Protein 2YS2 (pdb70)

Solvent-accessible surface area: 4961 Å² total; per-residue (Å²): 137,111,127,60,127,108,71,96,144,106,155,163,98,90,147,51,80,25,156,91,91,132,46,104,20,91,44,36,115,66,100,88,120,101,20,106,33,41,46,112,222,147,84,219,82,54,137,114,117,131

Sequence (50 aa):
GSSGSSGNPHLLVKYHSGFFVDGKFLCCQQSCKAAPGCTLWEAYSGPSSGGSSGSSGNPHLLVKYHSGFFVDGKFLCCQQSCKAAPGCTLWEAYSGPSSGGSSGSSGNPHLLVKYHSGFFVDGKFLCCQQSCKAAPGCTLWEAYSGPSSGGSSGSSGNPHLLVKYHSGFFVDGKFLCCQQSCKAAPGCTLWEAYSGPSSGGSSGSSGNPHLLVKYHSGFFVDGKFLCCQQSCKAAPGCTLWEAYSGPSSGGSSGSSGNPHLLVKYHSGFFVDGKFLCCQQSCKAAPGCTLWEAYSGPSSGGSSGSSGNPHLLVKYHSGFFVDGKFLCCQQSCKAAPGCTLWEAYSGPSSGGSSGSSGNPHLLVKYHSGFFVDGKFLCCQQSCKAAPGCTLWEAYSGPSSGGSSGSSGNPHLLVKYHSGFFVDGKFLCCQQSCKAAPGCTLWEAYSGPSSGGSSGSSGNPHLLVKYHSGFFVDGKFLCCQQSCKAAPGCTLWEAYSGPSSGGSSGSSGNPHLLVKYHSGFFVDGKFLCCQQSCKAAPGCTLWEAYSGPSSGGSSGSSGNPHLLVKYHSGFFVDGKFLCCQQSCKAAPGCTLWEAYSGPSSGGSSGSSGNPHLLVKYHSGFFVDGKFLCCQQSCKAAPGCTLWEAYSGPSSGGSSGSSGNPHLLVKYHSGFFVDGKFLCCQQSCKAAPGCTLWEAYSGPSSGGSSGSSGNPHLLVKYHSGFFVDGKFLCCQQSCKAAPGCTLWEAYSGPSSGGSSGSSGNPHLLVKYHSGFFVDGKFLCCQQSCKAAPGCTLWEAYSGPSSGGSSGSSGNPHLLVKYHSGFFVDGKFLCCQQSCKAAPGCTLWEAYSGPSSGGSSGSSGNPHLLVKYHSGFFVDGKFLCCQQSCKAAPGCTLWEAYSGPSSGGSSGSSGNPHLLVKYHSGFFVDGKFLCCQQSCKAAPGCTLWEAYSGPSSGGSSGSSGNPHLLVKYHSGFFVDGKFLCCQQSCKAAPGCTLWEAYSGPSSG

GO terms:
  GO:0004715 non-membrane spanning protein tyrosine kinase activity (F, IDA)
  GO:0032587 ruffle membrane (C, IDA)
  GO:0007165 signal transduction (P, IDA)
  GO:0005515 protein binding (F, IPI)
  GO:0004713 protein tyrosine kinase activity (F, TAS)
  GO:0006468 protein phosphorylation (P, TAS)
  GO:0007498 mesoderm development (P, TAS)
  GO:0004715 non-membrane spanning protein tyrosine kinase activity (F, TAS)
  GO:0005829 cytosol (C, TAS)
  GO:0006661 phosphatidylinositol biosynthetic process (P, TAS)
  GO:0005886 plasma membrane (C, IDA)

Foldseek 3Di:
DPDDDPDDDDDQAQAAPFAQPPCATPRPRHNHRPDGRPPHPPPDDDPPPD

InterPro domains:
  IPR000719 Protein kinase domain [PS50011] (417-675)
  IPR000980 SH2 domain [PF00017] (296-377)
  IPR000980 SH2 domain [PS50001] (296-392)
  IPR000980 SH2 domain [SM00252] (294-383)
  IPR001245 Serine-threonine/tyrosine-protein kinase, catalytic domain [PF07714] (417-665)
  IPR001245 Serine-threonine/tyrosine-protein kinase, catalytic domain [PR00109] (489-502)
  IPR001245 Serine-threonine/tyrosine-protein kinase, catalytic domain [PR00109] (526-544)
  IPR001245 Serine-threonine/tyrosine-protein kinase, catalytic domain [PR00109] (574-584)
  IPR001245 Serine-threonine/tyrosine-protein kinase, catalytic domain [PR00109] (593-615)
  IPR001245 Serine-threonine/tyrosine-protein kinase, catalytic domain [PR00109] (637-659)
  IPR001562 Zinc finger, Btk motif [PF00779] (119-147)
  IPR001562 Zinc finger, Btk motif [PR00402] (102-121)
  IPR001562 Zinc finger, Btk motif [PR00402] (133-146)
  IPR001562 Zinc finger, Btk motif [PS51113] (113-149)
  IPR001562 Zinc finger, Btk motif [SM00107] (113-149)
  IPR001849 Pleckstrin homology domain [PF00169] (7-111)
  IPR001849 Pleckstrin homology domain [PS50003] (4-111)
  IPR001849 Pleckstrin homology domain [SM00233] (5-113)
  IPR008266 Tyrosine-protein kinase, active site [PS00109] (532-544)
  IPR011009 Protein kinase-like domain superfamily [SSF56112] (396-664)

Structure (mmCIF, N/CA/C/O backbone):
data_2YS2
#
_entry.id   2YS2
#
loop_
_entity.id
_entity.type
_entity.pdbx_description
1 polymer 'Cytoplasmic tyrosine-protein kinase BMX'
2 non-polymer 'ZINC ION'
#
loop_
_atom_site.group_PDB
_atom_site.id
_atom_site.type_symbol
_atom_site.label_atom_id
_atom_site.label_alt_id
_atom_site.label_comp_id
_atom_site.label_asym_id
_atom_site.label_entity_id
_atom_site.label_seq_id
_atom_site.pdbx_PDB_ins_code
_atom_site.Cartn_x
_atom_site.Cartn_y
_atom_site.Cartn_z
_atom_site.occupancy
_atom_site.B_iso_or_equiv
_atom_site.auth_seq_id
_atom_site.auth_comp_id
_atom_site.auth_asym_id
_atom_site.auth_atom_id
_atom_site.pdbx_PDB_model_num
ATOM 1 N N . GLY A 1 1 ? -1.379 -9.365 31.532 1.00 0.00 1 GLY A N 1
ATOM 2 C CA . GLY A 1 1 ? -1.303 -8.544 30.337 1.00 0.00 1 GLY A CA 1
ATOM 3 C C . GLY A 1 1 ? -0.906 -9.342 29.110 1.00 0.00 1 GLY A C 1
ATOM 4 O O . GLY A 1 1 ? -0.313 -10.415 29.224 1.00 0.00 1 GLY A O 1
ATOM 8 N N . SER A 1 2 ? -1.237 -8.818 27.934 1.00 0.00 2 SER A N 1
ATOM 9 C CA . SER A 1 2 ? -0.916 -9.492 26.681 1.00 0.00 2 SER A CA 1
ATOM 10 C C . SER A 1 2 ? -0.143 -8.564 25.749 1.00 0.00 2 SER A C 1
ATOM 11 O O . SER A 1 2 ? -0.732 -7.846 24.942 1.00 0.00 2 SER A O 1
ATOM 19 N N . SER A 1 3 ? 1.181 -8.588 25.866 1.00 0.00 3 SER A N 1
ATOM 20 C CA . SER A 1 3 ? 2.037 -7.748 25.038 1.00 0.00 3 SER A CA 1
ATOM 21 C C . SER A 1 3 ? 1.744 -7.967 23.556 1.00 0.00 3 SER A C 1
ATOM 22 O O . SER A 1 3 ? 1.611 -7.014 22.790 1.00 0.00 3 SER A O 1
ATOM 30 N N . GLY A 1 4 ? 1.645 -9.233 23.161 1.00 0.00 4 GLY A N 1
ATOM 31 C CA . GLY A 1 4 ? 1.369 -9.557 21.774 1.00 0.00 4 GLY A CA 1
ATOM 32 C C . GLY A 1 4 ? 2.630 -9.653 20.938 1.00 0.00 4 GLY A C 1
ATOM 33 O O . GLY A 1 4 ? 3.566 -8.876 21.124 1.00 0.00 4 GLY A O 1
ATOM 37 N N . SER A 1 5 ? 2.657 -10.610 20.015 1.00 0.00 5 SER A N 1
ATOM 38 C CA . SER A 1 5 ? 3.815 -10.808 19.153 1.00 0.00 5 SER A CA 1
ATOM 39 C C . SER A 1 5 ? 3.534 -10.301 17.741 1.00 0.00 5 SER A C 1
ATOM 40 O O . SER A 1 5 ? 3.893 -10.944 16.756 1.00 0.00 5 SER A O 1
ATOM 48 N N . SER A 1 6 ? 2.890 -9.142 17.653 1.00 0.00 6 SER A N 1
ATOM 49 C CA . SER A 1 6 ? 2.556 -8.548 16.364 1.00 0.00 6 SER A CA 1
ATOM 50 C C . SER A 1 6 ? 3.648 -7.585 15.910 1.00 0.00 6 SER A C 1
ATOM 51 O O . SER A 1 6 ? 4.538 -7.229 16.682 1.00 0.00 6 SER A O 1
ATOM 59 N N . GLY A 1 7 ? 3.572 -7.163 14.651 1.00 0.00 7 GLY A N 1
ATOM 60 C CA . GLY A 1 7 ? 4.559 -6.244 14.116 1.00 0.00 7 GLY A CA 1
ATOM 61 C C . GLY A 1 7 ? 4.042 -4.822 14.034 1.00 0.00 7 GLY A C 1
ATOM 62 O O . GLY A 1 7 ? 4.695 -3.888 14.499 1.00 0.00 7 GLY A O 1
ATOM 66 N N . ASN A 1 8 ? 2.866 -4.655 13.438 1.00 0.00 8 ASN A N 1
ATOM 67 C CA . ASN A 1 8 ? 2.262 -3.335 13.294 1.00 0.00 8 ASN A CA 1
ATOM 68 C C . ASN A 1 8 ? 0.741 -3.433 13.258 1.00 0.00 8 ASN A C 1
ATOM 69 O O . ASN A 1 8 ? 0.168 -4.427 12.810 1.00 0.00 8 ASN A O 1
ATOM 80 N N . PRO A 1 9 ? 0.067 -2.378 13.740 1.00 0.00 9 PRO A N 1
ATOM 81 C CA . PRO A 1 9 ? -1.397 -2.321 13.773 1.00 0.00 9 PRO A CA 1
ATOM 82 C C . PRO A 1 9 ? -2.004 -2.196 12.380 1.00 0.00 9 PRO A C 1
ATOM 83 O O . PRO A 1 9 ? -3.204 -2.400 12.194 1.00 0.00 9 PRO A O 1
ATOM 94 N N . HIS A 1 10 ? -1.168 -1.859 11.403 1.00 0.00 10 HIS A N 1
ATOM 95 C CA . HIS A 1 10 ? -1.622 -1.708 10.025 1.00 0.00 10 HIS A CA 1
ATOM 96 C C . HIS A 1 10 ? -1.208 -2.910 9.181 1.00 0.00 10 HIS A C 1
ATOM 97 O O . HIS A 1 10 ? -0.020 -3.152 8.968 1.00 0.00 10 HIS A O 1
ATOM 111 N N . LEU A 1 11 ? -2.196 -3.660 8.704 1.00 0.00 11 LEU A N 1
ATOM 112 C CA . LEU A 1 11 ? -1.935 -4.838 7.885 1.00 0.00 11 LEU A CA 1
ATOM 113 C C . LEU A 1 11 ? -2.495 -4.656 6.478 1.00 0.00 11 LEU A C 1
ATOM 114 O O . LEU A 1 11 ? -1.959 -5.198 5.510 1.00 0.00 11 LEU A O 1
ATOM 130 N N . LEU A 1 12 ? -3.575 -3.890 6.371 1.00 0.00 12 LEU A N 1
ATOM 131 C CA . LEU A 1 12 ? -4.207 -3.635 5.081 1.00 0.00 12 LEU A CA 1
ATOM 132 C C . LEU A 1 12 ? -3.929 -2.210 4.611 1.00 0.00 12 LEU A C 1
ATOM 133 O O . LEU A 1 12 ? -4.767 -1.321 4.763 1.00 0.00 12 LEU A O 1
ATOM 149 N N . VAL A 1 13 ? -2.749 -2.001 4.037 1.00 0.00 13 VAL A N 1
ATOM 150 C CA . VAL A 1 13 ? -2.362 -0.686 3.541 1.00 0.00 13 VAL A CA 1
ATOM 151 C C . VAL A 1 13 ? -2.121 -0.716 2.036 1.00 0.00 13 VAL A C 1
ATOM 152 O O . VAL A 1 13 ? -1.623 -1.703 1.494 1.00 0.00 13 VAL A O 1
ATOM 165 N N . LYS A 1 14 ? -2.476 0.374 1.364 1.00 0.00 14 LYS A N 1
ATOM 166 C CA . LYS A 1 14 ? -2.298 0.476 -0.080 1.00 0.00 14 LYS A CA 1
ATOM 167 C C . LYS A 1 14 ? -1.370 1.635 -0.432 1.00 0.00 14 LYS A C 1
ATOM 168 O O . LYS A 1 14 ? -0.984 2.420 0.434 1.00 0.00 14 LYS A O 1
ATOM 187 N N . TYR A 1 15 ? -1.017 1.736 -1.709 1.00 0.00 15 TYR A N 1
ATOM 188 C CA . TYR A 1 15 ? -0.135 2.798 -2.176 1.00 0.00 15 TYR A CA 1
ATOM 189 C C . TYR A 1 15 ? -0.586 3.324 -3.534 1.00 0.00 15 TYR A C 1
ATOM 190 O O . TYR A 1 15 ? -1.539 2.815 -4.125 1.00 0.00 15 TYR A O 1
ATOM 208 N N . HIS A 1 16 ? 0.105 4.349 -4.025 1.00 0.00 16 HIS A N 1
ATOM 209 C CA . HIS A 1 16 ? -0.223 4.944 -5.316 1.00 0.00 16 HIS A CA 1
ATOM 210 C C . HIS A 1 16 ? 0.886 4.687 -6.331 1.00 0.00 16 HIS A C 1
ATOM 211 O O . HIS A 1 16 ? 1.981 5.239 -6.223 1.00 0.00 16 HIS A O 1
ATOM 225 N N . SER A 1 17 ? 0.595 3.844 -7.316 1.00 0.00 17 SER A N 1
ATOM 226 C CA . SER A 1 17 ? 1.569 3.510 -8.349 1.00 0.00 17 SER A CA 1
ATOM 227 C C . SER A 1 17 ? 1.646 4.612 -9.401 1.00 0.00 17 SER A C 1
ATOM 228 O O . SER A 1 17 ? 1.670 4.341 -10.601 1.00 0.00 17 SER A O 1
ATOM 236 N N . GLY A 1 18 ? 1.685 5.859 -8.940 1.00 0.00 18 GLY A N 1
ATOM 237 C CA . GLY A 1 18 ? 1.760 6.985 -9.852 1.00 0.00 18 GLY A CA 1
ATOM 238 C C . GLY A 1 18 ? 2.533 8.152 -9.272 1.00 0.00 18 GLY A C 1
ATOM 239 O O . GLY A 1 18 ? 3.451 7.962 -8.475 1.00 0.00 18 GLY A O 1
ATOM 243 N N . PHE A 1 19 ? 2.163 9.363 -9.673 1.00 0.00 19 PHE A N 1
ATOM 244 C CA . PHE A 1 19 ? 2.830 10.566 -9.190 1.00 0.00 19 PHE A CA 1
ATOM 245 C C . PHE A 1 19 ? 1.814 11.649 -8.838 1.00 0.00 19 PHE A C 1
ATOM 246 O O . PHE A 1 19 ? 0.617 11.494 -9.082 1.00 0.00 19 PHE A O 1
ATOM 263 N N . PHE A 1 20 ? 2.299 12.743 -8.262 1.00 0.00 20 PHE A N 1
ATOM 264 C CA . PHE A 1 20 ? 1.434 13.851 -7.875 1.00 0.00 20 PHE A CA 1
ATOM 265 C C . PHE A 1 20 ? 1.809 15.124 -8.629 1.00 0.00 20 PHE A C 1
ATOM 266 O O . PHE A 1 20 ? 2.710 15.858 -8.221 1.00 0.00 20 PHE A O 1
ATOM 283 N N . VAL A 1 21 ? 1.112 15.379 -9.732 1.00 0.00 21 VAL A N 1
ATOM 284 C CA . VAL A 1 21 ? 1.371 16.562 -10.543 1.00 0.00 21 VAL A CA 1
ATOM 285 C C . VAL A 1 21 ? 0.110 17.404 -10.703 1.00 0.00 21 VAL A C 1
ATOM 286 O O . VAL A 1 21 ? -0.992 16.872 -10.836 1.00 0.00 21 VAL A O 1
ATOM 299 N N . ASP A 1 22 ? 0.280 18.722 -10.690 1.00 0.00 22 ASP A N 1
ATOM 300 C CA . ASP A 1 22 ? -0.845 19.639 -10.836 1.00 0.00 22 ASP A CA 1
ATOM 301 C C . ASP A 1 22 ? -1.900 19.379 -9.765 1.00 0.00 22 ASP A C 1
ATOM 302 O O . ASP A 1 22 ? -3.096 19.513 -10.015 1.00 0.00 22 ASP A O 1
ATOM 311 N N . GLY A 1 23 ? -1.447 19.005 -8.573 1.00 0.00 23 GLY A N 1
ATOM 312 C CA . GLY A 1 23 ? -2.366 18.730 -7.483 1.00 0.00 23 GLY A CA 1
ATOM 313 C C . GLY A 1 23 ? -3.274 17.552 -7.773 1.00 0.00 23 GLY A C 1
ATOM 314 O O . GLY A 1 23 ? -4.276 17.347 -7.088 1.00 0.00 23 GLY A O 1
ATOM 318 N N . LYS A 1 24 ? -2.925 16.776 -8.794 1.00 0.00 24 LYS A N 1
ATOM 319 C CA . LYS A 1 24 ? -3.716 15.611 -9.175 1.00 0.00 24 LYS A CA 1
ATOM 320 C C . LYS A 1 24 ? -2.819 14.405 -9.431 1.00 0.00 24 LYS A C 1
ATOM 321 O O . LYS A 1 24 ? -1.706 14.543 -9.942 1.00 0.00 24 LYS A O 1
ATOM 340 N N . PHE A 1 25 ? -3.309 13.222 -9.075 1.00 0.00 25 PHE A N 1
ATOM 341 C CA . PHE A 1 25 ? -2.551 11.991 -9.268 1.00 0.00 25 PHE A CA 1
ATOM 342 C C . PHE A 1 25 ? -2.553 11.575 -10.737 1.00 0.00 25 PHE A C 1
ATOM 343 O O . PHE A 1 25 ? -3.421 11.986 -11.508 1.00 0.00 25 PHE A O 1
ATOM 360 N N . LEU A 1 26 ? -1.577 10.758 -11.115 1.00 0.00 26 LEU A N 1
ATOM 361 C CA . LEU A 1 26 ? -1.464 10.286 -12.491 1.00 0.00 26 LEU A CA 1
ATOM 362 C C . LEU A 1 26 ? -1.897 8.828 -12.602 1.00 0.00 26 LEU A C 1
ATOM 363 O O . LEU A 1 26 ? -2.256 8.357 -13.682 1.00 0.00 26 LEU A O 1
ATOM 379 N N . CYS A 1 27 ? -1.861 8.117 -11.480 1.00 0.00 27 CYS A N 1
ATOM 380 C CA . CYS A 1 27 ? -2.252 6.713 -11.451 1.00 0.00 27 CYS A CA 1
ATOM 381 C C . CYS A 1 27 ? -3.770 6.571 -11.400 1.00 0.00 27 CYS A C 1
ATOM 382 O O . CYS A 1 27 ? -4.359 5.799 -12.159 1.00 0.00 27 CYS A O 1
ATOM 389 N N . CYS A 1 28 ? -4.400 7.323 -10.504 1.00 0.00 28 CYS A N 1
ATOM 390 C CA . CYS A 1 28 ? -5.849 7.282 -10.354 1.00 0.00 28 CYS A CA 1
ATOM 391 C C . CYS A 1 28 ? -6.470 8.633 -10.700 1.00 0.00 28 CYS A C 1
ATOM 392 O O . CYS A 1 28 ? -7.619 8.704 -11.136 1.00 0.00 28 CYS A O 1
ATOM 399 N N . GLN A 1 29 ? -5.701 9.699 -10.504 1.00 0.00 29 GLN A N 1
ATOM 400 C CA . GLN A 1 29 ? -6.177 11.046 -10.796 1.00 0.00 29 GLN A CA 1
ATOM 401 C C . GLN A 1 29 ? -7.417 11.377 -9.972 1.00 0.00 29 GLN A C 1
ATOM 402 O O . GLN A 1 29 ? -8.382 11.940 -10.487 1.00 0.00 29 GLN A O 1
ATOM 416 N N . GLN A 1 30 ? -7.382 11.023 -8.691 1.00 0.00 30 GLN A N 1
ATOM 417 C CA . GLN A 1 30 ? -8.504 11.282 -7.797 1.00 0.00 30 GLN A CA 1
ATOM 418 C C . GLN A 1 30 ? -8.765 12.779 -7.670 1.00 0.00 30 GLN A C 1
ATOM 419 O O . GLN A 1 30 ? -8.064 13.594 -8.270 1.00 0.00 30 GLN A O 1
ATOM 433 N N . SER A 1 31 ? -9.778 13.134 -6.887 1.00 0.00 31 SER A N 1
ATOM 434 C CA . SER A 1 31 ? -10.135 14.534 -6.684 1.00 0.00 31 SER A CA 1
ATOM 435 C C . SER A 1 31 ? -9.298 15.152 -5.569 1.00 0.00 31 SER A C 1
ATOM 436 O O . SER A 1 31 ? -8.733 16.235 -5.728 1.00 0.00 31 SER A O 1
ATOM 444 N N . CYS A 1 32 ? -9.223 14.456 -4.439 1.00 0.00 32 CYS A N 1
ATOM 445 C CA . CYS A 1 32 ? -8.456 14.935 -3.295 1.00 0.00 32 CYS A CA 1
ATOM 446 C C . CYS A 1 32 ? -7.043 14.359 -3.309 1.00 0.00 32 CYS A C 1
ATOM 447 O O . CYS A 1 32 ? -6.753 13.412 -4.040 1.00 0.00 32 CYS A O 1
ATOM 454 N N . LYS A 1 33 ? -6.166 14.939 -2.496 1.00 0.00 33 LYS A N 1
ATOM 455 C CA . LYS A 1 33 ? -4.783 14.485 -2.412 1.00 0.00 33 LYS A CA 1
ATOM 456 C C . LYS A 1 33 ? -4.659 13.290 -1.473 1.00 0.00 33 LYS A C 1
ATOM 457 O O . LYS A 1 33 ? -3.997 12.303 -1.792 1.00 0.00 33 LYS A O 1
ATOM 476 N N . ALA A 1 34 ? -5.302 13.384 -0.313 1.00 0.00 34 ALA A N 1
ATOM 477 C CA . ALA A 1 34 ? -5.266 12.310 0.671 1.00 0.00 34 ALA A CA 1
ATOM 478 C C . ALA A 1 34 ? -6.339 11.264 0.381 1.00 0.00 34 ALA A C 1
ATOM 479 O O . ALA A 1 34 ? -7.009 10.781 1.292 1.00 0.00 34 ALA A O 1
ATOM 486 N N . ALA A 1 35 ? -6.494 10.921 -0.893 1.00 0.00 35 ALA A N 1
ATOM 487 C CA . ALA A 1 35 ? -7.484 9.933 -1.303 1.00 0.00 35 ALA A CA 1
ATOM 488 C C . ALA A 1 35 ? -7.041 8.524 -0.924 1.00 0.00 35 ALA A C 1
ATOM 489 O O . ALA A 1 35 ? -5.861 8.258 -0.695 1.00 0.00 35 ALA A O 1
ATOM 496 N N . PRO A 1 36 ? -8.008 7.597 -0.854 1.00 0.00 36 PRO A N 1
ATOM 497 C CA . PRO A 1 36 ? -7.742 6.199 -0.503 1.00 0.00 36 PRO A CA 1
ATOM 498 C C . PRO A 1 36 ? -6.978 5.461 -1.597 1.00 0.00 36 PRO A C 1
ATOM 499 O O . PRO A 1 36 ? -7.263 5.622 -2.783 1.00 0.00 36 PRO A O 1
ATOM 510 N N . GLY A 1 37 ? -6.006 4.650 -1.191 1.00 0.00 37 GLY A N 1
ATOM 511 C CA . GLY A 1 37 ? -5.217 3.900 -2.151 1.00 0.00 37 GLY A CA 1
ATOM 512 C C . GLY A 1 37 ? -6.028 3.466 -3.356 1.00 0.00 37 GLY A C 1
ATOM 513 O O . GLY A 1 37 ? -7.174 3.037 -3.221 1.00 0.00 37 GLY A O 1
ATOM 517 N N . CYS A 1 38 ? -5.433 3.580 -4.539 1.00 0.00 38 CYS A N 1
ATOM 518 C CA . CYS A 1 38 ? -6.108 3.200 -5.774 1.00 0.00 38 CYS A CA 1
ATOM 519 C C . CYS A 1 38 ? -5.702 1.793 -6.204 1.00 0.00 38 CYS A C 1
ATOM 520 O O . CYS A 1 38 ? -6.531 1.009 -6.668 1.00 0.00 38 CYS A O 1
ATOM 527 N N . THR A 1 39 ? -4.419 1.479 -6.046 1.00 0.00 39 THR A N 1
ATOM 528 C CA . THR A 1 39 ? -3.903 0.168 -6.419 1.00 0.00 39 THR A CA 1
ATOM 529 C C . THR A 1 39 ? -4.430 -0.916 -5.485 1.00 0.00 39 THR A C 1
ATOM 530 O O . THR A 1 39 ? -3.810 -1.231 -4.469 1.00 0.00 39 THR A O 1
ATOM 541 N N . LEU A 1 40 ? -5.578 -1.485 -5.837 1.00 0.00 40 LEU A N 1
ATOM 542 C CA . LEU A 1 40 ? -6.190 -2.536 -5.030 1.00 0.00 40 LEU A CA 1
ATOM 543 C C . LEU A 1 40 ? -5.899 -3.913 -5.619 1.00 0.00 40 LEU A C 1
ATOM 544 O O . LEU A 1 40 ? -5.666 -4.048 -6.820 1.00 0.00 40 LEU A O 1
ATOM 560 N N . TRP A 1 41 ? -5.916 -4.931 -4.766 1.00 0.00 41 TRP A N 1
ATOM 561 C CA . TRP A 1 41 ? -5.655 -6.298 -5.203 1.00 0.00 41 TRP A CA 1
ATOM 562 C C . TRP A 1 41 ? -6.789 -6.813 -6.084 1.00 0.00 41 TRP A C 1
ATOM 563 O O . TRP A 1 41 ? -7.697 -7.492 -5.607 1.00 0.00 41 TRP A O 1
ATOM 584 N N . GLU A 1 42 ? -6.728 -6.484 -7.371 1.00 0.00 42 GLU A N 1
ATOM 585 C CA . GLU A 1 42 ? -7.751 -6.915 -8.317 1.00 0.00 42 GLU A CA 1
ATOM 586 C C . GLU A 1 42 ? -7.156 -7.116 -9.707 1.00 0.00 42 GLU A C 1
ATOM 587 O O . GLU A 1 42 ? -6.059 -6.639 -9.999 1.00 0.00 42 GLU A O 1
ATOM 599 N N . ALA A 1 43 ? -7.887 -7.826 -10.560 1.00 0.00 43 ALA A N 1
ATOM 600 C CA . ALA A 1 43 ? -7.432 -8.091 -11.920 1.00 0.00 43 ALA A CA 1
ATOM 601 C C . ALA A 1 43 ? -8.594 -8.508 -12.815 1.00 0.00 43 ALA A C 1
ATOM 602 O O . ALA A 1 43 ? -9.530 -9.169 -12.365 1.00 0.00 43 ALA A O 1
ATOM 609 N N . TYR A 1 44 ? -8.527 -8.119 -14.082 1.00 0.00 44 TYR A N 1
ATOM 610 C CA . TYR A 1 44 ? -9.576 -8.450 -15.041 1.00 0.00 44 TYR A CA 1
ATOM 611 C C . TYR A 1 44 ? -9.559 -9.938 -15.373 1.00 0.00 44 TYR A C 1
ATOM 612 O O . TYR A 1 44 ? -10.591 -10.607 -15.328 1.00 0.00 44 TYR A O 1
ATOM 630 N N . SER A 1 45 ? -8.378 -10.451 -15.705 1.00 0.00 45 SER A N 1
ATOM 631 C CA . SER A 1 45 ? -8.226 -11.860 -16.048 1.00 0.00 45 SER A CA 1
ATOM 632 C C . SER A 1 45 ? -7.958 -12.697 -14.801 1.00 0.00 45 SER A C 1
ATOM 633 O O . SER A 1 45 ? -7.193 -12.297 -13.925 1.00 0.00 45 SER A O 1
ATOM 641 N N . GLY A 1 46 ? -8.594 -13.862 -14.730 1.00 0.00 46 GLY A N 1
ATOM 642 C CA . GLY A 1 46 ? -8.413 -14.738 -13.587 1.00 0.00 46 GLY A CA 1
ATOM 643 C C . GLY A 1 46 ? -9.404 -15.884 -13.571 1.00 0.00 46 GLY A C 1
ATOM 644 O O . GLY A 1 46 ? -10.443 -15.844 -14.230 1.00 0.00 46 GLY A O 1
ATOM 648 N N . PRO A 1 47 ? -9.084 -16.938 -12.805 1.00 0.00 47 PRO A N 1
ATOM 649 C CA . PRO A 1 47 ? -9.942 -18.121 -12.689 1.00 0.00 47 PRO A CA 1
ATOM 650 C C . PRO A 1 47 ? -11.229 -17.831 -11.925 1.00 0.00 47 PRO A C 1
ATOM 651 O O . PRO A 1 47 ? -11.290 -18.001 -10.706 1.00 0.00 47 PRO A O 1
ATOM 662 N N . SER A 1 48 ? -12.255 -17.394 -12.647 1.00 0.00 48 SER A N 1
ATOM 663 C CA . SER A 1 48 ? -13.540 -17.078 -12.036 1.00 0.00 48 SER A CA 1
ATOM 664 C C . SER A 1 48 ? -13.887 -18.089 -10.946 1.00 0.00 48 SER A C 1
ATOM 665 O O . SER A 1 48 ? -13.523 -19.261 -11.033 1.00 0.00 48 SER A O 1
ATOM 673 N N . SER A 1 49 ? -14.594 -17.625 -9.920 1.00 0.00 49 SER A N 1
ATOM 674 C CA . SER A 1 49 ? -14.988 -18.486 -8.812 1.00 0.00 49 SER A CA 1
ATOM 675 C C . SER A 1 49 ? -16.396 -19.035 -9.024 1.00 0.00 49 SER A C 1
ATOM 676 O O . SER A 1 49 ? -17.326 -18.290 -9.329 1.00 0.00 49 SER A O 1
ATOM 684 N N . GLY A 1 50 ? -16.544 -20.346 -8.859 1.00 0.00 50 GLY A N 1
ATOM 685 C CA . GLY A 1 50 ? -17.840 -20.974 -9.036 1.00 0.00 50 GLY A CA 1
ATOM 686 C C . GLY A 1 50 ? -18.457 -21.412 -7.722 1.00 0.00 50 GLY A C 1
ATOM 687 O O . GLY A 1 50 ? -19.680 -21.507 -7.637 1.00 0.00 50 GLY A O 1
ATOM 692 N N . GLY A 1 1 ? 22.808 -16.296 13.003 1.00 0.00 1 GLY A N 2
ATOM 693 C CA . GLY A 1 1 ? 21.960 -15.732 14.036 1.00 0.00 1 GLY A CA 2
ATOM 694 C C . GLY A 1 1 ? 21.081 -14.610 13.517 1.00 0.00 1 GLY A C 2
ATOM 695 O O . GLY A 1 1 ? 21.258 -14.146 12.391 1.00 0.00 1 GLY A O 2
ATOM 699 N N . SER A 1 2 ? 20.130 -14.176 14.338 1.00 0.00 2 SER A N 2
ATOM 700 C CA . SER A 1 2 ? 19.218 -13.106 13.953 1.00 0.00 2 SER A CA 2
ATOM 701 C C . SER A 1 2 ? 19.921 -11.752 13.991 1.00 0.00 2 SER A C 2
ATOM 702 O O . SER A 1 2 ? 20.483 -11.362 15.014 1.00 0.00 2 SER A O 2
ATOM 710 N N . SER A 1 3 ? 19.885 -11.042 12.868 1.00 0.00 3 SER A N 2
ATOM 711 C CA . SER A 1 3 ? 20.521 -9.734 12.771 1.00 0.00 3 SER A CA 2
ATOM 712 C C . SER A 1 3 ? 19.499 -8.658 12.415 1.00 0.00 3 SER A C 2
ATOM 713 O O . SER A 1 3 ? 18.492 -8.932 11.763 1.00 0.00 3 SER A O 2
ATOM 721 N N . GLY A 1 4 ? 19.766 -7.430 12.851 1.00 0.00 4 GLY A N 2
ATOM 722 C CA . GLY A 1 4 ? 18.861 -6.330 12.570 1.00 0.00 4 GLY A CA 2
ATOM 723 C C . GLY A 1 4 ? 18.437 -6.286 11.117 1.00 0.00 4 GLY A C 2
ATOM 724 O O . GLY A 1 4 ? 19.192 -5.838 10.256 1.00 0.00 4 GLY A O 2
ATOM 728 N N . SER A 1 5 ? 17.222 -6.754 10.842 1.00 0.00 5 SER A N 2
ATOM 729 C CA . SER A 1 5 ? 16.700 -6.770 9.480 1.00 0.00 5 SER A CA 2
ATOM 730 C C . SER A 1 5 ? 15.401 -5.977 9.388 1.00 0.00 5 SER A C 2
ATOM 731 O O . SER A 1 5 ? 14.697 -5.797 10.382 1.00 0.00 5 SER A O 2
ATOM 739 N N . SER A 1 6 ? 15.089 -5.503 8.186 1.00 0.00 6 SER A N 2
ATOM 740 C CA . SER A 1 6 ? 13.876 -4.724 7.963 1.00 0.00 6 SER A CA 2
ATOM 741 C C . SER A 1 6 ? 12.673 -5.391 8.621 1.00 0.00 6 SER A C 2
ATOM 742 O O . SER A 1 6 ? 12.595 -6.616 8.702 1.00 0.00 6 SER A O 2
ATOM 750 N N . GLY A 1 7 ? 11.735 -4.575 9.091 1.00 0.00 7 GLY A N 2
ATOM 751 C CA . GLY A 1 7 ? 10.548 -5.103 9.737 1.00 0.00 7 GLY A CA 2
ATOM 752 C C . GLY A 1 7 ? 9.637 -5.833 8.770 1.00 0.00 7 GLY A C 2
ATOM 753 O O . GLY A 1 7 ? 10.098 -6.398 7.779 1.00 0.00 7 GLY A O 2
ATOM 757 N N . ASN A 1 8 ? 8.340 -5.824 9.059 1.00 0.00 8 ASN A N 2
ATOM 758 C CA . ASN A 1 8 ? 7.362 -6.492 8.207 1.00 0.00 8 ASN A CA 2
ATOM 759 C C . ASN A 1 8 ? 7.265 -5.806 6.849 1.00 0.00 8 ASN A C 2
ATOM 760 O O . ASN A 1 8 ? 7.490 -4.602 6.716 1.00 0.00 8 ASN A O 2
ATOM 771 N N . PRO A 1 9 ? 6.921 -6.587 5.813 1.00 0.00 9 PRO A N 2
ATOM 772 C CA . PRO A 1 9 ? 6.784 -6.076 4.446 1.00 0.00 9 PRO A CA 2
ATOM 773 C C . PRO A 1 9 ? 5.573 -5.164 4.287 1.00 0.00 9 PRO A C 2
ATOM 774 O O . PRO A 1 9 ? 4.481 -5.477 4.762 1.00 0.00 9 PRO A O 2
ATOM 785 N N . HIS A 1 10 ? 5.773 -4.035 3.615 1.00 0.00 10 HIS A N 2
ATOM 786 C CA . HIS A 1 10 ? 4.695 -3.076 3.393 1.00 0.00 10 HIS A CA 2
ATOM 787 C C . HIS A 1 10 ? 3.863 -3.469 2.176 1.00 0.00 10 HIS A C 2
ATOM 788 O O . HIS A 1 10 ? 3.435 -2.613 1.401 1.00 0.00 10 HIS A O 2
ATOM 802 N N . LEU A 1 11 ? 3.638 -4.768 2.014 1.00 0.00 11 LEU A N 2
ATOM 803 C CA . LEU A 1 11 ? 2.856 -5.274 0.891 1.00 0.00 11 LEU A CA 2
ATOM 804 C C . LEU A 1 11 ? 1.367 -5.027 1.107 1.00 0.00 11 LEU A C 2
ATOM 805 O O . LEU A 1 11 ? 0.670 -4.549 0.212 1.00 0.00 11 LEU A O 2
ATOM 821 N N . LEU A 1 12 ? 0.887 -5.354 2.301 1.00 0.00 12 LEU A N 2
ATOM 822 C CA . LEU A 1 12 ? -0.521 -5.165 2.637 1.00 0.00 12 LEU A CA 2
ATOM 823 C C . LEU A 1 12 ? -0.938 -3.712 2.438 1.00 0.00 12 LEU A C 2
ATOM 824 O O . LEU A 1 12 ? -1.773 -3.405 1.587 1.00 0.00 12 LEU A O 2
ATOM 840 N N . VAL A 1 13 ? -0.350 -2.819 3.229 1.00 0.00 13 VAL A N 2
ATOM 841 C CA . VAL A 1 13 ? -0.658 -1.396 3.137 1.00 0.00 13 VAL A CA 2
ATOM 842 C C . VAL A 1 13 ? -0.820 -0.962 1.685 1.00 0.00 13 VAL A C 2
ATOM 843 O O . VAL A 1 13 ? 0.053 -1.201 0.852 1.00 0.00 13 VAL A O 2
ATOM 856 N N . LYS A 1 14 ? -1.946 -0.321 1.388 1.00 0.00 14 LYS A N 2
ATOM 857 C CA . LYS A 1 14 ? -2.224 0.150 0.037 1.00 0.00 14 LYS A CA 2
ATOM 858 C C . LYS A 1 14 ? -1.231 1.232 -0.379 1.00 0.00 14 LYS A C 2
ATOM 859 O O . LYS A 1 14 ? -0.370 1.631 0.406 1.00 0.00 14 LYS A O 2
ATOM 878 N N . TYR A 1 15 ? -1.360 1.703 -1.614 1.00 0.00 15 TYR A N 2
ATOM 879 C CA . TYR A 1 15 ? -0.473 2.737 -2.133 1.00 0.00 15 TYR A CA 2
ATOM 880 C C . TYR A 1 15 ? -0.938 3.215 -3.504 1.00 0.00 15 TYR A C 2
ATOM 881 O O . TYR A 1 15 ? -1.791 2.592 -4.136 1.00 0.00 15 TYR A O 2
ATOM 899 N N . HIS A 1 16 ? -0.369 4.328 -3.961 1.00 0.00 16 HIS A N 2
ATOM 900 C CA . HIS A 1 16 ? -0.722 4.890 -5.259 1.00 0.00 16 HIS A CA 2
ATOM 901 C C . HIS A 1 16 ? 0.391 4.655 -6.275 1.00 0.00 16 HIS A C 2
ATOM 902 O O . HIS A 1 16 ? 1.549 4.988 -6.029 1.00 0.00 16 HIS A O 2
ATOM 916 N N . SER A 1 17 ? 0.030 4.076 -7.417 1.00 0.00 17 SER A N 2
ATOM 917 C CA . SER A 1 17 ? 1.000 3.791 -8.468 1.00 0.00 17 SER A CA 2
ATOM 918 C C . SER A 1 17 ? 1.256 5.031 -9.321 1.00 0.00 17 SER A C 2
ATOM 919 O O . SER A 1 17 ? 1.377 4.943 -10.542 1.00 0.00 17 SER A O 2
ATOM 927 N N . GLY A 1 18 ? 1.338 6.185 -8.667 1.00 0.00 18 GLY A N 2
ATOM 928 C CA . GLY A 1 18 ? 1.578 7.426 -9.379 1.00 0.00 18 GLY A CA 2
ATOM 929 C C . GLY A 1 18 ? 1.904 8.576 -8.447 1.00 0.00 18 GLY A C 2
ATOM 930 O O . GLY A 1 18 ? 1.830 8.435 -7.226 1.00 0.00 18 GLY A O 2
ATOM 934 N N . PHE A 1 19 ? 2.269 9.717 -9.023 1.00 0.00 19 PHE A N 2
ATOM 935 C CA . PHE A 1 19 ? 2.611 10.895 -8.235 1.00 0.00 19 PHE A CA 2
ATOM 936 C C . PHE A 1 19 ? 1.534 11.969 -8.368 1.00 0.00 19 PHE A C 2
ATOM 937 O O . PHE A 1 19 ? 0.678 11.900 -9.250 1.00 0.00 19 PHE A O 2
ATOM 954 N N . PHE A 1 20 ? 1.585 12.961 -7.485 1.00 0.00 20 PHE A N 2
ATOM 955 C CA . PHE A 1 20 ? 0.613 14.048 -7.501 1.00 0.00 20 PHE A CA 2
ATOM 956 C C . PHE A 1 20 ? 1.154 15.248 -8.273 1.00 0.00 20 PHE A C 2
ATOM 957 O O . PHE A 1 20 ? 1.953 16.028 -7.754 1.00 0.00 20 PHE A O 2
ATOM 974 N N . VAL A 1 21 ? 0.712 15.389 -9.520 1.00 0.00 21 VAL A N 2
ATOM 975 C CA . VAL A 1 21 ? 1.150 16.494 -10.365 1.00 0.00 21 VAL A CA 2
ATOM 976 C C . VAL A 1 21 ? -0.039 17.297 -10.880 1.00 0.00 21 VAL A C 2
ATOM 977 O O . VAL A 1 21 ? -1.076 16.735 -11.232 1.00 0.00 21 VAL A O 2
ATOM 990 N N . ASP A 1 22 ? 0.120 18.615 -10.922 1.00 0.00 22 ASP A N 2
ATOM 991 C CA . ASP A 1 22 ? -0.942 19.497 -11.395 1.00 0.00 22 ASP A CA 2
ATOM 992 C C . ASP A 1 22 ? -2.172 19.397 -10.499 1.00 0.0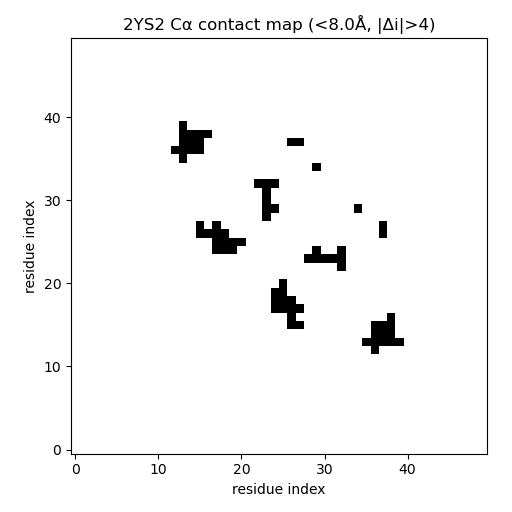0 22 ASP A C 2
ATOM 993 O O . ASP A 1 22 ? -3.300 19.324 -10.984 1.00 0.00 22 ASP A O 2
ATOM 1002 N N . GLY A 1 23 ? -1.946 19.394 -9.189 1.00 0.00 23 GLY A N 2
ATOM 1003 C CA . GLY A 1 23 ? -3.044 19.302 -8.246 1.00 0.00 23 GLY A CA 2
ATOM 1004 C C . GLY A 1 23 ? -3.896 18.068 -8.468 1.00 0.00 23 GLY A C 2
ATOM 1005 O O . GLY A 1 23 ? -5.078 18.048 -8.120 1.00 0.00 23 GLY A O 2
ATOM 1009 N N . LYS A 1 24 ? -3.298 17.034 -9.051 1.00 0.00 24 LYS A N 2
ATOM 1010 C CA . LYS A 1 24 ? -4.008 15.790 -9.320 1.00 0.00 24 LYS A CA 2
ATOM 1011 C C . LYS A 1 24 ? -3.033 14.626 -9.459 1.00 0.00 24 LYS A C 2
ATOM 1012 O O . LYS A 1 24 ? -1.865 14.818 -9.798 1.00 0.00 24 LYS A O 2
ATOM 1031 N N . PHE A 1 25 ? -3.519 13.418 -9.193 1.00 0.00 25 PHE A N 2
ATOM 1032 C CA . PHE A 1 25 ? -2.690 12.222 -9.288 1.00 0.00 25 PHE A CA 2
ATOM 1033 C C . PHE A 1 25 ? -2.513 11.798 -10.744 1.00 0.00 25 PHE A C 2
ATOM 1034 O O . PHE A 1 25 ? -3.110 12.381 -11.650 1.00 0.00 25 PHE A O 2
ATOM 1051 N N . LEU A 1 26 ? -1.690 10.777 -10.960 1.00 0.00 26 LEU A N 2
ATOM 1052 C CA . LEU A 1 26 ? -1.433 10.274 -12.305 1.00 0.00 26 LEU A CA 2
ATOM 1053 C C . LEU A 1 26 ? -1.782 8.792 -12.406 1.00 0.00 26 LEU A C 2
ATOM 1054 O O . LEU A 1 26 ? -1.834 8.229 -13.500 1.00 0.00 26 LEU A O 2
ATOM 1070 N N . CYS A 1 27 ? -2.026 8.166 -11.260 1.00 0.00 27 CYS A N 2
ATOM 1071 C CA . CYS A 1 27 ? -2.373 6.751 -11.219 1.00 0.00 27 CYS A CA 2
ATOM 1072 C C . CYS A 1 27 ? -3.885 6.560 -11.302 1.00 0.00 27 CYS A C 2
ATOM 1073 O O . CYS A 1 27 ? -4.379 5.780 -12.117 1.00 0.00 27 CYS A O 2
ATOM 1080 N N . CYS A 1 28 ? -4.614 7.276 -10.453 1.00 0.00 28 CYS A N 2
ATOM 1081 C CA . CYS A 1 28 ? -6.069 7.186 -10.428 1.00 0.00 28 CYS A CA 2
ATOM 1082 C C . CYS A 1 28 ? -6.703 8.540 -10.730 1.00 0.00 28 CYS A C 2
ATOM 1083 O O . CYS A 1 28 ? -7.885 8.755 -10.464 1.00 0.00 28 CYS A O 2
ATOM 1090 N N . GLN A 1 29 ? -5.908 9.449 -11.286 1.00 0.00 29 GLN A N 2
ATOM 1091 C CA . GLN A 1 29 ? -6.391 10.782 -11.624 1.00 0.00 29 GLN A CA 2
ATOM 1092 C C . GLN A 1 29 ? -7.251 11.351 -10.499 1.00 0.00 29 GLN A C 2
ATOM 1093 O O . GLN A 1 29 ? -8.117 12.192 -10.733 1.00 0.00 29 GLN A O 2
ATOM 1107 N N . GLN A 1 30 ? -7.003 10.885 -9.279 1.00 0.00 30 GLN A N 2
ATOM 1108 C CA . GLN A 1 30 ? -7.755 11.347 -8.119 1.00 0.00 30 GLN A CA 2
ATOM 1109 C C . GLN A 1 30 ? -7.285 12.729 -7.679 1.00 0.00 30 GLN A C 2
ATOM 1110 O O . GLN A 1 30 ? -6.083 12.993 -7.609 1.00 0.00 30 GLN A O 2
ATOM 1124 N N . SER A 1 31 ? -8.237 13.608 -7.385 1.00 0.00 31 SER A N 2
ATOM 1125 C CA . SER A 1 31 ? -7.919 14.966 -6.957 1.00 0.00 31 SER A CA 2
ATOM 1126 C C . SER A 1 31 ? -7.560 14.997 -5.474 1.00 0.00 31 SER A C 2
ATOM 1127 O O . SER A 1 31 ? -6.735 15.802 -5.040 1.00 0.00 31 SER A O 2
ATOM 1135 N N . CYS A 1 32 ? -8.185 14.115 -4.702 1.00 0.00 32 CYS A N 2
ATOM 1136 C CA . CYS A 1 32 ? -7.935 14.040 -3.268 1.00 0.00 32 CYS A CA 2
ATOM 1137 C C . CYS A 1 32 ? -6.533 13.503 -2.988 1.00 0.00 32 CYS A C 2
ATOM 1138 O O . CYS A 1 32 ? -6.269 12.311 -3.147 1.00 0.00 32 CYS A O 2
ATOM 1145 N N . LYS A 1 33 ? -5.638 14.391 -2.570 1.00 0.00 33 LYS A N 2
ATOM 1146 C CA . LYS A 1 33 ? -4.264 14.009 -2.267 1.00 0.00 33 LYS A CA 2
ATOM 1147 C C . LYS A 1 33 ? -4.224 12.949 -1.170 1.00 0.00 33 LYS A C 2
ATOM 1148 O O . LYS A 1 33 ? -3.370 12.063 -1.182 1.00 0.00 33 LYS A O 2
ATOM 1167 N N . ALA A 1 34 ? -5.154 13.046 -0.226 1.00 0.00 34 ALA A N 2
ATOM 1168 C CA . ALA A 1 34 ? -5.227 12.094 0.875 1.00 0.00 34 ALA A CA 2
ATOM 1169 C C . ALA A 1 34 ? -6.191 10.956 0.554 1.00 0.00 34 ALA A C 2
ATOM 1170 O O . ALA A 1 34 ? -6.916 10.480 1.426 1.00 0.00 34 ALA A O 2
ATOM 1177 N N . ALA A 1 35 ? -6.192 10.526 -0.703 1.00 0.00 35 ALA A N 2
ATOM 1178 C CA . ALA A 1 35 ? -7.065 9.443 -1.138 1.00 0.00 35 ALA A CA 2
ATOM 1179 C C . ALA A 1 35 ? -6.414 8.084 -0.907 1.00 0.00 35 ALA A C 2
ATOM 1180 O O . ALA A 1 35 ? -5.191 7.944 -0.927 1.00 0.00 35 ALA A O 2
ATOM 1187 N N . PRO A 1 36 ? -7.247 7.058 -0.681 1.00 0.00 36 PRO A N 2
ATOM 1188 C CA . PRO A 1 36 ? -6.772 5.691 -0.441 1.00 0.00 36 PRO A CA 2
ATOM 1189 C C . PRO A 1 36 ? -6.174 5.057 -1.693 1.00 0.00 36 PRO A C 2
ATOM 1190 O O . PRO A 1 36 ? -6.761 5.118 -2.772 1.00 0.00 36 PRO A O 2
ATOM 1201 N N . GLY A 1 37 ? -5.001 4.449 -1.539 1.00 0.00 37 GLY A N 2
ATOM 1202 C CA . GLY A 1 37 ? -4.344 3.812 -2.665 1.00 0.00 37 GLY A CA 2
ATOM 1203 C C . GLY A 1 37 ? -5.324 3.132 -3.601 1.00 0.00 37 GLY A C 2
ATOM 1204 O O . GLY A 1 37 ? -5.909 2.104 -3.258 1.00 0.00 37 GLY A O 2
ATOM 1208 N N . CYS A 1 38 ? -5.504 3.707 -4.785 1.00 0.00 38 CYS A N 2
ATOM 1209 C CA . CYS A 1 38 ? -6.422 3.152 -5.773 1.00 0.00 38 CYS A CA 2
ATOM 1210 C C . CYS A 1 38 ? -6.192 1.653 -5.948 1.00 0.00 38 CYS A C 2
ATOM 1211 O O . CYS A 1 38 ? -7.131 0.891 -6.179 1.00 0.00 38 CYS A O 2
ATOM 1218 N N . THR A 1 39 ? -4.935 1.236 -5.835 1.00 0.00 39 THR A N 2
ATOM 1219 C CA . THR A 1 39 ? -4.579 -0.170 -5.981 1.00 0.00 39 THR A CA 2
ATOM 1220 C C . THR A 1 39 ? -5.049 -0.983 -4.781 1.00 0.00 39 THR A C 2
ATOM 1221 O O . THR A 1 39 ? -4.555 -0.806 -3.666 1.00 0.00 39 THR A O 2
ATOM 1232 N N . LEU A 1 40 ? -6.005 -1.875 -5.015 1.00 0.00 40 LEU A N 2
ATOM 1233 C CA . LEU A 1 40 ? -6.542 -2.718 -3.952 1.00 0.00 40 LEU A CA 2
ATOM 1234 C C . LEU A 1 40 ? -6.544 -4.185 -4.368 1.00 0.00 40 LEU A C 2
ATOM 1235 O O . LEU A 1 40 ? -7.100 -4.546 -5.405 1.00 0.00 40 LEU A O 2
ATOM 1251 N N . TRP A 1 41 ? -5.918 -5.027 -3.553 1.00 0.00 41 TRP A N 2
ATOM 1252 C CA . TRP A 1 41 ? -5.850 -6.456 -3.836 1.00 0.00 41 TRP A CA 2
ATOM 1253 C C . TRP A 1 41 ? -7.246 -7.057 -3.946 1.00 0.00 41 TRP A C 2
ATOM 1254 O O . TRP A 1 41 ? -8.066 -6.912 -3.041 1.00 0.00 41 TRP A O 2
ATOM 1275 N N . GLU A 1 42 ? -7.510 -7.731 -5.061 1.00 0.00 42 GLU A N 2
ATOM 1276 C CA . GLU A 1 42 ? -8.809 -8.354 -5.288 1.00 0.00 42 GLU A CA 2
ATOM 1277 C C . GLU A 1 42 ? -8.647 -9.766 -5.841 1.00 0.00 42 GLU A C 2
ATOM 1278 O O . GLU A 1 42 ? -7.896 -9.990 -6.790 1.00 0.00 42 GLU A O 2
ATOM 1290 N N . ALA A 1 43 ? -9.354 -10.716 -5.238 1.00 0.00 43 ALA A N 2
ATOM 1291 C CA . ALA A 1 43 ? -9.291 -12.107 -5.669 1.00 0.00 43 ALA A CA 2
ATOM 1292 C C . ALA A 1 43 ? -10.557 -12.508 -6.416 1.00 0.00 43 ALA A C 2
ATOM 1293 O O . ALA A 1 43 ? -10.493 -13.080 -7.505 1.00 0.00 43 ALA A O 2
ATOM 1300 N N . TYR A 1 44 ? -11.708 -12.206 -5.827 1.00 0.00 44 TYR A N 2
ATOM 1301 C CA . TYR A 1 44 ? -12.990 -12.539 -6.436 1.00 0.00 44 TYR A CA 2
ATOM 1302 C C . TYR A 1 44 ? -13.066 -14.025 -6.768 1.00 0.00 44 TYR A C 2
ATOM 1303 O O . TYR A 1 44 ? -13.549 -14.412 -7.832 1.00 0.00 44 TYR A O 2
ATOM 1321 N N . SER A 1 45 ? -12.586 -14.856 -5.847 1.00 0.00 45 SER A N 2
ATOM 1322 C CA . SER A 1 45 ? -12.596 -16.301 -6.043 1.00 0.00 45 SER A CA 2
ATOM 1323 C C . SER A 1 45 ? -13.884 -16.913 -5.502 1.00 0.00 45 SER A C 2
ATOM 1324 O O . SER A 1 45 ? -14.497 -17.765 -6.144 1.00 0.00 45 SER A O 2
ATOM 1332 N N . GLY A 1 46 ? -14.289 -16.472 -4.316 1.00 0.00 46 GLY A N 2
ATOM 1333 C CA . GLY A 1 46 ? -15.502 -16.987 -3.707 1.00 0.00 46 GLY A CA 2
ATOM 1334 C C . GLY A 1 46 ? -16.331 -15.898 -3.055 1.00 0.00 46 GLY A C 2
ATOM 1335 O O . GLY A 1 46 ? -15.937 -14.733 -3.007 1.00 0.00 46 GLY A O 2
ATOM 1339 N N . PRO A 1 47 ? -17.510 -16.275 -2.539 1.00 0.00 47 PRO A N 2
ATOM 1340 C CA . PRO A 1 47 ? -18.422 -15.337 -1.878 1.00 0.00 47 PRO A CA 2
ATOM 1341 C C . PRO A 1 47 ? -17.881 -14.849 -0.539 1.00 0.00 47 PRO A C 2
ATOM 1342 O O . PRO A 1 47 ? -17.252 -15.606 0.201 1.00 0.00 47 PRO A O 2
ATOM 1353 N N . SER A 1 48 ? -18.129 -13.579 -0.233 1.00 0.00 48 SER A N 2
ATOM 1354 C CA . SER A 1 48 ? -17.664 -12.989 1.017 1.00 0.00 48 SER A CA 2
ATOM 1355 C C . SER A 1 48 ? -18.829 -12.404 1.809 1.00 0.00 48 SER A C 2
ATOM 1356 O O . SER A 1 48 ? -19.024 -12.731 2.980 1.00 0.00 48 SER A O 2
ATOM 1364 N N . SER A 1 49 ? -19.601 -11.538 1.161 1.00 0.00 49 SER A N 2
ATOM 1365 C CA . SER A 1 49 ? -20.746 -10.904 1.804 1.00 0.00 49 SER A CA 2
ATOM 1366 C C . SER A 1 49 ? -20.349 -10.303 3.149 1.00 0.00 49 SER A C 2
ATOM 1367 O O . SER A 1 49 ? -21.078 -10.419 4.133 1.00 0.00 49 SER A O 2
ATOM 1375 N N . GLY A 1 50 ? -19.185 -9.660 3.183 1.00 0.00 50 GLY A N 2
ATOM 1376 C CA . GLY A 1 50 ? -18.710 -9.051 4.411 1.00 0.00 50 GLY A CA 2
ATOM 1377 C C . GLY A 1 50 ? -18.688 -7.536 4.336 1.00 0.00 50 GLY A C 2
ATOM 1378 O O . GLY A 1 50 ? -19.522 -6.893 4.974 1.00 0.00 50 GLY A O 2
ATOM 1383 N N . GLY A 1 1 ? 6.513 14.330 20.578 1.00 0.00 1 GLY A N 3
ATOM 1384 C CA . GLY A 1 1 ? 6.956 12.953 20.464 1.00 0.00 1 GLY A CA 3
ATOM 1385 C C . GLY A 1 1 ? 8.447 12.843 20.206 1.00 0.00 1 GLY A C 3
ATOM 1386 O O . GLY A 1 1 ? 8.951 13.360 19.210 1.00 0.00 1 GLY A O 3
ATOM 1390 N N . SER A 1 2 ? 9.153 12.168 21.108 1.00 0.00 2 SER A N 3
ATOM 1391 C CA . SER A 1 2 ? 10.594 11.996 20.977 1.00 0.00 2 SER A CA 3
ATOM 1392 C C . SER A 1 2 ? 10.985 10.531 21.145 1.00 0.00 2 SER A C 3
ATOM 1393 O O . SER A 1 2 ? 10.168 9.702 21.547 1.00 0.00 2 SER A O 3
ATOM 1401 N N . SER A 1 3 ? 12.239 10.219 20.832 1.00 0.00 3 SER A N 3
ATOM 1402 C CA . SER A 1 3 ? 12.738 8.854 20.943 1.00 0.00 3 SER A CA 3
ATOM 1403 C C . SER A 1 3 ? 11.808 7.876 20.230 1.00 0.00 3 SER A C 3
ATOM 1404 O O . SER A 1 3 ? 11.523 6.792 20.736 1.00 0.00 3 SER A O 3
ATOM 1412 N N . GLY A 1 4 ? 11.338 8.269 19.050 1.00 0.00 4 GLY A N 3
ATOM 1413 C CA . GLY A 1 4 ? 10.446 7.417 18.286 1.00 0.00 4 GLY A CA 3
ATOM 1414 C C . GLY A 1 4 ? 11.133 6.166 17.776 1.00 0.00 4 GLY A C 3
ATOM 1415 O O . GLY A 1 4 ? 12.017 5.622 18.438 1.00 0.00 4 GLY A O 3
ATOM 1419 N N . SER A 1 5 ? 10.727 5.708 16.597 1.00 0.00 5 SER A N 3
ATOM 1420 C CA . SER A 1 5 ? 11.306 4.509 16.002 1.00 0.00 5 SER A CA 3
ATOM 1421 C C . SER A 1 5 ? 10.987 4.435 14.512 1.00 0.00 5 SER A C 3
ATOM 1422 O O . SER A 1 5 ? 9.826 4.507 14.109 1.00 0.00 5 SER A O 3
ATOM 1430 N N . SER A 1 6 ? 12.028 4.287 13.697 1.00 0.00 6 SER A N 3
ATOM 1431 C CA . SER A 1 6 ? 11.861 4.206 12.251 1.00 0.00 6 SER A CA 3
ATOM 1432 C C . SER A 1 6 ? 11.209 2.886 11.852 1.00 0.00 6 SER A C 3
ATOM 1433 O O . SER A 1 6 ? 11.727 1.810 12.150 1.00 0.00 6 SER A O 3
ATOM 1441 N N . GLY A 1 7 ? 10.068 2.977 11.176 1.00 0.00 7 GLY A N 3
ATOM 1442 C CA . GLY A 1 7 ? 9.362 1.783 10.747 1.00 0.00 7 GLY A CA 3
ATOM 1443 C C . GLY A 1 7 ? 9.736 1.364 9.339 1.00 0.00 7 GLY A C 3
ATOM 1444 O O . GLY A 1 7 ? 10.914 1.314 8.991 1.00 0.00 7 GLY A O 3
ATOM 1448 N N . ASN A 1 8 ? 8.728 1.059 8.527 1.00 0.00 8 ASN A N 3
ATOM 1449 C CA . ASN A 1 8 ? 8.955 0.639 7.150 1.00 0.00 8 ASN A CA 3
ATOM 1450 C C . ASN A 1 8 ? 7.634 0.471 6.406 1.00 0.00 8 ASN A C 3
ATOM 1451 O O . ASN A 1 8 ? 6.629 0.036 6.968 1.00 0.00 8 ASN A O 3
ATOM 1462 N N . PRO A 1 9 ? 7.634 0.824 5.112 1.00 0.00 9 PRO A N 3
ATOM 1463 C CA . PRO A 1 9 ? 6.444 0.720 4.263 1.00 0.00 9 PRO A CA 3
ATOM 1464 C C . PRO A 1 9 ? 6.066 -0.728 3.970 1.00 0.00 9 PRO A C 3
ATOM 1465 O O . PRO A 1 9 ? 6.800 -1.447 3.291 1.00 0.00 9 PRO A O 3
ATOM 1476 N N . HIS A 1 10 ? 4.916 -1.151 4.486 1.00 0.00 10 HIS A N 3
ATOM 1477 C CA . HIS A 1 10 ? 4.440 -2.514 4.278 1.00 0.00 10 HIS A CA 3
ATOM 1478 C C . HIS A 1 10 ? 4.442 -2.870 2.794 1.00 0.00 10 HIS A C 3
ATOM 1479 O O . HIS A 1 10 ? 4.400 -1.990 1.934 1.00 0.00 10 HIS A O 3
ATOM 1493 N N . LEU A 1 11 ? 4.494 -4.165 2.502 1.00 0.00 11 LEU A N 3
ATOM 1494 C CA . LEU A 1 11 ? 4.503 -4.637 1.122 1.00 0.00 11 LEU A CA 3
ATOM 1495 C C . LEU A 1 11 ? 3.104 -5.054 0.680 1.00 0.00 11 LEU A C 3
ATOM 1496 O O . LEU A 1 11 ? 2.760 -4.963 -0.500 1.00 0.00 11 LEU A O 3
ATOM 1512 N N . LEU A 1 12 ? 2.298 -5.510 1.633 1.00 0.00 12 LEU A N 3
ATOM 1513 C CA . LEU A 1 12 ? 0.934 -5.939 1.343 1.00 0.00 12 LEU A CA 3
ATOM 1514 C C . LEU A 1 12 ? -0.069 -4.852 1.719 1.00 0.00 12 LEU A C 3
ATOM 1515 O O . LEU A 1 12 ? -1.153 -5.143 2.224 1.00 0.00 12 LEU A O 3
ATOM 1531 N N . VAL A 1 13 ? 0.300 -3.601 1.466 1.00 0.00 13 VAL A N 3
ATOM 1532 C CA . VAL A 1 13 ? -0.569 -2.471 1.775 1.00 0.00 13 VAL A CA 3
ATOM 1533 C C . VAL A 1 13 ? -0.808 -1.608 0.541 1.00 0.00 13 VAL A C 3
ATOM 1534 O O . VAL A 1 13 ? 0.135 -1.194 -0.133 1.00 0.00 13 VAL A O 3
ATOM 1547 N N . LYS A 1 14 ? -2.077 -1.342 0.249 1.00 0.00 14 LYS A N 3
ATOM 1548 C CA . LYS A 1 14 ? -2.442 -0.526 -0.903 1.00 0.00 14 LYS A CA 3
ATOM 1549 C C . LYS A 1 14 ? -1.548 0.706 -1.003 1.00 0.00 14 LYS A C 3
ATOM 1550 O O . LYS A 1 14 ? -1.178 1.300 0.009 1.00 0.00 14 LYS A O 3
ATOM 1569 N N . TYR A 1 15 ? -1.207 1.085 -2.230 1.00 0.00 15 TYR A N 3
ATOM 1570 C CA . TYR A 1 15 ? -0.356 2.246 -2.462 1.00 0.00 15 TYR A CA 3
ATOM 1571 C C . TYR A 1 15 ? -0.711 2.927 -3.780 1.00 0.00 15 TYR A C 3
ATOM 1572 O O . TYR A 1 15 ? -1.497 2.405 -4.570 1.00 0.00 15 TYR A O 3
ATOM 1590 N N . HIS A 1 16 ? -0.126 4.098 -4.010 1.00 0.00 16 HIS A N 3
ATOM 1591 C CA . HIS A 1 16 ? -0.378 4.853 -5.233 1.00 0.00 16 HIS A CA 3
ATOM 1592 C C . HIS A 1 16 ? 0.695 4.566 -6.279 1.00 0.00 16 HIS A C 3
ATOM 1593 O O . HIS A 1 16 ? 1.861 4.918 -6.099 1.00 0.00 16 HIS A O 3
ATOM 1607 N N . SER A 1 17 ? 0.294 3.926 -7.372 1.00 0.00 17 SER A N 3
ATOM 1608 C CA . SER A 1 17 ? 1.221 3.588 -8.445 1.00 0.00 17 SE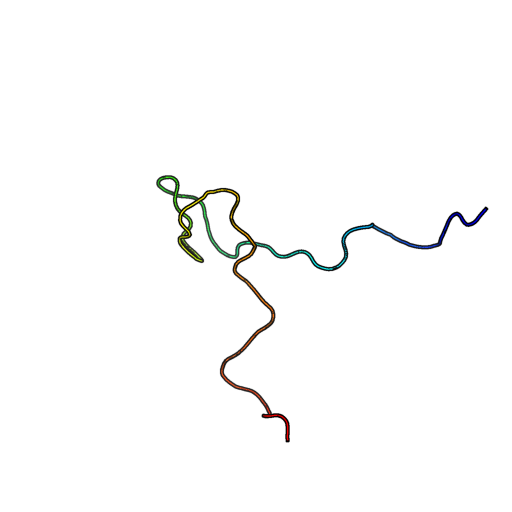R A CA 3
ATOM 1609 C C . SER A 1 17 ? 1.444 4.783 -9.366 1.00 0.00 17 SER A C 3
ATOM 1610 O O . SER A 1 17 ? 1.497 4.639 -10.588 1.00 0.00 17 SER A O 3
ATOM 1618 N N . GLY A 1 18 ? 1.574 5.966 -8.772 1.00 0.00 18 GLY A N 3
ATOM 1619 C CA . GLY A 1 18 ? 1.789 7.169 -9.553 1.00 0.00 18 GLY A CA 3
ATOM 1620 C C . GLY A 1 18 ? 2.293 8.324 -8.712 1.00 0.00 18 GLY A C 3
ATOM 1621 O O . GLY A 1 18 ? 2.560 8.164 -7.521 1.00 0.00 18 GLY A O 3
ATOM 1625 N N . PHE A 1 19 ? 2.426 9.493 -9.331 1.00 0.00 19 PHE A N 3
ATOM 1626 C CA . PHE A 1 19 ? 2.904 10.680 -8.632 1.00 0.00 19 PHE A CA 3
ATOM 1627 C C . PHE A 1 19 ? 1.855 11.788 -8.661 1.00 0.00 19 PHE A C 3
ATOM 1628 O O . PHE A 1 19 ? 0.965 11.792 -9.511 1.00 0.00 19 PHE A O 3
ATOM 1645 N N . PHE A 1 20 ? 1.969 12.726 -7.727 1.00 0.00 20 PHE A N 3
ATOM 1646 C CA . PHE A 1 20 ? 1.030 13.839 -7.644 1.00 0.00 20 PHE A CA 3
ATOM 1647 C C . PHE A 1 20 ? 1.564 15.057 -8.392 1.00 0.00 20 PHE A C 3
ATOM 1648 O O . PHE A 1 20 ? 2.437 15.771 -7.898 1.00 0.00 20 PHE A O 3
ATOM 1665 N N . VAL A 1 21 ? 1.032 15.289 -9.589 1.00 0.00 21 VAL A N 3
ATOM 1666 C CA . VAL A 1 21 ? 1.454 16.420 -10.406 1.00 0.00 21 VAL A CA 3
ATOM 1667 C C . VAL A 1 21 ? 0.251 17.184 -10.949 1.00 0.00 21 VAL A C 3
ATOM 1668 O O . VAL A 1 21 ? -0.730 16.584 -11.391 1.00 0.00 21 VAL A O 3
ATOM 1681 N N . ASP A 1 22 ? 0.334 18.509 -10.915 1.00 0.00 22 ASP A N 3
ATOM 1682 C CA . ASP A 1 22 ? -0.747 19.356 -11.405 1.00 0.00 22 ASP A CA 3
ATOM 1683 C C . ASP A 1 22 ? -1.923 19.353 -10.435 1.00 0.00 22 ASP A C 3
ATOM 1684 O O . ASP A 1 22 ? -3.082 19.334 -10.846 1.00 0.00 22 ASP A O 3
ATOM 1693 N N . GLY A 1 23 ? -1.616 19.370 -9.140 1.00 0.00 23 GLY A N 3
ATOM 1694 C CA . GLY A 1 23 ? -2.659 19.368 -8.131 1.00 0.00 23 GLY A CA 3
ATOM 1695 C C . GLY A 1 23 ? -3.552 18.147 -8.223 1.00 0.00 23 GLY A C 3
ATOM 1696 O O . GLY A 1 23 ? -4.745 18.218 -7.931 1.00 0.00 23 GLY A O 3
ATOM 1700 N N . LYS A 1 24 ? -2.974 17.022 -8.629 1.00 0.00 24 LYS A N 3
ATOM 1701 C CA . LYS A 1 24 ? -3.724 15.779 -8.760 1.00 0.00 24 LYS A CA 3
ATOM 1702 C C . LYS A 1 24 ? -2.789 14.603 -9.020 1.00 0.00 24 LYS A C 3
ATOM 1703 O O . LYS A 1 24 ? -1.595 14.788 -9.258 1.00 0.00 24 LYS A O 3
ATOM 1722 N N . PHE A 1 25 ? -3.337 13.394 -8.973 1.00 0.00 25 PHE A N 3
ATOM 1723 C CA . PHE A 1 25 ? -2.551 12.187 -9.205 1.00 0.00 25 PHE A CA 3
ATOM 1724 C C . PHE A 1 25 ? -2.549 11.815 -10.684 1.00 0.00 25 PHE A C 3
ATOM 1725 O O . PHE A 1 25 ? -3.250 12.427 -11.491 1.00 0.00 25 PHE A O 3
ATOM 1742 N N . LEU A 1 26 ? -1.756 10.808 -11.034 1.00 0.00 26 LEU A N 3
ATOM 1743 C CA . LEU A 1 26 ? -1.660 10.353 -12.416 1.00 0.00 26 LEU A CA 3
ATOM 1744 C C . LEU A 1 26 ? -2.019 8.875 -12.529 1.00 0.00 26 LEU A C 3
ATOM 1745 O O . LEU A 1 26 ? -2.454 8.408 -13.583 1.00 0.00 26 LEU A O 3
ATOM 1761 N N . CYS A 1 27 ? -1.836 8.141 -11.436 1.00 0.00 27 CYS A N 3
ATOM 1762 C CA . CYS A 1 27 ? -2.141 6.716 -11.410 1.00 0.00 27 CYS A CA 3
ATOM 1763 C C . CYS A 1 27 ? -3.646 6.485 -11.320 1.00 0.00 27 CYS A C 3
ATOM 1764 O O . CYS A 1 27 ? -4.194 5.617 -12.001 1.00 0.00 27 CYS A O 3
ATOM 1771 N N . CYS A 1 28 ? -4.310 7.265 -10.473 1.00 0.00 28 CYS A N 3
ATOM 1772 C CA . CYS A 1 28 ? -5.751 7.146 -10.292 1.00 0.00 28 CYS A CA 3
ATOM 1773 C C . CYS A 1 28 ? -6.466 8.406 -10.773 1.00 0.00 28 CYS A C 3
ATOM 1774 O O . CYS A 1 28 ? -7.656 8.374 -11.086 1.00 0.00 28 CYS A O 3
ATOM 1781 N N . GLN A 1 29 ? -5.730 9.511 -10.830 1.00 0.00 29 GLN A N 3
ATOM 1782 C CA . GLN A 1 29 ? -6.294 10.782 -11.273 1.00 0.00 29 GLN A CA 3
ATOM 1783 C C . GLN A 1 29 ? -7.495 11.172 -10.416 1.00 0.00 29 GLN A C 3
ATOM 1784 O O . GLN A 1 29 ? -8.527 11.596 -10.936 1.00 0.00 29 GLN A O 3
ATOM 1798 N N . GLN A 1 30 ? -7.353 11.025 -9.103 1.00 0.00 30 GLN A N 3
ATOM 1799 C CA . GLN A 1 30 ? -8.427 11.361 -8.176 1.00 0.00 30 GLN A CA 3
ATOM 1800 C C . GLN A 1 30 ? -8.433 12.855 -7.871 1.00 0.00 30 GLN A C 3
ATOM 1801 O O . GLN A 1 30 ? -7.589 13.603 -8.362 1.00 0.00 30 GLN A O 3
ATOM 1815 N N . SER A 1 31 ? -9.393 13.283 -7.056 1.00 0.00 31 SER A N 3
ATOM 1816 C CA . SER A 1 31 ? -9.513 14.689 -6.688 1.00 0.00 31 SER A CA 3
ATOM 1817 C C . SER A 1 31 ? -8.880 14.949 -5.325 1.00 0.00 31 SER A C 3
ATOM 1818 O O . SER A 1 31 ? -8.034 15.832 -5.179 1.00 0.00 31 SER A O 3
ATOM 1826 N N . CYS A 1 32 ? -9.296 14.174 -4.328 1.00 0.00 32 CYS A N 3
ATOM 1827 C CA . CYS A 1 32 ? -8.772 14.320 -2.976 1.00 0.00 32 CYS A CA 3
ATOM 1828 C C . CYS A 1 32 ? -7.259 14.124 -2.955 1.00 0.00 32 CYS A C 3
ATOM 1829 O O . CYS A 1 32 ? -6.731 13.210 -3.589 1.00 0.00 32 CYS A O 3
ATOM 1836 N N . LYS A 1 33 ? -6.566 14.989 -2.222 1.00 0.00 33 LYS A N 3
ATOM 1837 C CA . LYS A 1 33 ? -5.114 14.912 -2.115 1.00 0.00 33 LYS A CA 3
ATOM 1838 C C . LYS A 1 33 ? -4.693 13.701 -1.290 1.00 0.00 33 LYS A C 3
ATOM 1839 O O . LYS A 1 33 ? -3.831 12.926 -1.704 1.00 0.00 33 LYS A O 3
ATOM 1858 N N . ALA A 1 34 ? -5.306 13.545 -0.122 1.00 0.00 34 ALA A N 3
ATOM 1859 C CA . ALA A 1 34 ? -4.997 12.426 0.760 1.00 0.00 34 ALA A CA 3
ATOM 1860 C C . ALA A 1 34 ? -5.803 11.188 0.381 1.00 0.00 34 ALA A C 3
ATOM 1861 O O . ALA A 1 34 ? -6.280 10.457 1.248 1.00 0.00 34 ALA A O 3
ATOM 1868 N N . ALA A 1 35 ? -5.951 10.960 -0.920 1.00 0.00 35 ALA A N 3
ATOM 1869 C CA . ALA A 1 35 ? -6.698 9.810 -1.414 1.00 0.00 35 ALA A CA 3
ATOM 1870 C C . ALA A 1 35 ? -5.995 8.504 -1.057 1.00 0.00 35 ALA A C 3
ATOM 1871 O O . ALA A 1 35 ? -4.769 8.435 -0.966 1.00 0.00 35 ALA A O 3
ATOM 1878 N N . PRO A 1 36 ? -6.787 7.443 -0.847 1.00 0.00 36 PRO A N 3
ATOM 1879 C CA . PRO A 1 36 ? -6.263 6.119 -0.496 1.00 0.00 36 PRO A CA 3
ATOM 1880 C C . PRO A 1 36 ? -5.525 5.463 -1.658 1.00 0.00 36 PRO A C 3
ATOM 1881 O O . PRO A 1 36 ? -5.727 5.821 -2.817 1.00 0.00 36 PRO A O 3
ATOM 1892 N N . GLY A 1 37 ? -4.668 4.498 -1.337 1.00 0.00 37 GLY A N 3
ATOM 1893 C CA . GLY A 1 37 ? -3.913 3.806 -2.365 1.00 0.00 37 GLY A CA 3
ATOM 1894 C C . GLY A 1 37 ? -4.806 3.143 -3.395 1.00 0.00 37 GLY A C 3
ATOM 1895 O O . GLY A 1 37 ? -5.238 2.005 -3.212 1.00 0.00 37 GLY A O 3
ATOM 1899 N N . CYS A 1 38 ? -5.087 3.857 -4.480 1.00 0.00 38 CYS A N 3
ATOM 1900 C CA . CYS A 1 38 ? -5.937 3.333 -5.542 1.00 0.00 38 CYS A CA 3
ATOM 1901 C C . CYS A 1 38 ? -5.638 1.859 -5.802 1.00 0.00 38 CYS A C 3
ATOM 1902 O O . CYS A 1 38 ? -6.549 1.039 -5.909 1.00 0.00 38 CYS A O 3
ATOM 1909 N N . THR A 1 39 ? -4.354 1.531 -5.900 1.00 0.00 39 THR A N 3
ATOM 1910 C CA . THR A 1 39 ? -3.933 0.157 -6.147 1.00 0.00 39 THR A CA 3
ATOM 1911 C C . THR A 1 39 ? -4.134 -0.710 -4.911 1.00 0.00 39 THR A C 3
ATOM 1912 O O . THR A 1 39 ? -3.195 -0.956 -4.153 1.00 0.00 39 THR A O 3
ATOM 1923 N N . LEU A 1 40 ? -5.363 -1.173 -4.712 1.00 0.00 40 LEU A N 3
ATOM 1924 C CA . LEU A 1 40 ? -5.688 -2.015 -3.566 1.00 0.00 40 LEU A CA 3
ATOM 1925 C C . LEU A 1 40 ? -4.753 -3.219 -3.491 1.00 0.00 40 LEU A C 3
ATOM 1926 O O . LEU A 1 40 ? -3.869 -3.382 -4.334 1.00 0.00 40 LEU A O 3
ATOM 1942 N N . TRP A 1 41 ? -4.955 -4.056 -2.482 1.00 0.00 41 TRP A N 3
ATOM 1943 C CA . TRP A 1 41 ? -4.131 -5.246 -2.300 1.00 0.00 41 TRP A CA 3
ATOM 1944 C C . TRP A 1 41 ? -4.817 -6.478 -2.877 1.00 0.00 41 TRP A C 3
ATOM 1945 O O . TRP A 1 41 ? -4.669 -7.583 -2.358 1.00 0.00 41 TRP A O 3
ATOM 1966 N N . GLU A 1 42 ? -5.569 -6.280 -3.955 1.00 0.00 42 GLU A N 3
ATOM 1967 C CA . GLU A 1 42 ? -6.280 -7.377 -4.603 1.00 0.00 42 GLU A CA 3
ATOM 1968 C C . GLU A 1 42 ? -5.335 -8.196 -5.477 1.00 0.00 42 GLU A C 3
ATOM 1969 O O . GLU A 1 42 ? -4.223 -7.765 -5.781 1.00 0.00 42 GLU A O 3
ATOM 1981 N N . ALA A 1 43 ? -5.786 -9.380 -5.878 1.00 0.00 43 ALA A N 3
ATOM 1982 C CA . ALA A 1 43 ? -4.982 -10.259 -6.717 1.00 0.00 43 ALA A CA 3
ATOM 1983 C C . ALA A 1 43 ? -5.848 -10.975 -7.749 1.00 0.00 43 ALA A C 3
ATOM 1984 O O . ALA A 1 43 ? -7.041 -11.188 -7.532 1.00 0.00 43 ALA A O 3
ATOM 1991 N N . TYR A 1 44 ? -5.240 -11.344 -8.871 1.00 0.00 44 TYR A N 3
ATOM 1992 C CA . TYR A 1 44 ? -5.957 -12.033 -9.937 1.00 0.00 44 TYR A CA 3
ATOM 1993 C C . TYR A 1 44 ? -6.336 -13.449 -9.512 1.00 0.00 44 TYR A C 3
ATOM 1994 O O . TYR A 1 44 ? -5.513 -14.363 -9.552 1.00 0.00 44 TYR A O 3
ATOM 2012 N N . SER A 1 45 ? -7.590 -13.621 -9.106 1.00 0.00 45 SER A N 3
ATOM 2013 C CA . SER A 1 45 ? -8.080 -14.924 -8.670 1.00 0.00 45 SER A CA 3
ATOM 2014 C C . SER A 1 45 ? -9.216 -15.405 -9.568 1.00 0.00 45 SER A C 3
ATOM 2015 O O . SER A 1 45 ? -9.195 -16.529 -10.066 1.00 0.00 45 SER A O 3
ATOM 2023 N N . GLY A 1 46 ? -10.208 -14.543 -9.768 1.00 0.00 46 GLY A N 3
ATOM 2024 C CA . GLY A 1 46 ? -11.341 -14.897 -10.606 1.00 0.00 46 GLY A CA 3
ATOM 2025 C C . GLY A 1 46 ? -10.933 -15.209 -12.032 1.00 0.00 46 GLY A C 3
ATOM 2026 O O . GLY A 1 46 ? -9.824 -14.895 -12.465 1.00 0.00 46 GLY A O 3
ATOM 2030 N N . PRO A 1 47 ? -11.841 -15.844 -12.786 1.00 0.00 47 PRO A N 3
ATOM 2031 C CA . PRO A 1 47 ? -11.591 -16.214 -14.183 1.00 0.00 47 PRO A CA 3
ATOM 2032 C C . PRO A 1 47 ? -11.533 -14.999 -15.103 1.00 0.00 47 PRO A C 3
ATOM 2033 O O . PRO A 1 47 ? -10.589 -14.840 -15.877 1.00 0.00 47 PRO A O 3
ATOM 2044 N N . SER A 1 48 ? -12.546 -14.144 -15.012 1.00 0.00 48 SER A N 3
ATOM 2045 C CA . SER A 1 48 ? -12.610 -12.945 -15.838 1.00 0.00 48 SER A CA 3
ATOM 2046 C C . SER A 1 48 ? -12.999 -11.728 -15.003 1.00 0.00 48 SER A C 3
ATOM 2047 O O . SER A 1 48 ? -13.988 -11.054 -15.290 1.00 0.00 48 SER A O 3
ATOM 2055 N N . SER A 1 49 ? -12.214 -11.455 -13.966 1.00 0.00 49 SER A N 3
ATOM 2056 C CA . SER A 1 49 ? -12.476 -10.324 -13.085 1.00 0.00 49 SER A CA 3
ATOM 2057 C C . SER A 1 49 ? -11.516 -9.175 -13.377 1.00 0.00 49 SER A C 3
ATOM 2058 O O . SER A 1 49 ? -11.936 -8.033 -13.566 1.00 0.00 49 SER A O 3
ATOM 2066 N N . GLY A 1 50 ? -10.223 -9.484 -13.412 1.00 0.00 50 GLY A N 3
ATOM 2067 C CA . GLY A 1 50 ? -9.224 -8.468 -13.681 1.00 0.00 50 GLY A CA 3
ATOM 2068 C C . GLY A 1 50 ? -8.544 -7.975 -12.419 1.00 0.00 50 GLY A C 3
ATOM 2069 O O . GLY A 1 50 ? -9.190 -7.915 -11.375 1.00 0.00 50 GLY A O 3
ATOM 2074 N N . GLY A 1 1 ? 21.315 2.357 11.973 1.00 0.00 1 GLY A N 4
ATOM 2075 C CA . GLY A 1 1 ? 20.361 3.447 12.050 1.00 0.00 1 GLY A CA 4
ATOM 2076 C C . GLY A 1 1 ? 19.108 3.068 12.814 1.00 0.00 1 GLY A C 4
ATOM 2077 O O . GLY A 1 1 ? 19.185 2.511 13.909 1.00 0.00 1 GLY A O 4
ATOM 2081 N N . SER A 1 2 ? 17.950 3.370 12.235 1.00 0.00 2 SER A N 4
ATOM 2082 C CA . SER A 1 2 ? 16.674 3.060 12.870 1.00 0.00 2 SER A CA 4
ATOM 2083 C C . SER A 1 2 ? 15.543 3.058 11.846 1.00 0.00 2 SER A C 4
ATOM 2084 O O . SER A 1 2 ? 15.741 3.421 10.686 1.00 0.00 2 SER A O 4
ATOM 2092 N N . SER A 1 3 ? 14.358 2.642 12.282 1.00 0.00 3 SER A N 4
ATOM 2093 C CA . SER A 1 3 ? 13.197 2.587 11.403 1.00 0.00 3 SER A CA 4
ATOM 2094 C C . SER A 1 3 ? 12.511 3.948 11.322 1.00 0.00 3 SER A C 4
ATOM 2095 O O . SER A 1 3 ? 12.079 4.500 12.333 1.00 0.00 3 SER A O 4
ATOM 2103 N N . GLY A 1 4 ? 12.417 4.485 10.109 1.00 0.00 4 GLY A N 4
ATOM 2104 C CA . GLY A 1 4 ? 11.784 5.777 9.917 1.00 0.00 4 GLY A CA 4
ATOM 2105 C C . GLY A 1 4 ? 10.362 5.655 9.403 1.00 0.00 4 GLY A C 4
ATOM 2106 O O . GLY A 1 4 ? 9.950 6.400 8.514 1.00 0.00 4 GLY A O 4
ATOM 2110 N N . SER A 1 5 ? 9.611 4.712 9.964 1.00 0.00 5 SER A N 4
ATOM 2111 C CA . SER A 1 5 ? 8.229 4.492 9.554 1.00 0.00 5 SER A CA 4
ATOM 2112 C C . SER A 1 5 ? 7.473 3.685 10.605 1.00 0.00 5 SER A C 4
ATOM 2113 O O . SER A 1 5 ? 7.893 2.592 10.985 1.00 0.00 5 SER A O 4
ATOM 2121 N N . SER A 1 6 ? 6.356 4.233 11.071 1.00 0.00 6 SER A N 4
ATOM 2122 C CA . SER A 1 6 ? 5.541 3.567 12.082 1.00 0.00 6 SER A CA 4
ATOM 2123 C C . SER A 1 6 ? 4.329 2.894 11.445 1.00 0.00 6 SER A C 4
ATOM 2124 O O . SER A 1 6 ? 3.695 3.450 10.549 1.00 0.00 6 SER A O 4
ATOM 2132 N N . GLY A 1 7 ? 4.013 1.692 11.916 1.00 0.00 7 GLY A N 4
ATOM 2133 C CA . GLY A 1 7 ? 2.879 0.961 11.382 1.00 0.00 7 GLY A CA 4
ATOM 2134 C C . GLY A 1 7 ? 1.568 1.693 11.588 1.00 0.00 7 GLY A C 4
ATOM 2135 O O . GLY A 1 7 ? 1.031 1.720 12.694 1.00 0.00 7 GLY A O 4
ATOM 2139 N N . ASN A 1 8 ? 1.052 2.292 10.519 1.00 0.00 8 ASN A N 4
ATOM 2140 C CA . ASN A 1 8 ? -0.203 3.031 10.588 1.00 0.00 8 ASN A CA 4
ATOM 2141 C C . ASN A 1 8 ? -1.300 2.182 11.223 1.00 0.00 8 ASN A C 4
ATOM 2142 O O . ASN A 1 8 ? -1.222 0.954 11.267 1.00 0.00 8 ASN A O 4
ATOM 2153 N N . PRO A 1 9 ? -2.348 2.851 11.728 1.00 0.00 9 PRO A N 4
ATOM 2154 C CA . PRO A 1 9 ? -3.481 2.177 12.370 1.00 0.00 9 PRO A CA 4
ATOM 2155 C C . PRO A 1 9 ? -4.333 1.400 11.372 1.00 0.00 9 PRO A C 4
ATOM 2156 O O . PRO A 1 9 ? -5.154 0.567 11.759 1.00 0.00 9 PRO A O 4
ATOM 2167 N N . HIS A 1 10 ? -4.132 1.675 10.087 1.00 0.00 10 HIS A N 4
ATOM 2168 C CA . HIS A 1 10 ? -4.882 1.000 9.034 1.00 0.00 10 HIS A CA 4
ATOM 2169 C C . HIS A 1 10 ? -4.469 -0.465 8.928 1.00 0.00 10 HIS A C 4
ATOM 2170 O O . HIS A 1 10 ? -3.284 -0.794 9.005 1.00 0.00 10 HIS A O 4
ATOM 2184 N N . LEU A 1 11 ? -5.452 -1.341 8.751 1.00 0.00 11 LEU A N 4
ATOM 2185 C CA . LEU A 1 11 ? -5.191 -2.772 8.634 1.00 0.00 11 LEU A CA 4
ATOM 2186 C C . LEU A 1 11 ? -4.949 -3.164 7.180 1.00 0.00 11 LEU A C 4
ATOM 2187 O O . LEU A 1 11 ? -4.088 -3.994 6.885 1.00 0.00 11 LEU A O 4
ATOM 2203 N N . LEU A 1 12 ? -5.712 -2.560 6.275 1.00 0.00 12 LEU A N 4
ATOM 2204 C CA . LEU A 1 12 ? -5.578 -2.844 4.850 1.00 0.00 12 LEU A CA 4
ATOM 2205 C C . LEU A 1 12 ? -5.006 -1.643 4.106 1.00 0.00 12 LEU A C 4
ATOM 2206 O O . LEU A 1 12 ? -5.474 -1.289 3.024 1.00 0.00 12 LEU A O 4
ATOM 2222 N N . VAL A 1 13 ? -3.990 -1.019 4.693 1.00 0.00 13 VAL A N 4
ATOM 2223 C CA . VAL A 1 13 ? -3.350 0.141 4.084 1.00 0.00 13 VAL A CA 4
ATOM 2224 C C . VAL A 1 13 ? -3.022 -0.118 2.618 1.00 0.00 13 VAL A C 4
ATOM 2225 O O . VAL A 1 13 ? -2.520 -1.184 2.262 1.00 0.00 13 VAL A O 4
ATOM 2238 N N . LYS A 1 14 ? -3.309 0.864 1.771 1.00 0.00 14 LYS A N 4
ATOM 2239 C CA . LYS A 1 14 ? -3.042 0.745 0.342 1.00 0.00 14 LYS A CA 4
ATOM 2240 C C . LYS A 1 14 ? -1.965 1.732 -0.095 1.00 0.00 14 LYS A C 4
ATOM 2241 O O . LYS A 1 14 ? -1.484 2.535 0.705 1.00 0.00 14 LYS A O 4
ATOM 2260 N N . TYR A 1 15 ? -1.590 1.666 -1.368 1.00 0.00 15 TYR A N 4
ATOM 2261 C CA . TYR A 1 15 ? -0.568 2.552 -1.911 1.00 0.00 15 TYR A CA 4
ATOM 2262 C C . TYR A 1 15 ? -0.970 3.068 -3.290 1.00 0.00 15 TYR A C 4
ATOM 2263 O O . TYR A 1 15 ? -1.854 2.510 -3.941 1.00 0.00 15 TYR A O 4
ATOM 2281 N N . HIS A 1 16 ? -0.313 4.136 -3.730 1.00 0.00 16 HIS A N 4
ATOM 2282 C CA . HIS A 1 16 ? -0.600 4.728 -5.032 1.00 0.00 16 HIS A CA 4
ATOM 2283 C C . HIS A 1 16 ? 0.523 4.432 -6.021 1.00 0.00 16 HIS A C 4
ATOM 2284 O O . HIS A 1 16 ? 1.701 4.607 -5.710 1.00 0.00 16 HIS A O 4
ATOM 2298 N N . SER A 1 17 ? 0.150 3.983 -7.215 1.00 0.00 17 SER A N 4
ATOM 2299 C CA . SER A 1 17 ? 1.125 3.659 -8.250 1.00 0.00 17 SER A CA 4
ATOM 2300 C C . SER A 1 17 ? 1.381 4.863 -9.152 1.00 0.00 17 SER A C 4
ATOM 2301 O O . SER A 1 17 ? 1.568 4.718 -10.360 1.00 0.00 17 SER A O 4
ATOM 2309 N N . GLY A 1 18 ? 1.386 6.051 -8.556 1.00 0.00 18 GLY A N 4
ATOM 2310 C CA . GLY A 1 18 ? 1.617 7.263 -9.321 1.00 0.00 18 GLY A CA 4
ATOM 2311 C C . GLY A 1 18 ? 1.979 8.443 -8.440 1.00 0.00 18 GLY A C 4
ATOM 2312 O O . GLY A 1 18 ? 1.984 8.333 -7.214 1.00 0.00 18 GLY A O 4
ATOM 2316 N N . PHE A 1 19 ? 2.284 9.574 -9.066 1.00 0.00 19 PHE A N 4
ATOM 2317 C CA . PHE A 1 19 ? 2.652 10.779 -8.331 1.00 0.00 19 PHE A CA 4
ATOM 2318 C C . PHE A 1 19 ? 1.491 11.770 -8.296 1.00 0.00 19 PHE A C 4
ATOM 2319 O O . PHE A 1 19 ? 0.401 11.484 -8.791 1.00 0.00 19 PHE A O 4
ATOM 2336 N N . PHE A 1 20 ? 1.735 12.936 -7.708 1.00 0.00 20 PHE A N 4
ATOM 2337 C CA . PHE A 1 20 ? 0.711 13.969 -7.606 1.00 0.00 20 PHE A CA 4
ATOM 2338 C C . PHE A 1 20 ? 1.140 15.234 -8.343 1.00 0.00 20 PHE A C 4
ATOM 2339 O O . PHE A 1 20 ? 2.071 15.924 -7.925 1.00 0.00 20 PHE A O 4
ATOM 2356 N N . VAL A 1 21 ? 0.455 15.534 -9.441 1.00 0.00 21 VAL A N 4
ATOM 2357 C CA . VAL A 1 21 ? 0.764 16.717 -10.237 1.00 0.00 21 VAL A CA 4
ATOM 2358 C C . VAL A 1 21 ? -0.504 17.481 -10.601 1.00 0.00 21 VAL A C 4
ATOM 2359 O O . VAL A 1 21 ? -1.577 16.893 -10.740 1.00 0.00 21 VAL A O 4
ATOM 2372 N N . ASP A 1 22 ? -0.373 18.794 -10.753 1.00 0.00 22 ASP A N 4
ATOM 2373 C CA . ASP A 1 22 ? -1.509 19.640 -11.102 1.00 0.00 22 ASP A CA 4
ATOM 2374 C C . ASP A 1 22 ? -2.688 19.380 -10.169 1.00 0.00 22 ASP A C 4
ATOM 2375 O O . ASP A 1 22 ? -3.823 19.227 -10.615 1.00 0.00 22 ASP A O 4
ATOM 2384 N N . GLY A 1 23 ? -2.408 19.332 -8.870 1.00 0.00 23 GLY A N 4
ATOM 2385 C CA . GLY A 1 23 ? -3.455 19.089 -7.895 1.00 0.00 23 GLY A CA 4
ATOM 2386 C C . GLY A 1 23 ? -4.256 17.840 -8.204 1.00 0.00 23 GLY A C 4
ATOM 2387 O O . GLY A 1 23 ? -5.467 17.799 -7.979 1.00 0.00 23 GLY A O 4
ATOM 2391 N N . LYS A 1 24 ? -3.583 16.819 -8.721 1.00 0.00 24 LYS A N 4
ATOM 2392 C CA . LYS A 1 24 ? -4.238 15.562 -9.062 1.00 0.00 24 LYS A CA 4
ATOM 2393 C C . LYS A 1 24 ? -3.212 14.464 -9.320 1.00 0.00 24 LYS A C 4
ATOM 2394 O O . LYS A 1 24 ? -2.100 14.735 -9.778 1.00 0.00 24 LYS A O 4
ATOM 2413 N N . PHE A 1 25 ? -3.590 13.225 -9.026 1.00 0.00 25 PHE A N 4
ATOM 2414 C CA . PHE A 1 25 ? -2.701 12.086 -9.227 1.00 0.00 25 PHE A CA 4
ATOM 2415 C C . PHE A 1 25 ? -2.632 11.704 -10.703 1.00 0.00 25 PHE A C 4
ATOM 2416 O O . PHE A 1 25 ? -3.361 12.251 -11.532 1.00 0.00 25 PHE A O 4
ATOM 2433 N N . LEU A 1 26 ? -1.750 10.764 -11.024 1.00 0.00 26 LEU A N 4
ATOM 2434 C CA . LEU A 1 26 ? -1.583 10.308 -12.399 1.00 0.00 26 LEU A CA 4
ATOM 2435 C C . LEU A 1 26 ? -2.003 8.849 -12.543 1.00 0.00 26 LEU A C 4
ATOM 2436 O O . LEU A 1 26 ? -2.335 8.393 -13.638 1.00 0.00 26 LEU A O 4
ATOM 2452 N N . CYS A 1 27 ? -1.988 8.122 -11.432 1.00 0.00 27 CYS A N 4
ATOM 2453 C CA . CYS A 1 27 ? -2.368 6.715 -11.434 1.00 0.00 27 CYS A CA 4
ATOM 2454 C C . CYS A 1 27 ? -3.882 6.560 -11.556 1.00 0.00 27 CYS A C 4
ATOM 2455 O O . CYS A 1 27 ? -4.376 5.871 -12.449 1.00 0.00 27 CYS A O 4
ATOM 2462 N N . CYS A 1 28 ? -4.611 7.206 -10.652 1.00 0.00 28 CYS A N 4
ATOM 2463 C CA . CYS A 1 28 ? -6.067 7.142 -10.658 1.00 0.00 28 CYS A CA 4
ATOM 2464 C C . CYS A 1 28 ? -6.673 8.525 -10.876 1.00 0.00 28 CYS A C 4
ATOM 2465 O O . CYS A 1 28 ? -7.810 8.784 -10.482 1.00 0.00 28 CYS A O 4
ATOM 2472 N N . GLN A 1 29 ? -5.904 9.409 -11.505 1.00 0.00 29 GLN A N 4
ATOM 2473 C CA . GLN A 1 29 ? -6.364 10.765 -11.774 1.00 0.00 29 GLN A CA 4
ATOM 2474 C C . GLN A 1 29 ? -7.248 11.276 -10.640 1.00 0.00 29 GLN A C 4
ATOM 2475 O O . GLN A 1 29 ? -8.269 11.918 -10.880 1.00 0.00 29 GLN A O 4
ATOM 2489 N N . GLN A 1 30 ? -6.847 10.985 -9.408 1.00 0.00 30 GLN A N 4
ATOM 2490 C CA . GLN A 1 30 ? -7.602 11.415 -8.237 1.00 0.00 30 GLN A CA 4
ATOM 2491 C C . GLN A 1 30 ? -7.122 12.777 -7.747 1.00 0.00 30 GLN A C 4
ATOM 2492 O O . GLN A 1 30 ? -5.927 12.984 -7.535 1.00 0.00 30 GLN A O 4
ATOM 2506 N N . SER A 1 31 ? -8.060 13.701 -7.570 1.00 0.00 31 SER A N 4
ATOM 2507 C CA . SER A 1 31 ? -7.731 15.045 -7.109 1.00 0.00 31 SER A CA 4
ATOM 2508 C C . SER A 1 31 ? -7.865 15.147 -5.592 1.00 0.00 31 SER A C 4
ATOM 2509 O O . SER A 1 31 ? -8.577 16.010 -5.077 1.00 0.00 31 SER A O 4
ATOM 2517 N N . CYS A 1 32 ? -7.176 14.261 -4.883 1.00 0.00 32 CYS A N 4
ATOM 2518 C CA . CYS A 1 32 ? -7.217 14.248 -3.426 1.00 0.00 32 CYS A CA 4
ATOM 2519 C C . CYS A 1 32 ? -5.858 13.865 -2.846 1.00 0.00 32 CYS A C 4
ATOM 2520 O O . CYS A 1 32 ? -5.454 12.703 -2.897 1.00 0.00 32 CYS A O 4
ATOM 2527 N N . LYS A 1 33 ? -5.158 14.850 -2.294 1.00 0.00 33 LYS A N 4
ATOM 2528 C CA . LYS A 1 33 ? -3.846 14.617 -1.703 1.00 0.00 33 LYS A CA 4
ATOM 2529 C C . LYS A 1 33 ? -3.838 13.331 -0.883 1.00 0.00 33 LYS A C 4
ATOM 2530 O O . LYS A 1 33 ? -2.837 12.616 -0.841 1.00 0.00 33 LYS A O 4
ATOM 2549 N N . ALA A 1 34 ? -4.961 13.042 -0.234 1.00 0.00 34 ALA A N 4
ATOM 2550 C CA . ALA A 1 34 ? -5.085 11.841 0.583 1.00 0.00 34 ALA A CA 4
ATOM 2551 C C . ALA A 1 34 ? -6.112 10.880 -0.007 1.00 0.00 34 ALA A C 4
ATOM 2552 O O . ALA A 1 34 ? -6.910 10.288 0.719 1.00 0.00 34 ALA A O 4
ATOM 2559 N N . ALA A 1 35 ? -6.087 10.732 -1.328 1.00 0.00 35 ALA A N 4
ATOM 2560 C CA . ALA A 1 35 ? -7.016 9.842 -2.013 1.00 0.00 35 ALA A CA 4
ATOM 2561 C C . ALA A 1 35 ? -6.805 8.393 -1.586 1.00 0.00 35 ALA A C 4
ATOM 2562 O O . ALA A 1 35 ? -5.706 7.984 -1.213 1.00 0.00 35 ALA A O 4
ATOM 2569 N N . PRO A 1 36 ? -7.883 7.597 -1.640 1.00 0.00 36 PRO A N 4
ATOM 2570 C CA . PRO A 1 36 ? -7.842 6.182 -1.263 1.00 0.00 36 PRO A CA 4
ATOM 2571 C C . PRO A 1 36 ? -7.048 5.339 -2.256 1.00 0.00 36 PRO A C 4
ATOM 2572 O O . PRO A 1 36 ? -7.346 5.325 -3.449 1.00 0.00 36 PRO A O 4
ATOM 2583 N N . GLY A 1 37 ? -6.036 4.637 -1.754 1.00 0.00 37 GLY A N 4
ATOM 2584 C CA . GLY A 1 37 ? -5.216 3.802 -2.612 1.00 0.00 37 GLY A CA 4
ATOM 2585 C C . GLY A 1 37 ? -6.015 3.154 -3.726 1.00 0.00 37 GLY A C 4
ATOM 2586 O O . GLY A 1 37 ? -6.827 2.262 -3.480 1.00 0.00 37 GLY A O 4
ATOM 2590 N N . CYS A 1 38 ? -5.784 3.604 -4.955 1.00 0.00 38 CYS A N 4
ATOM 2591 C CA . CYS A 1 38 ? -6.490 3.064 -6.112 1.00 0.00 38 CYS A CA 4
ATOM 2592 C C . CYS A 1 38 ? -6.213 1.572 -6.270 1.00 0.00 38 CYS A C 4
ATOM 2593 O O . CYS A 1 38 ? -7.077 0.811 -6.709 1.00 0.00 38 CYS A O 4
ATOM 2600 N N . THR A 1 39 ? -5.003 1.158 -5.909 1.00 0.00 39 THR A N 4
ATOM 2601 C CA . THR A 1 39 ? -4.611 -0.242 -6.010 1.00 0.00 39 THR A CA 4
ATOM 2602 C C . THR A 1 39 ? -5.650 -1.152 -5.366 1.00 0.00 39 THR A C 4
ATOM 2603 O O . THR A 1 39 ? -5.857 -2.284 -5.806 1.00 0.00 39 THR A O 4
ATOM 2614 N N . LEU A 1 40 ? -6.302 -0.651 -4.323 1.00 0.00 40 LEU A N 4
ATOM 2615 C CA . LEU A 1 40 ? -7.322 -1.420 -3.618 1.00 0.00 40 LEU A CA 4
ATOM 2616 C C . LEU A 1 40 ? -8.125 -2.278 -4.589 1.00 0.00 40 LEU A C 4
ATOM 2617 O O . LEU A 1 40 ? -8.318 -1.908 -5.747 1.00 0.00 40 LEU A O 4
ATOM 2633 N N . TRP A 1 41 ? -8.594 -3.425 -4.109 1.00 0.00 41 TRP A N 4
ATOM 2634 C CA . TRP A 1 41 ? -9.379 -4.335 -4.935 1.00 0.00 41 TRP A CA 4
ATOM 2635 C C . TRP A 1 41 ? -10.872 -4.121 -4.712 1.00 0.00 41 TRP A C 4
ATOM 2636 O O . TRP A 1 41 ? -11.276 -3.456 -3.759 1.00 0.00 41 TRP A O 4
ATOM 2657 N N . GLU A 1 42 ? -11.686 -4.688 -5.597 1.00 0.00 42 GLU A N 4
ATOM 2658 C CA . GLU A 1 42 ? -13.135 -4.558 -5.496 1.00 0.00 42 GLU A CA 4
ATOM 2659 C C . GLU A 1 42 ? -13.828 -5.849 -5.921 1.00 0.00 42 GLU A C 4
ATOM 2660 O O . GLU A 1 42 ? -13.543 -6.397 -6.985 1.00 0.00 42 GLU A O 4
ATOM 2672 N N . ALA A 1 43 ? -14.739 -6.327 -5.080 1.00 0.00 43 ALA A N 4
ATOM 2673 C CA . ALA A 1 43 ? -15.476 -7.552 -5.368 1.00 0.00 43 ALA A CA 4
ATOM 2674 C C . ALA A 1 43 ? -16.817 -7.246 -6.026 1.00 0.00 43 ALA A C 4
ATOM 2675 O O . ALA A 1 43 ? -17.484 -6.272 -5.674 1.00 0.00 43 ALA A O 4
ATOM 2682 N N . TYR A 1 44 ? -17.206 -8.081 -6.983 1.00 0.00 44 TYR A N 4
ATOM 2683 C CA . TYR A 1 44 ? -18.466 -7.897 -7.692 1.00 0.00 44 TYR A CA 4
ATOM 2684 C C . TYR A 1 44 ? -19.584 -8.702 -7.035 1.00 0.00 44 TYR A C 4
ATOM 2685 O O . TYR A 1 44 ? -19.352 -9.789 -6.505 1.00 0.00 44 TYR A O 4
ATOM 2703 N N . SER A 1 45 ? -20.797 -8.159 -7.073 1.00 0.00 45 SER A N 4
ATOM 2704 C CA . SER A 1 45 ? -21.950 -8.824 -6.480 1.00 0.00 45 SER A CA 4
ATOM 2705 C C . SER A 1 45 ? -22.937 -9.265 -7.556 1.00 0.00 45 SER A C 4
ATOM 2706 O O . SER A 1 45 ? -23.659 -8.448 -8.126 1.00 0.00 45 SER A O 4
ATOM 2714 N N . GLY A 1 46 ? -22.961 -10.567 -7.830 1.00 0.00 46 GLY A N 4
ATOM 2715 C CA . GLY A 1 46 ? -23.861 -11.096 -8.837 1.00 0.00 46 GLY A CA 4
ATOM 2716 C C . GLY A 1 46 ? -23.214 -12.174 -9.685 1.00 0.00 46 GLY A C 4
ATOM 2717 O O . GLY A 1 46 ? -21.993 -12.229 -9.830 1.00 0.00 46 GLY A O 4
ATOM 2721 N N . PRO A 1 47 ? -24.043 -13.057 -10.259 1.00 0.00 47 PRO A N 4
ATOM 2722 C CA . PRO A 1 47 ? -23.566 -14.156 -11.106 1.00 0.00 47 PRO A CA 4
ATOM 2723 C C . PRO A 1 47 ? -23.009 -13.663 -12.437 1.00 0.00 47 PRO A C 4
ATOM 2724 O O . PRO A 1 47 ? -23.523 -12.708 -13.019 1.00 0.00 47 PRO A O 4
ATOM 2735 N N . SER A 1 48 ? -21.958 -14.322 -12.914 1.00 0.00 48 SER A N 4
ATOM 2736 C CA . SER A 1 48 ? -21.330 -13.949 -14.176 1.00 0.00 48 SER A CA 4
ATOM 2737 C C . SER A 1 48 ? -21.802 -14.857 -15.307 1.00 0.00 48 SER A C 4
ATOM 2738 O O . SER A 1 48 ? -21.009 -15.286 -16.145 1.00 0.00 48 SER A O 4
ATOM 2746 N N . SER A 1 49 ? -23.099 -15.145 -15.324 1.00 0.00 49 SER A N 4
ATOM 2747 C CA . SER A 1 49 ? -23.677 -16.007 -16.349 1.00 0.00 49 SER A CA 4
ATOM 2748 C C . SER A 1 49 ? -23.494 -15.397 -17.736 1.00 0.00 49 SER A C 4
ATOM 2749 O O . SER A 1 49 ? -23.017 -16.056 -18.658 1.00 0.00 49 SER A O 4
ATOM 2757 N N . GLY A 1 50 ? -23.880 -14.132 -17.875 1.00 0.00 50 GLY A N 4
ATOM 2758 C CA . GLY A 1 50 ? -23.752 -13.453 -19.152 1.00 0.00 50 GLY A CA 4
ATOM 2759 C C . GLY A 1 50 ? -25.056 -12.830 -19.610 1.00 0.00 50 GLY A C 4
ATOM 2760 O O . GLY A 1 50 ? -25.192 -12.532 -20.797 1.00 0.00 50 GLY A O 4
ATOM 2765 N N . GLY A 1 1 ? 1.924 21.451 17.355 1.00 0.00 1 GLY A N 5
ATOM 2766 C CA . GLY A 1 1 ? 1.594 20.078 17.687 1.00 0.00 1 GLY A CA 5
ATOM 2767 C C . GLY A 1 1 ? 2.320 19.590 18.925 1.00 0.00 1 GLY A C 5
ATOM 2768 O O . GLY A 1 1 ? 3.261 20.231 19.394 1.00 0.00 1 GLY A O 5
ATOM 2772 N N . SER A 1 2 ? 1.882 18.454 19.457 1.00 0.00 2 SER A N 5
ATOM 2773 C CA . SER A 1 2 ? 2.493 17.884 20.652 1.00 0.00 2 SER A CA 5
ATOM 2774 C C . SER A 1 2 ? 3.003 16.472 20.380 1.00 0.00 2 SER A C 5
ATOM 2775 O O . SER A 1 2 ? 2.766 15.909 19.311 1.00 0.00 2 SER A O 5
ATOM 2783 N N . SER A 1 3 ? 3.704 15.904 21.357 1.00 0.00 3 SER A N 5
ATOM 2784 C CA . SER A 1 3 ? 4.252 14.560 21.223 1.00 0.00 3 SER A CA 5
ATOM 2785 C C . SER A 1 3 ? 3.229 13.617 20.594 1.00 0.00 3 SER A C 5
ATOM 2786 O O . SER A 1 3 ? 2.157 13.387 21.150 1.00 0.00 3 SER A O 5
ATOM 2794 N N . GLY A 1 4 ? 3.572 13.076 19.429 1.00 0.00 4 GLY A N 5
ATOM 2795 C CA . GLY A 1 4 ? 2.675 12.164 18.742 1.00 0.00 4 GLY A CA 5
ATOM 2796 C C . GLY A 1 4 ? 3.103 10.717 18.878 1.00 0.00 4 GLY A C 5
ATOM 2797 O O . GLY A 1 4 ? 4.269 10.384 18.663 1.00 0.00 4 GLY A O 5
ATOM 2801 N N . SER A 1 5 ? 2.159 9.852 19.237 1.00 0.00 5 SER A N 5
ATOM 2802 C CA . SER A 1 5 ? 2.446 8.433 19.406 1.00 0.00 5 SER A CA 5
ATOM 2803 C C . SER A 1 5 ? 1.696 7.600 18.372 1.00 0.00 5 SER A C 5
ATOM 2804 O O . SER A 1 5 ? 0.501 7.340 18.515 1.00 0.00 5 SER A O 5
ATOM 2812 N N . SER A 1 6 ? 2.405 7.184 17.327 1.00 0.00 6 SER A N 5
ATOM 2813 C CA . SER A 1 6 ? 1.808 6.384 16.265 1.00 0.00 6 SER A CA 5
ATOM 2814 C C . SER A 1 6 ? 1.519 4.967 16.751 1.00 0.00 6 SER A C 5
ATOM 2815 O O . SER A 1 6 ? 0.392 4.483 16.655 1.00 0.00 6 SER A O 5
ATOM 2823 N N . GLY A 1 7 ? 2.548 4.305 17.272 1.00 0.00 7 GLY A N 5
ATOM 2824 C CA . GLY A 1 7 ? 2.386 2.950 17.765 1.00 0.00 7 GLY A CA 5
ATOM 2825 C C . GLY A 1 7 ? 2.968 1.916 16.821 1.00 0.00 7 GLY A C 5
ATOM 2826 O O . GLY A 1 7 ? 4.171 1.909 16.565 1.00 0.00 7 GLY A O 5
ATOM 2830 N N . ASN A 1 8 ? 2.112 1.040 16.305 1.00 0.00 8 ASN A N 5
ATOM 2831 C CA . ASN A 1 8 ? 2.549 -0.004 15.385 1.00 0.00 8 ASN A CA 5
ATOM 2832 C C . ASN A 1 8 ? 2.882 0.581 14.016 1.00 0.00 8 ASN A C 5
ATOM 2833 O O . ASN A 1 8 ? 2.239 1.517 13.540 1.00 0.00 8 ASN A O 5
ATOM 2844 N N . PRO A 1 9 ? 3.911 0.018 13.366 1.00 0.00 9 PRO A N 5
ATOM 2845 C CA . PRO A 1 9 ? 4.353 0.465 12.043 1.00 0.00 9 PRO A CA 5
ATOM 2846 C C . PRO A 1 9 ? 3.348 0.122 10.948 1.00 0.00 9 PRO A C 5
ATOM 2847 O O . PRO A 1 9 ? 2.794 -0.977 10.924 1.00 0.00 9 PRO A O 5
ATOM 2858 N N . HIS A 1 10 ? 3.116 1.069 10.045 1.00 0.00 10 HIS A N 5
ATOM 2859 C CA . HIS A 1 10 ? 2.176 0.866 8.948 1.00 0.00 10 HIS A CA 5
ATOM 2860 C C . HIS A 1 10 ? 2.770 -0.061 7.890 1.00 0.00 10 HIS A C 5
ATOM 2861 O O . HIS A 1 10 ? 3.777 0.264 7.260 1.00 0.00 10 HIS A O 5
ATOM 2875 N N . LEU A 1 11 ? 2.140 -1.214 7.702 1.00 0.00 11 LEU A N 5
ATOM 2876 C CA . LEU A 1 11 ? 2.605 -2.189 6.720 1.00 0.00 11 LEU A CA 5
ATOM 2877 C C . LEU A 1 11 ? 1.532 -2.460 5.670 1.00 0.00 11 LEU A C 5
ATOM 2878 O O . LEU A 1 11 ? 1.817 -2.498 4.472 1.00 0.00 11 LEU A O 5
ATOM 2894 N N . LEU A 1 12 ? 0.298 -2.645 6.127 1.00 0.00 12 LEU A N 5
ATOM 2895 C CA . LEU A 1 12 ? -0.818 -2.910 5.226 1.00 0.00 12 LEU A CA 5
ATOM 2896 C C . LEU A 1 12 ? -1.590 -1.629 4.924 1.00 0.00 12 LEU A C 5
ATOM 2897 O O . LEU A 1 12 ? -2.467 -1.225 5.688 1.00 0.00 12 LEU A O 5
ATOM 2913 N N . VAL A 1 13 ? -1.258 -0.994 3.803 1.00 0.00 13 VAL A N 5
ATOM 2914 C CA . VAL A 1 13 ? -1.921 0.239 3.398 1.00 0.00 13 VAL A CA 5
ATOM 2915 C C . VAL A 1 13 ? -1.830 0.441 1.890 1.00 0.00 13 VAL A C 5
ATOM 2916 O O . VAL A 1 13 ? -0.744 0.406 1.312 1.00 0.00 13 VAL A O 5
ATOM 2929 N N . LYS A 1 14 ? -2.978 0.656 1.257 1.00 0.00 14 LYS A N 5
ATOM 2930 C CA . LYS A 1 14 ? -3.030 0.866 -0.185 1.00 0.00 14 LYS A CA 5
ATOM 2931 C C . LYS A 1 14 ? -1.935 1.828 -0.634 1.00 0.00 14 LYS A C 5
ATOM 2932 O O . LYS A 1 14 ? -1.591 2.770 0.081 1.00 0.00 14 LYS A O 5
ATOM 2951 N N . TYR A 1 15 ? -1.392 1.586 -1.822 1.00 0.00 15 TYR A N 5
ATOM 2952 C CA . TYR A 1 15 ? -0.334 2.430 -2.365 1.00 0.00 15 TYR A CA 5
ATOM 2953 C C . TYR A 1 15 ? -0.776 3.084 -3.670 1.00 0.00 15 TYR A C 5
ATOM 2954 O O . TYR A 1 15 ? -1.849 2.785 -4.196 1.00 0.00 15 TYR A O 5
ATOM 2972 N N . HIS A 1 16 ? 0.059 3.979 -4.188 1.00 0.00 16 HIS A N 5
ATOM 2973 C CA . HIS A 1 16 ? -0.244 4.677 -5.433 1.00 0.00 16 HIS A CA 5
ATOM 2974 C C . HIS A 1 16 ? 0.808 4.373 -6.496 1.00 0.00 16 HIS A C 5
ATOM 2975 O O . HIS A 1 16 ? 1.994 4.640 -6.301 1.00 0.00 16 HIS A O 5
ATOM 2989 N N . SER A 1 17 ? 0.367 3.815 -7.617 1.00 0.00 17 SER A N 5
ATOM 2990 C CA . SER A 1 17 ? 1.271 3.472 -8.709 1.00 0.00 17 SER A CA 5
ATOM 2991 C C . SER A 1 17 ? 1.548 4.688 -9.587 1.00 0.00 17 SER A C 5
ATOM 2992 O O . SER A 1 17 ? 1.547 4.595 -10.814 1.00 0.00 17 SER A O 5
ATOM 3000 N N . GLY A 1 18 ? 1.786 5.830 -8.949 1.00 0.00 18 GLY A N 5
ATOM 3001 C CA . GLY A 1 18 ? 2.061 7.049 -9.688 1.00 0.00 18 GLY A CA 5
ATOM 3002 C C . GLY A 1 18 ? 2.502 8.185 -8.786 1.00 0.00 18 GLY A C 5
ATOM 3003 O O . GLY A 1 18 ? 2.942 7.959 -7.660 1.00 0.00 18 GLY A O 5
ATOM 3007 N N . PHE A 1 19 ? 2.383 9.412 -9.284 1.00 0.00 19 PHE A N 5
ATOM 3008 C CA . PHE A 1 19 ? 2.775 10.589 -8.516 1.00 0.00 19 PHE A CA 5
ATOM 3009 C C . PHE A 1 19 ? 1.687 11.657 -8.565 1.00 0.00 19 PHE A C 5
ATOM 3010 O O . PHE A 1 19 ? 0.739 11.559 -9.346 1.00 0.00 19 PHE A O 5
ATOM 3027 N N . PHE A 1 20 ? 1.829 12.677 -7.726 1.00 0.00 20 PHE A N 5
ATOM 3028 C CA . PHE A 1 20 ? 0.858 13.764 -7.671 1.00 0.00 20 PHE A CA 5
ATOM 3029 C C . PHE A 1 20 ? 1.390 15.005 -8.381 1.00 0.00 20 PHE A C 5
ATOM 3030 O O . PHE A 1 20 ? 2.230 15.729 -7.845 1.00 0.00 20 PHE A O 5
ATOM 3047 N N . VAL A 1 21 ? 0.896 15.244 -9.592 1.00 0.00 21 VAL A N 5
ATOM 3048 C CA . VAL A 1 21 ? 1.320 16.397 -10.376 1.00 0.00 21 VAL A CA 5
ATOM 3049 C C . VAL A 1 21 ? 0.122 17.218 -10.840 1.00 0.00 21 VAL A C 5
ATOM 3050 O O . VAL A 1 21 ? -0.940 16.670 -11.140 1.00 0.00 21 VAL A O 5
ATOM 3063 N N . ASP A 1 22 ? 0.298 18.533 -10.896 1.00 0.00 22 ASP A N 5
ATOM 3064 C CA . ASP A 1 22 ? -0.768 19.431 -11.325 1.00 0.00 22 ASP A CA 5
ATOM 3065 C C . ASP A 1 22 ? -1.960 19.351 -10.376 1.00 0.00 22 ASP A C 5
ATOM 3066 O O . ASP A 1 22 ? -3.108 19.286 -10.811 1.00 0.00 22 ASP A O 5
ATOM 3075 N N . GLY A 1 23 ? -1.676 19.355 -9.077 1.00 0.00 23 GLY A N 5
ATOM 3076 C CA . GLY A 1 23 ? -2.735 19.283 -8.087 1.00 0.00 23 GLY A CA 5
ATOM 3077 C C . GLY A 1 23 ? -3.646 18.090 -8.299 1.00 0.00 23 GLY A C 5
ATOM 3078 O O . GLY A 1 23 ? -4.863 18.193 -8.142 1.00 0.00 23 GLY A O 5
ATOM 3082 N N . LYS A 1 24 ? -3.058 16.954 -8.660 1.00 0.00 24 LYS A N 5
ATOM 3083 C CA . LYS A 1 24 ? -3.824 15.737 -8.896 1.00 0.00 24 LYS A CA 5
ATOM 3084 C C . LYS A 1 24 ? -2.898 14.551 -9.146 1.00 0.00 24 LYS A C 5
ATOM 3085 O O . LYS A 1 24 ? -1.723 14.726 -9.469 1.00 0.00 24 LYS A O 5
ATOM 3104 N N . PHE A 1 25 ? -3.435 13.344 -8.998 1.00 0.00 25 PHE A N 5
ATOM 3105 C CA . PHE A 1 25 ? -2.657 12.130 -9.208 1.00 0.00 25 PHE A CA 5
ATOM 3106 C C . PHE A 1 25 ? -2.539 11.810 -10.695 1.00 0.00 25 PHE A C 5
ATOM 3107 O O . PHE A 1 25 ? -3.171 12.456 -11.532 1.00 0.00 25 PHE A O 5
ATOM 3124 N N . LEU A 1 26 ? -1.726 10.810 -11.017 1.00 0.00 26 LEU A N 5
ATOM 3125 C CA . LEU A 1 26 ? -1.524 10.403 -12.403 1.00 0.00 26 LEU A CA 5
ATOM 3126 C C . LEU A 1 26 ? -1.850 8.925 -12.589 1.00 0.00 26 LEU A C 5
ATOM 3127 O O . LEU A 1 26 ? -2.125 8.475 -13.703 1.00 0.00 26 LEU A O 5
ATOM 3143 N N . CYS A 1 27 ? -1.818 8.175 -11.494 1.00 0.00 27 CYS A N 5
ATOM 3144 C CA . CYS A 1 27 ? -2.112 6.747 -11.535 1.00 0.00 27 CYS A CA 5
ATOM 3145 C C . CYS A 1 27 ? -3.615 6.498 -11.457 1.00 0.00 27 CYS A C 5
ATOM 3146 O O . CYS A 1 27 ? -4.137 5.574 -12.081 1.00 0.00 27 CYS A O 5
ATOM 3153 N N . CYS A 1 28 ? -4.308 7.331 -10.686 1.00 0.00 28 CYS A N 5
ATOM 3154 C CA . CYS A 1 28 ? -5.751 7.202 -10.525 1.00 0.00 28 CYS A CA 5
ATOM 3155 C C . CYS A 1 28 ? -6.457 8.503 -10.897 1.00 0.00 28 CYS A C 5
ATOM 3156 O O . CYS A 1 28 ? -7.646 8.506 -11.217 1.00 0.00 28 CYS A O 5
ATOM 3163 N N . GLN A 1 29 ? -5.718 9.607 -10.851 1.00 0.00 29 GLN A N 5
ATOM 3164 C CA . GLN A 1 29 ? -6.273 10.913 -11.181 1.00 0.00 29 GLN A CA 5
ATOM 3165 C C . GLN A 1 29 ? -7.382 11.296 -10.207 1.00 0.00 29 GLN A C 5
ATOM 3166 O O . GLN A 1 29 ? -8.405 11.851 -10.605 1.00 0.00 29 GLN A O 5
ATOM 3180 N N . GLN A 1 30 ? -7.171 10.994 -8.929 1.00 0.00 30 GLN A N 5
ATOM 3181 C CA . GLN A 1 30 ? -8.154 11.307 -7.899 1.00 0.00 30 GLN A CA 5
ATOM 3182 C C . GLN A 1 30 ? -8.132 12.793 -7.557 1.00 0.00 30 GLN A C 5
ATOM 3183 O O . GLN A 1 30 ? -7.073 13.420 -7.540 1.00 0.00 30 GLN A O 5
ATOM 3197 N N . SER A 1 31 ? -9.307 13.351 -7.288 1.00 0.00 31 SER A N 5
ATOM 3198 C CA . SER A 1 31 ? -9.423 14.765 -6.950 1.00 0.00 31 SER A CA 5
ATOM 3199 C C . SER A 1 31 ? -8.801 15.052 -5.588 1.00 0.00 31 SER A C 5
ATOM 3200 O O . SER A 1 31 ? -7.953 15.934 -5.452 1.00 0.00 31 SER A O 5
ATOM 3208 N N . CYS A 1 32 ? -9.228 14.299 -4.579 1.00 0.00 32 CYS A N 5
ATOM 3209 C CA . CYS A 1 32 ? -8.715 14.471 -3.226 1.00 0.00 32 CYS A CA 5
ATOM 3210 C C . CYS A 1 32 ? -7.206 14.253 -3.184 1.00 0.00 32 CYS A C 5
ATOM 3211 O O . CYS A 1 32 ? -6.647 13.534 -4.014 1.00 0.00 32 CYS A O 5
ATOM 3218 N N . LYS A 1 33 ? -6.550 14.880 -2.214 1.00 0.00 33 LYS A N 5
ATOM 3219 C CA . LYS A 1 33 ? -5.104 14.756 -2.062 1.00 0.00 33 LYS A CA 5
ATOM 3220 C C . LYS A 1 33 ? -4.751 13.566 -1.174 1.00 0.00 33 LYS A C 5
ATOM 3221 O O . LYS A 1 33 ? -4.035 12.659 -1.594 1.00 0.00 33 LYS A O 5
ATOM 3240 N N . ALA A 1 34 ? -5.259 13.579 0.054 1.00 0.00 34 ALA A N 5
ATOM 3241 C CA . ALA A 1 34 ? -5.000 12.500 0.999 1.00 0.00 34 ALA A CA 5
ATOM 3242 C C . ALA A 1 34 ? -5.927 11.316 0.747 1.00 0.00 34 ALA A C 5
ATOM 3243 O O . ALA A 1 34 ? -6.453 10.718 1.685 1.00 0.00 34 ALA A O 5
ATOM 3250 N N . ALA A 1 35 ? -6.122 10.983 -0.525 1.00 0.00 35 ALA A N 5
ATOM 3251 C CA . ALA A 1 35 ? -6.984 9.869 -0.899 1.00 0.00 35 ALA A CA 5
ATOM 3252 C C . ALA A 1 35 ? -6.275 8.533 -0.698 1.00 0.00 35 ALA A C 5
ATOM 3253 O O . ALA A 1 35 ? -5.049 8.438 -0.770 1.00 0.00 35 ALA A O 5
ATOM 3260 N N . PRO A 1 36 ? -7.061 7.478 -0.441 1.00 0.00 36 PRO A N 5
ATOM 3261 C CA . PRO A 1 36 ? -6.529 6.129 -0.225 1.00 0.00 36 PRO A CA 5
ATOM 3262 C C . PRO A 1 36 ? -5.961 5.519 -1.501 1.00 0.00 36 PRO A C 5
ATOM 3263 O O . PRO A 1 36 ? -6.620 5.501 -2.540 1.00 0.00 36 PRO A O 5
ATOM 3274 N N . GLY A 1 37 ? -4.732 5.017 -1.416 1.00 0.00 37 GLY A N 5
ATOM 3275 C CA . GLY A 1 37 ? -4.097 4.412 -2.572 1.00 0.00 37 GLY A CA 5
ATOM 3276 C C . GLY A 1 37 ? -5.080 3.664 -3.449 1.00 0.00 37 GLY A C 5
ATOM 3277 O O . GLY A 1 37 ? -5.831 2.813 -2.968 1.00 0.00 37 GLY A O 5
ATOM 3281 N N . CYS A 1 38 ? -5.080 3.980 -4.740 1.00 0.00 38 CYS A N 5
ATOM 3282 C CA . CYS A 1 38 ? -5.980 3.333 -5.686 1.00 0.00 38 CYS A CA 5
ATOM 3283 C C . CYS A 1 38 ? -5.696 1.837 -5.772 1.00 0.00 38 CYS A C 5
ATOM 3284 O O . CYS A 1 38 ? -6.614 1.016 -5.746 1.00 0.00 38 CYS A O 5
ATOM 3291 N N . THR A 1 39 ? -4.417 1.487 -5.874 1.00 0.00 39 THR A N 5
ATOM 3292 C CA . THR A 1 39 ? -4.011 0.090 -5.964 1.00 0.00 39 THR A CA 5
ATOM 3293 C C . THR A 1 39 ? -4.197 -0.624 -4.630 1.00 0.00 39 THR A C 5
ATOM 3294 O O . THR A 1 39 ? -3.622 -0.227 -3.615 1.00 0.00 39 THR A O 5
ATOM 3305 N N . LEU A 1 40 ? -5.005 -1.679 -4.636 1.00 0.00 40 LEU A N 5
ATOM 3306 C CA . LEU A 1 40 ? -5.267 -2.449 -3.425 1.00 0.00 40 LEU A CA 5
ATOM 3307 C C . LEU A 1 40 ? -4.642 -3.837 -3.518 1.00 0.00 40 LEU A C 5
ATOM 3308 O O . LEU A 1 40 ? -4.467 -4.379 -4.609 1.00 0.00 40 LEU A O 5
ATOM 3324 N N . TRP A 1 41 ? -4.309 -4.408 -2.366 1.00 0.00 41 TRP A N 5
ATOM 3325 C CA . TRP A 1 41 ? -3.705 -5.734 -2.316 1.00 0.00 41 TRP A CA 5
ATOM 3326 C C . TRP A 1 41 ? -4.294 -6.641 -3.392 1.00 0.00 41 TRP A C 5
ATOM 3327 O O . TRP A 1 41 ? -3.621 -6.984 -4.363 1.00 0.00 41 TRP A O 5
ATOM 3348 N N . GLU A 1 42 ? -5.554 -7.025 -3.212 1.00 0.00 42 GLU A N 5
ATOM 3349 C CA . GLU A 1 42 ? -6.232 -7.893 -4.167 1.00 0.00 42 GLU A CA 5
ATOM 3350 C C . GLU A 1 42 ? -5.787 -7.582 -5.594 1.00 0.00 42 GLU A C 5
ATOM 3351 O O . GLU A 1 42 ? -5.773 -6.425 -6.013 1.00 0.00 42 GLU A O 5
ATOM 3363 N N . ALA A 1 43 ? -5.425 -8.624 -6.335 1.00 0.00 43 ALA A N 5
ATOM 3364 C CA . ALA A 1 43 ? -4.982 -8.463 -7.714 1.00 0.00 43 ALA A CA 5
ATOM 3365 C C . ALA A 1 43 ? -6.169 -8.296 -8.657 1.00 0.00 43 ALA A C 5
ATOM 3366 O O . ALA A 1 43 ? -7.321 -8.275 -8.222 1.00 0.00 43 ALA A O 5
ATOM 3373 N N . TYR A 1 44 ? -5.882 -8.178 -9.948 1.00 0.00 44 TYR A N 5
ATOM 3374 C CA . TYR A 1 44 ? -6.926 -8.010 -10.951 1.00 0.00 44 TYR A CA 5
ATOM 3375 C C . TYR A 1 44 ? -6.493 -8.593 -12.292 1.00 0.00 44 TYR A C 5
ATOM 3376 O O . TYR A 1 44 ? -5.321 -8.911 -12.493 1.00 0.00 44 TYR A O 5
ATOM 3394 N N . SER A 1 45 ? -7.447 -8.731 -13.207 1.00 0.00 45 SER A N 5
ATOM 3395 C CA . SER A 1 45 ? -7.166 -9.278 -14.529 1.00 0.00 45 SER A CA 5
ATOM 3396 C C . SER A 1 45 ? -6.123 -8.435 -15.256 1.00 0.00 45 SER A C 5
ATOM 3397 O O . SER A 1 45 ? -5.094 -8.945 -15.697 1.00 0.00 45 SER A O 5
ATOM 3405 N N . GLY A 1 46 ? -6.399 -7.140 -15.377 1.00 0.00 46 GLY A N 5
ATOM 3406 C CA . GLY A 1 46 ? -5.476 -6.245 -16.052 1.00 0.00 46 GLY A CA 5
ATOM 3407 C C . GLY A 1 46 ? -6.113 -4.917 -16.410 1.00 0.00 46 GLY A C 5
ATOM 3408 O O . GLY A 1 46 ? -6.579 -4.708 -17.530 1.00 0.00 46 GLY A O 5
ATOM 3412 N N . PRO A 1 47 ? -6.141 -3.990 -15.441 1.00 0.00 47 PRO A N 5
ATOM 3413 C CA . PRO A 1 47 ? -6.724 -2.659 -15.634 1.00 0.00 47 PRO A CA 5
ATOM 3414 C C . PRO A 1 47 ? -5.893 -1.793 -16.575 1.00 0.00 47 PRO A C 5
ATOM 3415 O O . PRO A 1 47 ? -4.707 -1.565 -16.337 1.00 0.00 47 PRO A O 5
ATOM 3426 N N . SER A 1 48 ? -6.523 -1.313 -17.642 1.00 0.00 48 SER A N 5
ATOM 3427 C CA . SER A 1 48 ? -5.839 -0.474 -18.620 1.00 0.00 48 SER A CA 5
ATOM 3428 C C . SER A 1 48 ? -4.901 0.512 -17.928 1.00 0.00 48 SER A C 5
ATOM 3429 O O . SER A 1 48 ? -5.284 1.181 -16.969 1.00 0.00 48 SER A O 5
ATOM 3437 N N . SER A 1 49 ? -3.671 0.594 -18.424 1.00 0.00 49 SER A N 5
ATOM 3438 C CA . SER A 1 49 ? -2.676 1.494 -17.853 1.00 0.00 49 SER A CA 5
ATOM 3439 C C . SER A 1 49 ? -2.382 2.652 -18.802 1.00 0.00 49 SER A C 5
ATOM 3440 O O . SER A 1 49 ? -2.612 2.555 -20.007 1.00 0.00 49 SER A O 5
ATOM 3448 N N . GLY A 1 50 ? -1.873 3.748 -18.249 1.00 0.00 50 GLY A N 5
ATOM 3449 C CA . GLY A 1 50 ? -1.556 4.910 -19.060 1.00 0.00 50 GLY A CA 5
ATOM 3450 C C . GLY A 1 50 ? -0.341 5.659 -18.549 1.00 0.00 50 GLY A C 5
ATOM 3451 O O . GLY A 1 50 ? -0.044 5.577 -17.358 1.00 0.00 50 GLY A O 5
ATOM 3456 N N . GLY A 1 1 ? -2.929 4.698 23.861 1.00 0.00 1 GLY A N 6
ATOM 3457 C CA . GLY A 1 1 ? -2.978 3.250 23.954 1.00 0.00 1 GLY A CA 6
ATOM 3458 C C . GLY A 1 1 ? -1.600 2.621 23.919 1.00 0.00 1 GLY A C 6
ATOM 3459 O O . GLY A 1 1 ? -0.678 3.163 23.308 1.00 0.00 1 GLY A O 6
ATOM 3463 N N . SER A 1 2 ? -1.457 1.475 24.576 1.00 0.00 2 SER A N 6
ATOM 3464 C CA . SER A 1 2 ? -0.179 0.773 24.622 1.00 0.00 2 SER A CA 6
ATOM 3465 C C . SER A 1 2 ? -0.093 -0.271 23.514 1.00 0.00 2 SER A C 6
ATOM 3466 O O . SER A 1 2 ? -0.777 -1.293 23.553 1.00 0.00 2 SER A O 6
ATOM 3474 N N . SER A 1 3 ? 0.754 -0.007 22.524 1.00 0.00 3 SER A N 6
ATOM 3475 C CA . SER A 1 3 ? 0.929 -0.921 21.402 1.00 0.00 3 SER A CA 6
ATOM 3476 C C . SER A 1 3 ? 2.403 -1.056 21.036 1.00 0.00 3 SER A C 6
ATOM 3477 O O . SER A 1 3 ? 3.172 -0.102 21.147 1.00 0.00 3 SER A O 6
ATOM 3485 N N . GLY A 1 4 ? 2.791 -2.250 20.597 1.00 0.00 4 GLY A N 6
ATOM 3486 C CA . GLY A 1 4 ? 4.172 -2.489 20.221 1.00 0.00 4 GLY A CA 6
ATOM 3487 C C . GLY A 1 4 ? 4.305 -3.001 18.800 1.00 0.00 4 GLY A C 6
ATOM 3488 O O . GLY A 1 4 ? 4.459 -4.202 18.577 1.00 0.00 4 GLY A O 6
ATOM 3492 N N . SER A 1 5 ? 4.246 -2.088 17.837 1.00 0.00 5 SER A N 6
ATOM 3493 C CA . SER A 1 5 ? 4.356 -2.452 16.430 1.00 0.00 5 SER A CA 6
ATOM 3494 C C . SER A 1 5 ? 5.419 -1.611 15.731 1.00 0.00 5 SER A C 6
ATOM 3495 O O . SER A 1 5 ? 5.643 -0.453 16.086 1.00 0.00 5 SER A O 6
ATOM 3503 N N . SER A 1 6 ? 6.073 -2.201 14.735 1.00 0.00 6 SER A N 6
ATOM 3504 C CA . SER A 1 6 ? 7.116 -1.508 13.988 1.00 0.00 6 SER A CA 6
ATOM 3505 C C . SER A 1 6 ? 7.299 -2.129 12.606 1.00 0.00 6 SER A C 6
ATOM 3506 O O . SER A 1 6 ? 7.176 -3.342 12.438 1.00 0.00 6 SER A O 6
ATOM 3514 N N . GLY A 1 7 ? 7.592 -1.287 11.621 1.00 0.00 7 GLY A N 6
ATOM 3515 C CA . GLY A 1 7 ? 7.787 -1.769 10.266 1.00 0.00 7 GLY A CA 6
ATOM 3516 C C . GLY A 1 7 ? 6.480 -1.933 9.515 1.00 0.00 7 GLY A C 6
ATOM 3517 O O . GLY A 1 7 ? 5.852 -2.990 9.571 1.00 0.00 7 GLY A O 6
ATOM 3521 N N . ASN A 1 8 ? 6.068 -0.883 8.811 1.00 0.00 8 ASN A N 6
ATOM 3522 C CA . ASN A 1 8 ? 4.826 -0.914 8.048 1.00 0.00 8 ASN A CA 6
ATOM 3523 C C . ASN A 1 8 ? 5.109 -0.928 6.549 1.00 0.00 8 ASN A C 6
ATOM 3524 O O . ASN A 1 8 ? 5.035 0.096 5.869 1.00 0.00 8 ASN A O 6
ATOM 3535 N N . PRO A 1 9 ? 5.441 -2.114 6.020 1.00 0.00 9 PRO A N 6
ATOM 3536 C CA . PRO A 1 9 ? 5.740 -2.291 4.596 1.00 0.00 9 PRO A CA 6
ATOM 3537 C C . PRO A 1 9 ? 4.502 -2.136 3.719 1.00 0.00 9 PRO A C 6
ATOM 3538 O O . PRO A 1 9 ? 4.573 -2.276 2.498 1.00 0.00 9 PRO A O 6
ATOM 3549 N N . HIS A 1 10 ? 3.369 -1.846 4.350 1.00 0.00 10 HIS A N 6
ATOM 3550 C CA . HIS A 1 10 ? 2.114 -1.670 3.627 1.00 0.00 10 HIS A CA 6
ATOM 3551 C C . HIS A 1 10 ? 1.927 -2.773 2.588 1.00 0.00 10 HIS A C 6
ATOM 3552 O O . HIS A 1 10 ? 1.496 -2.514 1.464 1.00 0.00 10 HIS A O 6
ATOM 3566 N N . LEU A 1 11 ? 2.255 -4.002 2.972 1.00 0.00 11 LEU A N 6
ATOM 3567 C CA . LEU A 1 11 ? 2.125 -5.143 2.074 1.00 0.00 11 LEU A CA 6
ATOM 3568 C C . LEU A 1 11 ? 0.685 -5.297 1.595 1.00 0.00 11 LEU A C 6
ATOM 3569 O O . LEU A 1 11 ? 0.433 -5.811 0.504 1.00 0.00 11 LEU A O 6
ATOM 3585 N N . LEU A 1 12 ? -0.257 -4.848 2.416 1.00 0.00 12 LEU A N 6
ATOM 3586 C CA . LEU A 1 12 ? -1.674 -4.933 2.076 1.00 0.00 12 LEU A CA 6
ATOM 3587 C C . LEU A 1 12 ? -2.233 -3.559 1.726 1.00 0.00 12 LEU A C 6
ATOM 3588 O O . LEU A 1 12 ? -2.757 -3.350 0.632 1.00 0.00 12 LEU A O 6
ATOM 3604 N N . VAL A 1 13 ? -2.118 -2.623 2.662 1.00 0.00 13 VAL A N 6
ATOM 3605 C CA . VAL A 1 13 ? -2.609 -1.266 2.452 1.00 0.00 13 VAL A CA 6
ATOM 3606 C C . VAL A 1 13 ? -2.450 -0.843 0.995 1.00 0.00 13 VAL A C 6
ATOM 3607 O O . VAL A 1 13 ? -1.364 -0.943 0.424 1.00 0.00 13 VAL A O 6
ATOM 3620 N N . LYS A 1 14 ? -3.540 -0.372 0.400 1.00 0.00 14 LYS A N 6
ATOM 3621 C CA . LYS A 1 14 ? -3.524 0.069 -0.990 1.00 0.00 14 LYS A CA 6
ATOM 3622 C C . LYS A 1 14 ? -2.590 1.262 -1.172 1.00 0.00 14 LYS A C 6
ATOM 3623 O O . LYS A 1 14 ? -2.710 2.268 -0.474 1.00 0.00 14 LYS A O 6
ATOM 3642 N N . TYR A 1 15 ? -1.662 1.142 -2.114 1.00 0.00 15 TYR A N 6
ATOM 3643 C CA . TYR A 1 15 ? -0.707 2.210 -2.387 1.00 0.00 15 TYR A CA 6
ATOM 3644 C C . TYR A 1 15 ? -0.987 2.857 -3.739 1.00 0.00 15 TYR A C 6
ATOM 3645 O O . TYR A 1 15 ? -1.774 2.345 -4.535 1.00 0.00 15 TYR A O 6
ATOM 3663 N N . HIS A 1 16 ? -0.334 3.987 -3.993 1.00 0.00 16 HIS A N 6
ATOM 3664 C CA . HIS A 1 16 ? -0.510 4.705 -5.251 1.00 0.00 16 HIS A CA 6
ATOM 3665 C C . HIS A 1 16 ? 0.672 4.462 -6.186 1.00 0.00 16 HIS A C 6
ATOM 3666 O O . HIS A 1 16 ? 1.808 4.814 -5.871 1.00 0.00 16 HIS A O 6
ATOM 3680 N N . SER A 1 17 ? 0.394 3.857 -7.336 1.00 0.00 17 SER A N 6
ATOM 3681 C CA . SER A 1 17 ? 1.435 3.563 -8.314 1.00 0.00 17 SER A CA 6
ATOM 3682 C C . SER A 1 17 ? 1.624 4.733 -9.276 1.00 0.00 17 SER A C 6
ATOM 3683 O O . SER A 1 17 ? 1.771 4.542 -10.482 1.00 0.00 17 SER A O 6
ATOM 3691 N N . GLY A 1 18 ? 1.620 5.945 -8.730 1.00 0.00 18 GLY A N 6
ATOM 3692 C CA . GLY A 1 18 ? 1.791 7.129 -9.551 1.00 0.00 18 GLY A CA 6
ATOM 3693 C C . GLY A 1 18 ? 2.283 8.321 -8.754 1.00 0.00 18 GLY A C 6
ATOM 3694 O O . GLY A 1 18 ? 2.620 8.194 -7.578 1.00 0.00 18 GLY A O 6
ATOM 3698 N N . PHE A 1 19 ? 2.324 9.483 -9.397 1.00 0.00 19 PHE A N 6
ATOM 3699 C CA . PHE A 1 19 ? 2.780 10.704 -8.742 1.00 0.00 19 PHE A CA 6
ATOM 3700 C C . PHE A 1 19 ? 1.657 11.733 -8.666 1.00 0.00 19 PHE A C 6
ATOM 3701 O O . PHE A 1 19 ? 0.571 11.524 -9.206 1.00 0.00 19 PHE A O 6
ATOM 3718 N N . PHE A 1 20 ? 1.927 12.846 -7.992 1.00 0.00 20 PHE A N 6
ATOM 3719 C CA . PHE A 1 20 ? 0.939 13.909 -7.844 1.00 0.00 20 PHE A CA 6
ATOM 3720 C C . PHE A 1 20 ? 1.382 15.169 -8.582 1.00 0.00 20 PHE A C 6
ATOM 3721 O O . PHE A 1 20 ? 2.287 15.876 -8.139 1.00 0.00 20 PHE A O 6
ATOM 3738 N N . VAL A 1 21 ? 0.736 15.444 -9.712 1.00 0.00 21 VAL A N 6
ATOM 3739 C CA . VAL A 1 21 ? 1.061 16.618 -10.512 1.00 0.00 21 VAL A CA 6
ATOM 3740 C C . VAL A 1 21 ? -0.201 17.363 -10.932 1.00 0.00 21 VAL A C 6
ATOM 3741 O O . VAL A 1 21 ? -1.224 16.750 -11.237 1.00 0.00 21 VAL A O 6
ATOM 3754 N N . ASP A 1 22 ? -0.120 18.689 -10.949 1.00 0.00 22 ASP A N 6
ATOM 3755 C CA . ASP A 1 22 ? -1.256 19.518 -11.335 1.00 0.00 22 ASP A CA 6
ATOM 3756 C C . ASP A 1 22 ? -2.427 19.317 -10.377 1.00 0.00 22 ASP A C 6
ATOM 3757 O O . ASP A 1 22 ? -3.567 19.139 -10.803 1.00 0.00 22 ASP A O 6
ATOM 3766 N N . GLY A 1 23 ? -2.137 19.344 -9.080 1.00 0.00 23 GLY A N 6
ATOM 3767 C CA . GLY A 1 23 ? -3.175 19.161 -8.083 1.00 0.00 23 GLY A CA 6
ATOM 3768 C C . GLY A 1 23 ? -3.957 17.880 -8.290 1.00 0.00 23 GLY A C 6
ATOM 3769 O O . GLY A 1 23 ? -5.166 17.838 -8.058 1.00 0.00 23 GLY A O 6
ATOM 3773 N N . LYS A 1 24 ? -3.270 16.832 -8.728 1.00 0.00 24 LYS A N 6
ATOM 3774 C CA . LYS A 1 24 ? -3.907 15.543 -8.967 1.00 0.00 24 LYS A CA 6
ATOM 3775 C C . LYS A 1 24 ? -2.863 14.441 -9.125 1.00 0.00 24 LYS A C 6
ATOM 3776 O O . LYS A 1 24 ? -1.672 14.716 -9.262 1.00 0.00 24 LYS A O 6
ATOM 3795 N N . PHE A 1 25 ? -3.320 13.194 -9.107 1.00 0.00 25 PHE A N 6
ATOM 3796 C CA . PHE A 1 25 ? -2.426 12.050 -9.249 1.00 0.00 25 PHE A CA 6
ATOM 3797 C C . PHE A 1 25 ? -2.247 11.679 -10.718 1.00 0.00 25 PHE A C 6
ATOM 3798 O O . PHE A 1 25 ? -2.832 12.304 -11.603 1.00 0.00 25 PHE A O 6
ATOM 3815 N N . LEU A 1 26 ? -1.433 10.660 -10.970 1.00 0.00 26 LEU A N 6
ATOM 3816 C CA . LEU A 1 26 ? -1.174 10.205 -12.331 1.00 0.00 26 LEU A CA 6
ATOM 3817 C C . LEU A 1 26 ? -1.619 8.757 -12.515 1.00 0.00 26 LEU A C 6
ATOM 3818 O O . LEU A 1 26 ? -1.927 8.327 -13.627 1.00 0.00 26 LEU A O 6
ATOM 3834 N N . CYS A 1 27 ? -1.651 8.009 -11.417 1.00 0.00 27 CYS A N 6
ATOM 3835 C CA . CYS A 1 27 ? -2.058 6.611 -11.455 1.00 0.00 27 CYS A CA 6
ATOM 3836 C C . CYS A 1 27 ? -3.579 6.486 -11.432 1.00 0.00 27 CYS A C 6
ATOM 3837 O O . CYS A 1 27 ? -4.158 5.679 -12.158 1.00 0.00 27 CYS A O 6
ATOM 3844 N N . CYS A 1 28 ? -4.220 7.292 -10.592 1.00 0.00 28 CYS A N 6
ATOM 3845 C CA . CYS A 1 28 ? -5.673 7.274 -10.472 1.00 0.00 28 CYS A CA 6
ATOM 3846 C C . CYS A 1 28 ? -6.271 8.609 -10.907 1.00 0.00 28 CYS A C 6
ATOM 3847 O O . CYS A 1 28 ? -7.407 8.665 -11.379 1.00 0.00 28 CYS A O 6
ATOM 3854 N N . GLN A 1 29 ? -5.499 9.678 -10.745 1.00 0.00 29 GLN A N 6
ATOM 3855 C CA . GLN A 1 29 ? -5.954 11.011 -11.120 1.00 0.00 29 GLN A CA 6
ATOM 3856 C C . GLN A 1 29 ? -7.159 11.432 -10.285 1.00 0.00 29 GLN A C 6
ATOM 3857 O O . GLN A 1 29 ? -8.145 11.942 -10.815 1.00 0.00 29 GLN A O 6
ATOM 3871 N N . GLN A 1 30 ? -7.072 11.212 -8.977 1.00 0.00 30 GLN A N 6
ATOM 3872 C CA . GLN A 1 30 ? -8.155 11.568 -8.069 1.00 0.00 30 GLN A CA 6
ATOM 3873 C C . GLN A 1 30 ? -8.208 13.076 -7.846 1.00 0.00 30 GLN A C 6
ATOM 3874 O O . GLN A 1 30 ? -7.380 13.819 -8.373 1.00 0.00 30 GLN A O 6
ATOM 3888 N N . SER A 1 31 ? -9.185 13.519 -7.064 1.00 0.00 31 SER A N 6
ATOM 3889 C CA . SER A 1 31 ? -9.347 14.940 -6.775 1.00 0.00 31 SER A CA 6
ATOM 3890 C C . SER A 1 31 ? -8.585 15.328 -5.513 1.00 0.00 31 SER A C 6
ATOM 3891 O O . SER A 1 31 ? -7.762 16.245 -5.528 1.00 0.00 31 SER A O 6
ATOM 3899 N N . CYS A 1 32 ? -8.861 14.624 -4.421 1.00 0.00 32 CYS A N 6
ATOM 3900 C CA . CYS A 1 32 ? -8.204 14.893 -3.149 1.00 0.00 32 CYS A CA 6
ATOM 3901 C C . CYS A 1 32 ? -6.769 14.373 -3.158 1.00 0.00 32 CYS A C 6
ATOM 3902 O O . CYS A 1 32 ? -6.390 13.576 -4.016 1.00 0.00 32 CYS A O 6
ATOM 3909 N N . LYS A 1 33 ? -5.973 14.829 -2.196 1.00 0.00 33 LYS A N 6
ATOM 3910 C CA . LYS A 1 33 ? -4.581 14.410 -2.090 1.00 0.00 33 LYS A CA 6
ATOM 3911 C C . LYS A 1 33 ? -4.444 13.204 -1.167 1.00 0.00 33 LYS A C 6
ATOM 3912 O O . LYS A 1 33 ? -3.773 12.229 -1.500 1.00 0.00 33 LYS A O 6
ATOM 3931 N N . ALA A 1 34 ? -5.086 13.278 -0.006 1.00 0.00 34 ALA A N 6
ATOM 3932 C CA . ALA A 1 34 ? -5.039 12.191 0.964 1.00 0.00 34 ALA A CA 6
ATOM 3933 C C . ALA A 1 34 ? -6.055 11.106 0.623 1.00 0.00 34 ALA A C 6
ATOM 3934 O O . ALA A 1 34 ? -6.707 10.553 1.508 1.00 0.00 34 ALA A O 6
ATOM 3941 N N . ALA A 1 35 ? -6.185 10.808 -0.666 1.00 0.00 35 ALA A N 6
ATOM 3942 C CA . ALA A 1 35 ? -7.121 9.789 -1.123 1.00 0.00 35 ALA A CA 6
ATOM 3943 C C . ALA A 1 35 ? -6.580 8.388 -0.856 1.00 0.00 35 ALA A C 6
ATOM 3944 O O . ALA A 1 35 ? -5.373 8.173 -0.749 1.00 0.00 35 ALA A O 6
ATOM 3951 N N . PRO A 1 36 ? -7.494 7.412 -0.746 1.00 0.00 36 PRO A N 6
ATOM 3952 C CA . PRO A 1 36 ? -7.132 6.014 -0.490 1.00 0.00 36 PRO A CA 6
ATOM 3953 C C . PRO A 1 36 ? -6.440 5.367 -1.685 1.00 0.00 36 PRO A C 6
ATOM 3954 O O . PRO A 1 36 ? -6.906 5.476 -2.818 1.00 0.00 36 PRO A O 6
ATOM 3965 N N . GLY A 1 37 ? -5.325 4.691 -1.423 1.00 0.00 37 GLY A N 6
ATOM 3966 C CA . GLY A 1 37 ? -4.588 4.035 -2.487 1.00 0.00 37 GLY A CA 6
ATOM 3967 C C . GLY A 1 37 ? -5.498 3.482 -3.567 1.00 0.00 37 GLY A C 6
ATOM 3968 O O . GLY A 1 37 ? -6.494 2.821 -3.271 1.00 0.00 37 GLY A O 6
ATOM 3972 N N . CYS A 1 38 ? -5.156 3.753 -4.822 1.00 0.00 38 CYS A N 6
ATOM 3973 C CA . CYS A 1 38 ? -5.949 3.280 -5.951 1.00 0.00 38 CYS A CA 6
ATOM 3974 C C . CYS A 1 38 ? -5.585 1.840 -6.306 1.00 0.00 38 CYS A C 6
ATOM 3975 O O . CYS A 1 38 ? -6.440 1.054 -6.715 1.00 0.00 38 CYS A O 6
ATOM 3982 N N . THR A 1 39 ? -4.309 1.502 -6.147 1.00 0.00 39 THR A N 6
ATOM 3983 C CA . THR A 1 39 ? -3.831 0.159 -6.451 1.00 0.00 39 THR A CA 6
ATOM 3984 C C . THR A 1 39 ? -4.370 -0.856 -5.451 1.00 0.00 39 THR A C 6
ATOM 3985 O O . THR A 1 39 ? -4.102 -0.764 -4.252 1.00 0.00 39 THR A O 6
ATOM 3996 N N . LEU A 1 40 ? -5.130 -1.825 -5.949 1.00 0.00 40 LEU A N 6
ATOM 3997 C CA . LEU A 1 40 ? -5.706 -2.860 -5.097 1.00 0.00 40 LEU A CA 6
ATOM 3998 C C . LEU A 1 40 ? -5.432 -4.248 -5.666 1.00 0.00 40 LEU A C 6
ATOM 3999 O O . LEU A 1 40 ? -5.773 -5.260 -5.052 1.00 0.00 40 LEU A O 6
ATOM 4015 N N . TRP A 1 41 ? -4.814 -4.288 -6.841 1.00 0.00 41 TRP A N 6
ATOM 4016 C CA . TRP A 1 41 ? -4.493 -5.554 -7.492 1.00 0.00 41 TRP A CA 6
ATOM 4017 C C . TRP A 1 41 ? -3.199 -6.138 -6.935 1.00 0.00 41 TRP A C 6
ATOM 4018 O O . TRP A 1 41 ? -2.386 -6.689 -7.678 1.00 0.00 41 TRP A O 6
ATOM 4039 N N . GLU A 1 42 ? -3.014 -6.016 -5.625 1.00 0.00 42 GLU A N 6
ATOM 4040 C CA . GLU A 1 42 ? -1.818 -6.532 -4.971 1.00 0.00 42 GLU A CA 6
ATOM 4041 C C . GLU A 1 42 ? -1.930 -8.036 -4.740 1.00 0.00 42 GLU A C 6
ATOM 4042 O O . GLU A 1 42 ? -3.029 -8.571 -4.587 1.00 0.00 42 GLU A O 6
ATOM 4054 N N . ALA A 1 43 ? -0.787 -8.713 -4.715 1.00 0.00 43 ALA A N 6
ATOM 4055 C CA . ALA A 1 43 ? -0.756 -10.154 -4.502 1.00 0.00 43 ALA A CA 6
ATOM 4056 C C . ALA A 1 43 ? 0.574 -10.591 -3.898 1.00 0.00 43 ALA A C 6
ATOM 4057 O O . ALA A 1 43 ? 1.633 -10.385 -4.491 1.00 0.00 43 ALA A O 6
ATOM 4064 N N . TYR A 1 44 ? 0.513 -11.195 -2.717 1.00 0.00 44 TYR A N 6
ATOM 4065 C CA . TYR A 1 44 ? 1.713 -11.659 -2.032 1.00 0.00 44 TYR A CA 6
ATOM 4066 C C . TYR A 1 44 ? 1.798 -13.183 -2.051 1.00 0.00 44 TYR A C 6
ATOM 4067 O O . TYR A 1 44 ? 2.203 -13.806 -1.071 1.00 0.00 44 TYR A O 6
ATOM 4085 N N . SER A 1 45 ? 1.413 -13.775 -3.177 1.00 0.00 45 SER A N 6
ATOM 4086 C CA . SER A 1 45 ? 1.442 -15.226 -3.326 1.00 0.00 45 SER A CA 6
ATOM 4087 C C . SER A 1 45 ? 2.689 -15.670 -4.084 1.00 0.00 45 SER A C 6
ATOM 4088 O O . SER A 1 45 ? 3.475 -16.477 -3.590 1.00 0.00 45 SER A O 6
ATOM 4096 N N . GLY A 1 46 ? 2.862 -15.135 -5.290 1.00 0.00 46 GLY A N 6
ATOM 4097 C CA . GLY A 1 46 ? 4.016 -15.487 -6.097 1.00 0.00 46 GLY A CA 6
ATOM 4098 C C . GLY A 1 46 ? 4.406 -14.385 -7.062 1.00 0.00 46 GLY A C 6
ATOM 4099 O O . GLY A 1 46 ? 3.560 -13.652 -7.577 1.00 0.00 46 GLY A O 6
ATOM 4103 N N . PRO A 1 47 ? 5.716 -14.254 -7.318 1.00 0.00 47 PRO A N 6
ATOM 4104 C CA . PRO A 1 47 ? 6.247 -13.234 -8.228 1.00 0.00 47 PRO A CA 6
ATOM 4105 C C . PRO A 1 47 ? 5.889 -13.514 -9.684 1.00 0.00 47 PRO A C 6
ATOM 4106 O O . PRO A 1 47 ? 6.234 -12.740 -10.578 1.00 0.00 47 PRO A O 6
ATOM 4117 N N . SER A 1 48 ? 5.195 -14.624 -9.916 1.00 0.00 48 SER A N 6
ATOM 4118 C CA . SER A 1 48 ? 4.794 -15.006 -11.264 1.00 0.00 48 SER A CA 6
ATOM 4119 C C . SER A 1 48 ? 3.513 -14.288 -11.675 1.00 0.00 48 SER A C 6
ATOM 4120 O O . SER A 1 48 ? 2.416 -14.669 -11.266 1.00 0.00 48 SER A O 6
ATOM 4128 N N . SER A 1 49 ? 3.660 -13.244 -12.485 1.00 0.00 49 SER A N 6
ATOM 4129 C CA . SER A 1 49 ? 2.516 -12.468 -12.948 1.00 0.00 49 SER A CA 6
ATOM 4130 C C . SER A 1 49 ? 2.458 -12.443 -14.472 1.00 0.00 49 SER A C 6
ATOM 4131 O O . SER A 1 49 ? 3.348 -12.958 -15.147 1.00 0.00 49 SER A O 6
ATOM 4139 N N . GLY A 1 50 ? 1.400 -11.841 -15.008 1.00 0.00 50 GLY A N 6
ATOM 4140 C CA . GLY A 1 50 ? 1.243 -11.760 -16.449 1.00 0.00 50 GLY A CA 6
ATOM 4141 C C . GLY A 1 50 ? 2.462 -11.172 -17.132 1.00 0.00 50 GLY A C 6
ATOM 4142 O O . GLY A 1 50 ? 3.353 -10.676 -16.445 1.00 0.00 50 GLY A O 6
ATOM 4147 N N . GLY A 1 1 ? 22.084 2.128 17.929 1.00 0.00 1 GLY A N 7
ATOM 4148 C CA . GLY A 1 1 ? 20.940 2.769 18.547 1.00 0.00 1 GLY A CA 7
ATOM 4149 C C . GLY A 1 1 ? 20.100 1.801 19.356 1.00 0.00 1 GLY A C 7
ATOM 4150 O O . GLY A 1 1 ? 20.628 0.873 19.969 1.00 0.00 1 GLY A O 7
ATOM 4154 N N . SER A 1 2 ? 18.789 2.018 19.362 1.00 0.00 2 SER A N 7
ATOM 4155 C CA . SER A 1 2 ? 17.875 1.160 20.107 1.00 0.00 2 SER A CA 7
ATOM 4156 C C . SER A 1 2 ? 16.965 0.383 19.161 1.00 0.00 2 SER A C 7
ATOM 4157 O O . SER A 1 2 ? 15.938 0.891 18.713 1.00 0.00 2 SER A O 7
ATOM 4165 N N . SER A 1 3 ? 17.353 -0.853 18.860 1.00 0.00 3 SER A N 7
ATOM 4166 C CA . SER A 1 3 ? 16.576 -1.701 17.964 1.00 0.00 3 SER A CA 7
ATOM 4167 C C . SER A 1 3 ? 15.393 -2.326 18.697 1.00 0.00 3 SER A C 7
ATOM 4168 O O . SER A 1 3 ? 15.544 -3.316 19.413 1.00 0.00 3 SER A O 7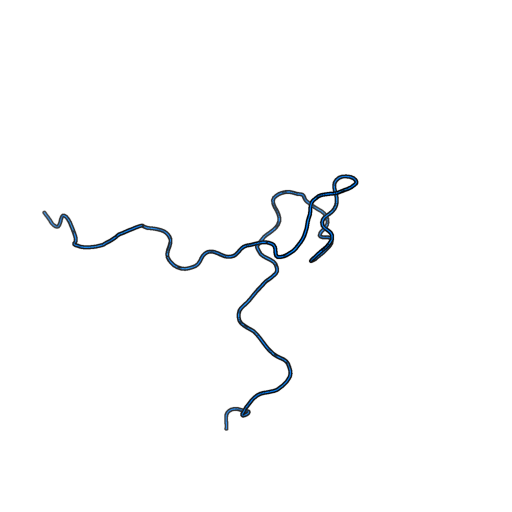
ATOM 4176 N N . GLY A 1 4 ? 14.213 -1.740 18.514 1.00 0.00 4 GLY A N 7
ATOM 4177 C CA . GLY A 1 4 ? 13.022 -2.252 19.164 1.00 0.00 4 GLY A CA 7
ATOM 4178 C C . GLY A 1 4 ? 12.145 -3.053 18.221 1.00 0.00 4 GLY A C 7
ATOM 4179 O O . GLY A 1 4 ? 12.645 -3.830 17.407 1.00 0.00 4 GLY A O 7
ATOM 4183 N N . SER A 1 5 ? 10.835 -2.864 18.331 1.00 0.00 5 SER A N 7
ATOM 4184 C CA . SER A 1 5 ? 9.886 -3.579 17.484 1.00 0.00 5 SER A CA 7
ATOM 4185 C C . SER A 1 5 ? 9.867 -2.994 16.076 1.00 0.00 5 SER A C 7
ATOM 4186 O O . SER A 1 5 ? 10.335 -1.879 15.849 1.00 0.00 5 SER A O 7
ATOM 4194 N N . SER A 1 6 ? 9.320 -3.755 15.133 1.00 0.00 6 SER A N 7
ATOM 4195 C CA . SER A 1 6 ? 9.243 -3.315 13.745 1.00 0.00 6 SER A CA 7
ATOM 4196 C C . SER A 1 6 ? 7.791 -3.218 13.286 1.00 0.00 6 SER A C 7
ATOM 4197 O O . SER A 1 6 ? 7.450 -3.624 12.176 1.00 0.00 6 SER A O 7
ATOM 4205 N N . GLY A 1 7 ? 6.938 -2.677 14.152 1.00 0.00 7 GLY A N 7
ATOM 4206 C CA . GLY A 1 7 ? 5.533 -2.535 13.817 1.00 0.00 7 GLY A CA 7
ATOM 4207 C C . GLY A 1 7 ? 4.940 -3.810 13.252 1.00 0.00 7 GLY A C 7
ATOM 4208 O O . GLY A 1 7 ? 5.481 -4.897 13.455 1.00 0.00 7 GLY A O 7
ATOM 4212 N N . ASN A 1 8 ? 3.825 -3.679 12.543 1.00 0.00 8 ASN A N 7
ATOM 4213 C CA . ASN A 1 8 ? 3.157 -4.831 11.949 1.00 0.00 8 ASN A CA 7
ATOM 4214 C C . ASN A 1 8 ? 3.643 -5.066 10.522 1.00 0.00 8 ASN A C 7
ATOM 4215 O O . ASN A 1 8 ? 3.922 -4.130 9.773 1.00 0.00 8 ASN A O 7
ATOM 4226 N N . PRO A 1 9 ? 3.747 -6.346 10.136 1.00 0.00 9 PRO A N 7
ATOM 4227 C CA . PRO A 1 9 ? 4.199 -6.735 8.796 1.00 0.00 9 PRO A CA 7
ATOM 4228 C C . PRO A 1 9 ? 3.178 -6.390 7.717 1.00 0.00 9 PRO A C 7
ATOM 4229 O O . PRO A 1 9 ? 2.344 -7.218 7.350 1.00 0.00 9 PRO A O 7
ATOM 4240 N N . HIS A 1 10 ? 3.250 -5.163 7.212 1.00 0.00 10 HIS A N 7
ATOM 4241 C CA . HIS A 1 10 ? 2.331 -4.708 6.173 1.00 0.00 10 HIS A CA 7
ATOM 4242 C C . HIS A 1 10 ? 2.928 -4.929 4.786 1.00 0.00 10 HIS A C 7
ATOM 4243 O O . HIS A 1 10 ? 3.664 -4.085 4.274 1.00 0.00 10 HIS A O 7
ATOM 4257 N N . LEU A 1 11 ? 2.606 -6.068 4.185 1.00 0.00 11 LEU A N 7
ATOM 4258 C CA . LEU A 1 11 ? 3.110 -6.402 2.857 1.00 0.00 11 LEU A CA 7
ATOM 4259 C C . LEU A 1 11 ? 2.160 -5.903 1.773 1.00 0.00 11 LEU A C 7
ATOM 4260 O O . LEU A 1 11 ? 2.595 -5.411 0.731 1.00 0.00 11 LEU A O 7
ATOM 4276 N N . LEU A 1 12 ? 0.862 -6.033 2.026 1.00 0.00 12 LEU A N 7
ATOM 4277 C CA . LEU A 1 12 ? -0.150 -5.593 1.072 1.00 0.00 12 LEU A CA 7
ATOM 4278 C C . LEU A 1 12 ? -0.835 -4.319 1.555 1.00 0.00 12 LEU A C 7
ATOM 4279 O O . LEU A 1 12 ? -1.789 -4.371 2.332 1.00 0.00 12 LEU A O 7
ATOM 4295 N N . VAL A 1 13 ? -0.345 -3.176 1.087 1.00 0.00 13 VAL A N 7
ATOM 4296 C CA . VAL A 1 13 ? -0.912 -1.887 1.467 1.00 0.00 13 VAL A CA 7
ATOM 4297 C C . VAL A 1 13 ? -1.496 -1.166 0.259 1.00 0.00 13 VAL A C 7
ATOM 4298 O O . VAL A 1 13 ? -1.002 -1.305 -0.860 1.00 0.00 13 VAL A O 7
ATOM 4311 N N . LYS A 1 14 ? -2.551 -0.392 0.491 1.00 0.00 14 LYS A N 7
ATOM 4312 C CA . LYS A 1 14 ? -3.203 0.356 -0.577 1.00 0.00 14 LYS A CA 7
ATOM 4313 C C . LYS A 1 14 ? -2.489 1.681 -0.829 1.00 0.00 14 LYS A C 7
ATOM 4314 O O . LYS A 1 14 ? -2.813 2.697 -0.214 1.00 0.00 14 LYS A O 7
ATOM 4333 N N . TYR A 1 15 ? -1.520 1.661 -1.736 1.00 0.00 15 TYR A N 7
ATOM 4334 C CA . TYR A 1 15 ? -0.760 2.862 -2.068 1.00 0.00 15 TYR A CA 7
ATOM 4335 C C . TYR A 1 15 ? -1.111 3.358 -3.468 1.00 0.00 15 TYR A C 7
ATOM 4336 O O . TYR A 1 15 ? -1.927 2.756 -4.167 1.00 0.00 15 TYR A O 7
ATOM 4354 N N . HIS A 1 16 ? -0.486 4.461 -3.870 1.00 0.00 16 HIS A N 7
ATOM 4355 C CA . HIS A 1 16 ? -0.730 5.039 -5.187 1.00 0.00 16 HIS A CA 7
ATOM 4356 C C . HIS A 1 16 ? 0.473 4.832 -6.102 1.00 0.00 16 HIS A C 7
ATOM 4357 O O . HIS A 1 16 ? 1.556 5.360 -5.850 1.00 0.00 16 HIS A O 7
ATOM 4371 N N . SER A 1 17 ? 0.275 4.058 -7.166 1.00 0.00 17 SER A N 7
ATOM 4372 C CA . SER A 1 17 ? 1.345 3.778 -8.116 1.00 0.00 17 SER A CA 7
ATOM 4373 C C . SER A 1 17 ? 1.514 4.932 -9.100 1.00 0.00 17 SER A C 7
ATOM 4374 O O . SER A 1 17 ? 1.646 4.720 -10.305 1.00 0.00 17 SER A O 7
ATOM 4382 N N . GLY A 1 18 ? 1.509 6.153 -8.576 1.00 0.00 18 GLY A N 7
ATOM 4383 C CA . GLY A 1 18 ? 1.662 7.323 -9.421 1.00 0.00 18 GLY A CA 7
ATOM 4384 C C . GLY A 1 18 ? 2.266 8.499 -8.680 1.00 0.00 18 GLY A C 7
ATOM 4385 O O . GLY A 1 18 ? 2.983 8.320 -7.695 1.00 0.00 18 GLY A O 7
ATOM 4389 N N . PHE A 1 19 ? 1.976 9.707 -9.153 1.00 0.00 19 PHE A N 7
ATOM 4390 C CA . PHE A 1 19 ? 2.498 10.918 -8.529 1.00 0.00 19 PHE A CA 7
ATOM 4391 C C . PHE A 1 19 ? 1.431 12.006 -8.478 1.00 0.00 19 PHE A C 7
ATOM 4392 O O . PHE A 1 19 ? 0.340 11.849 -9.027 1.00 0.00 19 PHE A O 7
ATOM 4409 N N . PHE A 1 20 ? 1.753 13.112 -7.815 1.00 0.00 20 PHE A N 7
ATOM 4410 C CA . PHE A 1 20 ? 0.822 14.228 -7.690 1.00 0.00 20 PHE A CA 7
ATOM 4411 C C . PHE A 1 20 ? 1.277 15.414 -8.536 1.00 0.00 20 PHE A C 7
ATOM 4412 O O . PHE A 1 20 ? 2.124 16.201 -8.115 1.00 0.00 20 PHE A O 7
ATOM 4429 N N . VAL A 1 21 ? 0.709 15.533 -9.731 1.00 0.00 21 VAL A N 7
ATOM 4430 C CA . VAL A 1 21 ? 1.056 16.621 -10.636 1.00 0.00 21 VAL A CA 7
ATOM 4431 C C . VAL A 1 21 ? -0.187 17.388 -11.075 1.00 0.00 21 VAL A C 7
ATOM 4432 O O . VAL A 1 21 ? -1.204 16.791 -11.433 1.00 0.00 21 VAL A O 7
ATOM 4445 N N . ASP A 1 22 ? -0.099 18.713 -11.047 1.00 0.00 22 ASP A N 7
ATOM 4446 C CA . ASP A 1 22 ? -1.217 19.563 -11.442 1.00 0.00 22 ASP A CA 7
ATOM 4447 C C . ASP A 1 22 ? -2.376 19.429 -10.459 1.00 0.00 22 ASP A C 7
ATOM 4448 O O . ASP A 1 22 ? -3.538 19.376 -10.859 1.00 0.00 22 ASP A O 7
ATOM 4457 N N . GLY A 1 23 ? -2.050 19.376 -9.172 1.00 0.00 23 GLY A N 7
ATOM 4458 C CA . GLY A 1 23 ? -3.075 19.249 -8.153 1.00 0.00 23 GLY A CA 7
ATOM 4459 C C . GLY A 1 23 ? -3.956 18.033 -8.364 1.00 0.00 23 GLY A C 7
ATOM 4460 O O . GLY A 1 23 ? -5.166 18.088 -8.146 1.00 0.00 23 GLY A O 7
ATOM 4464 N N . LYS A 1 24 ? -3.348 16.932 -8.793 1.00 0.00 24 LYS A N 7
ATOM 4465 C CA . LYS A 1 24 ? -4.085 15.697 -9.036 1.00 0.00 24 LYS A CA 7
ATOM 4466 C C . LYS A 1 24 ? -3.131 14.522 -9.220 1.00 0.00 24 LYS A C 7
ATOM 4467 O O . LYS A 1 24 ? -1.990 14.697 -9.649 1.00 0.00 24 LYS A O 7
ATOM 4486 N N . PHE A 1 25 ? -3.605 13.324 -8.895 1.00 0.00 25 PHE A N 7
ATOM 4487 C CA . PHE A 1 25 ? -2.793 12.119 -9.025 1.00 0.00 25 PHE A CA 7
ATOM 4488 C C . PHE A 1 25 ? -2.664 11.706 -10.488 1.00 0.00 25 PHE A C 7
ATOM 4489 O O . PHE A 1 25 ? -3.317 12.273 -11.366 1.00 0.00 25 PHE A O 7
ATOM 4506 N N . LEU A 1 26 ? -1.816 10.716 -10.745 1.00 0.00 26 LEU A N 7
ATOM 4507 C CA . LEU A 1 26 ? -1.599 10.225 -12.101 1.00 0.00 26 LEU A CA 7
ATOM 4508 C C . LEU A 1 26 ? -2.068 8.781 -12.240 1.00 0.00 26 LEU A C 7
ATOM 4509 O O . LEU A 1 26 ? -2.449 8.343 -13.326 1.00 0.00 26 LEU A O 7
ATOM 4525 N N . CYS A 1 27 ? -2.039 8.047 -11.133 1.00 0.00 27 CYS A N 7
ATOM 4526 C CA . CYS A 1 27 ? -2.463 6.651 -11.130 1.00 0.00 27 CYS A CA 7
ATOM 4527 C C . CYS A 1 27 ? -3.979 6.543 -11.258 1.00 0.00 27 CYS A C 7
ATOM 4528 O O . CYS A 1 27 ? -4.490 5.796 -12.094 1.00 0.00 27 CYS A O 7
ATOM 4535 N N . CYS A 1 28 ? -4.693 7.293 -10.426 1.00 0.00 28 CYS A N 7
ATOM 4536 C CA . CYS A 1 28 ? -6.150 7.282 -10.445 1.00 0.00 28 CYS A CA 7
ATOM 4537 C C . CYS A 1 28 ? -6.702 8.690 -10.646 1.00 0.00 28 CYS A C 7
ATOM 4538 O O . CYS A 1 28 ? -7.845 8.976 -10.290 1.00 0.00 28 CYS A O 7
ATOM 4545 N N . GLN A 1 29 ? -5.882 9.565 -11.221 1.00 0.00 29 GLN A N 7
ATOM 4546 C CA . GLN A 1 29 ? -6.288 10.942 -11.470 1.00 0.00 29 GLN A CA 7
ATOM 4547 C C . GLN A 1 29 ? -7.211 11.446 -10.365 1.00 0.00 29 GLN A C 7
ATOM 4548 O O . GLN A 1 29 ? -8.169 12.173 -10.628 1.00 0.00 29 GLN A O 7
ATOM 4562 N N . GLN A 1 30 ? -6.917 11.054 -9.130 1.00 0.00 30 GLN A N 7
ATOM 4563 C CA . GLN A 1 30 ? -7.723 11.464 -7.986 1.00 0.00 30 GLN A CA 7
ATOM 4564 C C . GLN A 1 30 ? -7.253 12.811 -7.445 1.00 0.00 30 GLN A C 7
ATOM 4565 O O . GLN A 1 30 ? -6.245 12.891 -6.743 1.00 0.00 30 GLN A O 7
ATOM 4579 N N . SER A 1 31 ? -7.990 13.866 -7.775 1.00 0.00 31 SER A N 7
ATOM 4580 C CA . SER A 1 31 ? -7.647 15.210 -7.326 1.00 0.00 31 SER A CA 7
ATOM 4581 C C . SER A 1 31 ? -7.228 15.202 -5.859 1.00 0.00 31 SER A C 7
ATOM 4582 O O . SER A 1 31 ? -6.313 15.923 -5.458 1.00 0.00 31 SER A O 7
ATOM 4590 N N . CYS A 1 32 ? -7.905 14.381 -5.062 1.00 0.00 32 CYS A N 7
ATOM 4591 C CA . CYS A 1 32 ? -7.605 14.278 -3.639 1.00 0.00 32 CYS A CA 7
ATOM 4592 C C . CYS A 1 32 ? -6.220 13.676 -3.417 1.00 0.00 32 CYS A C 7
ATOM 4593 O O . CYS A 1 32 ? -5.803 12.767 -4.135 1.00 0.00 32 CYS A O 7
ATOM 4600 N N . LYS A 1 33 ? -5.512 14.188 -2.417 1.00 0.00 33 LYS A N 7
ATOM 4601 C CA . LYS A 1 33 ? -4.176 13.702 -2.096 1.00 0.00 33 LYS A CA 7
ATOM 4602 C C . LYS A 1 33 ? -4.243 12.511 -1.147 1.00 0.00 33 LYS A C 7
ATOM 4603 O O . LYS A 1 33 ? -3.603 11.484 -1.377 1.00 0.00 33 LYS A O 7
ATOM 4622 N N . ALA A 1 34 ? -5.022 12.653 -0.080 1.00 0.00 34 ALA A N 7
ATOM 4623 C CA . ALA A 1 34 ? -5.175 11.587 0.902 1.00 0.00 34 ALA A CA 7
ATOM 4624 C C . ALA A 1 34 ? -6.236 10.583 0.462 1.00 0.00 34 ALA A C 7
ATOM 4625 O O . ALA A 1 34 ? -7.024 10.101 1.275 1.00 0.00 34 ALA A O 7
ATOM 4632 N N . ALA A 1 35 ? -6.250 10.273 -0.830 1.00 0.00 35 ALA A N 7
ATOM 4633 C CA . ALA A 1 35 ? -7.213 9.326 -1.378 1.00 0.00 35 ALA A CA 7
ATOM 4634 C C . ALA A 1 35 ? -6.784 7.888 -1.106 1.00 0.00 35 ALA A C 7
ATOM 4635 O O . ALA A 1 35 ? -5.630 7.610 -0.783 1.00 0.00 35 ALA A O 7
ATOM 4642 N N . PRO A 1 36 ? -7.735 6.951 -1.238 1.00 0.00 36 PRO A N 7
ATOM 4643 C CA . PRO A 1 36 ? -7.479 5.526 -1.011 1.00 0.00 36 PRO A CA 7
ATOM 4644 C C . PRO A 1 36 ? -6.591 4.917 -2.091 1.00 0.00 36 PRO A C 7
ATOM 4645 O O . PRO A 1 36 ? -6.694 5.271 -3.265 1.00 0.00 36 PRO A O 7
ATOM 4656 N N . GLY A 1 37 ? -5.719 3.999 -1.686 1.00 0.00 37 GLY A N 7
ATOM 4657 C CA . GLY A 1 37 ? -4.826 3.355 -2.632 1.00 0.00 37 GLY A CA 7
ATOM 4658 C C . GLY A 1 37 ? -5.569 2.716 -3.787 1.00 0.00 37 GLY A C 7
ATOM 4659 O O . GLY A 1 37 ? -6.127 1.627 -3.651 1.00 0.00 37 GLY A O 7
ATOM 4663 N N . CYS A 1 38 ? -5.578 3.394 -4.931 1.00 0.00 38 CYS A N 7
ATOM 4664 C CA . CYS A 1 38 ? -6.259 2.888 -6.116 1.00 0.00 38 CYS A CA 7
ATOM 4665 C C . CYS A 1 38 ? -5.757 1.493 -6.478 1.00 0.00 38 CYS A C 7
ATOM 4666 O O . CYS A 1 38 ? -6.443 0.731 -7.161 1.00 0.00 38 CYS A O 7
ATOM 4673 N N . THR A 1 39 ? -4.555 1.164 -6.014 1.00 0.00 39 THR A N 7
ATOM 4674 C CA . THR A 1 39 ? -3.960 -0.137 -6.290 1.00 0.00 39 THR A CA 7
ATOM 4675 C C . THR A 1 39 ? -4.808 -1.263 -5.710 1.00 0.00 39 THR A C 7
ATOM 4676 O O . THR A 1 39 ? -4.795 -2.387 -6.215 1.00 0.00 39 THR A O 7
ATOM 4687 N N . LEU A 1 40 ? -5.544 -0.956 -4.647 1.00 0.00 40 LEU A N 7
ATOM 4688 C CA . LEU A 1 40 ? -6.400 -1.943 -3.998 1.00 0.00 40 LEU A CA 7
ATOM 4689 C C . LEU A 1 40 ? -7.001 -2.901 -5.023 1.00 0.00 40 LEU A C 7
ATOM 4690 O O . LEU A 1 40 ? -7.330 -2.503 -6.141 1.00 0.00 40 LEU A O 7
ATOM 4706 N N . TRP A 1 41 ? -7.143 -4.162 -4.633 1.00 0.00 41 TRP A N 7
ATOM 4707 C CA . TRP A 1 41 ? -7.706 -5.177 -5.517 1.00 0.00 41 TRP A CA 7
ATOM 4708 C C . TRP A 1 41 ? -8.948 -4.650 -6.228 1.00 0.00 41 TRP A C 7
ATOM 4709 O O . TRP A 1 41 ? -9.720 -3.880 -5.658 1.00 0.00 41 TRP A O 7
ATOM 4730 N N . GLU A 1 42 ? -9.132 -5.069 -7.476 1.00 0.00 42 GLU A N 7
ATOM 4731 C CA . GLU A 1 42 ? -10.281 -4.637 -8.264 1.00 0.00 42 GLU A CA 7
ATOM 4732 C C . GLU A 1 42 ? -10.851 -5.797 -9.075 1.00 0.00 42 GLU A C 7
ATOM 4733 O O . GLU A 1 42 ? -10.200 -6.827 -9.249 1.00 0.00 42 GLU A O 7
ATOM 4745 N N . ALA A 1 43 ? -12.072 -5.622 -9.570 1.00 0.00 43 ALA A N 7
ATOM 4746 C CA . ALA A 1 43 ? -12.731 -6.653 -10.363 1.00 0.00 43 ALA A CA 7
ATOM 4747 C C . ALA A 1 43 ? -11.725 -7.405 -11.228 1.00 0.00 43 ALA A C 7
ATOM 4748 O O . ALA A 1 43 ? -11.299 -6.911 -12.273 1.00 0.00 43 ALA A O 7
ATOM 4755 N N . TYR A 1 44 ? -11.350 -8.600 -10.787 1.00 0.00 44 TYR A N 7
ATOM 4756 C CA . TYR A 1 44 ? -10.392 -9.419 -11.519 1.00 0.00 44 TYR A CA 7
ATOM 4757 C C . TYR A 1 44 ? -10.994 -9.921 -12.829 1.00 0.00 44 TYR A C 7
ATOM 4758 O O . TYR A 1 44 ? -10.531 -9.568 -13.914 1.00 0.00 44 TYR A O 7
ATOM 4776 N N . SER A 1 45 ? -12.029 -10.748 -12.718 1.00 0.00 45 SER A N 7
ATOM 4777 C CA . SER A 1 45 ? -12.693 -11.301 -13.891 1.00 0.00 45 SER A CA 7
ATOM 4778 C C . SER A 1 45 ? -13.958 -12.058 -13.493 1.00 0.00 45 SER A C 7
ATOM 4779 O O . SER A 1 45 ? -14.292 -12.152 -12.313 1.00 0.00 45 SER A O 7
ATOM 4787 N N . GLY A 1 46 ? -14.657 -12.594 -14.489 1.00 0.00 46 GLY A N 7
ATOM 4788 C CA . GLY A 1 46 ? -15.877 -13.334 -14.224 1.00 0.00 46 GLY A CA 7
ATOM 4789 C C . GLY A 1 46 ? -16.501 -13.896 -15.486 1.00 0.00 46 GLY A C 7
ATOM 4790 O O . GLY A 1 46 ? -16.178 -13.483 -16.600 1.00 0.00 46 GLY A O 7
ATOM 4794 N N . PRO A 1 47 ? -17.414 -14.863 -15.320 1.00 0.00 47 PRO A N 7
ATOM 4795 C CA . PRO A 1 47 ? -18.102 -15.505 -16.443 1.00 0.00 47 PRO A CA 7
ATOM 4796 C C . PRO A 1 47 ? -19.082 -14.564 -17.138 1.00 0.00 47 PRO A C 7
ATOM 4797 O O . PRO A 1 47 ? -20.274 -14.559 -16.834 1.00 0.00 47 PRO A O 7
ATOM 4808 N N . SER A 1 48 ? -18.570 -13.768 -18.071 1.00 0.00 48 SER A N 7
ATOM 4809 C CA . SER A 1 48 ? -19.398 -12.819 -18.805 1.00 0.00 48 SER A CA 7
ATOM 4810 C C . SER A 1 48 ? -19.259 -13.027 -20.311 1.00 0.00 48 SER A C 7
ATOM 4811 O O . SER A 1 48 ? -18.271 -13.591 -20.781 1.00 0.00 48 SER A O 7
ATOM 4819 N N . SER A 1 49 ? -20.256 -12.568 -21.060 1.00 0.00 49 SER A N 7
ATOM 4820 C CA . SER A 1 49 ? -20.247 -12.706 -22.511 1.00 0.00 49 SER A CA 7
ATOM 4821 C C . SER A 1 49 ? -20.009 -11.359 -23.185 1.00 0.00 49 SER A C 7
ATOM 4822 O O . SER A 1 49 ? -20.894 -10.504 -23.219 1.00 0.00 49 SER A O 7
ATOM 4830 N N . GLY A 1 50 ? -18.806 -11.176 -23.721 1.00 0.00 50 GLY A N 7
ATOM 4831 C CA . GLY A 1 50 ? -18.472 -9.930 -24.386 1.00 0.00 50 GLY A CA 7
ATOM 4832 C C . GLY A 1 50 ? -16.993 -9.609 -24.307 1.00 0.00 50 GLY A C 7
ATOM 4833 O O . GLY A 1 50 ? -16.222 -10.142 -25.104 1.00 0.00 50 GLY A O 7
ATOM 4838 N N . GLY A 1 1 ? -12.026 6.925 13.918 1.00 0.00 1 GLY A N 8
ATOM 4839 C CA . GLY A 1 1 ? -11.237 7.188 12.729 1.00 0.00 1 GLY A CA 8
ATOM 4840 C C . GLY A 1 1 ? -9.805 6.711 12.865 1.00 0.00 1 GLY A C 8
ATOM 4841 O O . GLY A 1 1 ? -9.524 5.774 13.614 1.00 0.00 1 GLY A O 8
ATOM 4845 N N . SER A 1 2 ? -8.896 7.353 12.139 1.00 0.00 2 SER A N 8
ATOM 4846 C CA . SER A 1 2 ? -7.486 6.985 12.178 1.00 0.00 2 SER A CA 8
ATOM 4847 C C . SER A 1 2 ? -6.599 8.224 12.109 1.00 0.00 2 SER A C 8
ATOM 4848 O O . SER A 1 2 ? -7.028 9.285 11.656 1.00 0.00 2 SER A O 8
ATOM 4856 N N . SER A 1 3 ? -5.358 8.081 12.564 1.00 0.00 3 SER A N 8
ATOM 4857 C CA . SER A 1 3 ? -4.409 9.189 12.559 1.00 0.00 3 SER A CA 8
ATOM 4858 C C . SER A 1 3 ? -2.999 8.698 12.874 1.00 0.00 3 SER A C 8
ATOM 4859 O O . SER A 1 3 ? -2.788 7.519 13.153 1.00 0.00 3 SER A O 8
ATOM 4867 N N . GLY A 1 4 ? -2.036 9.614 12.826 1.00 0.00 4 GLY A N 8
ATOM 4868 C CA . GLY A 1 4 ? -0.659 9.257 13.108 1.00 0.00 4 GLY A CA 8
ATOM 4869 C C . GLY A 1 4 ? -0.537 8.282 14.263 1.00 0.00 4 GLY A C 8
ATOM 4870 O O . GLY A 1 4 ? -1.338 8.313 15.197 1.00 0.00 4 GLY A O 8
ATOM 4874 N N . SER A 1 5 ? 0.468 7.414 14.200 1.00 0.00 5 SER A N 8
ATOM 4875 C CA . SER A 1 5 ? 0.689 6.422 15.246 1.00 0.00 5 SER A CA 8
ATOM 4876 C C . SER A 1 5 ? 2.176 6.136 15.417 1.00 0.00 5 SER A C 8
ATOM 4877 O O . SER A 1 5 ? 3.006 6.613 14.642 1.00 0.00 5 SER A O 8
ATOM 4885 N N . SER A 1 6 ? 2.509 5.353 16.439 1.00 0.00 6 SER A N 8
ATOM 4886 C CA . SER A 1 6 ? 3.897 5.006 16.716 1.00 0.00 6 SER A CA 8
ATOM 4887 C C . SER A 1 6 ? 4.536 4.320 15.511 1.00 0.00 6 SER A C 8
ATOM 4888 O O . SER A 1 6 ? 5.500 4.823 14.937 1.00 0.00 6 SER A O 8
ATOM 4896 N N . GLY A 1 7 ? 3.991 3.167 15.136 1.00 0.00 7 GLY A N 8
ATOM 4897 C CA . GLY A 1 7 ? 4.519 2.431 14.003 1.00 0.00 7 GLY A CA 8
ATOM 4898 C C . GLY A 1 7 ? 3.435 1.989 13.041 1.00 0.00 7 GLY A C 8
ATOM 4899 O O . GLY A 1 7 ? 2.258 2.288 13.242 1.00 0.00 7 GLY A O 8
ATOM 4903 N N . ASN A 1 8 ? 3.831 1.278 11.990 1.00 0.00 8 ASN A N 8
ATOM 4904 C CA . ASN A 1 8 ? 2.884 0.797 10.992 1.00 0.00 8 ASN A CA 8
ATOM 4905 C C . ASN A 1 8 ? 2.810 -0.727 11.001 1.00 0.00 8 ASN A C 8
ATOM 4906 O O . ASN A 1 8 ? 3.364 -1.404 10.133 1.00 0.00 8 ASN A O 8
ATOM 4917 N N . PRO A 1 9 ? 2.112 -1.279 12.003 1.00 0.00 9 PRO A N 8
ATOM 4918 C CA . PRO A 1 9 ? 1.949 -2.729 12.148 1.00 0.00 9 PRO A CA 8
ATOM 4919 C C . PRO A 1 9 ? 1.054 -3.324 11.067 1.00 0.00 9 PRO A C 8
ATOM 4920 O O . PRO A 1 9 ? 0.789 -4.526 11.058 1.00 0.00 9 PRO A O 8
ATOM 4931 N N . HIS A 1 10 ? 0.592 -2.474 10.154 1.00 0.00 10 HIS A N 8
ATOM 4932 C CA . HIS A 1 10 ? -0.272 -2.917 9.066 1.00 0.00 10 HIS A CA 8
ATOM 4933 C C . HIS A 1 10 ? 0.448 -3.923 8.174 1.00 0.00 10 HIS A C 8
ATOM 4934 O O . HIS A 1 10 ? 1.112 -3.547 7.207 1.00 0.00 10 HIS A O 8
ATOM 4948 N N . LEU A 1 11 ? 0.315 -5.202 8.506 1.00 0.00 11 LEU A N 8
ATOM 4949 C CA . LEU A 1 11 ? 0.954 -6.264 7.735 1.00 0.00 11 LEU A CA 8
ATOM 4950 C C . LEU A 1 11 ? 0.783 -6.028 6.239 1.00 0.00 11 LEU A C 8
ATOM 4951 O O . LEU A 1 11 ? 1.725 -6.192 5.462 1.00 0.00 11 LEU A O 8
ATOM 4967 N N . LEU A 1 12 ? -0.424 -5.642 5.840 1.00 0.00 12 LEU A N 8
ATOM 4968 C CA . LEU A 1 12 ? -0.719 -5.381 4.435 1.00 0.00 12 LEU A CA 8
ATOM 4969 C C . LEU A 1 12 ? -1.238 -3.961 4.242 1.00 0.00 12 LEU A C 8
ATOM 4970 O O . LEU A 1 12 ? -2.117 -3.505 4.974 1.00 0.00 12 LEU A O 8
ATOM 4986 N N . VAL A 1 13 ? -0.691 -3.265 3.250 1.00 0.00 13 VAL A N 8
ATOM 4987 C CA . VAL A 1 13 ? -1.101 -1.896 2.958 1.00 0.00 13 VAL A CA 8
ATOM 4988 C C . VAL A 1 13 ? -0.954 -1.584 1.474 1.00 0.00 13 VAL A C 8
ATOM 4989 O O . VAL A 1 13 ? -0.090 -2.136 0.794 1.00 0.00 13 VAL A O 8
ATOM 5002 N N . LYS A 1 14 ? -1.804 -0.692 0.976 1.00 0.00 14 LYS A N 8
ATOM 5003 C CA . LYS A 1 14 ? -1.769 -0.302 -0.429 1.00 0.00 14 LYS A CA 8
ATOM 5004 C C . LYS A 1 14 ? -1.073 1.044 -0.603 1.00 0.00 14 LYS A C 8
ATOM 5005 O O . LYS A 1 14 ? -0.774 1.729 0.375 1.00 0.00 14 LYS A O 8
ATOM 5024 N N . TYR A 1 15 ? -0.820 1.417 -1.852 1.00 0.00 15 TYR A N 8
ATOM 5025 C CA . TYR A 1 15 ? -0.159 2.680 -2.154 1.00 0.00 15 TYR A CA 8
ATOM 5026 C C . TYR A 1 15 ? -0.548 3.182 -3.541 1.00 0.00 15 TYR A C 8
ATOM 5027 O O . TYR A 1 15 ? -1.280 2.515 -4.273 1.00 0.00 15 TYR A O 8
ATOM 5045 N N . HIS A 1 16 ? -0.053 4.363 -3.897 1.00 0.00 16 HIS A N 8
ATOM 5046 C CA . HIS A 1 16 ? -0.347 4.955 -5.196 1.00 0.00 16 HIS A CA 8
ATOM 5047 C C . HIS A 1 16 ? 0.718 4.573 -6.221 1.00 0.00 16 HIS A C 8
ATOM 5048 O O . HIS A 1 16 ? 1.889 4.920 -6.072 1.00 0.00 16 HIS A O 8
ATOM 5062 N N . SER A 1 17 ? 0.301 3.857 -7.260 1.00 0.00 17 SER A N 8
ATOM 5063 C CA . SER A 1 17 ? 1.219 3.424 -8.307 1.00 0.00 17 SER A CA 8
ATOM 5064 C C . SER A 1 17 ? 1.461 4.543 -9.315 1.00 0.00 17 SER A C 8
ATOM 5065 O O . SER A 1 17 ? 1.477 4.313 -10.524 1.00 0.00 17 SER A O 8
ATOM 5073 N N . GLY A 1 18 ? 1.648 5.758 -8.808 1.00 0.00 18 GLY A N 8
ATOM 5074 C CA . GLY A 1 18 ? 1.885 6.896 -9.677 1.00 0.00 18 GLY A CA 8
ATOM 5075 C C . GLY A 1 18 ? 2.411 8.101 -8.924 1.00 0.00 18 GLY A C 8
ATOM 5076 O O . GLY A 1 18 ? 2.836 7.987 -7.774 1.00 0.00 18 GLY A O 8
ATOM 5080 N N . PHE A 1 19 ? 2.384 9.261 -9.572 1.00 0.00 19 PHE A N 8
ATOM 5081 C CA . PHE A 1 19 ? 2.864 10.493 -8.956 1.00 0.00 19 PHE A CA 8
ATOM 5082 C C . PHE A 1 19 ? 1.739 11.518 -8.842 1.00 0.00 19 PHE A C 8
ATOM 5083 O O . PHE A 1 19 ? 0.765 11.474 -9.593 1.00 0.00 19 PHE A O 8
ATOM 5100 N N . PHE A 1 20 ? 1.882 12.440 -7.896 1.00 0.00 20 PHE A N 8
ATOM 5101 C CA . PHE A 1 20 ? 0.878 13.476 -7.681 1.00 0.00 20 PHE A CA 8
ATOM 5102 C C . PHE A 1 20 ? 1.392 14.835 -8.145 1.00 0.00 20 PHE A C 8
ATOM 5103 O O . PHE A 1 20 ? 2.215 15.463 -7.476 1.00 0.00 20 PHE A O 8
ATOM 5120 N N . VAL A 1 21 ? 0.901 15.286 -9.295 1.00 0.00 21 VAL A N 8
ATOM 5121 C CA . VAL A 1 21 ? 1.309 16.572 -9.849 1.00 0.00 21 VAL A CA 8
ATOM 5122 C C . VAL A 1 21 ? 0.097 17.413 -10.237 1.00 0.00 21 VAL A C 8
ATOM 5123 O O . VAL A 1 21 ? -1.024 16.910 -10.305 1.00 0.00 21 VAL A O 8
ATOM 5136 N N . ASP A 1 22 ? 0.332 18.695 -10.491 1.00 0.00 22 ASP A N 8
ATOM 5137 C CA . ASP A 1 22 ? -0.740 19.606 -10.875 1.00 0.00 22 ASP A CA 8
ATOM 5138 C C . ASP A 1 22 ? -1.922 19.489 -9.917 1.00 0.00 22 ASP A C 8
ATOM 5139 O O . ASP A 1 22 ? -3.078 19.494 -10.337 1.00 0.00 22 ASP A O 8
ATOM 5148 N N . GLY A 1 23 ? -1.622 19.381 -8.625 1.00 0.00 23 GLY A N 8
ATOM 5149 C CA . GLY A 1 23 ? -2.670 19.263 -7.628 1.00 0.00 23 GLY A CA 8
ATOM 5150 C C . GLY A 1 23 ? -3.595 18.092 -7.896 1.00 0.00 23 GLY A C 8
ATOM 5151 O O . GLY A 1 23 ? -4.808 18.195 -7.713 1.00 0.00 23 GLY A O 8
ATOM 5155 N N . LYS A 1 24 ? -3.021 16.975 -8.330 1.00 0.00 24 LYS A N 8
ATOM 5156 C CA . LYS A 1 24 ? -3.801 15.779 -8.623 1.00 0.00 24 LYS A CA 8
ATOM 5157 C C . LYS A 1 24 ? -2.891 14.569 -8.816 1.00 0.00 24 LYS A C 8
ATOM 5158 O O . LYS A 1 24 ? -1.667 14.687 -8.758 1.00 0.00 24 LYS A O 8
ATOM 5177 N N . PHE A 1 25 ? -3.496 13.410 -9.047 1.00 0.00 25 PHE A N 8
ATOM 5178 C CA . PHE A 1 25 ? -2.740 12.179 -9.248 1.00 0.00 25 PHE A CA 8
ATOM 5179 C C . PHE A 1 25 ? -2.679 11.815 -10.729 1.00 0.00 25 PHE A C 8
ATOM 5180 O O . PHE A 1 25 ? -3.315 12.457 -11.565 1.00 0.00 25 PHE A O 8
ATOM 5197 N N . LEU A 1 26 ? -1.907 10.781 -11.045 1.00 0.00 26 LEU A N 8
ATOM 5198 C CA . LEU A 1 26 ? -1.761 10.330 -12.425 1.00 0.00 26 LEU A CA 8
ATOM 5199 C C . LEU A 1 26 ? -2.122 8.854 -12.557 1.00 0.00 26 LEU A C 8
ATOM 5200 O O . LEU A 1 26 ? -2.602 8.413 -13.602 1.00 0.00 26 LEU A O 8
ATOM 5216 N N . CYS A 1 27 ? -1.891 8.096 -11.491 1.00 0.00 27 CYS A N 8
ATOM 5217 C CA . CYS A 1 27 ? -2.194 6.671 -11.485 1.00 0.00 27 CYS A CA 8
ATOM 5218 C C . CYS A 1 27 ? -3.702 6.435 -11.476 1.00 0.00 27 CYS A C 8
ATOM 5219 O O . CYS A 1 27 ? -4.203 5.528 -12.142 1.00 0.00 27 CYS A O 8
ATOM 5226 N N . CYS A 1 28 ? -4.419 7.257 -10.718 1.00 0.00 28 CYS A N 8
ATOM 5227 C CA . CYS A 1 28 ? -5.869 7.139 -10.622 1.00 0.00 28 CYS A CA 8
ATOM 5228 C C . CYS A 1 28 ? -6.549 8.439 -11.041 1.00 0.00 28 CYS A C 8
ATOM 5229 O O . CYS A 1 28 ? -7.716 8.443 -11.433 1.00 0.00 28 CYS A O 8
ATOM 5236 N N . GLN A 1 29 ? -5.811 9.541 -10.956 1.00 0.00 29 GLN A N 8
ATOM 5237 C CA . GLN A 1 29 ? -6.343 10.847 -11.326 1.00 0.00 29 GLN A CA 8
ATOM 5238 C C . GLN A 1 29 ? -7.568 11.195 -10.485 1.00 0.00 29 GLN A C 8
ATOM 5239 O O . GLN A 1 29 ? -8.567 11.691 -11.004 1.00 0.00 29 GLN A O 8
ATOM 5253 N N . GLN A 1 30 ? -7.480 10.929 -9.186 1.00 0.00 30 GLN A N 8
ATOM 5254 C CA . GLN A 1 30 ? -8.582 11.213 -8.274 1.00 0.00 30 GLN A CA 8
ATOM 5255 C C . GLN A 1 30 ? -8.709 12.712 -8.021 1.00 0.00 30 GLN A C 8
ATOM 5256 O O . GLN A 1 30 ? -7.840 13.492 -8.412 1.00 0.00 30 GLN A O 8
ATOM 5270 N N . SER A 1 31 ? -9.795 13.107 -7.366 1.00 0.00 31 SER A N 8
ATOM 5271 C CA . SER A 1 31 ? -10.036 14.514 -7.065 1.00 0.00 31 SER A CA 8
ATOM 5272 C C . SER A 1 31 ? -9.739 14.815 -5.598 1.00 0.00 31 SER A C 8
ATOM 5273 O O . SER A 1 31 ? -10.479 15.545 -4.940 1.00 0.00 31 SER A O 8
ATOM 5281 N N . CYS A 1 32 ? -8.650 14.245 -5.093 1.00 0.00 32 CYS A N 8
ATOM 5282 C CA . CYS A 1 32 ? -8.253 14.450 -3.706 1.00 0.00 32 CYS A CA 8
ATOM 5283 C C . CYS A 1 32 ? -6.742 14.638 -3.594 1.00 0.00 32 CYS A C 8
ATOM 5284 O O . CYS A 1 32 ? -6.012 14.486 -4.573 1.00 0.00 32 CYS A O 8
ATOM 5291 N N . LYS A 1 33 ? -6.281 14.970 -2.393 1.00 0.00 33 LYS A N 8
ATOM 5292 C CA . LYS A 1 33 ? -4.858 15.177 -2.151 1.00 0.00 33 LYS A CA 8
ATOM 5293 C C . LYS A 1 33 ? -4.252 13.986 -1.415 1.00 0.00 33 LYS A C 8
ATOM 5294 O O . LYS A 1 33 ? -3.219 13.453 -1.822 1.00 0.00 33 LYS A O 8
ATOM 5313 N N . ALA A 1 34 ? -4.901 13.574 -0.331 1.00 0.00 34 ALA A N 8
ATOM 5314 C CA . ALA A 1 34 ? -4.427 12.443 0.459 1.00 0.00 34 ALA A CA 8
ATOM 5315 C C . ALA A 1 34 ? -5.376 11.256 0.343 1.00 0.00 34 ALA A C 8
ATOM 5316 O O . ALA A 1 34 ? -5.665 10.581 1.330 1.00 0.00 34 ALA A O 8
ATOM 5323 N N . ALA A 1 35 ? -5.859 11.007 -0.870 1.00 0.00 35 ALA A N 8
ATOM 5324 C CA . ALA A 1 35 ? -6.776 9.901 -1.115 1.00 0.00 35 ALA A CA 8
ATOM 5325 C C . ALA A 1 35 ? -6.088 8.558 -0.890 1.00 0.00 35 ALA A C 8
ATOM 5326 O O . ALA A 1 35 ? -4.863 8.469 -0.798 1.00 0.00 35 ALA A O 8
ATOM 5333 N N . PRO A 1 36 ? -6.892 7.489 -0.798 1.00 0.00 36 PRO A N 8
ATOM 5334 C CA . PRO A 1 36 ? -6.382 6.131 -0.584 1.00 0.00 36 PRO A CA 8
ATOM 5335 C C . PRO A 1 36 ? -5.639 5.592 -1.801 1.00 0.00 36 PRO A C 8
ATOM 5336 O O . PRO A 1 36 ? -5.860 6.040 -2.925 1.00 0.00 36 PRO A O 8
ATOM 5347 N N . GLY A 1 37 ? -4.756 4.625 -1.569 1.00 0.00 37 GLY A N 8
ATOM 5348 C CA . GLY A 1 37 ? -3.994 4.039 -2.657 1.00 0.00 37 GLY A CA 8
ATOM 5349 C C . GLY A 1 37 ? -4.878 3.363 -3.685 1.00 0.00 37 GLY A C 8
ATOM 5350 O O . GLY A 1 37 ? -5.256 2.202 -3.523 1.00 0.00 37 GLY A O 8
ATOM 5354 N N . CYS A 1 38 ? -5.210 4.090 -4.748 1.00 0.00 38 CYS A N 8
ATOM 5355 C CA . CYS A 1 38 ? -6.057 3.554 -5.806 1.00 0.00 38 CYS A CA 8
ATOM 5356 C C . CYS A 1 38 ? -5.796 2.065 -6.012 1.00 0.00 38 CYS A C 8
ATOM 5357 O O . CYS A 1 38 ? -6.713 1.295 -6.298 1.00 0.00 38 CYS A O 8
ATOM 5364 N N . THR A 1 39 ? -4.536 1.665 -5.863 1.00 0.00 39 THR A N 8
ATOM 5365 C CA . THR A 1 39 ? -4.152 0.269 -6.032 1.00 0.00 39 THR A CA 8
ATOM 5366 C C . THR A 1 39 ? -4.622 -0.577 -4.854 1.00 0.00 39 THR A C 8
ATOM 5367 O O . THR A 1 39 ? -3.819 -0.993 -4.018 1.00 0.00 39 THR A O 8
ATOM 5378 N N . LEU A 1 40 ? -5.924 -0.829 -4.795 1.00 0.00 40 LEU A N 8
ATOM 5379 C CA . LEU A 1 40 ? -6.500 -1.628 -3.719 1.00 0.00 40 LEU A CA 8
ATOM 5380 C C . LEU A 1 40 ? -6.799 -3.047 -4.193 1.00 0.00 40 LEU A C 8
ATOM 5381 O O . LEU A 1 40 ? -7.009 -3.282 -5.383 1.00 0.00 40 LEU A O 8
ATOM 5397 N N . TRP A 1 41 ? -6.819 -3.986 -3.254 1.00 0.00 41 TRP A N 8
ATOM 5398 C CA . TRP A 1 41 ? -7.095 -5.382 -3.576 1.00 0.00 41 TRP A CA 8
ATOM 5399 C C . TRP A 1 41 ? -8.572 -5.703 -3.383 1.00 0.00 41 TRP A C 8
ATOM 5400 O O . TRP A 1 41 ? -8.921 -6.710 -2.768 1.00 0.00 41 TRP A O 8
ATOM 5421 N N . GLU A 1 42 ? -9.435 -4.842 -3.914 1.00 0.00 42 GLU A N 8
ATOM 5422 C CA . GLU A 1 42 ? -10.876 -5.037 -3.797 1.00 0.00 42 GLU A CA 8
ATOM 5423 C C . GLU A 1 42 ? -11.339 -6.205 -4.662 1.00 0.00 42 GLU A C 8
ATOM 5424 O O . GLU A 1 42 ? -10.842 -6.406 -5.770 1.00 0.00 42 GLU A O 8
ATOM 5436 N N . ALA A 1 43 ? -12.293 -6.973 -4.148 1.00 0.00 43 ALA A N 8
ATOM 5437 C CA . ALA A 1 43 ? -12.824 -8.120 -4.873 1.00 0.00 43 ALA A CA 8
ATOM 5438 C C . ALA A 1 43 ? -14.200 -7.813 -5.456 1.00 0.00 43 ALA A C 8
ATOM 5439 O O . ALA A 1 43 ? -15.119 -8.628 -5.367 1.00 0.00 43 ALA A O 8
ATOM 5446 N N . TYR A 1 44 ? -14.334 -6.633 -6.050 1.00 0.00 44 TYR A N 8
ATOM 5447 C CA . TYR A 1 44 ? -15.599 -6.217 -6.645 1.00 0.00 44 TYR A CA 8
ATOM 5448 C C . TYR A 1 44 ? -16.666 -6.019 -5.572 1.00 0.00 44 TYR A C 8
ATOM 5449 O O . TYR A 1 44 ? -17.815 -6.428 -5.741 1.00 0.00 44 TYR A O 8
ATOM 5467 N N . SER A 1 45 ? -16.278 -5.388 -4.469 1.00 0.00 45 SER A N 8
ATOM 5468 C CA . SER A 1 45 ? -17.198 -5.138 -3.366 1.00 0.00 45 SER A CA 8
ATOM 5469 C C . SER A 1 45 ? -17.449 -3.642 -3.198 1.00 0.00 45 SER A C 8
ATOM 5470 O O . SER A 1 45 ? -17.490 -3.131 -2.079 1.00 0.00 45 SER A O 8
ATOM 5478 N N . GLY A 1 46 ? -17.618 -2.946 -4.317 1.00 0.00 46 GLY A N 8
ATOM 5479 C CA . GLY A 1 46 ? -17.863 -1.516 -4.272 1.00 0.00 46 GLY A CA 8
ATOM 5480 C C . GLY A 1 46 ? -18.757 -1.045 -5.403 1.00 0.00 46 GLY A C 8
ATOM 5481 O O . GLY A 1 46 ? -18.848 -1.678 -6.455 1.00 0.00 46 GLY A O 8
ATOM 5485 N N . PRO A 1 47 ? -19.439 0.089 -5.189 1.00 0.00 47 PRO A N 8
ATOM 5486 C CA . PRO A 1 47 ? -20.344 0.669 -6.186 1.00 0.00 47 PRO A CA 8
ATOM 5487 C C . PRO A 1 47 ? -19.596 1.229 -7.391 1.00 0.00 47 PRO A C 8
ATOM 5488 O O . PRO A 1 47 ? -18.378 1.087 -7.500 1.00 0.00 47 PRO A O 8
ATOM 5499 N N . SER A 1 48 ? -20.333 1.867 -8.295 1.00 0.00 48 SER A N 8
ATOM 5500 C CA . SER A 1 48 ? -19.740 2.446 -9.495 1.00 0.00 48 SER A CA 8
ATOM 5501 C C . SER A 1 48 ? -19.483 3.938 -9.308 1.00 0.00 48 SER A C 8
ATOM 5502 O O . SER A 1 48 ? -20.072 4.576 -8.434 1.00 0.00 48 SER A O 8
ATOM 5510 N N . SER A 1 49 ? -18.598 4.488 -10.133 1.00 0.00 49 SER A N 8
ATOM 5511 C CA . SER A 1 49 ? -18.259 5.905 -10.057 1.00 0.00 49 SER A CA 8
ATOM 5512 C C . SER A 1 49 ? -17.635 6.385 -11.363 1.00 0.00 49 SER A C 8
ATOM 5513 O O . SER A 1 49 ? -17.369 5.592 -12.265 1.00 0.00 49 SER A O 8
ATOM 5521 N N . GLY A 1 50 ? -17.401 7.690 -11.456 1.00 0.00 50 GLY A N 8
ATOM 5522 C CA . GLY A 1 50 ? -16.809 8.255 -12.655 1.00 0.00 50 GLY A CA 8
ATOM 5523 C C . GLY A 1 50 ? -15.616 7.457 -13.143 1.00 0.00 50 GLY A C 8
ATOM 5524 O O . GLY A 1 50 ? -15.087 7.764 -14.210 1.00 0.00 50 GLY A O 8
ATOM 5529 N N . GLY A 1 1 ? -17.471 1.898 28.607 1.00 0.00 1 GLY A N 9
ATOM 5530 C CA . GLY A 1 1 ? -16.307 2.562 28.050 1.00 0.00 1 GLY A CA 9
ATOM 5531 C C . GLY A 1 1 ? -15.438 1.623 27.237 1.00 0.00 1 GLY A C 9
ATOM 5532 O O . GLY A 1 1 ? -15.848 0.507 26.917 1.00 0.00 1 GLY A O 9
ATOM 5536 N N . SER A 1 2 ? -14.234 2.076 26.899 1.00 0.00 2 SER A N 9
ATOM 5537 C CA . SER A 1 2 ? -13.308 1.270 26.114 1.00 0.00 2 SER A CA 9
ATOM 5538 C C . SER A 1 2 ? -12.021 1.009 26.891 1.00 0.00 2 SER A C 9
ATOM 5539 O O . SER A 1 2 ? -11.542 -0.122 26.960 1.00 0.00 2 SER A O 9
ATOM 5547 N N . SER A 1 3 ? -11.465 2.067 27.475 1.00 0.00 3 SER A N 9
ATOM 5548 C CA . SER A 1 3 ? -10.231 1.954 28.244 1.00 0.00 3 SER A CA 9
ATOM 5549 C C . SER A 1 3 ? -9.111 1.368 27.391 1.00 0.00 3 SER A C 9
ATOM 5550 O O . SER A 1 3 ? -8.348 0.518 27.850 1.00 0.00 3 SER A O 9
ATOM 5558 N N . GLY A 1 4 ? -9.019 1.828 26.148 1.00 0.00 4 GLY A N 9
ATOM 5559 C CA . GLY A 1 4 ? -7.989 1.338 25.250 1.00 0.00 4 GLY A CA 9
ATOM 5560 C C . GLY A 1 4 ? -8.429 0.110 24.478 1.00 0.00 4 GLY A C 9
ATOM 5561 O O . GLY A 1 4 ? -9.536 -0.393 24.677 1.00 0.00 4 GLY A O 9
ATOM 5565 N N . SER A 1 5 ? -7.563 -0.374 23.595 1.00 0.00 5 SER A N 9
ATOM 5566 C CA . SER A 1 5 ? -7.870 -1.547 22.786 1.00 0.00 5 SER A CA 9
ATOM 5567 C C . SER A 1 5 ? -6.595 -2.167 22.221 1.00 0.00 5 SER A C 9
ATOM 5568 O O . SER A 1 5 ? -5.541 -1.533 22.197 1.00 0.00 5 SER A O 9
ATOM 5576 N N . SER A 1 6 ? -6.701 -3.412 21.767 1.00 0.00 6 SER A N 9
ATOM 5577 C CA . SER A 1 6 ? -5.557 -4.121 21.206 1.00 0.00 6 SER A CA 9
ATOM 5578 C C . SER A 1 6 ? -4.758 -3.212 20.277 1.00 0.00 6 SER A C 9
ATOM 5579 O O . SER A 1 6 ? -5.320 -2.368 19.582 1.00 0.00 6 SER A O 9
ATOM 5587 N N . GLY A 1 7 ? -3.440 -3.394 20.272 1.00 0.00 7 GLY A N 9
ATOM 5588 C CA . GLY A 1 7 ? -2.584 -2.583 19.426 1.00 0.00 7 GLY A CA 9
ATOM 5589 C C . GLY A 1 7 ? -2.010 -3.367 18.263 1.00 0.00 7 GLY A C 9
ATOM 5590 O O . GLY A 1 7 ? -0.895 -3.883 18.342 1.00 0.00 7 GLY A O 9
ATOM 5594 N N . ASN A 1 8 ? -2.773 -3.458 17.178 1.00 0.00 8 ASN A N 9
ATOM 5595 C CA . ASN A 1 8 ? -2.334 -4.187 15.993 1.00 0.00 8 ASN A CA 9
ATOM 5596 C C . ASN A 1 8 ? -1.873 -3.226 14.902 1.00 0.00 8 ASN A C 9
ATOM 5597 O O . ASN A 1 8 ? -2.330 -2.086 14.811 1.00 0.00 8 ASN A O 9
ATOM 5608 N N . PRO A 1 9 ? -0.946 -3.694 14.053 1.00 0.00 9 PRO A N 9
ATOM 5609 C CA . PRO A 1 9 ? -0.404 -2.892 12.952 1.00 0.00 9 PRO A CA 9
ATOM 5610 C C . PRO A 1 9 ? -1.430 -2.650 11.851 1.00 0.00 9 PRO A C 9
ATOM 5611 O O . PRO A 1 9 ? -2.228 -3.531 11.528 1.00 0.00 9 PRO A O 9
ATOM 5622 N N . HIS A 1 10 ? -1.404 -1.451 11.277 1.00 0.00 10 HIS A N 9
ATOM 5623 C CA . HIS A 1 10 ? -2.332 -1.094 10.211 1.00 0.00 10 HIS A CA 9
ATOM 5624 C C . HIS A 1 10 ? -1.984 -1.828 8.919 1.00 0.00 10 HIS A C 9
ATOM 5625 O O . HIS A 1 10 ? -1.187 -1.344 8.114 1.00 0.00 10 HIS A O 9
ATOM 5639 N N . LEU A 1 11 ? -2.585 -2.997 8.727 1.00 0.00 11 LEU A N 9
ATOM 5640 C CA . LEU A 1 11 ? -2.338 -3.797 7.534 1.00 0.00 11 LEU A CA 9
ATOM 5641 C C . LEU A 1 11 ? -3.236 -3.352 6.383 1.00 0.00 11 LEU A C 9
ATOM 5642 O O . LEU A 1 11 ? -2.768 -3.133 5.266 1.00 0.00 11 LEU A O 9
ATOM 5658 N N . LEU A 1 12 ? -4.527 -3.216 6.666 1.00 0.00 12 LEU A N 9
ATOM 5659 C CA . LEU A 1 12 ? -5.491 -2.795 5.656 1.00 0.00 12 LEU A CA 9
ATOM 5660 C C . LEU A 1 12 ? -5.201 -1.373 5.186 1.00 0.00 12 LEU A C 9
ATOM 5661 O O . LEU A 1 12 ? -5.653 -0.402 5.795 1.00 0.00 12 LEU A O 9
ATOM 5677 N N . VAL A 1 13 ? -4.445 -1.256 4.099 1.00 0.00 13 VAL A N 9
ATOM 5678 C CA . VAL A 1 13 ? -4.098 0.047 3.546 1.00 0.00 13 VAL A CA 9
ATOM 5679 C C . VAL A 1 13 ? -3.610 -0.079 2.106 1.00 0.00 13 VAL A C 9
ATOM 5680 O O . VAL A 1 13 ? -2.911 -1.031 1.757 1.00 0.00 13 VAL A O 9
ATOM 5693 N N . LYS A 1 14 ? -3.982 0.887 1.275 1.00 0.00 14 LYS A N 9
ATOM 5694 C CA . LYS A 1 14 ? -3.581 0.887 -0.127 1.00 0.00 14 LYS A CA 9
ATOM 5695 C C . LYS A 1 14 ? -2.611 2.028 -0.416 1.00 0.00 14 LYS A C 9
ATOM 5696 O O . LYS A 1 14 ? -2.437 2.931 0.403 1.00 0.00 14 LYS A O 9
ATOM 5715 N N . TYR A 1 15 ? -1.982 1.981 -1.585 1.00 0.00 15 TYR A N 9
ATOM 5716 C CA . TYR A 1 15 ? -1.028 3.010 -1.981 1.00 0.00 15 TYR A CA 9
ATOM 5717 C C . TYR A 1 15 ? -1.233 3.411 -3.439 1.00 0.00 15 TYR A C 9
ATOM 5718 O O . TYR A 1 15 ? -1.900 2.709 -4.200 1.00 0.00 15 TYR A O 9
ATOM 5736 N N . HIS A 1 16 ? -0.654 4.545 -3.822 1.00 0.00 16 HIS A N 9
ATOM 5737 C CA . HIS A 1 16 ? -0.771 5.040 -5.188 1.00 0.00 16 HIS A CA 9
ATOM 5738 C C . HIS A 1 16 ? 0.520 4.802 -5.965 1.00 0.00 16 HIS A C 9
ATOM 5739 O O . HIS A 1 16 ? 1.564 5.371 -5.643 1.00 0.00 16 HIS A O 9
ATOM 5753 N N . SER A 1 17 ? 0.442 3.958 -6.989 1.00 0.00 17 SER A N 9
ATOM 5754 C CA . SER A 1 17 ? 1.606 3.641 -7.809 1.00 0.00 17 SER A CA 9
ATOM 5755 C C . SER A 1 17 ? 1.787 4.674 -8.916 1.00 0.00 17 SER A C 9
ATOM 5756 O O . SER A 1 17 ? 2.077 4.329 -10.061 1.00 0.00 17 SER A O 9
ATOM 5764 N N . GLY A 1 18 ? 1.614 5.945 -8.566 1.00 0.00 18 GLY A N 9
ATOM 5765 C CA . GLY A 1 18 ? 1.761 7.010 -9.541 1.00 0.00 18 GLY A CA 9
ATOM 5766 C C . GLY A 1 18 ? 2.194 8.318 -8.910 1.00 0.00 18 GLY A C 9
ATOM 5767 O O . GLY A 1 18 ? 2.305 8.419 -7.688 1.00 0.00 18 GLY A O 9
ATOM 5771 N N . PHE A 1 19 ? 2.441 9.323 -9.744 1.00 0.00 19 PHE A N 9
ATOM 5772 C CA . PHE A 1 19 ? 2.866 10.631 -9.260 1.00 0.00 19 PHE A CA 9
ATOM 5773 C C . PHE A 1 19 ? 1.664 11.531 -8.994 1.00 0.00 19 PHE A C 9
ATOM 5774 O O . PHE A 1 19 ? 0.518 11.138 -9.220 1.00 0.00 19 PHE A O 9
ATOM 5791 N N . PHE A 1 20 ? 1.932 12.738 -8.509 1.00 0.00 20 PHE A N 9
ATOM 5792 C CA . PHE A 1 20 ? 0.871 13.694 -8.209 1.00 0.00 20 PHE A CA 9
ATOM 5793 C C . PHE A 1 20 ? 1.264 15.099 -8.655 1.00 0.00 20 PHE A C 9
ATOM 5794 O O . PHE A 1 20 ? 2.165 15.714 -8.086 1.00 0.00 20 PHE A O 9
ATOM 5811 N N . VAL A 1 21 ? 0.580 15.602 -9.678 1.00 0.00 21 VAL A N 9
ATOM 5812 C CA . VAL A 1 21 ? 0.856 16.935 -10.201 1.00 0.00 21 VAL A CA 9
ATOM 5813 C C . VAL A 1 21 ? -0.432 17.645 -10.602 1.00 0.00 21 VAL A C 9
ATOM 5814 O O . VAL A 1 21 ? -1.420 17.004 -10.963 1.00 0.00 21 VAL A O 9
ATOM 5827 N N . ASP A 1 22 ? -0.415 18.971 -10.537 1.00 0.00 22 ASP A N 9
ATOM 5828 C CA . ASP A 1 22 ? -1.581 19.770 -10.895 1.00 0.00 22 ASP A CA 9
ATOM 5829 C C . ASP A 1 22 ? -2.760 19.451 -9.981 1.00 0.00 22 ASP A C 9
ATOM 5830 O O . ASP A 1 22 ? -3.910 19.432 -10.417 1.00 0.00 22 ASP A O 9
ATOM 5839 N N . GLY A 1 23 ? -2.464 19.199 -8.710 1.00 0.00 23 GLY A N 9
ATOM 5840 C CA . GLY A 1 23 ? -3.510 18.883 -7.754 1.00 0.00 23 GLY A CA 9
ATOM 5841 C C . GLY A 1 23 ? -4.275 17.628 -8.126 1.00 0.00 23 GLY A C 9
ATOM 5842 O O . GLY A 1 23 ? -5.507 17.617 -8.116 1.00 0.00 23 GLY A O 9
ATOM 5846 N N . LYS A 1 24 ? -3.545 16.568 -8.455 1.00 0.00 24 LYS A N 9
ATOM 5847 C CA . LYS A 1 24 ? -4.162 15.302 -8.832 1.00 0.00 24 LYS A CA 9
ATOM 5848 C C . LYS A 1 24 ? -3.105 14.220 -9.032 1.00 0.00 24 LYS A C 9
ATOM 5849 O O . LYS A 1 24 ? -1.930 14.520 -9.249 1.00 0.00 24 LYS A O 9
ATOM 5868 N N . PHE A 1 25 ? -3.530 12.963 -8.961 1.00 0.00 25 PHE A N 9
ATOM 5869 C CA . PHE A 1 25 ? -2.620 11.837 -9.134 1.00 0.00 25 PHE A CA 9
ATOM 5870 C C . PHE A 1 25 ? -2.518 11.443 -10.605 1.00 0.00 25 PHE A C 9
ATOM 5871 O O . PHE A 1 25 ? -3.373 11.799 -11.416 1.00 0.00 25 PHE A O 9
ATOM 5888 N N . LEU A 1 26 ? -1.465 10.706 -10.942 1.00 0.00 26 LEU A N 9
ATOM 5889 C CA . LEU A 1 26 ? -1.250 10.262 -12.314 1.00 0.00 26 LEU A CA 9
ATOM 5890 C C . LEU A 1 26 ? -1.569 8.777 -12.464 1.00 0.00 26 LEU A C 9
ATOM 5891 O O . LEU A 1 26 ? -1.441 8.211 -13.549 1.00 0.00 26 LEU A O 9
ATOM 5907 N N . CYS A 1 27 ? -1.987 8.155 -11.367 1.00 0.00 27 CYS A N 9
ATOM 5908 C CA . CYS A 1 27 ? -2.327 6.737 -11.375 1.00 0.00 27 CYS A CA 9
ATOM 5909 C C . CYS A 1 27 ? -3.834 6.540 -11.508 1.00 0.00 27 CYS A C 9
ATOM 5910 O O . CYS A 1 27 ? -4.297 5.712 -12.293 1.00 0.00 27 CYS A O 9
ATOM 5917 N N . CYS A 1 28 ? -4.596 7.306 -10.734 1.00 0.00 28 CYS A N 9
ATOM 5918 C CA . CYS A 1 28 ? -6.051 7.217 -10.763 1.00 0.00 28 CYS A CA 9
ATOM 5919 C C . CYS A 1 28 ? -6.674 8.588 -11.010 1.00 0.00 28 CYS A C 9
ATOM 5920 O O . CYS A 1 28 ? -7.844 8.814 -10.697 1.00 0.00 28 CYS A O 9
ATOM 5927 N N . GLN A 1 29 ? -5.887 9.498 -11.572 1.00 0.00 29 GLN A N 9
ATOM 5928 C CA . GLN A 1 29 ? -6.362 10.847 -11.859 1.00 0.00 29 GLN A CA 9
ATOM 5929 C C . GLN A 1 29 ? -7.233 11.371 -10.723 1.00 0.00 29 GLN A C 9
ATOM 5930 O O . GLN A 1 29 ? -8.230 12.052 -10.957 1.00 0.00 29 GLN A O 9
ATOM 5944 N N . GLN A 1 30 ? -6.849 11.047 -9.492 1.00 0.00 30 GLN A N 9
ATOM 5945 C CA . GLN A 1 30 ? -7.595 11.486 -8.319 1.00 0.00 30 GLN A CA 9
ATOM 5946 C C . GLN A 1 30 ? -7.418 12.983 -8.089 1.00 0.00 30 GLN A C 9
ATOM 5947 O O . GLN A 1 30 ? -6.427 13.574 -8.517 1.00 0.00 30 GLN A O 9
ATOM 5961 N N . SER A 1 31 ? -8.385 13.591 -7.408 1.00 0.00 31 SER A N 9
ATOM 5962 C CA . SER A 1 31 ? -8.337 15.020 -7.124 1.00 0.00 31 SER A CA 9
ATOM 5963 C C . SER A 1 31 ? -8.263 15.273 -5.621 1.00 0.00 31 SER A C 9
ATOM 5964 O O . SER A 1 31 ? -8.972 16.126 -5.088 1.00 0.00 31 SER A O 9
ATOM 5972 N N . CYS A 1 32 ? -7.400 14.525 -4.943 1.00 0.00 32 CYS A N 9
ATOM 5973 C CA . CYS A 1 32 ? -7.233 14.665 -3.502 1.00 0.00 32 CYS A CA 9
ATOM 5974 C C . CYS A 1 32 ? -5.840 14.214 -3.069 1.00 0.00 32 CYS A C 9
ATOM 5975 O O . CYS A 1 32 ? -5.203 13.399 -3.738 1.00 0.00 32 CYS A O 9
ATOM 5982 N N . LYS A 1 33 ? -5.372 14.751 -1.947 1.00 0.00 33 LYS A N 9
ATOM 5983 C CA . LYS A 1 33 ? -4.056 14.404 -1.424 1.00 0.00 33 LYS A CA 9
ATOM 5984 C C . LYS A 1 33 ? -4.119 13.123 -0.598 1.00 0.00 33 LYS A C 9
ATOM 5985 O O . LYS A 1 33 ? -3.273 12.241 -0.737 1.00 0.00 33 LYS A O 9
ATOM 6004 N N . ALA A 1 34 ? -5.129 13.026 0.261 1.00 0.00 34 ALA A N 9
ATOM 6005 C CA . ALA A 1 34 ? -5.304 11.851 1.105 1.00 0.00 34 ALA A CA 9
ATOM 6006 C C . ALA A 1 34 ? -6.238 10.839 0.451 1.00 0.00 34 ALA A C 9
ATOM 6007 O O . ALA A 1 34 ? -7.038 10.192 1.126 1.00 0.00 34 ALA A O 9
ATOM 6014 N N . ALA A 1 35 ? -6.131 10.708 -0.867 1.00 0.00 35 ALA A N 9
ATOM 6015 C CA . ALA A 1 35 ? -6.965 9.773 -1.612 1.00 0.00 35 ALA A CA 9
ATOM 6016 C C . ALA A 1 35 ? -6.563 8.331 -1.326 1.00 0.00 35 ALA A C 9
ATOM 6017 O O . ALA A 1 35 ? -5.407 8.030 -1.031 1.00 0.00 35 ALA A O 9
ATOM 6024 N N . PRO A 1 36 ? -7.541 7.415 -1.412 1.00 0.00 36 PRO A N 9
ATOM 6025 C CA . PRO A 1 36 ? -7.312 5.988 -1.165 1.00 0.00 36 PRO A CA 9
ATOM 6026 C C . PRO A 1 36 ? -6.472 5.338 -2.258 1.00 0.00 36 PRO A C 9
ATOM 6027 O O . PRO A 1 36 ? -6.717 5.541 -3.446 1.00 0.00 36 PRO A O 9
ATOM 6038 N N . GLY A 1 37 ? -5.479 4.553 -1.847 1.00 0.00 37 GLY A N 9
ATOM 6039 C CA . GLY A 1 37 ? -4.618 3.885 -2.805 1.00 0.00 37 GLY A CA 9
ATOM 6040 C C . GLY A 1 37 ? -5.402 3.154 -3.877 1.00 0.00 37 GLY A C 9
ATOM 6041 O O . GLY A 1 37 ? -6.084 2.168 -3.595 1.00 0.00 37 GLY A O 9
ATOM 6045 N N . CYS A 1 38 ? -5.305 3.638 -5.111 1.00 0.00 38 CYS A N 9
ATOM 6046 C CA . CYS A 1 38 ? -6.011 3.026 -6.230 1.00 0.00 38 CYS A CA 9
ATOM 6047 C C . CYS A 1 38 ? -5.464 1.632 -6.522 1.00 0.00 38 CYS A C 9
ATOM 6048 O O . CYS A 1 38 ? -6.117 0.821 -7.180 1.00 0.00 38 CYS A O 9
ATOM 6055 N N . THR A 1 39 ? -4.261 1.358 -6.027 1.00 0.00 39 THR A N 9
ATOM 6056 C CA . THR A 1 39 ? -3.625 0.064 -6.234 1.00 0.00 39 THR A CA 9
ATOM 6057 C C . THR A 1 39 ? -4.330 -1.030 -5.441 1.00 0.00 39 THR A C 9
ATOM 6058 O O . THR A 1 39 ? -4.275 -1.051 -4.210 1.00 0.00 39 THR A O 9
ATOM 6069 N N . LEU A 1 40 ? -4.993 -1.936 -6.150 1.00 0.00 40 LEU A N 9
ATOM 6070 C CA . LEU A 1 40 ? -5.710 -3.033 -5.512 1.00 0.00 40 LEU A CA 9
ATOM 6071 C C . LEU A 1 40 ? -5.429 -4.354 -6.221 1.00 0.00 40 LEU A C 9
ATOM 6072 O O . LEU A 1 40 ? -5.556 -4.453 -7.441 1.00 0.00 40 LEU A O 9
ATOM 6088 N N . TRP A 1 41 ? -5.048 -5.364 -5.449 1.00 0.00 41 TRP A N 9
ATOM 6089 C CA . TRP A 1 41 ? -4.751 -6.680 -6.003 1.00 0.00 41 TRP A CA 9
ATOM 6090 C C . TRP A 1 41 ? -3.857 -6.563 -7.233 1.00 0.00 41 TRP A C 9
ATOM 6091 O O . TRP A 1 41 ? -4.154 -7.131 -8.283 1.00 0.00 41 TRP A O 9
ATOM 6112 N N . GLU A 1 42 ? -2.760 -5.823 -7.095 1.00 0.00 42 GLU A N 9
ATOM 6113 C CA . GLU A 1 42 ? -1.824 -5.632 -8.196 1.00 0.00 42 GLU A CA 9
ATOM 6114 C C . GLU A 1 42 ? -0.489 -6.310 -7.899 1.00 0.00 42 GLU A C 9
ATOM 6115 O O . GLU A 1 42 ? 0.008 -6.258 -6.775 1.00 0.00 42 GLU A O 9
ATOM 6127 N N . ALA A 1 43 ? 0.084 -6.946 -8.915 1.00 0.00 43 ALA A N 9
ATOM 6128 C CA . ALA A 1 43 ? 1.361 -7.633 -8.765 1.00 0.00 43 ALA A CA 9
ATOM 6129 C C . ALA A 1 43 ? 2.340 -7.215 -9.856 1.00 0.00 43 ALA A C 9
ATOM 6130 O O . ALA A 1 43 ? 1.940 -6.903 -10.977 1.00 0.00 43 ALA A O 9
ATOM 6137 N N . TYR A 1 44 ? 3.625 -7.211 -9.519 1.00 0.00 44 TYR A N 9
ATOM 6138 C CA . TYR A 1 44 ? 4.663 -6.828 -10.470 1.00 0.00 44 TYR A CA 9
ATOM 6139 C C . TYR A 1 44 ? 5.671 -7.957 -10.660 1.00 0.00 44 TYR A C 9
ATOM 6140 O O . TYR A 1 44 ? 6.470 -8.247 -9.770 1.00 0.00 44 TYR A O 9
ATOM 6158 N N . SER A 1 45 ? 5.627 -8.590 -11.828 1.00 0.00 45 SER A N 9
ATOM 6159 C CA . SER A 1 45 ? 6.533 -9.690 -12.137 1.00 0.00 45 SER A CA 9
ATOM 6160 C C . SER A 1 45 ? 6.871 -9.714 -13.624 1.00 0.00 45 SER A C 9
ATOM 6161 O O . SER A 1 45 ? 6.027 -10.037 -14.459 1.00 0.00 45 SER A O 9
ATOM 6169 N N . GLY A 1 46 ? 8.114 -9.369 -13.947 1.00 0.00 46 GLY A N 9
ATOM 6170 C CA . GLY A 1 46 ? 8.544 -9.358 -15.334 1.00 0.00 46 GLY A CA 9
ATOM 6171 C C . GLY A 1 46 ? 10.047 -9.485 -15.476 1.00 0.00 46 GLY A C 9
ATOM 6172 O O . GLY A 1 46 ? 10.765 -8.495 -15.618 1.00 0.00 46 GLY A O 9
ATOM 6176 N N . PRO A 1 47 ? 10.547 -10.729 -15.436 1.00 0.00 47 PRO A N 9
ATOM 6177 C CA . PRO A 1 47 ? 11.980 -11.012 -15.558 1.00 0.00 47 PRO A CA 9
ATOM 6178 C C . PRO A 1 47 ? 12.506 -10.741 -16.964 1.00 0.00 47 PRO A C 9
ATOM 6179 O O . PRO A 1 47 ? 13.693 -10.917 -17.237 1.00 0.00 47 PRO A O 9
ATOM 6190 N N . SER A 1 48 ? 11.615 -10.311 -17.851 1.00 0.00 48 SER A N 9
ATOM 6191 C CA . SER A 1 48 ? 11.990 -10.018 -19.230 1.00 0.00 48 SER A CA 9
ATOM 6192 C C . SER A 1 48 ? 11.136 -8.887 -19.796 1.00 0.00 48 SER A C 9
ATOM 6193 O O . SER A 1 48 ? 10.053 -8.597 -19.287 1.00 0.00 48 SER A O 9
ATOM 6201 N N . SER A 1 49 ? 11.633 -8.253 -20.854 1.00 0.00 49 SER A N 9
ATOM 6202 C CA . SER A 1 49 ? 10.919 -7.150 -21.488 1.00 0.00 49 SER A CA 9
ATOM 6203 C C . SER A 1 49 ? 11.623 -6.712 -22.768 1.00 0.00 49 SER A C 9
ATOM 6204 O O . SER A 1 49 ? 12.727 -7.163 -23.068 1.00 0.00 49 SER A O 9
ATOM 6212 N N . GLY A 1 50 ? 10.974 -5.829 -23.522 1.00 0.00 50 GLY A N 9
ATOM 6213 C CA . GLY A 1 50 ? 11.552 -5.345 -24.761 1.00 0.00 50 GLY A CA 9
ATOM 6214 C C . GLY A 1 50 ? 11.724 -3.838 -24.771 1.00 0.00 50 GLY A C 9
ATOM 6215 O O . GLY A 1 50 ? 11.593 -3.214 -23.719 1.00 0.00 50 GLY A O 9
ATOM 6220 N N . GLY A 1 1 ? 19.929 -13.635 20.168 1.00 0.00 1 GLY A N 10
ATOM 6221 C CA . GLY A 1 1 ? 19.177 -13.021 19.089 1.00 0.00 1 GLY A CA 10
ATOM 6222 C C . GLY A 1 1 ? 17.862 -13.728 18.825 1.00 0.00 1 GLY A C 10
ATOM 6223 O O . GLY A 1 1 ? 17.816 -14.712 18.086 1.00 0.00 1 GLY A O 10
ATOM 6227 N N . SER A 1 2 ? 16.790 -13.226 19.430 1.00 0.00 2 SER A N 10
ATOM 6228 C CA . SER A 1 2 ? 15.469 -13.820 19.259 1.00 0.00 2 SER A CA 10
ATOM 6229 C C . SER A 1 2 ? 14.395 -12.739 19.172 1.00 0.00 2 SER A C 10
ATOM 6230 O O . SER A 1 2 ? 14.658 -11.565 19.432 1.00 0.00 2 SER A O 10
ATOM 6238 N N . SER A 1 3 ? 13.184 -13.145 18.804 1.00 0.00 3 SER A N 10
ATOM 6239 C CA . SER A 1 3 ? 12.070 -12.212 18.678 1.00 0.00 3 SER A CA 10
ATOM 6240 C C . SER A 1 3 ? 12.049 -11.231 19.846 1.00 0.00 3 SER A C 10
ATOM 6241 O O . SER A 1 3 ? 11.805 -11.615 20.990 1.00 0.00 3 SER A O 10
ATOM 6249 N N . GLY A 1 4 ? 12.306 -9.961 19.549 1.00 0.00 4 GLY A N 10
ATOM 6250 C CA . GLY A 1 4 ? 12.312 -8.943 20.583 1.00 0.00 4 GLY A CA 10
ATOM 6251 C C . GLY A 1 4 ? 11.260 -7.877 20.354 1.00 0.00 4 GLY A C 10
ATOM 6252 O O . GLY A 1 4 ? 10.118 -8.016 20.794 1.00 0.00 4 GLY A O 10
ATOM 6256 N N . SER A 1 5 ? 11.644 -6.808 19.664 1.00 0.00 5 SER A N 10
ATOM 6257 C CA . SER A 1 5 ? 10.726 -5.710 19.381 1.00 0.00 5 SER A CA 10
ATOM 6258 C C . SER A 1 5 ? 9.558 -6.187 18.524 1.00 0.00 5 SER A C 10
ATOM 6259 O O . SER A 1 5 ? 9.716 -7.053 17.665 1.00 0.00 5 SER A O 10
ATOM 6267 N N . SER A 1 6 ? 8.382 -5.613 18.766 1.00 0.00 6 SER A N 10
ATOM 6268 C CA . SER A 1 6 ? 7.185 -5.981 18.021 1.00 0.00 6 SER A CA 10
ATOM 6269 C C . SER A 1 6 ? 6.253 -4.783 17.865 1.00 0.00 6 SER A C 10
ATOM 6270 O O . SER A 1 6 ? 6.139 -3.950 18.763 1.00 0.00 6 SER A O 10
ATOM 6278 N N . GLY A 1 7 ? 5.586 -4.705 16.717 1.00 0.00 7 GLY A N 10
ATOM 6279 C CA . GLY A 1 7 ? 4.672 -3.606 16.463 1.00 0.00 7 GLY A CA 10
ATOM 6280 C C . GLY A 1 7 ? 4.400 -3.407 14.986 1.00 0.00 7 GLY A C 10
ATOM 6281 O O . GLY A 1 7 ? 4.814 -2.408 14.401 1.00 0.00 7 GLY A O 10
ATOM 6285 N N . ASN A 1 8 ? 3.704 -4.363 14.380 1.00 0.00 8 ASN A N 10
ATOM 6286 C CA . ASN A 1 8 ? 3.379 -4.290 12.960 1.00 0.00 8 ASN A CA 10
ATOM 6287 C C . ASN A 1 8 ? 1.919 -4.661 12.717 1.00 0.00 8 ASN A C 10
ATOM 6288 O O . ASN A 1 8 ? 1.594 -5.785 12.332 1.00 0.00 8 ASN A O 10
ATOM 6299 N N . PRO A 1 9 ? 1.017 -3.695 12.945 1.00 0.00 9 PRO A N 10
ATOM 6300 C CA . PRO A 1 9 ? -0.423 -3.896 12.755 1.00 0.00 9 PRO A CA 10
ATOM 6301 C C . PRO A 1 9 ? -0.800 -4.036 11.284 1.00 0.00 9 PRO A C 10
ATOM 6302 O O . PRO A 1 9 ? -1.713 -4.787 10.936 1.00 0.00 9 PRO A O 10
ATOM 6313 N N . HIS A 1 10 ? -0.092 -3.311 10.424 1.00 0.00 10 HIS A N 10
ATOM 6314 C CA . HIS A 1 10 ? -0.353 -3.356 8.990 1.00 0.00 10 HIS A CA 10
ATOM 6315 C C . HIS A 1 10 ? 0.944 -3.548 8.209 1.00 0.00 10 HIS A C 10
ATOM 6316 O O . HIS A 1 10 ? 2.038 -3.405 8.756 1.00 0.00 10 HIS A O 10
ATOM 6330 N N . LEU A 1 11 ? 0.813 -3.872 6.927 1.00 0.00 11 LEU A N 10
ATOM 6331 C CA . LEU A 1 11 ? 1.974 -4.085 6.070 1.00 0.00 11 LEU A CA 10
ATOM 6332 C C . LEU A 1 11 ? 1.565 -4.131 4.601 1.00 0.00 11 LEU A C 10
ATOM 6333 O O . LEU A 1 11 ? 0.519 -4.681 4.253 1.00 0.00 11 LEU A O 10
ATOM 6349 N N . LEU A 1 12 ? 2.397 -3.551 3.743 1.00 0.00 12 LEU A N 10
ATOM 6350 C CA . LEU A 1 12 ? 2.124 -3.528 2.310 1.00 0.00 12 LEU A CA 10
ATOM 6351 C C . LEU A 1 12 ? 0.719 -3.004 2.032 1.00 0.00 12 LEU A C 10
ATOM 6352 O O . LEU A 1 12 ? -0.028 -3.586 1.244 1.00 0.00 12 LEU A O 10
ATOM 6368 N N . VAL A 1 13 ? 0.365 -1.900 2.682 1.00 0.00 13 VAL A N 10
ATOM 6369 C CA . VAL A 1 13 ? -0.950 -1.294 2.503 1.00 0.00 13 VAL A CA 10
ATOM 6370 C C . VAL A 1 13 ? -1.079 -0.662 1.122 1.00 0.00 13 VAL A C 10
ATOM 6371 O O . VAL A 1 13 ? -0.117 -0.115 0.585 1.00 0.00 13 VAL A O 10
ATOM 6384 N N . LYS A 1 14 ? -2.277 -0.739 0.552 1.00 0.00 14 LYS A N 10
ATOM 6385 C CA . LYS A 1 14 ? -2.535 -0.173 -0.766 1.00 0.00 14 LYS A CA 10
ATOM 6386 C C . LYS A 1 14 ? -1.908 1.211 -0.897 1.00 0.00 14 LYS A C 10
ATOM 6387 O O . LYS A 1 14 ? -2.098 2.073 -0.038 1.00 0.00 14 LYS A O 10
ATOM 6406 N N . TYR A 1 15 ? -1.161 1.418 -1.975 1.00 0.00 15 TYR A N 10
ATOM 6407 C CA . TYR A 1 15 ? -0.505 2.697 -2.217 1.00 0.00 15 TYR A CA 10
ATOM 6408 C C . TYR A 1 15 ? -0.793 3.199 -3.629 1.00 0.00 15 TYR A C 10
ATOM 6409 O O . TYR A 1 15 ? -1.445 2.519 -4.421 1.00 0.00 15 TYR A O 10
ATOM 6427 N N . HIS A 1 16 ? -0.301 4.396 -3.936 1.00 0.00 16 HIS A N 10
ATOM 6428 C CA . HIS A 1 16 ? -0.503 4.990 -5.253 1.00 0.00 16 HIS A CA 10
ATOM 6429 C C . HIS A 1 16 ? 0.647 4.638 -6.190 1.00 0.00 16 HIS A C 10
ATOM 6430 O O . HIS A 1 16 ? 1.796 5.004 -5.943 1.00 0.00 16 HIS A O 10
ATOM 6444 N N . SER A 1 17 ? 0.330 3.926 -7.267 1.00 0.00 17 SER A N 10
ATOM 6445 C CA . SER A 1 17 ? 1.338 3.521 -8.240 1.00 0.00 17 SER A CA 10
ATOM 6446 C C . SER A 1 17 ? 1.580 4.626 -9.263 1.00 0.00 17 SER A C 10
ATOM 6447 O O . SER A 1 17 ? 1.634 4.373 -10.466 1.00 0.00 17 SER A O 10
ATOM 6455 N N . GLY A 1 18 ? 1.727 5.854 -8.775 1.00 0.00 18 GLY A N 10
ATOM 6456 C CA . GLY A 1 18 ? 1.962 6.981 -9.659 1.00 0.00 18 GLY A CA 10
ATOM 6457 C C . GLY A 1 18 ? 2.310 8.248 -8.904 1.00 0.00 18 GLY A C 10
ATOM 6458 O O . GLY A 1 18 ? 2.221 8.292 -7.676 1.00 0.00 18 GLY A O 10
ATOM 6462 N N . PHE A 1 19 ? 2.707 9.282 -9.638 1.00 0.00 19 PHE A N 10
ATOM 6463 C CA . PHE A 1 19 ? 3.073 10.555 -9.029 1.00 0.00 19 PHE A CA 10
ATOM 6464 C C . PHE A 1 19 ? 1.847 11.449 -8.859 1.00 0.00 19 PHE A C 10
ATOM 6465 O O . PHE A 1 19 ? 0.743 11.091 -9.271 1.00 0.00 19 PHE A O 10
ATOM 6482 N N . PHE A 1 20 ? 2.050 12.612 -8.250 1.00 0.00 20 PHE A N 10
ATOM 6483 C CA . PHE A 1 20 ? 0.962 13.556 -8.023 1.00 0.00 20 PHE A CA 10
ATOM 6484 C C . PHE A 1 20 ? 1.382 14.973 -8.407 1.00 0.00 20 PHE A C 10
ATOM 6485 O O . PHE A 1 20 ? 2.138 15.624 -7.687 1.00 0.00 20 PHE A O 10
ATOM 6502 N N . VAL A 1 21 ? 0.887 15.442 -9.548 1.00 0.00 21 VAL A N 10
ATOM 6503 C CA . VAL A 1 21 ? 1.209 16.780 -10.029 1.00 0.00 21 VAL A CA 10
ATOM 6504 C C . VAL A 1 21 ? -0.056 17.570 -10.347 1.00 0.00 21 VAL A C 10
ATOM 6505 O O . VAL A 1 21 ? -1.141 17.000 -10.470 1.00 0.00 21 VAL A O 10
ATOM 6518 N N . ASP A 1 22 ? 0.092 18.883 -10.478 1.00 0.00 22 ASP A N 10
ATOM 6519 C CA . ASP A 1 22 ? -1.039 19.752 -10.783 1.00 0.00 22 ASP A CA 10
ATOM 6520 C C . ASP A 1 22 ? -2.220 19.451 -9.865 1.00 0.00 22 ASP A C 10
ATOM 6521 O O . ASP A 1 22 ? -3.365 19.384 -10.311 1.00 0.00 22 ASP A O 10
ATOM 6530 N N . GLY A 1 23 ? -1.932 19.269 -8.579 1.00 0.00 23 GLY A N 10
ATOM 6531 C CA . GLY A 1 23 ? -2.980 18.977 -7.619 1.00 0.00 23 GLY A CA 10
ATOM 6532 C C . GLY A 1 23 ? -3.840 17.800 -8.039 1.00 0.00 23 GLY A C 10
ATOM 6533 O O . GLY A 1 23 ? -5.064 17.843 -7.921 1.00 0.00 23 GLY A O 10
ATOM 6537 N N . LYS A 1 24 ? -3.197 16.746 -8.534 1.00 0.00 24 LYS A N 10
ATOM 6538 C CA . LYS A 1 24 ? -3.910 15.554 -8.974 1.00 0.00 24 LYS A CA 10
ATOM 6539 C C . LYS A 1 24 ? -2.943 14.394 -9.196 1.00 0.00 24 LYS A C 10
ATOM 6540 O O . LYS A 1 24 ? -1.780 14.600 -9.543 1.00 0.00 24 LYS A O 10
ATOM 6559 N N . PHE A 1 25 ? -3.433 13.175 -8.996 1.00 0.00 25 PHE A N 10
ATOM 6560 C CA . PHE A 1 25 ? -2.614 11.983 -9.175 1.00 0.00 25 PHE A CA 10
ATOM 6561 C C . PHE A 1 25 ? -2.564 11.572 -10.643 1.00 0.00 25 PHE A C 10
ATOM 6562 O O . PHE A 1 25 ? -3.373 12.026 -11.455 1.00 0.00 25 PHE A O 10
ATOM 6579 N N . LEU A 1 26 ? -1.609 10.712 -10.980 1.00 0.00 26 LEU A N 10
ATOM 6580 C CA . LEU A 1 26 ? -1.452 10.240 -12.351 1.00 0.00 26 LEU A CA 10
ATOM 6581 C C . LEU A 1 26 ? -1.760 8.749 -12.452 1.00 0.00 26 LEU A C 10
ATOM 6582 O O . LEU A 1 26 ? -1.871 8.200 -13.549 1.00 0.00 26 LEU A O 10
ATOM 6598 N N . CYS A 1 27 ? -1.900 8.100 -11.302 1.00 0.00 27 CYS A N 10
ATOM 6599 C CA . CYS A 1 27 ? -2.197 6.674 -11.259 1.00 0.00 27 CYS A CA 10
ATOM 6600 C C . CYS A 1 27 ? -3.704 6.432 -11.232 1.00 0.00 27 CYS A C 10
ATOM 6601 O O . CYS A 1 27 ? -4.204 5.487 -11.844 1.00 0.00 27 CYS A O 10
ATOM 6608 N N . CYS A 1 28 ? -4.423 7.293 -10.518 1.00 0.00 28 CYS A N 10
ATOM 6609 C CA . CYS A 1 28 ? -5.871 7.175 -10.411 1.00 0.00 28 CYS A CA 10
ATOM 6610 C C . CYS A 1 28 ? -6.559 8.443 -10.909 1.00 0.00 28 CYS A C 10
ATOM 6611 O O . CYS A 1 28 ? -7.736 8.422 -11.266 1.00 0.00 28 CYS A O 10
ATOM 6618 N N . GLN A 1 29 ? -5.814 9.544 -10.932 1.00 0.00 29 GLN A N 10
ATOM 6619 C CA . GLN A 1 29 ? -6.353 10.820 -11.386 1.00 0.00 29 GLN A CA 10
ATOM 6620 C C . GLN A 1 29 ? -7.552 11.237 -10.541 1.00 0.00 29 GLN A C 10
ATOM 6621 O O . GLN A 1 29 ? -8.539 11.756 -11.061 1.00 0.00 29 GLN A O 10
ATOM 6635 N N . GLN A 1 30 ? -7.458 11.007 -9.235 1.00 0.00 30 GLN A N 10
ATOM 6636 C CA . GLN A 1 30 ? -8.538 11.358 -8.318 1.00 0.00 30 GLN A CA 10
ATOM 6637 C C . GLN A 1 30 ? -8.538 12.854 -8.026 1.00 0.00 30 GLN A C 10
ATOM 6638 O O . GLN A 1 30 ? -7.653 13.584 -8.473 1.00 0.00 30 GLN A O 10
ATOM 6652 N N . SER A 1 31 ? -9.536 13.305 -7.273 1.00 0.00 31 SER A N 10
ATOM 6653 C CA . SER A 1 31 ? -9.654 14.716 -6.924 1.00 0.00 31 SER A CA 10
ATOM 6654 C C . SER A 1 31 ? -9.421 14.928 -5.432 1.00 0.00 31 SER A C 10
ATOM 6655 O O . SER A 1 31 ? -10.247 15.526 -4.742 1.00 0.00 31 SER A O 10
ATOM 6663 N N . CYS A 1 32 ? -8.291 14.432 -4.939 1.00 0.00 32 CYS A N 10
ATOM 6664 C CA . CYS A 1 32 ? -7.947 14.566 -3.529 1.00 0.00 32 CYS A CA 10
ATOM 6665 C C . CYS A 1 32 ? -6.440 14.450 -3.323 1.00 0.00 32 CYS A C 10
ATOM 6666 O O . CYS A 1 32 ? -5.736 13.843 -4.129 1.00 0.00 32 CYS A O 10
ATOM 6673 N N . LYS A 1 33 ? -5.951 15.036 -2.235 1.00 0.00 33 LYS A N 10
ATOM 6674 C CA . LYS A 1 33 ? -4.528 15.000 -1.920 1.00 0.00 33 LYS A CA 10
ATOM 6675 C C . LYS A 1 33 ? -4.163 13.705 -1.201 1.00 0.00 33 LYS A C 10
ATOM 6676 O O . LYS A 1 33 ? -3.221 13.013 -1.587 1.00 0.00 33 LYS A O 10
ATOM 6695 N N . ALA A 1 34 ? -4.917 13.381 -0.156 1.00 0.00 34 ALA A N 10
ATOM 6696 C CA . ALA A 1 34 ? -4.676 12.167 0.614 1.00 0.00 34 ALA A CA 10
ATOM 6697 C C . ALA A 1 34 ? -5.696 11.086 0.269 1.00 0.00 34 ALA A C 10
ATOM 6698 O O . ALA A 1 34 ? -6.117 10.320 1.135 1.00 0.00 34 ALA A O 10
ATOM 6705 N N . ALA A 1 35 ? -6.087 11.032 -0.999 1.00 0.00 35 ALA A N 10
ATOM 6706 C CA . ALA A 1 35 ? -7.057 10.044 -1.457 1.00 0.00 35 ALA A CA 10
ATOM 6707 C C . ALA A 1 35 ? -6.631 8.633 -1.065 1.00 0.00 35 ALA A C 10
ATOM 6708 O O . ALA A 1 35 ? -5.451 8.350 -0.857 1.00 0.00 35 ALA A O 10
ATOM 6715 N N . PRO A 1 36 ? -7.613 7.726 -0.959 1.00 0.00 36 PRO A N 10
ATOM 6716 C CA . PRO A 1 36 ? -7.364 6.329 -0.591 1.00 0.00 36 PRO A CA 10
ATOM 6717 C C . PRO A 1 36 ? -6.637 5.561 -1.690 1.00 0.00 36 PRO A C 10
ATOM 6718 O O . PRO A 1 36 ? -6.947 5.706 -2.871 1.00 0.00 36 PRO A O 10
ATOM 6729 N N . GLY A 1 37 ? -5.670 4.739 -1.291 1.00 0.00 37 GLY A N 10
ATOM 6730 C CA . GLY A 1 37 ? -4.916 3.959 -2.255 1.00 0.00 37 GLY A CA 10
ATOM 6731 C C . GLY A 1 37 ? -5.773 3.473 -3.406 1.00 0.00 37 GLY A C 10
ATOM 6732 O O . GLY A 1 37 ? -6.854 2.920 -3.195 1.00 0.00 37 GLY A O 10
ATOM 6736 N N . CYS A 1 38 ? -5.294 3.680 -4.627 1.00 0.00 38 CYS A N 10
ATOM 6737 C CA . CYS A 1 38 ? -6.025 3.261 -5.818 1.00 0.00 38 CYS A CA 10
ATOM 6738 C C . CYS A 1 38 ? -5.746 1.796 -6.140 1.00 0.00 38 CYS A C 10
ATOM 6739 O O . CYS A 1 38 ? -6.657 1.035 -6.469 1.00 0.00 38 CYS A O 10
ATOM 6746 N N . THR A 1 39 ? -4.478 1.405 -6.042 1.00 0.00 39 THR A N 10
ATOM 6747 C CA . THR A 1 39 ? -4.078 0.032 -6.323 1.00 0.00 39 THR A CA 10
ATOM 6748 C C . THR A 1 39 ? -4.870 -0.956 -5.474 1.00 0.00 39 THR A C 10
ATOM 6749 O O . THR A 1 39 ? -5.032 -0.765 -4.269 1.00 0.00 39 THR A O 10
ATOM 6760 N N . LEU A 1 40 ? -5.361 -2.014 -6.111 1.00 0.00 40 LEU A N 10
ATOM 6761 C CA . LEU A 1 40 ? -6.136 -3.034 -5.415 1.00 0.00 40 LEU A CA 10
ATOM 6762 C C . LEU A 1 40 ? -5.339 -4.328 -5.280 1.00 0.00 40 LEU A C 10
ATOM 6763 O O . LEU A 1 40 ? -4.689 -4.768 -6.228 1.00 0.00 40 LEU A O 10
ATOM 6779 N N . TRP A 1 41 ? -5.394 -4.930 -4.097 1.00 0.00 41 TRP A N 10
ATOM 6780 C CA . TRP A 1 41 ? -4.678 -6.174 -3.840 1.00 0.00 41 TRP A CA 10
ATOM 6781 C C . TRP A 1 41 ? -4.640 -7.049 -5.088 1.00 0.00 41 TRP A C 10
ATOM 6782 O O . TRP A 1 41 ? -5.679 -7.486 -5.582 1.00 0.00 41 TRP A O 10
ATOM 6803 N N . GLU A 1 42 ? -3.437 -7.301 -5.593 1.00 0.00 42 GLU A N 10
ATOM 6804 C CA . GLU A 1 42 ? -3.266 -8.123 -6.785 1.00 0.00 42 GLU A CA 10
ATOM 6805 C C . GLU A 1 42 ? -1.934 -8.869 -6.745 1.00 0.00 42 GLU A C 10
ATOM 6806 O O . GLU A 1 42 ? -1.121 -8.660 -5.846 1.00 0.00 42 GLU A O 10
ATOM 6818 N N . ALA A 1 43 ? -1.721 -9.740 -7.726 1.00 0.00 43 ALA A N 10
ATOM 6819 C CA . ALA A 1 43 ? -0.489 -10.516 -7.804 1.00 0.00 43 ALA A CA 10
ATOM 6820 C C . ALA A 1 43 ? 0.155 -10.385 -9.180 1.00 0.00 43 ALA A C 10
ATOM 6821 O O . ALA A 1 43 ? 1.282 -9.906 -9.305 1.00 0.00 43 ALA A O 10
ATOM 6828 N N . TYR A 1 44 ? -0.567 -10.814 -10.209 1.00 0.00 44 TYR A N 10
ATOM 6829 C CA . TYR A 1 44 ? -0.064 -10.747 -11.576 1.00 0.00 44 TYR A CA 10
ATOM 6830 C C . TYR A 1 44 ? -1.151 -11.131 -12.576 1.00 0.00 44 TYR A C 10
ATOM 6831 O O . TYR A 1 44 ? -2.257 -11.509 -12.193 1.00 0.00 44 TYR A O 10
ATOM 6849 N N . SER A 1 45 ? -0.825 -11.029 -13.861 1.00 0.00 45 SER A N 10
ATOM 6850 C CA . SER A 1 45 ? -1.773 -11.362 -14.917 1.00 0.00 45 SER A CA 10
ATOM 6851 C C . SER A 1 45 ? -3.154 -10.791 -14.608 1.00 0.00 45 SER A C 10
ATOM 6852 O O . SER A 1 45 ? -4.170 -11.457 -14.799 1.00 0.00 45 SER A O 10
ATOM 6860 N N . GLY A 1 46 ? -3.181 -9.551 -14.130 1.00 0.00 46 GLY A N 10
ATOM 6861 C CA . GLY A 1 46 ? -4.440 -8.910 -13.801 1.00 0.00 46 GLY A CA 10
ATOM 6862 C C . GLY A 1 46 ? -5.259 -8.575 -15.032 1.00 0.00 46 GLY A C 10
ATOM 6863 O O . GLY A 1 46 ? -6.179 -9.300 -15.408 1.00 0.00 46 GLY A O 10
ATOM 6867 N N . PRO A 1 47 ? -4.925 -7.449 -15.681 1.00 0.00 47 PRO A N 10
ATOM 6868 C CA . PRO A 1 47 ? -5.625 -6.993 -16.886 1.00 0.00 47 PRO A CA 10
ATOM 6869 C C . PRO A 1 47 ? -5.347 -7.885 -18.090 1.00 0.00 47 PRO A C 10
ATOM 6870 O O . PRO A 1 47 ? -4.398 -8.670 -18.088 1.00 0.00 47 PRO A O 10
ATOM 6881 N N . SER A 1 48 ? -6.181 -7.761 -19.118 1.00 0.00 48 SER A N 10
ATOM 6882 C CA . SER A 1 48 ? -6.026 -8.559 -20.329 1.00 0.00 48 SER A CA 10
ATOM 6883 C C . SER A 1 48 ? -5.104 -7.863 -21.324 1.00 0.00 48 SER A C 10
ATOM 6884 O O . SER A 1 48 ? -4.792 -6.681 -21.177 1.00 0.00 48 SER A O 10
ATOM 6892 N N . SER A 1 49 ? -4.670 -8.605 -22.338 1.00 0.00 49 SER A N 10
ATOM 6893 C CA . SER A 1 49 ? -3.779 -8.062 -23.357 1.00 0.00 49 SER A CA 10
ATOM 6894 C C . SER A 1 49 ? -4.576 -7.501 -24.531 1.00 0.00 49 SER A C 10
ATOM 6895 O O . SER A 1 49 ? -5.033 -8.245 -25.397 1.00 0.00 49 SER A O 10
ATOM 6903 N N . GLY A 1 50 ? -4.736 -6.181 -24.552 1.00 0.00 50 GLY A N 10
ATOM 6904 C CA . GLY A 1 50 ? -5.477 -5.542 -25.624 1.00 0.00 50 GLY A CA 10
ATOM 6905 C C . GLY A 1 50 ? -5.044 -6.022 -26.995 1.00 0.00 50 GLY A C 10
ATOM 6906 O O . GLY A 1 50 ? -5.788 -6.766 -27.632 1.00 0.00 50 GLY A O 10
ATOM 6911 N N . GLY A 1 1 ? -19.439 11.994 8.511 1.00 0.00 1 GLY A N 11
ATOM 6912 C CA . GLY A 1 1 ? -18.661 12.347 9.684 1.00 0.00 1 GLY A CA 11
ATOM 6913 C C . GLY A 1 1 ? -17.539 13.315 9.365 1.00 0.00 1 GLY A C 11
ATOM 6914 O O . GLY A 1 1 ? -17.510 13.911 8.289 1.00 0.00 1 GLY A O 11
ATOM 6918 N N . SER A 1 2 ? -16.610 13.472 10.304 1.00 0.00 2 SER A N 11
ATOM 6919 C CA . SER A 1 2 ? -15.482 14.378 10.120 1.00 0.00 2 SER A CA 11
ATOM 6920 C C . SER A 1 2 ? -14.280 13.637 9.542 1.00 0.00 2 SER A C 11
ATOM 6921 O O . SER A 1 2 ? -14.197 12.412 9.618 1.00 0.00 2 SER A O 11
ATOM 6929 N N . SER A 1 3 ? -13.351 14.392 8.964 1.00 0.00 3 SER A N 11
ATOM 6930 C CA . SER A 1 3 ? -12.154 13.809 8.368 1.00 0.00 3 SER A CA 11
ATOM 6931 C C . SER A 1 3 ? -10.968 13.912 9.322 1.00 0.00 3 SER A C 11
ATOM 6932 O O . SER A 1 3 ? -10.386 12.904 9.719 1.00 0.00 3 SER A O 11
ATOM 6940 N N . GLY A 1 4 ? -10.613 15.142 9.684 1.00 0.00 4 GLY A N 11
ATOM 6941 C CA . GLY A 1 4 ? -9.498 15.357 10.587 1.00 0.00 4 GLY A CA 11
ATOM 6942 C C . GLY A 1 4 ? -8.199 14.789 10.050 1.00 0.00 4 GLY A C 11
ATOM 6943 O O . GLY A 1 4 ? -7.991 14.738 8.838 1.00 0.00 4 GLY A O 11
ATOM 6947 N N . SER A 1 5 ? -7.323 14.362 10.954 1.00 0.00 5 SER A N 11
ATOM 6948 C CA . SER A 1 5 ? -6.035 13.800 10.564 1.00 0.00 5 SER A CA 11
ATOM 6949 C C . SER A 1 5 ? -6.187 12.346 10.127 1.00 0.00 5 SER A C 11
ATOM 6950 O O . SER A 1 5 ? -7.214 11.715 10.377 1.00 0.00 5 SER A O 11
ATOM 6958 N N . SER A 1 6 ? -5.155 11.820 9.474 1.00 0.00 6 SER A N 11
ATOM 6959 C CA . SER A 1 6 ? -5.174 10.442 8.998 1.00 0.00 6 SER A CA 11
ATOM 6960 C C . SER A 1 6 ? -4.155 9.594 9.752 1.00 0.00 6 SER A C 11
ATOM 6961 O O . SER A 1 6 ? -3.008 9.998 9.937 1.00 0.00 6 SER A O 11
ATOM 6969 N N . GLY A 1 7 ? -4.584 8.411 10.187 1.00 0.00 7 GLY A N 11
ATOM 6970 C CA . GLY A 1 7 ? -3.697 7.523 10.916 1.00 0.00 7 GLY A CA 11
ATOM 6971 C C . GLY A 1 7 ? -3.167 6.396 10.052 1.00 0.00 7 GLY A C 11
ATOM 6972 O O . GLY A 1 7 ? -2.013 6.421 9.629 1.00 0.00 7 GLY A O 11
ATOM 6976 N N . ASN A 1 8 ? -4.013 5.405 9.793 1.00 0.00 8 ASN A N 11
ATOM 6977 C CA . ASN A 1 8 ? -3.622 4.261 8.975 1.00 0.00 8 ASN A CA 11
ATOM 6978 C C . ASN A 1 8 ? -2.549 3.432 9.677 1.00 0.00 8 ASN A C 11
ATOM 6979 O O . ASN A 1 8 ? -1.477 3.169 9.132 1.00 0.00 8 ASN A O 11
ATOM 6990 N N . PRO A 1 9 ? -2.844 3.011 10.916 1.00 0.00 9 PRO A N 11
ATOM 6991 C CA . PRO A 1 9 ? -1.918 2.206 11.719 1.00 0.00 9 PRO A CA 11
ATOM 6992 C C . PRO A 1 9 ? -1.755 0.792 11.171 1.00 0.00 9 PRO A C 11
ATOM 6993 O O . PRO A 1 9 ? -1.035 -0.027 11.742 1.00 0.00 9 PRO A O 11
ATOM 7004 N N . HIS A 1 10 ? -2.429 0.512 10.059 1.00 0.00 10 HIS A N 11
ATOM 7005 C CA . HIS A 1 10 ? -2.359 -0.804 9.434 1.00 0.00 10 HIS A CA 11
ATOM 7006 C C . HIS A 1 10 ? -0.942 -1.100 8.951 1.00 0.00 10 HIS A C 11
ATOM 7007 O O . HIS A 1 10 ? -0.316 -0.274 8.286 1.00 0.00 10 HIS A O 11
ATOM 7021 N N . LEU A 1 11 ? -0.441 -2.283 9.290 1.00 0.00 11 LEU A N 11
ATOM 7022 C CA . LEU A 1 11 ? 0.902 -2.688 8.891 1.00 0.00 11 LEU A CA 11
ATOM 7023 C C . LEU A 1 11 ? 1.044 -2.686 7.372 1.00 0.00 11 LEU A C 11
ATOM 7024 O O . LEU A 1 11 ? 1.949 -2.056 6.823 1.00 0.00 11 LEU A O 11
ATOM 7040 N N . LEU A 1 12 ? 0.142 -3.392 6.699 1.00 0.00 12 LEU A N 11
ATOM 7041 C CA . LEU A 1 12 ? 0.165 -3.470 5.242 1.00 0.00 12 LEU A CA 11
ATOM 7042 C C . LEU A 1 12 ? -0.958 -2.635 4.635 1.00 0.00 12 LEU A C 11
ATOM 7043 O O . LEU A 1 12 ? -2.138 -2.944 4.806 1.00 0.00 12 LEU A O 11
ATOM 7059 N N . VAL A 1 13 ? -0.585 -1.576 3.923 1.00 0.00 13 VAL A N 11
ATOM 7060 C CA . VAL A 1 13 ? -1.560 -0.699 3.287 1.00 0.00 13 VAL A CA 11
ATOM 7061 C C . VAL A 1 13 ? -1.226 -0.480 1.816 1.00 0.00 13 VAL A C 11
ATOM 7062 O O . VAL A 1 13 ? -0.056 -0.391 1.440 1.00 0.00 13 VAL A O 11
ATOM 7075 N N . LYS A 1 14 ? -2.259 -0.393 0.986 1.00 0.00 14 LYS A N 11
ATOM 7076 C CA . LYS A 1 14 ? -2.078 -0.182 -0.445 1.00 0.00 14 LYS A CA 11
ATOM 7077 C C . LYS A 1 14 ? -1.268 1.084 -0.709 1.00 0.00 14 LYS A C 11
ATOM 7078 O O . LYS A 1 14 ? -1.035 1.884 0.197 1.00 0.00 14 LYS A O 11
ATOM 7097 N N . TYR A 1 15 ? -0.842 1.258 -1.956 1.00 0.00 15 TYR A N 11
ATOM 7098 C CA . TYR A 1 15 ? -0.057 2.425 -2.339 1.00 0.00 15 TYR A CA 11
ATOM 7099 C C . TYR A 1 15 ? -0.542 2.996 -3.669 1.00 0.00 15 TYR A C 11
ATOM 7100 O O . TYR A 1 15 ? -1.380 2.399 -4.345 1.00 0.00 15 TYR A O 11
AT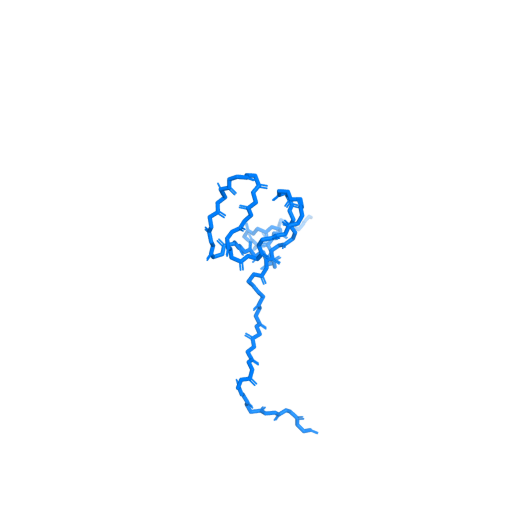OM 7118 N N . HIS A 1 16 ? -0.006 4.155 -4.038 1.00 0.00 16 HIS A N 11
ATOM 7119 C CA . HIS A 1 16 ? -0.382 4.806 -5.289 1.00 0.00 16 HIS A CA 11
ATOM 7120 C C . HIS A 1 16 ? 0.653 4.534 -6.376 1.00 0.00 16 HIS A C 11
ATOM 7121 O O . HIS A 1 16 ? 1.839 4.811 -6.201 1.00 0.00 16 HIS A O 11
ATOM 7135 N N . SER A 1 17 ? 0.195 3.988 -7.498 1.00 0.00 17 SER A N 11
ATOM 7136 C CA . SER A 1 17 ? 1.082 3.674 -8.613 1.00 0.00 17 SER A CA 11
ATOM 7137 C C . SER A 1 17 ? 1.320 4.905 -9.482 1.00 0.00 17 SER A C 11
ATOM 7138 O O . SER A 1 17 ? 1.306 4.825 -10.709 1.00 0.00 17 SER A O 11
ATOM 7146 N N . GLY A 1 18 ? 1.538 6.046 -8.833 1.00 0.00 18 GLY A N 11
ATOM 7147 C CA . GLY A 1 18 ? 1.777 7.279 -9.562 1.00 0.00 18 GLY A CA 11
ATOM 7148 C C . GLY A 1 18 ? 2.185 8.419 -8.651 1.00 0.00 18 GLY A C 11
ATOM 7149 O O . GLY A 1 18 ? 2.303 8.244 -7.439 1.00 0.00 18 GLY A O 11
ATOM 7153 N N . PHE A 1 19 ? 2.402 9.593 -9.238 1.00 0.00 19 PHE A N 11
ATOM 7154 C CA . PHE A 1 19 ? 2.802 10.767 -8.470 1.00 0.00 19 PHE A CA 11
ATOM 7155 C C . PHE A 1 19 ? 1.730 11.851 -8.538 1.00 0.00 19 PHE A C 11
ATOM 7156 O O . PHE A 1 19 ? 0.906 11.870 -9.453 1.00 0.00 19 PHE A O 11
ATOM 7173 N N . PHE A 1 20 ? 1.747 12.753 -7.563 1.00 0.00 20 PHE A N 11
ATOM 7174 C CA . PHE A 1 20 ? 0.776 13.840 -7.509 1.00 0.00 20 PHE A CA 11
ATOM 7175 C C . PHE A 1 20 ? 1.290 15.066 -8.261 1.00 0.00 20 PHE A C 11
ATOM 7176 O O . PHE A 1 20 ? 2.193 15.759 -7.795 1.00 0.00 20 PHE A O 11
ATOM 7193 N N . VAL A 1 21 ? 0.706 15.324 -9.427 1.00 0.00 21 VAL A N 11
ATOM 7194 C CA . VAL A 1 21 ? 1.104 16.465 -10.243 1.00 0.00 21 VAL A CA 11
ATOM 7195 C C . VAL A 1 21 ? -0.112 17.262 -10.702 1.00 0.00 21 VAL A C 11
ATOM 7196 O O . VAL A 1 21 ? -1.196 16.708 -10.889 1.00 0.00 21 VAL A O 11
ATOM 7209 N N . ASP A 1 22 ? 0.075 18.564 -10.882 1.00 0.00 22 ASP A N 11
ATOM 7210 C CA . ASP A 1 22 ? -1.007 19.439 -11.321 1.00 0.00 22 ASP A CA 11
ATOM 7211 C C . ASP A 1 22 ? -2.183 19.377 -10.353 1.00 0.00 22 ASP A C 11
ATOM 7212 O O . ASP A 1 22 ? -3.342 19.373 -10.767 1.00 0.00 22 ASP A O 11
ATOM 7221 N N . GLY A 1 23 ? -1.877 19.327 -9.060 1.00 0.00 23 GLY A N 11
ATOM 7222 C CA . GLY A 1 23 ? -2.920 19.265 -8.053 1.00 0.00 23 GLY A CA 11
ATOM 7223 C C . GLY A 1 23 ? -3.840 18.076 -8.244 1.00 0.00 23 GLY A C 11
ATOM 7224 O O . GLY A 1 23 ? -5.048 18.175 -8.030 1.00 0.00 23 GLY A O 11
ATOM 7228 N N . LYS A 1 24 ? -3.268 16.946 -8.649 1.00 0.00 24 LYS A N 11
ATOM 7229 C CA . LYS A 1 24 ? -4.045 15.732 -8.870 1.00 0.00 24 LYS A CA 11
ATOM 7230 C C . LYS A 1 24 ? -3.132 14.556 -9.201 1.00 0.00 24 LYS A C 11
ATOM 7231 O O . LYS A 1 24 ? -2.079 14.727 -9.816 1.00 0.00 24 LYS A O 11
ATOM 7250 N N . PHE A 1 25 ? -3.544 13.360 -8.793 1.00 0.00 25 PHE A N 11
ATOM 7251 C CA . PHE A 1 25 ? -2.762 12.154 -9.047 1.00 0.00 25 PHE A CA 11
ATOM 7252 C C . PHE A 1 25 ? -2.735 11.829 -10.538 1.00 0.00 25 PHE A C 11
ATOM 7253 O O . PHE A 1 25 ? -3.360 12.516 -11.346 1.00 0.00 25 PHE A O 11
ATOM 7270 N N . LEU A 1 26 ? -2.008 10.776 -10.894 1.00 0.00 26 LEU A N 11
ATOM 7271 C CA . LEU A 1 26 ? -1.899 10.357 -12.287 1.00 0.00 26 LEU A CA 11
ATOM 7272 C C . LEU A 1 26 ? -2.260 8.884 -12.443 1.00 0.00 26 LEU A C 11
ATOM 7273 O O . LEU A 1 26 ? -2.740 8.460 -13.495 1.00 0.00 26 LEU A O 11
ATOM 7289 N N . CYS A 1 27 ? -2.027 8.108 -11.389 1.00 0.00 27 CYS A N 11
ATOM 7290 C CA . CYS A 1 27 ? -2.329 6.682 -11.407 1.00 0.00 27 CYS A CA 11
ATOM 7291 C C . CYS A 1 27 ? -3.837 6.446 -11.417 1.00 0.00 27 CYS A C 11
ATOM 7292 O O . CYS A 1 27 ? -4.339 5.599 -12.157 1.00 0.00 27 CYS A O 11
ATOM 7299 N N . CYS A 1 28 ? -4.554 7.200 -10.590 1.00 0.00 28 CYS A N 11
ATOM 7300 C CA . CYS A 1 28 ? -6.003 7.073 -10.503 1.00 0.00 28 CYS A CA 11
ATOM 7301 C C . CYS A 1 28 ? -6.681 8.423 -10.717 1.00 0.00 28 CYS A C 11
ATOM 7302 O O . CYS A 1 28 ? -7.819 8.631 -10.297 1.00 0.00 28 CYS A O 11
ATOM 7309 N N . GLN A 1 29 ? -5.972 9.338 -11.371 1.00 0.00 29 GLN A N 11
ATOM 7310 C CA . GLN A 1 29 ? -6.505 10.667 -11.641 1.00 0.00 29 GLN A CA 11
ATOM 7311 C C . GLN A 1 29 ? -7.372 11.152 -10.482 1.00 0.00 29 GLN A C 11
ATOM 7312 O O . GLN A 1 29 ? -8.402 11.790 -10.692 1.00 0.00 29 GLN A O 11
ATOM 7326 N N . GLN A 1 30 ? -6.946 10.842 -9.262 1.00 0.00 30 GLN A N 11
ATOM 7327 C CA . GLN A 1 30 ? -7.684 11.246 -8.071 1.00 0.00 30 GLN A CA 11
ATOM 7328 C C . GLN A 1 30 ? -7.275 12.645 -7.625 1.00 0.00 30 GLN A C 11
ATOM 7329 O O . GLN A 1 30 ? -6.121 12.882 -7.268 1.00 0.00 30 GLN A O 11
ATOM 7343 N N . SER A 1 31 ? -8.229 13.571 -7.647 1.00 0.00 31 SER A N 11
ATOM 7344 C CA . SER A 1 31 ? -7.967 14.948 -7.249 1.00 0.00 31 SER A CA 11
ATOM 7345 C C . SER A 1 31 ? -8.181 15.131 -5.749 1.00 0.00 31 SER A C 11
ATOM 7346 O O . SER A 1 31 ? -8.775 16.115 -5.310 1.00 0.00 31 SER A O 11
ATOM 7354 N N . CYS A 1 32 ? -7.690 14.174 -4.968 1.00 0.00 32 CYS A N 11
ATOM 7355 C CA . CYS A 1 32 ? -7.827 14.226 -3.517 1.00 0.00 32 CYS A CA 11
ATOM 7356 C C . CYS A 1 32 ? -6.504 13.894 -2.834 1.00 0.00 32 CYS A C 11
ATOM 7357 O O . CYS A 1 32 ? -6.188 12.727 -2.600 1.00 0.00 32 CYS A O 11
ATOM 7364 N N . LYS A 1 33 ? -5.733 14.928 -2.516 1.00 0.00 33 LYS A N 11
ATOM 7365 C CA . LYS A 1 33 ? -4.444 14.748 -1.858 1.00 0.00 33 LYS A CA 11
ATOM 7366 C C . LYS A 1 33 ? -4.491 13.579 -0.880 1.00 0.00 33 LYS A C 11
ATOM 7367 O O . LYS A 1 33 ? -3.613 12.718 -0.885 1.00 0.00 33 LYS A O 11
ATOM 7386 N N . ALA A 1 34 ? -5.522 13.556 -0.041 1.00 0.00 34 ALA A N 11
ATOM 7387 C CA . ALA A 1 34 ? -5.685 12.490 0.941 1.00 0.00 34 ALA A CA 11
ATOM 7388 C C . ALA A 1 34 ? -6.707 11.461 0.469 1.00 0.00 34 ALA A C 11
ATOM 7389 O O . ALA A 1 34 ? -7.776 11.319 1.060 1.00 0.00 34 ALA A O 11
ATOM 7396 N N . ALA A 1 35 ? -6.370 10.747 -0.600 1.00 0.00 35 ALA A N 11
ATOM 7397 C CA . ALA A 1 35 ? -7.258 9.730 -1.149 1.00 0.00 35 ALA A CA 11
ATOM 7398 C C . ALA A 1 35 ? -6.784 8.329 -0.779 1.00 0.00 35 ALA A C 11
ATOM 7399 O O . ALA A 1 35 ? -5.603 8.095 -0.519 1.00 0.00 35 ALA A O 11
ATOM 7406 N N . PRO A 1 36 ? -7.723 7.372 -0.753 1.00 0.00 36 PRO A N 11
ATOM 7407 C CA . PRO A 1 36 ? -7.425 5.978 -0.415 1.00 0.00 36 PRO A CA 11
ATOM 7408 C C . PRO A 1 36 ? -6.608 5.281 -1.498 1.00 0.00 36 PRO A C 11
ATOM 7409 O O . PRO A 1 36 ? -6.613 5.695 -2.657 1.00 0.00 36 PRO A O 11
ATOM 7420 N N . GLY A 1 37 ? -5.905 4.220 -1.113 1.00 0.00 37 GLY A N 11
ATOM 7421 C CA . GLY A 1 37 ? -5.092 3.483 -2.063 1.00 0.00 37 GLY A CA 11
ATOM 7422 C C . GLY A 1 37 ? -5.895 2.984 -3.248 1.00 0.00 37 GLY A C 11
ATOM 7423 O O . GLY A 1 37 ? -6.912 2.311 -3.078 1.00 0.00 37 GLY A O 11
ATOM 7427 N N . CYS A 1 38 ? -5.440 3.314 -4.451 1.00 0.00 38 CYS A N 11
ATOM 7428 C CA . CYS A 1 38 ? -6.122 2.896 -5.670 1.00 0.00 38 CYS A CA 11
ATOM 7429 C C . CYS A 1 38 ? -5.704 1.485 -6.071 1.00 0.00 38 CYS A C 11
ATOM 7430 O O . CYS A 1 38 ? -6.541 0.658 -6.435 1.00 0.00 38 CYS A O 11
ATOM 7437 N N . THR A 1 39 ? -4.404 1.217 -6.003 1.00 0.00 39 THR A N 11
ATOM 7438 C CA . THR A 1 39 ? -3.875 -0.093 -6.359 1.00 0.00 39 THR A CA 11
ATOM 7439 C C . THR A 1 39 ? -4.330 -1.159 -5.369 1.00 0.00 39 THR A C 11
ATOM 7440 O O . THR A 1 39 ? -3.613 -1.489 -4.424 1.00 0.00 39 THR A O 11
ATOM 7451 N N . LEU A 1 40 ? -5.525 -1.695 -5.592 1.00 0.00 40 LEU A N 11
ATOM 7452 C CA . LEU A 1 40 ? -6.077 -2.725 -4.720 1.00 0.00 40 LEU A CA 11
ATOM 7453 C C . LEU A 1 40 ? -6.428 -3.980 -5.512 1.00 0.00 40 LEU A C 11
ATOM 7454 O O . LEU A 1 40 ? -6.822 -4.996 -4.941 1.00 0.00 40 LEU A O 11
ATOM 7470 N N . TRP A 1 41 ? -6.281 -3.901 -6.830 1.00 0.00 41 TRP A N 11
ATOM 7471 C CA . TRP A 1 41 ? -6.581 -5.031 -7.702 1.00 0.00 41 TRP A CA 11
ATOM 7472 C C . TRP A 1 41 ? -5.520 -6.118 -7.568 1.00 0.00 41 TRP A C 11
ATOM 7473 O O . TRP A 1 41 ? -4.618 -6.221 -8.399 1.00 0.00 41 TRP A O 11
ATOM 7494 N N . GLU A 1 42 ? -5.634 -6.926 -6.518 1.00 0.00 42 GLU A N 11
ATOM 7495 C CA . GLU A 1 42 ? -4.683 -8.004 -6.279 1.00 0.00 42 GLU A CA 11
ATOM 7496 C C . GLU A 1 42 ? -5.377 -9.363 -6.323 1.00 0.00 42 GLU A C 11
ATOM 7497 O O . GLU A 1 42 ? -5.105 -10.239 -5.502 1.00 0.00 42 GLU A O 11
ATOM 7509 N N . ALA A 1 43 ? -6.276 -9.530 -7.288 1.00 0.00 43 ALA A N 11
ATOM 7510 C CA . ALA A 1 43 ? -7.009 -10.780 -7.442 1.00 0.00 43 ALA A CA 11
ATOM 7511 C C . ALA A 1 43 ? -6.682 -11.447 -8.774 1.00 0.00 43 ALA A C 11
ATOM 7512 O O . ALA A 1 43 ? -7.571 -11.958 -9.457 1.00 0.00 43 ALA A O 11
ATOM 7519 N N . TYR A 1 44 ? -5.405 -11.439 -9.137 1.00 0.00 44 TYR A N 11
ATOM 7520 C CA . TYR A 1 44 ? -4.963 -12.040 -10.390 1.00 0.00 44 TYR A CA 11
ATOM 7521 C C . TYR A 1 44 ? -4.610 -13.511 -10.193 1.00 0.00 44 TYR A C 11
ATOM 7522 O O . TYR A 1 44 ? -5.013 -14.368 -10.979 1.00 0.00 44 TYR A O 11
ATOM 7540 N N . SER A 1 45 ? -3.855 -13.796 -9.136 1.00 0.00 45 SER A N 11
ATOM 7541 C CA . SER A 1 45 ? -3.445 -15.163 -8.835 1.00 0.00 45 SER A CA 11
ATOM 7542 C C . SER A 1 45 ? -4.270 -15.738 -7.688 1.00 0.00 45 SER A C 11
ATOM 7543 O O . SER A 1 45 ? -3.906 -15.607 -6.521 1.00 0.00 45 SER A O 11
ATOM 7551 N N . GLY A 1 46 ? -5.385 -16.376 -8.032 1.00 0.00 46 GLY A N 11
ATOM 7552 C CA . GLY A 1 46 ? -6.245 -16.963 -7.020 1.00 0.00 46 GLY A CA 11
ATOM 7553 C C . GLY A 1 46 ? -7.639 -17.254 -7.543 1.00 0.00 46 GLY A C 11
ATOM 7554 O O . GLY A 1 46 ? -8.590 -16.518 -7.280 1.00 0.00 46 GLY A O 11
ATOM 7558 N N . PRO A 1 47 ? -7.772 -18.351 -8.302 1.00 0.00 47 PRO A N 11
ATOM 7559 C CA . PRO A 1 47 ? -9.055 -18.763 -8.880 1.00 0.00 47 PRO A CA 11
ATOM 7560 C C . PRO A 1 47 ? -10.035 -19.257 -7.821 1.00 0.00 47 PRO A C 11
ATOM 7561 O O . PRO A 1 47 ? -9.695 -19.351 -6.642 1.00 0.00 47 PRO A O 11
ATOM 7572 N N . SER A 1 48 ? -11.253 -19.572 -8.250 1.00 0.00 48 SER A N 11
ATOM 7573 C CA . SER A 1 48 ? -12.284 -20.054 -7.338 1.00 0.00 48 SER A CA 11
ATOM 7574 C C . SER A 1 48 ? -12.870 -21.374 -7.829 1.00 0.00 48 SER A C 11
ATOM 7575 O O . SER A 1 48 ? -13.625 -21.408 -8.800 1.00 0.00 48 SER A O 11
ATOM 7583 N N . SER A 1 49 ? -12.516 -22.461 -7.150 1.00 0.00 49 SER A N 11
ATOM 7584 C CA . SER A 1 49 ? -13.003 -23.785 -7.518 1.00 0.00 49 SER A CA 11
ATOM 7585 C C . SER A 1 49 ? -12.730 -24.792 -6.406 1.00 0.00 49 SER A C 11
ATOM 7586 O O . SER A 1 49 ? -11.594 -25.217 -6.201 1.00 0.00 49 SER A O 11
ATOM 7594 N N . GLY A 1 50 ? -13.784 -25.172 -5.688 1.00 0.00 50 GLY A N 11
ATOM 7595 C CA . GLY A 1 50 ? -13.639 -26.127 -4.605 1.00 0.00 50 GLY A CA 11
ATOM 7596 C C . GLY A 1 50 ? -12.877 -25.554 -3.426 1.00 0.00 50 GLY A C 11
ATOM 7597 O O . GLY A 1 50 ? -13.230 -25.849 -2.285 1.00 0.00 50 GLY A O 11
ATOM 7602 N N . GLY A 1 1 ? -9.608 -19.892 8.100 1.00 0.00 1 GLY A N 12
ATOM 7603 C CA . GLY A 1 1 ? -8.816 -21.037 7.693 1.00 0.00 1 GLY A CA 12
ATOM 7604 C C . GLY A 1 1 ? -7.334 -20.834 7.941 1.00 0.00 1 GLY A C 12
ATOM 7605 O O . GLY A 1 1 ? -6.650 -21.735 8.428 1.00 0.00 1 GLY A O 12
ATOM 7609 N N . SER A 1 2 ? -6.836 -19.649 7.603 1.00 0.00 2 SER A N 12
ATOM 7610 C CA . SER A 1 2 ? -5.424 -19.333 7.786 1.00 0.00 2 SER A CA 12
ATOM 7611 C C . SER A 1 2 ? -5.241 -18.277 8.872 1.00 0.00 2 SER A C 12
ATOM 7612 O O . SER A 1 2 ? -4.585 -18.521 9.885 1.00 0.00 2 SER A O 12
ATOM 7620 N N . SER A 1 3 ? -5.824 -17.104 8.652 1.00 0.00 3 SER A N 12
ATOM 7621 C CA . SER A 1 3 ? -5.722 -16.008 9.610 1.00 0.00 3 SER A CA 12
ATOM 7622 C C . SER A 1 3 ? -7.099 -15.424 9.914 1.00 0.00 3 SER A C 12
ATOM 7623 O O . SER A 1 3 ? -8.017 -15.513 9.101 1.00 0.00 3 SER A O 12
ATOM 7631 N N . GLY A 1 4 ? -7.232 -14.825 11.094 1.00 0.00 4 GLY A N 12
ATOM 7632 C CA . GLY A 1 4 ? -8.499 -14.235 11.487 1.00 0.00 4 GLY A CA 12
ATOM 7633 C C . GLY A 1 4 ? -8.551 -13.907 12.966 1.00 0.00 4 GLY A C 12
ATOM 7634 O O . GLY A 1 4 ? -8.913 -12.796 13.350 1.00 0.00 4 GLY A O 12
ATOM 7638 N N . SER A 1 5 ? -8.191 -14.879 13.799 1.00 0.00 5 SER A N 12
ATOM 7639 C CA . SER A 1 5 ? -8.205 -14.691 15.245 1.00 0.00 5 SER A CA 12
ATOM 7640 C C . SER A 1 5 ? -7.178 -13.644 15.666 1.00 0.00 5 SER A C 12
ATOM 7641 O O . SER A 1 5 ? -7.495 -12.710 16.403 1.00 0.00 5 SER A O 12
ATOM 7649 N N . SER A 1 6 ? -5.947 -13.806 15.190 1.00 0.00 6 SER A N 12
ATOM 7650 C CA . SER A 1 6 ? -4.873 -12.877 15.520 1.00 0.00 6 SER A CA 12
ATOM 7651 C C . SER A 1 6 ? -5.244 -11.452 15.118 1.00 0.00 6 SER A C 12
ATOM 7652 O O . SER A 1 6 ? -6.186 -11.235 14.358 1.00 0.00 6 SER A O 12
ATOM 7660 N N . GLY A 1 7 ? -4.495 -10.484 15.638 1.00 0.00 7 GLY A N 12
ATOM 7661 C CA . GLY A 1 7 ? -4.760 -9.092 15.323 1.00 0.00 7 GLY A CA 12
ATOM 7662 C C . GLY A 1 7 ? -3.489 -8.290 15.125 1.00 0.00 7 GLY A C 12
ATOM 7663 O O . GLY A 1 7 ? -2.604 -8.297 15.979 1.00 0.00 7 GLY A O 12
ATOM 7667 N N . ASN A 1 8 ? -3.398 -7.599 13.994 1.00 0.00 8 ASN A N 12
ATOM 7668 C CA . ASN A 1 8 ? -2.225 -6.790 13.685 1.00 0.00 8 ASN A CA 12
ATOM 7669 C C . ASN A 1 8 ? -2.615 -5.539 12.904 1.00 0.00 8 ASN A C 12
ATOM 7670 O O . ASN A 1 8 ? -3.616 -5.513 12.186 1.00 0.00 8 ASN A O 12
ATOM 7681 N N . PRO A 1 9 ? -1.809 -4.477 13.043 1.00 0.00 9 PRO A N 12
ATOM 7682 C CA . PRO A 1 9 ? -2.048 -3.204 12.357 1.00 0.00 9 PRO A CA 12
ATOM 7683 C C . PRO A 1 9 ? -1.819 -3.304 10.852 1.00 0.00 9 PRO A C 12
ATOM 7684 O O . PRO A 1 9 ? -1.517 -4.378 10.330 1.00 0.00 9 PRO A O 12
ATOM 7695 N N . HIS A 1 10 ? -1.965 -2.179 10.160 1.00 0.00 10 HIS A N 12
ATOM 7696 C CA . HIS A 1 10 ? -1.772 -2.141 8.714 1.00 0.00 10 HIS A CA 12
ATOM 7697 C C . HIS A 1 10 ? -0.357 -2.573 8.343 1.00 0.00 10 HIS A C 12
ATOM 7698 O O . HIS A 1 10 ? 0.569 -1.760 8.332 1.00 0.00 10 HIS A O 12
ATOM 7712 N N . LEU A 1 11 ? -0.194 -3.856 8.041 1.00 0.00 11 LEU A N 12
ATOM 7713 C CA . LEU A 1 11 ? 1.108 -4.396 7.670 1.00 0.00 11 LEU A CA 12
ATOM 7714 C C . LEU A 1 11 ? 1.612 -3.764 6.377 1.00 0.00 11 LEU A C 12
ATOM 7715 O O . LEU A 1 11 ? 2.661 -3.119 6.355 1.00 0.00 11 LEU A O 12
ATOM 7731 N N . LEU A 1 12 ? 0.856 -3.951 5.300 1.00 0.00 12 LEU A N 12
ATOM 7732 C CA . LEU A 1 12 ? 1.224 -3.396 4.001 1.00 0.00 12 LEU A CA 12
ATOM 7733 C C . LEU A 1 12 ? 0.287 -2.259 3.610 1.00 0.00 12 LEU A C 12
ATOM 7734 O O . LEU A 1 12 ? -0.668 -2.457 2.858 1.00 0.00 12 LEU A O 12
ATOM 7750 N N . VAL A 1 13 ? 0.568 -1.064 4.122 1.00 0.00 13 VAL A N 12
ATOM 7751 C CA . VAL A 1 13 ? -0.247 0.107 3.823 1.00 0.00 13 VAL A CA 12
ATOM 7752 C C . VAL A 1 13 ? -0.368 0.323 2.319 1.00 0.00 13 VAL A C 12
ATOM 7753 O O . VAL A 1 13 ? 0.618 0.237 1.587 1.00 0.00 13 VAL A O 12
ATOM 7766 N N . LYS A 1 14 ? -1.584 0.605 1.862 1.00 0.00 14 LYS A N 12
ATOM 7767 C CA . LYS A 1 14 ? -1.835 0.835 0.446 1.00 0.00 14 LYS A CA 12
ATOM 7768 C C . LYS A 1 14 ? -0.912 1.920 -0.101 1.00 0.00 14 LYS A C 12
ATOM 7769 O O . LYS A 1 14 ? -0.350 2.710 0.658 1.00 0.00 14 LYS A O 12
ATOM 7788 N N . TYR A 1 15 ? -0.762 1.952 -1.420 1.00 0.00 15 TYR A N 12
ATOM 7789 C CA . TYR A 1 15 ? 0.094 2.940 -2.068 1.00 0.00 15 TYR A CA 12
ATOM 7790 C C . TYR A 1 15 ? -0.478 3.353 -3.421 1.00 0.00 15 TYR A C 12
ATOM 7791 O O . TYR A 1 15 ? -1.456 2.776 -3.897 1.00 0.00 15 TYR A O 12
ATOM 7809 N N . HIS A 1 16 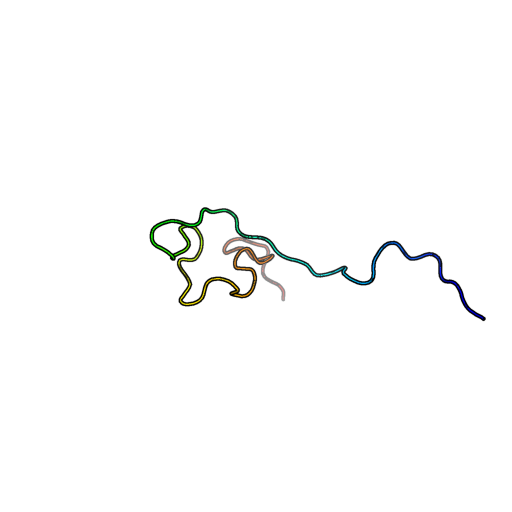? 0.140 4.355 -4.036 1.00 0.00 16 HIS A N 12
ATOM 7810 C CA . HIS A 1 16 ? -0.305 4.846 -5.335 1.00 0.00 16 HIS A CA 12
ATOM 7811 C C . HIS A 1 16 ? 0.729 4.543 -6.414 1.00 0.00 16 HIS A C 12
ATOM 7812 O O . HIS A 1 16 ? 1.898 4.911 -6.289 1.00 0.00 16 HIS A O 12
ATOM 7826 N N . SER A 1 17 ? 0.293 3.870 -7.474 1.00 0.00 17 SER A N 12
ATOM 7827 C CA . SER A 1 17 ? 1.183 3.513 -8.573 1.00 0.00 17 SER A CA 12
ATOM 7828 C C . SER A 1 17 ? 1.396 4.702 -9.507 1.00 0.00 17 SER A C 12
ATOM 7829 O O . SER A 1 17 ? 1.362 4.560 -10.727 1.00 0.00 17 SER A O 12
ATOM 7837 N N . GLY A 1 18 ? 1.617 5.875 -8.920 1.00 0.00 18 GLY A N 12
ATOM 7838 C CA . GLY A 1 18 ? 1.832 7.071 -9.713 1.00 0.00 18 GLY A CA 12
ATOM 7839 C C . GLY A 1 18 ? 2.311 8.242 -8.878 1.00 0.00 18 GLY A C 12
ATOM 7840 O O . GLY A 1 18 ? 2.488 8.117 -7.665 1.00 0.00 18 GLY A O 12
ATOM 7844 N N . PHE A 1 19 ? 2.521 9.382 -9.526 1.00 0.00 19 PHE A N 12
ATOM 7845 C CA . PHE A 1 19 ? 2.984 10.580 -8.835 1.00 0.00 19 PHE A CA 12
ATOM 7846 C C . PHE A 1 19 ? 1.891 11.644 -8.798 1.00 0.00 19 PHE A C 12
ATOM 7847 O O . PHE A 1 19 ? 0.950 11.611 -9.590 1.00 0.00 19 PHE A O 12
ATOM 7864 N N . PHE A 1 20 ? 2.023 12.587 -7.871 1.00 0.00 20 PHE A N 12
ATOM 7865 C CA . PHE A 1 20 ? 1.046 13.660 -7.727 1.00 0.00 20 PHE A CA 12
ATOM 7866 C C . PHE A 1 20 ? 1.523 14.927 -8.432 1.00 0.00 20 PHE A C 12
ATOM 7867 O O . PHE A 1 20 ? 2.389 15.643 -7.928 1.00 0.00 20 PHE A O 12
ATOM 7884 N N . VAL A 1 21 ? 0.953 15.197 -9.602 1.00 0.00 21 VAL A N 12
ATOM 7885 C CA . VAL A 1 21 ? 1.318 16.377 -10.376 1.00 0.00 21 VAL A CA 12
ATOM 7886 C C . VAL A 1 21 ? 0.086 17.192 -10.751 1.00 0.00 21 VAL A C 12
ATOM 7887 O O . VAL A 1 21 ? -1.012 16.651 -10.883 1.00 0.00 21 VAL A O 12
ATOM 7900 N N . ASP A 1 22 ? 0.275 18.496 -10.922 1.00 0.00 22 ASP A N 12
ATOM 7901 C CA . ASP A 1 22 ? -0.821 19.387 -11.285 1.00 0.00 22 ASP A CA 12
ATOM 7902 C C . ASP A 1 22 ? -1.929 19.339 -10.236 1.00 0.00 22 ASP A C 12
ATOM 7903 O O . ASP A 1 22 ? -3.112 19.302 -10.570 1.00 0.00 22 ASP A O 12
ATOM 7912 N N . GLY A 1 23 ? -1.535 19.338 -8.966 1.00 0.00 23 GLY A N 12
ATOM 7913 C CA . GLY A 1 23 ? -2.506 19.293 -7.888 1.00 0.00 23 GLY A CA 12
ATOM 7914 C C . GLY A 1 23 ? -3.424 18.091 -7.985 1.00 0.00 23 GLY A C 12
ATOM 7915 O O . GLY A 1 23 ? -4.596 18.163 -7.616 1.00 0.00 23 GLY A O 12
ATOM 7919 N N . LYS A 1 24 ? -2.891 16.981 -8.485 1.00 0.00 24 LYS A N 12
ATOM 7920 C CA . LYS A 1 24 ? -3.670 15.757 -8.631 1.00 0.00 24 LYS A CA 12
ATOM 7921 C C . LYS A 1 24 ? -2.762 14.564 -8.913 1.00 0.00 24 LYS A C 12
ATOM 7922 O O . LYS A 1 24 ? -1.558 14.724 -9.119 1.00 0.00 24 LYS A O 12
ATOM 7941 N N . PHE A 1 25 ? -3.345 13.371 -8.922 1.00 0.00 25 PHE A N 12
ATOM 7942 C CA . PHE A 1 25 ? -2.588 12.151 -9.180 1.00 0.00 25 PHE A CA 12
ATOM 7943 C C . PHE A 1 25 ? -2.579 11.821 -10.671 1.00 0.00 25 PHE A C 12
ATOM 7944 O O . PHE A 1 25 ? -3.252 12.477 -11.467 1.00 0.00 25 PHE A O 12
ATOM 7961 N N . LEU A 1 26 ? -1.812 10.802 -11.040 1.00 0.00 26 LEU A N 12
ATOM 7962 C CA . LEU A 1 26 ? -1.714 10.383 -12.434 1.00 0.00 26 LEU A CA 12
ATOM 7963 C C . LEU A 1 26 ? -2.076 8.910 -12.586 1.00 0.00 26 LEU A C 12
ATOM 7964 O O . LEU A 1 26 ? -2.509 8.473 -13.654 1.00 0.00 26 LEU A O 12
ATOM 7980 N N . CYS A 1 27 ? -1.899 8.148 -11.513 1.00 0.00 27 CYS A N 12
ATOM 7981 C CA . CYS A 1 27 ? -2.207 6.723 -11.526 1.00 0.00 27 CYS A CA 12
ATOM 7982 C C . CYS A 1 27 ? -3.713 6.492 -11.429 1.00 0.00 27 CYS A C 12
ATOM 7983 O O . CYS A 1 27 ? -4.261 5.610 -12.091 1.00 0.00 27 CYS A O 12
ATOM 7990 N N . CYS A 1 28 ? -4.376 7.291 -10.599 1.00 0.00 28 CYS A N 12
ATOM 7991 C CA . CYS A 1 28 ? -5.817 7.175 -10.414 1.00 0.00 28 CYS A CA 12
ATOM 7992 C C . CYS A 1 28 ? -6.523 8.467 -10.815 1.00 0.00 28 CYS A C 12
ATOM 7993 O O . CYS A 1 28 ? -7.694 8.454 -11.194 1.00 0.00 28 CYS A O 12
ATOM 8000 N N . GLN A 1 29 ? -5.802 9.580 -10.729 1.00 0.00 29 GLN A N 12
ATOM 8001 C CA . GLN A 1 29 ? -6.359 10.880 -11.082 1.00 0.00 29 GLN A CA 12
ATOM 8002 C C . GLN A 1 29 ? -7.557 11.217 -10.201 1.00 0.00 29 GLN A C 12
ATOM 8003 O O . GLN A 1 29 ? -8.580 11.699 -10.686 1.00 0.00 29 GLN A O 12
ATOM 8017 N N . GLN A 1 30 ? -7.421 10.960 -8.903 1.00 0.00 30 GLN A N 12
ATOM 8018 C CA . GLN A 1 30 ? -8.493 11.235 -7.955 1.00 0.00 30 GLN A CA 12
ATOM 8019 C C . GLN A 1 30 ? -8.404 12.664 -7.432 1.00 0.00 30 GLN A C 12
ATOM 8020 O O . GLN A 1 30 ? -7.314 13.174 -7.171 1.00 0.00 30 GLN A O 12
ATOM 8034 N N . SER A 1 31 ? -9.557 13.308 -7.280 1.00 0.00 31 SER A N 12
ATOM 8035 C CA . SER A 1 31 ? -9.608 14.681 -6.791 1.00 0.00 31 SER A CA 12
ATOM 8036 C C . SER A 1 31 ? -9.537 14.718 -5.267 1.00 0.00 31 SER A C 12
ATOM 8037 O O . SER A 1 31 ? -10.529 15.002 -4.595 1.00 0.00 31 SER A O 12
ATOM 8045 N N . CYS A 1 32 ? -8.358 14.429 -4.729 1.00 0.00 32 CYS A N 12
ATOM 8046 C CA . CYS A 1 32 ? -8.155 14.429 -3.285 1.00 0.00 32 CYS A CA 12
ATOM 8047 C C . CYS A 1 32 ? -6.687 14.195 -2.943 1.00 0.00 32 CYS A C 12
ATOM 8048 O O . CYS A 1 32 ? -6.068 13.246 -3.425 1.00 0.00 32 CYS A O 12
ATOM 8055 N N . LYS A 1 33 ? -6.134 15.068 -2.107 1.00 0.00 33 LYS A N 12
ATOM 8056 C CA . LYS A 1 33 ? -4.739 14.958 -1.696 1.00 0.00 33 LYS A CA 12
ATOM 8057 C C . LYS A 1 33 ? -4.483 13.630 -0.990 1.00 0.00 33 LYS A C 12
ATOM 8058 O O . LYS A 1 33 ? -3.455 12.989 -1.207 1.00 0.00 33 LYS A O 12
ATOM 8077 N N . ALA A 1 34 ? -5.425 13.224 -0.144 1.00 0.00 34 ALA A N 12
ATOM 8078 C CA . ALA A 1 34 ? -5.301 11.971 0.591 1.00 0.00 34 ALA A CA 12
ATOM 8079 C C . ALA A 1 34 ? -6.239 10.909 0.027 1.00 0.00 34 ALA A C 12
ATOM 8080 O O . ALA A 1 34 ? -6.748 10.063 0.762 1.00 0.00 34 ALA A O 12
ATOM 8087 N N . ALA A 1 35 ? -6.464 10.960 -1.282 1.00 0.00 35 ALA A N 12
ATOM 8088 C CA . ALA A 1 35 ? -7.339 10.000 -1.944 1.00 0.00 35 ALA A CA 12
ATOM 8089 C C . ALA A 1 35 ? -7.046 8.578 -1.479 1.00 0.00 35 ALA A C 12
ATOM 8090 O O . ALA A 1 35 ? -5.936 8.253 -1.060 1.00 0.00 35 ALA A O 12
ATOM 8097 N N . PRO A 1 36 ? -8.065 7.709 -1.555 1.00 0.00 36 PRO A N 12
ATOM 8098 C CA . PRO A 1 36 ? -7.940 6.307 -1.147 1.00 0.00 36 PRO A CA 12
ATOM 8099 C C . PRO A 1 36 ? -7.056 5.503 -2.094 1.00 0.00 36 PRO A C 12
ATOM 8100 O O . PRO A 1 36 ? -7.323 5.425 -3.292 1.00 0.00 36 PRO A O 12
ATOM 8111 N N . GLY A 1 37 ? -6.001 4.906 -1.547 1.00 0.00 37 GLY A N 12
ATOM 8112 C CA . GLY A 1 37 ? -5.092 4.116 -2.358 1.00 0.00 37 GLY A CA 12
ATOM 8113 C C . GLY A 1 37 ? -5.805 3.378 -3.474 1.00 0.00 37 GLY A C 12
ATOM 8114 O O . GLY A 1 37 ? -6.593 2.466 -3.221 1.00 0.00 37 GLY A O 12
ATOM 8118 N N . CYS A 1 38 ? -5.530 3.773 -4.712 1.00 0.00 38 CYS A N 12
ATOM 8119 C CA . CYS A 1 38 ? -6.152 3.145 -5.872 1.00 0.00 38 CYS A CA 12
ATOM 8120 C C . CYS A 1 38 ? -5.630 1.725 -6.066 1.00 0.00 38 CYS A C 12
ATOM 8121 O O . CYS A 1 38 ? -6.361 0.837 -6.504 1.00 0.00 38 CYS A O 12
ATOM 8128 N N . THR A 1 39 ? -4.358 1.518 -5.738 1.00 0.00 39 THR A N 12
ATOM 8129 C CA . THR A 1 39 ? -3.736 0.208 -5.878 1.00 0.00 39 THR A CA 12
ATOM 8130 C C . THR A 1 39 ? -4.599 -0.880 -5.248 1.00 0.00 39 THR A C 12
ATOM 8131 O O . THR A 1 39 ? -4.624 -2.018 -5.719 1.00 0.00 39 THR A O 12
ATOM 8142 N N . LEU A 1 40 ? -5.308 -0.523 -4.182 1.00 0.00 40 LEU A N 12
ATOM 8143 C CA . LEU A 1 40 ? -6.175 -1.470 -3.488 1.00 0.00 40 LEU A CA 12
ATOM 8144 C C . LEU A 1 40 ? -6.813 -2.446 -4.471 1.00 0.00 40 LEU A C 12
ATOM 8145 O O . LEU A 1 40 ? -7.378 -2.040 -5.486 1.00 0.00 40 LEU A O 12
ATOM 8161 N N . TRP A 1 41 ? -6.718 -3.734 -4.162 1.00 0.00 41 TRP A N 12
ATOM 8162 C CA . TRP A 1 41 ? -7.288 -4.769 -5.018 1.00 0.00 41 TRP A CA 12
ATOM 8163 C C . TRP A 1 41 ? -8.622 -4.317 -5.603 1.00 0.00 41 TRP A C 12
ATOM 8164 O O . TRP A 1 41 ? -8.752 -4.154 -6.816 1.00 0.00 41 TRP A O 12
ATOM 8185 N N . GLU A 1 42 ? -9.608 -4.118 -4.735 1.00 0.00 42 GLU A N 12
ATOM 8186 C CA . GLU A 1 42 ? -10.931 -3.685 -5.168 1.00 0.00 42 GLU A CA 12
ATOM 8187 C C . GLU A 1 42 ? -10.978 -2.170 -5.342 1.00 0.00 42 GLU A C 12
ATOM 8188 O O . GLU A 1 42 ? -10.613 -1.419 -4.438 1.00 0.00 42 GLU A O 12
ATOM 8200 N N . ALA A 1 43 ? -11.432 -1.728 -6.511 1.00 0.00 43 ALA A N 12
ATOM 8201 C CA . ALA A 1 43 ? -11.529 -0.304 -6.803 1.00 0.00 43 ALA A CA 12
ATOM 8202 C C . ALA A 1 43 ? -12.915 0.056 -7.327 1.00 0.00 43 ALA A C 12
ATOM 8203 O O . ALA A 1 43 ? -13.136 0.116 -8.537 1.00 0.00 43 ALA A O 12
ATOM 8210 N N . TYR A 1 44 ? -13.846 0.295 -6.409 1.00 0.00 44 TYR A N 12
ATOM 8211 C CA . TYR A 1 44 ? -15.211 0.645 -6.780 1.00 0.00 44 TYR A CA 12
ATOM 8212 C C . TYR A 1 44 ? -15.224 1.643 -7.934 1.00 0.00 44 TYR A C 12
ATOM 8213 O O . TYR A 1 44 ? -14.720 2.760 -7.810 1.00 0.00 44 TYR A O 12
ATOM 8231 N N . SER A 1 45 ? -15.805 1.232 -9.057 1.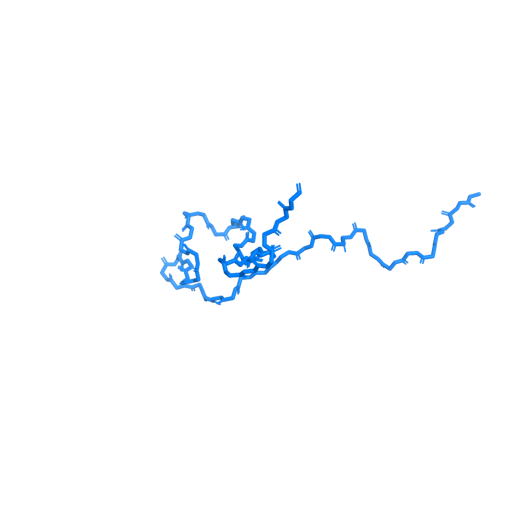00 0.00 45 SER A N 12
ATOM 8232 C CA . SER A 1 45 ? -15.881 2.088 -10.236 1.00 0.00 45 SER A CA 12
ATOM 8233 C C . SER A 1 45 ? -17.134 2.959 -10.194 1.00 0.00 45 SER A C 12
ATOM 8234 O O . SER A 1 45 ? -17.978 2.810 -9.312 1.00 0.00 45 SER A O 12
ATOM 8242 N N . GLY A 1 46 ? -17.246 3.869 -11.157 1.00 0.00 46 GLY A N 12
ATOM 8243 C CA . GLY A 1 46 ? -18.396 4.751 -11.213 1.00 0.00 46 GLY A CA 12
ATOM 8244 C C . GLY A 1 46 ? -18.293 5.902 -10.233 1.00 0.00 46 GLY A C 12
ATOM 8245 O O . GLY A 1 46 ? -19.047 5.990 -9.263 1.00 0.00 46 GLY A O 12
ATOM 8249 N N . PRO A 1 47 ? -17.339 6.813 -10.480 1.00 0.00 47 PRO A N 12
ATOM 8250 C CA . PRO A 1 47 ? -17.116 7.980 -9.622 1.00 0.00 47 PRO A CA 12
ATOM 8251 C C . PRO A 1 47 ? -18.248 8.996 -9.722 1.00 0.00 47 PRO A C 12
ATOM 8252 O O . PRO A 1 47 ? -19.054 8.954 -10.651 1.00 0.00 47 PRO A O 12
ATOM 8263 N N . SER A 1 48 ? -18.303 9.909 -8.757 1.00 0.00 48 SER A N 12
ATOM 8264 C CA . SER A 1 48 ? -19.339 10.936 -8.734 1.00 0.00 48 SER A CA 12
ATOM 8265 C C . SER A 1 48 ? -18.781 12.259 -8.221 1.00 0.00 48 SER A C 12
ATOM 8266 O O . SER A 1 48 ? -17.973 12.287 -7.293 1.00 0.00 48 SER A O 12
ATOM 8274 N N . SER A 1 49 ? -19.220 13.356 -8.832 1.00 0.00 49 SER A N 12
ATOM 8275 C CA . SER A 1 49 ? -18.762 14.684 -8.440 1.00 0.00 49 SER A CA 12
ATOM 8276 C C . SER A 1 49 ? -19.070 14.953 -6.970 1.00 0.00 49 SER A C 12
ATOM 8277 O O . SER A 1 49 ? -20.141 15.452 -6.630 1.00 0.00 49 SER A O 12
ATOM 8285 N N . GLY A 1 50 ? -18.120 14.617 -6.103 1.00 0.00 50 GLY A N 12
ATOM 8286 C CA . GLY A 1 50 ? -18.307 14.829 -4.679 1.00 0.00 50 GLY A CA 12
ATOM 8287 C C . GLY A 1 50 ? -18.712 16.253 -4.353 1.00 0.00 50 GLY A C 12
ATOM 8288 O O . GLY A 1 50 ? -19.879 16.599 -4.530 1.00 0.00 50 GLY A O 12
ATOM 8293 N N . GLY A 1 1 ? -9.184 -14.079 27.718 1.00 0.00 1 GLY A N 13
ATOM 8294 C CA . GLY A 1 1 ? -8.542 -14.223 26.425 1.00 0.00 1 GLY A CA 13
ATOM 8295 C C . GLY A 1 1 ? -7.167 -13.588 26.386 1.00 0.00 1 GLY A C 13
ATOM 8296 O O . GLY A 1 1 ? -6.716 -13.006 27.373 1.00 0.00 1 GLY A O 13
ATOM 8300 N N . SER A 1 2 ? -6.496 -13.701 25.244 1.00 0.00 2 SER A N 13
ATOM 8301 C CA . SER A 1 2 ? -5.162 -13.137 25.083 1.00 0.00 2 SER A CA 13
ATOM 8302 C C . SER A 1 2 ? -5.050 -12.372 23.767 1.00 0.00 2 SER A C 13
ATOM 8303 O O . SER A 1 2 ? -5.949 -12.423 22.929 1.00 0.00 2 SER A O 13
ATOM 8311 N N . SER A 1 3 ? -3.939 -11.664 23.595 1.00 0.00 3 SER A N 13
ATOM 8312 C CA . SER A 1 3 ? -3.709 -10.885 22.384 1.00 0.00 3 SER A CA 13
ATOM 8313 C C . SER A 1 3 ? -2.288 -11.090 21.867 1.00 0.00 3 SER A C 13
ATOM 8314 O O . SER A 1 3 ? -1.433 -11.628 22.567 1.00 0.00 3 SER A O 13
ATOM 8322 N N . GLY A 1 4 ? -2.045 -10.654 20.633 1.00 0.00 4 GLY A N 13
ATOM 8323 C CA . GLY A 1 4 ? -0.728 -10.799 20.043 1.00 0.00 4 GLY A CA 13
ATOM 8324 C C . GLY A 1 4 ? -0.747 -10.633 18.536 1.00 0.00 4 GLY A C 13
ATOM 8325 O O . GLY A 1 4 ? -1.012 -11.585 17.803 1.00 0.00 4 GLY A O 13
ATOM 8329 N N . SER A 1 5 ? -0.467 -9.419 18.072 1.00 0.00 5 SER A N 13
ATOM 8330 C CA . SER A 1 5 ? -0.458 -9.130 16.644 1.00 0.00 5 SER A CA 13
ATOM 8331 C C . SER A 1 5 ? 0.954 -8.806 16.163 1.00 0.00 5 SER A C 13
ATOM 8332 O O . SER A 1 5 ? 1.544 -7.804 16.566 1.00 0.00 5 SER A O 13
ATOM 8340 N N . SER A 1 6 ? 1.488 -9.662 15.299 1.00 0.00 6 SER A N 13
ATOM 8341 C CA . SER A 1 6 ? 2.832 -9.472 14.765 1.00 0.00 6 SER A CA 13
ATOM 8342 C C . SER A 1 6 ? 2.811 -9.437 13.240 1.00 0.00 6 SER A C 13
ATOM 8343 O O . SER A 1 6 ? 2.272 -10.335 12.595 1.00 0.00 6 SER A O 13
ATOM 8351 N N . GLY A 1 7 ? 3.403 -8.391 12.670 1.00 0.00 7 GLY A N 13
ATOM 8352 C CA . GLY A 1 7 ? 3.441 -8.257 11.225 1.00 0.00 7 GLY A CA 13
ATOM 8353 C C . GLY A 1 7 ? 3.308 -6.818 10.772 1.00 0.00 7 GLY A C 13
ATOM 8354 O O . GLY A 1 7 ? 4.306 -6.119 10.599 1.00 0.00 7 GLY A O 13
ATOM 8358 N N . ASN A 1 8 ? 2.072 -6.370 10.581 1.00 0.00 8 ASN A N 13
ATOM 8359 C CA . ASN A 1 8 ? 1.811 -5.004 10.143 1.00 0.00 8 ASN A CA 13
ATOM 8360 C C . ASN A 1 8 ? 0.866 -4.294 11.107 1.00 0.00 8 ASN A C 13
ATOM 8361 O O . ASN A 1 8 ? -0.042 -4.896 11.681 1.00 0.00 8 ASN A O 13
ATOM 8372 N N . PRO A 1 9 ? 1.082 -2.984 11.290 1.00 0.00 9 PRO A N 13
ATOM 8373 C CA . PRO A 1 9 ? 0.259 -2.163 12.184 1.00 0.00 9 PRO A CA 13
ATOM 8374 C C . PRO A 1 9 ? -1.152 -1.954 11.645 1.00 0.00 9 PRO A C 13
ATOM 8375 O O . PRO A 1 9 ? -2.030 -1.458 12.351 1.00 0.00 9 PRO A O 13
ATOM 8386 N N . HIS A 1 10 ? -1.363 -2.337 10.390 1.00 0.00 10 HIS A N 13
ATOM 8387 C CA . HIS A 1 10 ? -2.669 -2.193 9.755 1.00 0.00 10 HIS A CA 13
ATOM 8388 C C . HIS A 1 10 ? -2.677 -2.841 8.374 1.00 0.00 10 HIS A C 13
ATOM 8389 O O . HIS A 1 10 ? -1.635 -2.967 7.731 1.00 0.00 10 HIS A O 13
ATOM 8403 N N . LEU A 1 11 ? -3.858 -3.251 7.926 1.00 0.00 11 LEU A N 13
ATOM 8404 C CA . LEU A 1 11 ? -4.002 -3.888 6.621 1.00 0.00 11 LEU A CA 13
ATOM 8405 C C . LEU A 1 11 ? -4.221 -2.846 5.529 1.00 0.00 11 LEU A C 13
ATOM 8406 O O . LEU A 1 11 ? -3.533 -2.847 4.508 1.00 0.00 11 LEU A O 13
ATOM 8422 N N . LEU A 1 12 ? -5.182 -1.957 5.751 1.00 0.00 12 LEU A N 13
ATOM 8423 C CA . LEU A 1 12 ? -5.492 -0.907 4.786 1.00 0.00 12 LEU A CA 13
ATOM 8424 C C . LEU A 1 12 ? -4.344 0.091 4.681 1.00 0.00 12 LEU A C 13
ATOM 8425 O O . LEU A 1 12 ? -4.449 1.227 5.142 1.00 0.00 12 LEU A O 13
ATOM 8441 N N . VAL A 1 13 ? -3.246 -0.341 4.068 1.00 0.00 13 VAL A N 13
ATOM 8442 C CA . VAL A 1 13 ? -2.077 0.514 3.898 1.00 0.00 13 VAL A CA 13
ATOM 8443 C C . VAL A 1 13 ? -1.557 0.457 2.466 1.00 0.00 13 VAL A C 13
ATOM 8444 O O . VAL A 1 13 ? -0.354 0.340 2.234 1.00 0.00 13 VAL A O 13
ATOM 8457 N N . LYS A 1 14 ? -2.473 0.540 1.506 1.00 0.00 14 LYS A N 13
ATOM 8458 C CA . LYS A 1 14 ? -2.109 0.498 0.095 1.00 0.00 14 LYS A CA 13
ATOM 8459 C C . LYS A 1 14 ? -1.273 1.717 -0.286 1.00 0.00 14 LYS A C 13
ATOM 8460 O O . LYS A 1 14 ? -0.992 2.575 0.550 1.00 0.00 14 LYS A O 13
ATOM 8479 N N . TYR A 1 15 ? -0.878 1.784 -1.553 1.00 0.00 15 TYR A N 13
ATOM 8480 C CA . TYR A 1 15 ? -0.073 2.896 -2.045 1.00 0.00 15 TYR A CA 13
ATOM 8481 C C . TYR A 1 15 ? -0.511 3.307 -3.448 1.00 0.00 15 TYR A C 13
ATOM 8482 O O . TYR A 1 15 ? -1.129 2.526 -4.171 1.00 0.00 15 TYR A O 13
ATOM 8500 N N . HIS A 1 16 ? -0.183 4.538 -3.826 1.00 0.00 16 HIS A N 13
ATOM 8501 C CA . HIS A 1 16 ? -0.540 5.054 -5.142 1.00 0.00 16 HIS A CA 13
ATOM 8502 C C . HIS A 1 16 ? 0.562 4.765 -6.156 1.00 0.00 16 HIS A C 13
ATOM 8503 O O . HIS A 1 16 ? 1.721 5.120 -5.945 1.00 0.00 16 HIS A O 13
ATOM 8517 N N . SER A 1 17 ? 0.192 4.117 -7.256 1.00 0.00 17 SER A N 13
ATOM 8518 C CA . SER A 1 17 ? 1.150 3.775 -8.302 1.00 0.00 17 SER A CA 13
ATOM 8519 C C . SER A 1 17 ? 1.388 4.963 -9.229 1.00 0.00 17 SER A C 13
ATOM 8520 O O . SER A 1 17 ? 1.476 4.807 -10.446 1.00 0.00 17 SER A O 13
ATOM 8528 N N . GLY A 1 18 ? 1.491 6.152 -8.643 1.00 0.00 18 GLY A N 13
ATOM 8529 C CA . GLY A 1 18 ? 1.718 7.351 -9.430 1.00 0.00 18 GLY A CA 13
ATOM 8530 C C . GLY A 1 18 ? 2.181 8.521 -8.586 1.00 0.00 18 GLY A C 13
ATOM 8531 O O . GLY A 1 18 ? 2.384 8.383 -7.379 1.00 0.00 18 GLY A O 13
ATOM 8535 N N . PHE A 1 19 ? 2.352 9.676 -9.221 1.00 0.00 19 PHE A N 13
ATOM 8536 C CA . PHE A 1 19 ? 2.796 10.874 -8.520 1.00 0.00 19 PHE A CA 13
ATOM 8537 C C . PHE A 1 19 ? 1.746 11.978 -8.609 1.00 0.00 19 PHE A C 13
ATOM 8538 O O . PHE A 1 19 ? 0.855 11.935 -9.457 1.00 0.00 19 PHE A O 13
ATOM 8555 N N . PHE A 1 20 ? 1.858 12.965 -7.727 1.00 0.00 20 PHE A N 13
ATOM 8556 C CA . PHE A 1 20 ? 0.918 14.080 -7.704 1.00 0.00 20 PHE A CA 13
ATOM 8557 C C . PHE A 1 20 ? 1.417 15.230 -8.572 1.00 0.00 20 PHE A C 13
ATOM 8558 O O . PHE A 1 20 ? 2.238 16.040 -8.140 1.00 0.00 20 PHE A O 13
ATOM 8575 N N . VAL A 1 21 ? 0.917 15.297 -9.802 1.00 0.00 21 VAL A N 13
ATOM 8576 C CA . VAL A 1 21 ? 1.311 16.348 -10.732 1.00 0.00 21 VAL A CA 13
ATOM 8577 C C . VAL A 1 21 ? 0.105 17.168 -11.178 1.00 0.00 21 VAL A C 13
ATOM 8578 O O . VAL A 1 21 ? -0.994 16.638 -11.340 1.00 0.00 21 VAL A O 13
ATOM 8591 N N . ASP A 1 22 ? 0.318 18.465 -11.375 1.00 0.00 22 ASP A N 13
ATOM 8592 C CA . ASP A 1 22 ? -0.751 19.358 -11.803 1.00 0.00 22 ASP A CA 13
ATOM 8593 C C . ASP A 1 22 ? -1.894 19.361 -10.793 1.00 0.00 22 ASP A C 13
ATOM 8594 O O . ASP A 1 22 ? -3.064 19.282 -11.165 1.00 0.00 22 ASP A O 13
ATOM 8603 N N . GLY A 1 23 ? -1.547 19.453 -9.513 1.00 0.00 23 GLY A N 13
ATOM 8604 C CA . GLY A 1 23 ? -2.556 19.464 -8.470 1.00 0.00 23 GLY A CA 13
ATOM 8605 C C . GLY A 1 23 ? -3.502 18.283 -8.567 1.00 0.00 23 GLY A C 13
ATOM 8606 O O . GLY A 1 23 ? -4.699 18.415 -8.314 1.00 0.00 23 GLY A O 13
ATOM 8610 N N . LYS A 1 24 ? -2.964 17.125 -8.934 1.00 0.00 24 LYS A N 13
ATOM 8611 C CA . LYS A 1 24 ? -3.768 15.916 -9.064 1.00 0.00 24 LYS A CA 13
ATOM 8612 C C . LYS A 1 24 ? -2.879 14.687 -9.226 1.00 0.00 24 LYS A C 13
ATOM 8613 O O . LYS A 1 24 ? -1.673 14.805 -9.446 1.00 0.00 24 LYS A O 13
ATOM 8632 N N . PHE A 1 25 ? -3.482 13.507 -9.118 1.00 0.00 25 PHE A N 13
ATOM 8633 C CA . PHE A 1 25 ? -2.744 12.257 -9.253 1.00 0.00 25 PHE A CA 13
ATOM 8634 C C . PHE A 1 25 ? -2.662 11.830 -10.716 1.00 0.00 25 PHE A C 13
ATOM 8635 O O . PHE A 1 25 ? -3.298 12.426 -11.587 1.00 0.00 25 PHE A O 13
ATOM 8652 N N . LEU A 1 26 ? -1.874 10.793 -10.980 1.00 0.00 26 LEU A N 13
ATOM 8653 C CA . LEU A 1 26 ? -1.706 10.285 -12.336 1.00 0.00 26 LEU A CA 13
ATOM 8654 C C . LEU A 1 26 ? -2.060 8.803 -12.411 1.00 0.00 26 LEU A C 13
ATOM 8655 O O . LEU A 1 26 ? -2.259 8.254 -13.495 1.00 0.00 26 LEU A O 13
ATOM 8671 N N . CYS A 1 27 ? -2.140 8.160 -11.251 1.00 0.00 27 CYS A N 13
ATOM 8672 C CA . CYS A 1 27 ? -2.472 6.742 -11.183 1.00 0.00 27 CYS A CA 13
ATOM 8673 C C . CYS A 1 27 ? -3.983 6.535 -11.229 1.00 0.00 27 CYS A C 13
ATOM 8674 O O . CYS A 1 27 ? -4.480 5.664 -11.945 1.00 0.00 27 CYS A O 13
ATOM 8681 N N . CYS A 1 28 ? -4.709 7.342 -10.464 1.00 0.00 28 CYS A N 13
ATOM 8682 C CA . CYS A 1 28 ? -6.163 7.247 -10.416 1.00 0.00 28 CYS A CA 13
ATOM 8683 C C . CYS A 1 28 ? -6.805 8.610 -10.661 1.00 0.00 28 CYS A C 13
ATOM 8684 O O . CYS A 1 28 ? -7.966 8.831 -10.319 1.00 0.00 28 CYS A O 13
ATOM 8691 N N . GLN A 1 29 ? -6.039 9.520 -11.256 1.00 0.00 29 GLN A N 13
ATOM 8692 C CA . GLN A 1 29 ? -6.533 10.862 -11.546 1.00 0.00 29 GLN A CA 13
ATOM 8693 C C . GLN A 1 29 ? -7.486 11.339 -10.455 1.00 0.00 29 GLN A C 13
ATOM 8694 O O . GLN A 1 29 ? -8.548 11.888 -10.744 1.00 0.00 29 GLN A O 13
ATOM 8708 N N . GLN A 1 30 ? -7.097 11.125 -9.202 1.00 0.00 30 GLN A N 13
ATOM 8709 C CA . GLN A 1 30 ? -7.919 11.533 -8.068 1.00 0.00 30 GLN A CA 13
ATOM 8710 C C . GLN A 1 30 ? -7.466 12.884 -7.526 1.00 0.00 30 GLN A C 13
ATOM 8711 O O . GLN A 1 30 ? -6.288 13.080 -7.225 1.00 0.00 30 GLN A O 13
ATOM 8725 N N . SER A 1 31 ? -8.408 13.813 -7.404 1.00 0.00 31 SER A N 13
ATOM 8726 C CA . SER A 1 31 ? -8.104 15.148 -6.901 1.00 0.00 31 SER A CA 13
ATOM 8727 C C . SER A 1 31 ? -7.750 15.103 -5.418 1.00 0.00 31 SER A C 13
ATOM 8728 O O . SER A 1 31 ? -6.876 15.837 -4.953 1.00 0.00 31 SER A O 13
ATOM 8736 N N . CYS A 1 32 ? -8.433 14.235 -4.678 1.00 0.00 32 CYS A N 13
ATOM 8737 C CA . CYS A 1 32 ? -8.192 14.092 -3.247 1.00 0.00 32 CYS A CA 13
ATOM 8738 C C . CYS A 1 32 ? -6.700 13.954 -2.959 1.00 0.00 32 CYS A C 13
ATOM 8739 O O . CYS A 1 32 ? -5.925 13.537 -3.819 1.00 0.00 32 CYS A O 13
ATOM 8746 N N . LYS A 1 33 ? -6.305 14.305 -1.740 1.00 0.00 33 LYS A N 13
ATOM 8747 C CA . LYS A 1 33 ? -4.907 14.218 -1.334 1.00 0.00 33 LYS A CA 13
ATOM 8748 C C . LYS A 1 33 ? -4.627 12.898 -0.623 1.00 0.00 33 LYS A C 13
ATOM 8749 O O . LYS A 1 33 ? -3.603 12.258 -0.863 1.00 0.00 33 LYS A O 13
ATOM 8768 N N . ALA A 1 34 ? -5.544 12.496 0.251 1.00 0.00 34 ALA A N 13
ATOM 8769 C CA . ALA A 1 34 ? -5.398 11.251 0.994 1.00 0.00 34 ALA A CA 13
ATOM 8770 C C . ALA A 1 34 ? -6.288 10.157 0.414 1.00 0.00 34 ALA A C 13
ATOM 8771 O O . ALA A 1 34 ? -6.710 9.245 1.124 1.00 0.00 34 ALA A O 13
ATOM 8778 N N . ALA A 1 35 ? -6.570 10.256 -0.882 1.00 0.00 35 ALA A N 13
ATOM 8779 C CA . ALA A 1 35 ? -7.410 9.275 -1.558 1.00 0.00 35 ALA A CA 13
ATOM 8780 C C . ALA A 1 35 ? -7.022 7.854 -1.160 1.00 0.00 35 ALA A C 13
ATOM 8781 O O . ALA A 1 35 ? -5.878 7.575 -0.802 1.00 0.00 35 ALA A O 13
ATOM 8788 N N . PRO A 1 36 ? -7.996 6.935 -1.224 1.00 0.00 36 PRO A N 13
ATOM 8789 C CA . PRO A 1 36 ? -7.780 5.528 -0.875 1.00 0.00 36 PRO A CA 13
ATOM 8790 C C . PRO A 1 36 ? -6.899 4.806 -1.889 1.00 0.00 36 PRO A C 13
ATOM 8791 O O . PRO A 1 36 ? -7.142 4.870 -3.092 1.00 0.00 36 PRO A O 13
ATOM 8802 N N . GLY A 1 37 ? -5.873 4.120 -1.393 1.00 0.00 37 GLY A N 13
ATOM 8803 C CA . GLY A 1 37 ? -4.972 3.397 -2.271 1.00 0.00 37 GLY A CA 13
ATOM 8804 C C . GLY A 1 37 ? -5.685 2.794 -3.466 1.00 0.00 37 GLY A C 13
ATOM 8805 O O . GLY A 1 37 ? -6.429 1.824 -3.329 1.00 0.00 37 GLY A O 13
ATOM 8809 N N . CYS A 1 38 ? -5.458 3.371 -4.641 1.00 0.00 38 CYS A N 13
ATOM 8810 C CA . CYS A 1 38 ? -6.085 2.887 -5.864 1.00 0.00 38 CYS A CA 13
ATOM 8811 C C . CYS A 1 38 ? -5.588 1.487 -6.213 1.00 0.00 38 CYS A C 13
ATOM 8812 O O . CYS A 1 38 ? -6.348 0.649 -6.701 1.00 0.00 38 CYS A O 13
ATOM 8819 N N . THR A 1 39 ? -4.307 1.238 -5.960 1.00 0.00 39 THR A N 13
ATOM 8820 C CA . THR A 1 39 ? -3.708 -0.059 -6.247 1.00 0.00 39 THR A CA 13
ATOM 8821 C C . THR A 1 39 ? -4.170 -1.112 -5.244 1.00 0.00 39 THR A C 13
ATOM 8822 O O . THR A 1 39 ? -3.917 -0.994 -4.045 1.00 0.00 39 THR A O 13
ATOM 8833 N N . LEU A 1 40 ? -4.847 -2.140 -5.744 1.00 0.00 40 LEU A N 13
ATOM 8834 C CA . LEU A 1 40 ? -5.343 -3.215 -4.892 1.00 0.00 40 LEU A CA 13
ATOM 8835 C C . LEU A 1 40 ? -4.602 -4.518 -5.172 1.00 0.00 40 LEU A C 13
ATOM 8836 O O . LEU A 1 40 ? -3.953 -4.664 -6.208 1.00 0.00 40 LEU A O 13
ATOM 8852 N N . TRP A 1 41 ? -4.705 -5.462 -4.244 1.00 0.00 41 TRP A N 13
ATOM 8853 C CA . TRP A 1 41 ? -4.046 -6.755 -4.393 1.00 0.00 41 TRP A CA 13
ATOM 8854 C C . TRP A 1 41 ? -4.971 -7.764 -5.063 1.00 0.00 41 TRP A C 13
ATOM 8855 O O . TRP A 1 41 ? -5.856 -8.330 -4.421 1.00 0.00 41 TRP A O 13
ATOM 8876 N N . GLU A 1 42 ? -4.763 -7.984 -6.357 1.00 0.00 42 GLU A N 13
ATOM 8877 C CA . GLU A 1 42 ? -5.581 -8.925 -7.113 1.00 0.00 42 GLU A CA 13
ATOM 8878 C C . GLU A 1 42 ? -4.786 -9.533 -8.266 1.00 0.00 42 GLU A C 13
ATOM 8879 O O . GLU A 1 42 ? -4.214 -8.815 -9.086 1.00 0.00 42 GLU A O 13
ATOM 8891 N N . ALA A 1 43 ? -4.755 -10.861 -8.320 1.00 0.00 43 ALA A N 13
ATOM 8892 C CA . ALA A 1 43 ? -4.033 -11.565 -9.372 1.00 0.00 43 ALA A CA 13
ATOM 8893 C C . ALA A 1 43 ? -4.403 -11.025 -10.750 1.00 0.00 43 ALA A C 13
ATOM 8894 O O . ALA A 1 43 ? -3.548 -10.525 -11.482 1.00 0.00 43 ALA A O 13
ATOM 8901 N N . TYR A 1 44 ? -5.680 -11.129 -11.097 1.00 0.00 44 TYR A N 13
ATOM 8902 C CA . TYR A 1 44 ? -6.164 -10.654 -12.387 1.00 0.00 44 TYR A CA 13
ATOM 8903 C C . TYR A 1 44 ? -6.143 -9.130 -12.450 1.00 0.00 44 TYR A C 13
ATOM 8904 O O . TYR A 1 44 ? -6.849 -8.456 -11.698 1.00 0.00 44 TYR A O 13
ATOM 8922 N N . SER A 1 45 ? -5.328 -8.592 -13.351 1.00 0.00 45 SER A N 13
ATOM 8923 C CA . SER A 1 45 ? -5.211 -7.147 -13.511 1.00 0.00 45 SER A CA 13
ATOM 8924 C C . SER A 1 45 ? -5.611 -6.722 -14.921 1.00 0.00 45 SER A C 13
ATOM 8925 O O . SER A 1 45 ? -6.377 -5.778 -15.103 1.00 0.00 45 SER A O 13
ATOM 8933 N N . GLY A 1 46 ? -5.083 -7.428 -15.917 1.00 0.00 46 GLY A N 13
ATOM 8934 C CA . GLY A 1 46 ? -5.395 -7.110 -17.298 1.00 0.00 46 GLY A CA 13
ATOM 8935 C C . GLY A 1 46 ? -4.549 -7.897 -18.280 1.00 0.00 46 GLY A C 13
ATOM 8936 O O . GLY A 1 46 ? -3.706 -7.345 -18.986 1.00 0.00 46 GLY A O 13
ATOM 8940 N N . PRO A 1 47 ? -4.769 -9.219 -18.330 1.00 0.00 47 PRO A N 13
ATOM 8941 C CA . PRO A 1 47 ? -4.029 -10.111 -19.228 1.00 0.00 47 PRO A CA 13
ATOM 8942 C C . PRO A 1 47 ? -4.396 -9.895 -20.692 1.00 0.00 47 PRO A C 13
ATOM 8943 O O . PRO A 1 47 ? -3.522 -9.776 -21.549 1.00 0.00 47 PRO A O 13
ATOM 8954 N N . SER A 1 48 ? -5.695 -9.844 -20.970 1.00 0.00 48 SER A N 13
ATOM 8955 C CA . SER A 1 48 ? -6.177 -9.646 -22.332 1.00 0.00 48 SER A CA 13
ATOM 8956 C C . SER A 1 48 ? -6.435 -8.168 -22.607 1.00 0.00 48 SER A C 13
ATOM 8957 O O . SER A 1 48 ? -7.405 -7.593 -22.114 1.00 0.00 48 SER A O 13
ATOM 8965 N N . SER A 1 49 ? -5.558 -7.557 -23.397 1.00 0.00 49 SER A N 13
ATOM 8966 C CA . SER A 1 49 ? -5.687 -6.145 -23.736 1.00 0.00 49 SER A CA 13
ATOM 8967 C C . SER A 1 49 ? -6.761 -5.937 -24.801 1.00 0.00 49 SER A C 13
ATOM 8968 O O . SER A 1 49 ? -6.475 -5.949 -25.997 1.00 0.00 49 SER A O 13
ATOM 8976 N N . GLY A 1 50 ? -7.998 -5.747 -24.354 1.00 0.00 50 GLY A N 13
ATOM 8977 C CA . GLY A 1 50 ? -9.097 -5.540 -25.280 1.00 0.00 50 GLY A CA 13
ATOM 8978 C C . GLY A 1 50 ? -10.434 -5.945 -24.692 1.00 0.00 50 GLY A C 13
ATOM 8979 O O . GLY A 1 50 ? -11.256 -6.515 -25.410 1.00 0.00 50 GLY A O 13
ATOM 8984 N N . GLY A 1 1 ? -12.723 -24.230 10.493 1.00 0.00 1 GLY A N 14
ATOM 8985 C CA . GLY A 1 1 ? -12.255 -22.871 10.288 1.00 0.00 1 GLY A CA 14
ATOM 8986 C C . GLY A 1 1 ? -13.363 -21.938 9.839 1.00 0.00 1 GLY A C 14
ATOM 8987 O O . GLY A 1 1 ? -13.376 -21.485 8.695 1.00 0.00 1 GLY A O 14
ATOM 8991 N N . SER A 1 2 ? -14.294 -21.651 10.743 1.00 0.00 2 SER A N 14
ATOM 8992 C CA . SER A 1 2 ? -15.415 -20.771 10.432 1.00 0.00 2 SER A CA 14
ATOM 8993 C C . SER A 1 2 ? -14.945 -19.326 10.289 1.00 0.00 2 SER A C 14
ATOM 8994 O O . SER A 1 2 ? -15.224 -18.668 9.287 1.00 0.00 2 SER A O 14
ATOM 9002 N N . SER A 1 3 ? -14.233 -18.839 11.300 1.00 0.00 3 SER A N 14
ATOM 9003 C CA . SER A 1 3 ? -13.728 -17.471 11.291 1.00 0.00 3 SER A CA 14
ATOM 9004 C C . SER A 1 3 ? -12.436 -17.375 10.484 1.00 0.00 3 SER A C 14
ATOM 9005 O O . SER A 1 3 ? -11.659 -18.326 10.419 1.00 0.00 3 SER A O 14
ATOM 9013 N N . GLY A 1 4 ? -12.215 -16.216 9.869 1.00 0.00 4 GLY A N 14
ATOM 9014 C CA . GLY A 1 4 ? -11.017 -16.015 9.075 1.00 0.00 4 GLY A CA 14
ATOM 9015 C C . GLY A 1 4 ? -10.014 -15.107 9.758 1.00 0.00 4 GLY A C 14
ATOM 9016 O O . GLY A 1 4 ? -10.317 -13.953 10.060 1.00 0.00 4 GLY A O 14
ATOM 9020 N N . SER A 1 5 ? -8.816 -15.629 10.003 1.00 0.00 5 SER A N 14
ATOM 9021 C CA . SER A 1 5 ? -7.767 -14.859 10.661 1.00 0.00 5 SER A CA 14
ATOM 9022 C C . SER A 1 5 ? -6.537 -14.743 9.765 1.00 0.00 5 SER A C 14
ATOM 9023 O O . SER A 1 5 ? -6.268 -15.619 8.944 1.00 0.00 5 SER A O 14
ATOM 9031 N N . SER A 1 6 ? -5.794 -13.653 9.930 1.00 0.00 6 SER A N 14
ATOM 9032 C CA . SER A 1 6 ? -4.595 -13.418 9.134 1.00 0.00 6 SER A CA 14
ATOM 9033 C C . SER A 1 6 ? -3.353 -13.383 10.020 1.00 0.00 6 SER A C 14
ATOM 9034 O O . SER A 1 6 ? -3.279 -12.607 10.973 1.00 0.00 6 SER A O 14
ATOM 9042 N N . GLY A 1 7 ? -2.380 -14.230 9.699 1.00 0.00 7 GLY A N 14
ATOM 9043 C CA . GLY A 1 7 ? -1.155 -14.281 10.476 1.00 0.00 7 GLY A CA 14
ATOM 9044 C C . GLY A 1 7 ? -0.029 -13.495 9.833 1.00 0.00 7 GLY A C 14
ATOM 9045 O O . GLY A 1 7 ? 0.908 -14.075 9.285 1.00 0.00 7 GLY A O 14
ATOM 9049 N N . ASN A 1 8 ? -0.120 -12.171 9.898 1.00 0.00 8 ASN A N 14
ATOM 9050 C CA . ASN A 1 8 ? 0.897 -11.305 9.316 1.00 0.00 8 ASN A CA 14
ATOM 9051 C C . ASN A 1 8 ? 0.939 -9.957 10.030 1.00 0.00 8 ASN A C 14
ATOM 9052 O O . ASN A 1 8 ? -0.066 -9.472 10.550 1.00 0.00 8 ASN A O 14
ATOM 9063 N N . PRO A 1 9 ? 2.128 -9.337 10.056 1.00 0.00 9 PRO A N 14
ATOM 9064 C CA . PRO A 1 9 ? 2.329 -8.036 10.701 1.00 0.00 9 PRO A CA 14
ATOM 9065 C C . PRO A 1 9 ? 1.644 -6.903 9.947 1.00 0.00 9 PRO A C 14
ATOM 9066 O O . PRO A 1 9 ? 1.664 -5.751 10.383 1.00 0.00 9 PRO A O 14
ATOM 9077 N N . HIS A 1 10 ? 1.038 -7.235 8.812 1.00 0.00 10 HIS A N 14
ATOM 9078 C CA . HIS A 1 10 ? 0.345 -6.243 7.995 1.00 0.00 10 HIS A CA 14
ATOM 9079 C C . HIS A 1 10 ? -1.034 -6.749 7.580 1.00 0.00 10 HIS A C 14
ATOM 9080 O O . HIS A 1 10 ? -1.177 -7.878 7.111 1.00 0.00 10 HIS A O 14
ATOM 9094 N N . LEU A 1 11 ? -2.045 -5.906 7.758 1.00 0.00 11 LEU A N 14
ATOM 9095 C CA . LEU A 1 11 ? -3.414 -6.267 7.401 1.00 0.00 11 LEU A CA 14
ATOM 9096 C C . LEU A 1 11 ? -3.941 -5.370 6.287 1.00 0.00 11 LEU A C 14
ATOM 9097 O O . LEU A 1 11 ? -4.574 -5.843 5.342 1.00 0.00 11 LEU A O 14
ATOM 9113 N N . LEU A 1 12 ? -3.673 -4.074 6.401 1.00 0.00 12 LEU A N 14
ATOM 9114 C CA . LEU A 1 12 ? -4.119 -3.109 5.401 1.00 0.00 12 LEU A CA 14
ATOM 9115 C C . LEU A 1 12 ? -2.992 -2.153 5.026 1.00 0.00 12 LEU A C 14
ATOM 9116 O O . LEU A 1 12 ? -2.663 -1.237 5.780 1.00 0.00 12 LEU A O 14
ATOM 9132 N N . VAL A 1 13 ? -2.404 -2.372 3.854 1.00 0.00 13 VAL A N 14
ATOM 9133 C CA . VAL A 1 13 ? -1.315 -1.528 3.377 1.00 0.00 13 VAL A CA 14
ATOM 9134 C C . VAL A 1 13 ? -1.414 -1.302 1.872 1.00 0.00 13 VAL A C 14
ATOM 9135 O O . VAL A 1 13 ? -1.157 -2.206 1.078 1.00 0.00 13 VAL A O 14
ATOM 9148 N N . LYS A 1 14 ? -1.790 -0.087 1.485 1.00 0.00 14 LYS A N 14
ATOM 9149 C CA . LYS A 1 14 ? -1.922 0.261 0.076 1.00 0.00 14 LYS A CA 14
ATOM 9150 C C . LYS A 1 14 ? -1.170 1.550 -0.239 1.00 0.00 14 LYS A C 14
ATOM 9151 O O . LYS A 1 14 ? -0.736 2.264 0.665 1.00 0.00 14 LYS A O 14
ATOM 9170 N N . TYR A 1 15 ? -1.018 1.842 -1.527 1.00 0.00 15 TYR A N 14
ATOM 9171 C CA . TYR A 1 15 ? -0.318 3.045 -1.961 1.00 0.00 15 TYR A CA 14
ATOM 9172 C C . TYR A 1 15 ? -0.780 3.473 -3.350 1.00 0.00 15 TYR A C 14
ATOM 9173 O O . TYR A 1 15 ? -1.590 2.796 -3.984 1.00 0.00 15 TYR A O 14
ATOM 9191 N N . HIS A 1 16 ? -0.258 4.603 -3.817 1.00 0.00 16 HIS A N 14
ATOM 9192 C CA . HIS A 1 16 ? -0.615 5.122 -5.133 1.00 0.00 16 HIS A CA 14
ATOM 9193 C C . HIS A 1 16 ? 0.517 4.895 -6.132 1.00 0.00 16 HIS A C 14
ATOM 9194 O O . HIS A 1 16 ? 1.598 5.469 -6.001 1.00 0.00 16 HIS A O 14
ATOM 9208 N N . SER A 1 17 ? 0.260 4.055 -7.129 1.00 0.00 17 SER A N 14
ATOM 9209 C CA . SER A 1 17 ? 1.258 3.749 -8.148 1.00 0.00 17 SER A CA 14
ATOM 9210 C C . SER A 1 17 ? 1.332 4.863 -9.187 1.00 0.00 17 SER A C 14
ATOM 9211 O O . SER A 1 17 ? 1.373 4.605 -10.389 1.00 0.00 17 SER A O 14
ATOM 9219 N N . GLY A 1 18 ? 1.350 6.106 -8.713 1.00 0.00 18 GLY A N 14
ATOM 9220 C CA . GLY A 1 18 ? 1.420 7.242 -9.613 1.00 0.00 18 GLY A CA 14
ATOM 9221 C C . GLY A 1 18 ? 1.782 8.528 -8.897 1.00 0.00 18 GLY A C 14
ATOM 9222 O O . GLY A 1 18 ? 1.443 8.713 -7.729 1.00 0.00 18 GLY A O 14
ATOM 9226 N N . PHE A 1 19 ? 2.476 9.419 -9.598 1.00 0.00 19 PHE A N 14
ATOM 9227 C CA . PHE A 1 19 ? 2.887 10.693 -9.021 1.00 0.00 19 PHE A CA 14
ATOM 9228 C C . PHE A 1 19 ? 1.698 11.639 -8.888 1.00 0.00 19 PHE A C 14
ATOM 9229 O O . PHE A 1 19 ? 0.576 11.302 -9.269 1.00 0.00 19 PHE A O 14
ATOM 9246 N N . PHE A 1 20 ? 1.950 12.825 -8.345 1.00 0.00 20 PHE A N 14
ATOM 9247 C CA . PHE A 1 20 ? 0.901 13.821 -8.159 1.00 0.00 20 PHE A CA 14
ATOM 9248 C C . PHE A 1 20 ? 1.344 15.182 -8.686 1.00 0.00 20 PHE A C 14
ATOM 9249 O O . PHE A 1 20 ? 2.061 15.920 -8.008 1.00 0.00 20 PHE A O 14
ATOM 9266 N N . VAL A 1 21 ? 0.913 15.509 -9.900 1.00 0.00 21 VAL A N 14
ATOM 9267 C CA . VAL A 1 21 ? 1.264 16.782 -10.519 1.00 0.00 21 VAL A CA 14
ATOM 9268 C C . VAL A 1 21 ? 0.021 17.621 -10.794 1.00 0.00 21 VAL A C 14
ATOM 9269 O O . VAL A 1 21 ? -1.072 17.086 -10.978 1.00 0.00 21 VAL A O 14
ATOM 9282 N N . ASP A 1 22 ? 0.197 18.937 -10.824 1.00 0.00 22 ASP A N 14
ATOM 9283 C CA . ASP A 1 22 ? -0.911 19.851 -11.079 1.00 0.00 22 ASP A CA 14
ATOM 9284 C C . ASP A 1 22 ? -2.104 19.521 -10.187 1.00 0.00 22 ASP A C 14
ATOM 9285 O O . ASP A 1 22 ? -3.236 19.430 -10.657 1.00 0.00 22 ASP A O 14
ATOM 9294 N N . GLY A 1 23 ? -1.840 19.342 -8.896 1.00 0.00 23 GLY A N 14
ATOM 9295 C CA . GLY A 1 23 ? -2.901 19.022 -7.960 1.00 0.00 23 GLY A CA 14
ATOM 9296 C C . GLY A 1 23 ? -3.735 17.839 -8.409 1.00 0.00 23 GLY A C 14
ATOM 9297 O O . GLY A 1 23 ? -4.920 17.746 -8.087 1.00 0.00 23 GLY A O 14
ATOM 9301 N N . LYS A 1 24 ? -3.117 16.932 -9.157 1.00 0.00 24 LYS A N 14
ATOM 9302 C CA . LYS A 1 24 ? -3.808 15.748 -9.653 1.00 0.00 24 LYS A CA 14
ATOM 9303 C C . LYS A 1 24 ? -2.891 14.529 -9.623 1.00 0.00 24 LYS A C 14
ATOM 9304 O O . LYS A 1 24 ? -1.669 14.658 -9.701 1.00 0.00 24 LYS A O 14
ATOM 9323 N N . PHE A 1 25 ? -3.488 13.348 -9.511 1.00 0.00 25 PHE A N 14
ATOM 9324 C CA . PHE A 1 25 ? -2.725 12.106 -9.471 1.00 0.00 25 PHE A CA 14
ATOM 9325 C C . PHE A 1 25 ? -2.518 11.549 -10.876 1.00 0.00 25 PHE A C 14
ATOM 9326 O O . PHE A 1 25 ? -3.203 11.945 -11.821 1.00 0.00 25 PHE A O 14
ATOM 9343 N N . LEU A 1 26 ? -1.570 10.629 -11.008 1.00 0.00 26 LEU A N 14
ATOM 9344 C CA . LEU A 1 26 ? -1.270 10.017 -12.298 1.00 0.00 26 LEU A CA 14
ATOM 9345 C C . LEU A 1 26 ? -1.741 8.566 -12.334 1.00 0.00 26 LEU A C 14
ATOM 9346 O O . LEU A 1 26 ? -1.853 7.965 -13.403 1.00 0.00 26 LEU A O 14
ATOM 9362 N N . CYS A 1 27 ? -2.016 8.009 -11.160 1.00 0.00 27 CYS A N 14
ATOM 9363 C CA . CYS A 1 27 ? -2.475 6.630 -11.056 1.00 0.00 27 CYS A CA 14
ATOM 9364 C C . CYS A 1 27 ? -3.996 6.555 -11.146 1.00 0.00 27 CYS A C 14
ATOM 9365 O O . CYS A 1 27 ? -4.546 5.753 -11.900 1.00 0.00 27 CYS A O 14
ATOM 9372 N N . CYS A 1 28 ? -4.672 7.398 -10.371 1.00 0.00 28 CYS A N 14
ATOM 9373 C CA . CYS A 1 28 ? -6.129 7.429 -10.362 1.00 0.00 28 CYS A CA 14
ATOM 9374 C C . CYS A 1 28 ? -6.644 8.859 -10.501 1.00 0.00 28 CYS A C 14
ATOM 9375 O O . CYS A 1 28 ? -7.812 9.136 -10.232 1.00 0.00 28 CYS A O 14
ATOM 9382 N N . GLN A 1 29 ? -5.763 9.759 -10.922 1.00 0.00 29 GLN A N 14
ATOM 9383 C CA . GLN A 1 29 ? -6.128 11.160 -11.098 1.00 0.00 29 GLN A CA 14
ATOM 9384 C C . GLN A 1 29 ? -7.150 11.591 -10.050 1.00 0.00 29 GLN A C 14
ATOM 9385 O O . GLN A 1 29 ? -8.060 12.367 -10.341 1.00 0.00 29 GLN A O 14
ATOM 9399 N N . GLN A 1 30 ? -6.992 11.082 -8.832 1.00 0.00 30 GLN A N 14
ATOM 9400 C CA . GLN A 1 30 ? -7.902 11.414 -7.742 1.00 0.00 30 GLN A CA 14
ATOM 9401 C C . GLN A 1 30 ? -7.547 12.766 -7.130 1.00 0.00 30 GLN A C 14
ATOM 9402 O O . GLN A 1 30 ? -6.620 12.872 -6.328 1.00 0.00 30 GLN A O 14
ATOM 9416 N N . SER A 1 31 ? -8.292 13.798 -7.514 1.00 0.00 31 SER A N 14
ATOM 9417 C CA . SER A 1 31 ? -8.054 15.143 -7.007 1.00 0.00 31 SER A CA 14
ATOM 9418 C C . SER A 1 31 ? -7.722 15.112 -5.518 1.00 0.00 31 SER A C 14
ATOM 9419 O O . SER A 1 31 ? -6.860 15.854 -5.046 1.00 0.00 31 SER A O 14
ATOM 9427 N N . CYS A 1 32 ? -8.414 14.247 -4.783 1.00 0.00 32 CYS A N 14
ATOM 9428 C CA . CYS A 1 32 ? -8.195 14.117 -3.348 1.00 0.00 32 CYS A CA 14
ATOM 9429 C C . CYS A 1 32 ? -6.790 13.596 -3.056 1.00 0.00 32 CYS A C 14
ATOM 9430 O O . CYS A 1 32 ? -6.407 12.521 -3.517 1.00 0.00 32 CYS A O 14
ATOM 9437 N N . LYS A 1 33 ? -6.028 14.366 -2.287 1.00 0.00 33 LYS A N 14
ATOM 9438 C CA . LYS A 1 33 ? -4.667 13.983 -1.931 1.00 0.00 33 LYS A CA 14
ATOM 9439 C C . LYS A 1 33 ? -4.665 12.760 -1.020 1.00 0.00 33 LYS A C 14
ATOM 9440 O O . LYS A 1 33 ? -3.917 11.810 -1.242 1.00 0.00 33 LYS A O 14
ATOM 9459 N N . ALA A 1 34 ? -5.511 12.791 0.005 1.00 0.00 34 ALA A N 14
ATOM 9460 C CA . ALA A 1 34 ? -5.608 11.684 0.948 1.00 0.00 34 ALA A CA 14
ATOM 9461 C C . ALA A 1 34 ? -6.553 10.604 0.430 1.00 0.00 34 ALA A C 14
ATOM 9462 O O . ALA A 1 34 ? -7.331 10.029 1.191 1.00 0.00 34 ALA A O 14
ATOM 9469 N N . ALA A 1 35 ? -6.481 10.335 -0.870 1.00 0.00 35 ALA A N 14
ATOM 9470 C CA . ALA A 1 35 ? -7.329 9.324 -1.488 1.00 0.00 35 ALA A CA 14
ATOM 9471 C C . ALA A 1 35 ? -6.861 7.919 -1.126 1.00 0.00 35 ALA A C 14
ATOM 9472 O O . ALA A 1 35 ? -5.680 7.676 -0.875 1.00 0.00 35 ALA A O 14
ATOM 9479 N N . PRO A 1 36 ? -7.807 6.967 -1.098 1.00 0.00 36 PRO A N 14
ATOM 9480 C CA . PRO A 1 36 ? -7.515 5.570 -0.766 1.00 0.00 36 PRO A CA 14
ATOM 9481 C C . PRO A 1 36 ? -6.710 4.872 -1.857 1.00 0.00 36 PRO A C 14
ATOM 9482 O O . PRO A 1 36 ? -7.079 4.901 -3.029 1.00 0.00 36 PRO A O 14
ATOM 9493 N N . GLY A 1 37 ? -5.605 4.246 -1.462 1.00 0.00 37 GLY A N 14
ATOM 9494 C CA . GLY A 1 37 ? -4.765 3.549 -2.418 1.00 0.00 37 GLY A CA 14
ATOM 9495 C C . GLY A 1 37 ? -5.565 2.910 -3.535 1.00 0.00 37 GLY A C 14
ATOM 9496 O O . GLY A 1 37 ? -6.227 1.892 -3.331 1.00 0.00 37 GLY A O 14
ATOM 9500 N N . CYS A 1 38 ? -5.506 3.509 -4.720 1.00 0.00 38 CYS A N 14
ATOM 9501 C CA . CYS A 1 38 ? -6.233 2.995 -5.874 1.00 0.00 38 CYS A CA 14
ATOM 9502 C C . CYS A 1 38 ? -5.825 1.555 -6.176 1.00 0.00 38 CYS A C 14
ATOM 9503 O O . CYS A 1 38 ? -6.655 0.730 -6.561 1.00 0.00 38 CYS A O 14
ATOM 9510 N N . THR A 1 39 ? -4.541 1.259 -5.996 1.00 0.00 39 THR A N 14
ATOM 9511 C CA . THR A 1 39 ? -4.024 -0.079 -6.248 1.00 0.00 39 THR A CA 14
ATOM 9512 C C . THR A 1 39 ? -4.478 -1.058 -5.170 1.00 0.00 39 THR A C 14
ATOM 9513 O O . THR A 1 39 ? -4.945 -0.651 -4.105 1.00 0.00 39 THR A O 14
ATOM 9524 N N . LEU A 1 40 ? -4.338 -2.348 -5.453 1.00 0.00 40 LEU A N 14
ATOM 9525 C CA . LEU A 1 40 ? -4.733 -3.385 -4.506 1.00 0.00 40 LEU A CA 14
ATOM 9526 C C . LEU A 1 40 ? -4.108 -4.726 -4.876 1.00 0.00 40 LEU A C 14
ATOM 9527 O O . LEU A 1 40 ? -4.174 -5.157 -6.027 1.00 0.00 40 LEU A O 14
ATOM 9543 N N . TRP A 1 41 ? -3.504 -5.382 -3.892 1.00 0.00 41 TRP A N 14
ATOM 9544 C CA . TRP A 1 41 ? -2.868 -6.676 -4.113 1.00 0.00 41 TRP A CA 14
ATOM 9545 C C . TRP A 1 41 ? -3.775 -7.597 -4.922 1.00 0.00 41 TRP A C 14
ATOM 9546 O O . TRP A 1 41 ? -3.407 -8.050 -6.004 1.00 0.00 41 TRP A O 14
ATOM 9567 N N . GLU A 1 42 ? -4.962 -7.869 -4.388 1.00 0.00 42 GLU A N 14
ATOM 9568 C CA . GLU A 1 42 ? -5.921 -8.737 -5.062 1.00 0.00 42 GLU A CA 14
ATOM 9569 C C . GLU A 1 42 ? -6.816 -7.933 -6.002 1.00 0.00 42 GLU A C 14
ATOM 9570 O O . GLU A 1 42 ? -7.635 -7.129 -5.559 1.00 0.00 42 GLU A O 14
ATOM 9582 N N . ALA A 1 43 ? -6.651 -8.157 -7.302 1.00 0.00 43 ALA A N 14
ATOM 9583 C CA . ALA A 1 43 ? -7.443 -7.456 -8.304 1.00 0.00 43 ALA A CA 14
ATOM 9584 C C . ALA A 1 43 ? -8.164 -8.439 -9.220 1.00 0.00 43 ALA A C 14
ATOM 9585 O O . ALA A 1 43 ? -7.630 -9.497 -9.555 1.00 0.00 43 ALA A O 14
ATOM 9592 N N . TYR A 1 44 ? -9.379 -8.084 -9.623 1.00 0.00 44 TYR A N 14
ATOM 9593 C CA . TYR A 1 44 ? -10.174 -8.936 -10.498 1.00 0.00 44 TYR A CA 14
ATOM 9594 C C . TYR A 1 44 ? -9.805 -8.710 -11.961 1.00 0.00 44 TYR A C 14
ATOM 9595 O O . TYR A 1 44 ? -10.676 -8.633 -12.828 1.00 0.00 44 TYR A O 14
ATOM 9613 N N . SER A 1 45 ? -8.508 -8.604 -12.228 1.00 0.00 45 SER A N 14
ATOM 9614 C CA . SER A 1 45 ? -8.021 -8.383 -13.585 1.00 0.00 45 SER A CA 14
ATOM 9615 C C . SER A 1 45 ? -8.573 -9.439 -14.538 1.00 0.00 45 SER A C 14
ATOM 9616 O O . SER A 1 45 ? -8.181 -10.603 -14.488 1.00 0.00 45 SER A O 14
ATOM 9624 N N . GLY A 1 46 ? -9.489 -9.020 -15.408 1.00 0.00 46 GLY A N 14
ATOM 9625 C CA . GLY A 1 46 ? -10.081 -9.941 -16.361 1.00 0.00 46 GLY A CA 14
ATOM 9626 C C . GLY A 1 46 ? -10.901 -9.230 -17.420 1.00 0.00 46 GLY A C 14
ATOM 9627 O O . GLY A 1 46 ? -10.388 -8.824 -18.463 1.00 0.00 46 GLY A O 14
ATOM 9631 N N . PRO A 1 47 ? -12.206 -9.072 -17.157 1.00 0.00 47 PRO A N 14
ATOM 9632 C CA . PRO A 1 47 ? -13.127 -8.407 -18.083 1.00 0.00 47 PRO A CA 14
ATOM 9633 C C . PRO A 1 47 ? -12.866 -6.908 -18.182 1.00 0.00 47 PRO A C 14
ATOM 9634 O O . PRO A 1 47 ? -13.490 -6.112 -17.482 1.00 0.00 47 PRO A O 14
ATOM 9645 N N . SER A 1 48 ? -11.941 -6.530 -19.059 1.00 0.00 48 SER A N 14
ATOM 9646 C CA . SER A 1 48 ? -11.594 -5.125 -19.247 1.00 0.00 48 SER A CA 14
ATOM 9647 C C . SER A 1 48 ? -12.044 -4.636 -20.620 1.00 0.00 48 SER A C 14
ATOM 9648 O O . SER A 1 48 ? -12.208 -5.424 -21.551 1.00 0.00 48 SER A O 14
ATOM 9656 N N . SER A 1 49 ? -12.241 -3.326 -20.738 1.00 0.00 49 SER A N 14
ATOM 9657 C CA . SER A 1 49 ? -12.675 -2.730 -21.997 1.00 0.00 49 SER A CA 14
ATOM 9658 C C . SER A 1 49 ? -11.487 -2.486 -22.921 1.00 0.00 49 SER A C 14
ATOM 9659 O O . SER A 1 49 ? -10.338 -2.467 -22.482 1.00 0.00 49 SER A O 14
ATOM 9667 N N . GLY A 1 50 ? -11.773 -2.300 -24.206 1.00 0.00 50 GLY A N 14
ATOM 9668 C CA . GLY A 1 50 ? -10.719 -2.059 -25.174 1.00 0.00 50 GLY A CA 14
ATOM 9669 C C . GLY A 1 50 ? -9.575 -1.249 -24.597 1.00 0.00 50 GLY A C 14
ATOM 9670 O O . GLY A 1 50 ? -9.055 -0.373 -25.285 1.00 0.00 50 GLY A O 14
ATOM 9675 N N . GLY A 1 1 ? -29.526 -12.985 1.086 1.00 0.00 1 GLY A N 15
ATOM 9676 C CA . GLY A 1 1 ? -28.559 -12.648 2.113 1.00 0.00 1 GLY A CA 15
ATOM 9677 C C . GLY A 1 1 ? -27.489 -11.697 1.613 1.00 0.00 1 GLY A C 15
ATOM 9678 O O . GLY A 1 1 ? -27.661 -11.046 0.582 1.00 0.00 1 GLY A O 15
ATOM 9682 N N . SER A 1 2 ? -26.382 -11.616 2.344 1.00 0.00 2 SER A N 15
ATOM 9683 C CA . SER A 1 2 ? -25.283 -10.733 1.971 1.00 0.00 2 SER A CA 15
ATOM 9684 C C . SER A 1 2 ? -23.955 -11.268 2.497 1.00 0.00 2 SER A C 15
ATOM 9685 O O . SER A 1 2 ? -23.920 -12.226 3.269 1.00 0.00 2 SER A O 15
ATOM 9693 N N . SER A 1 3 ? -22.862 -10.642 2.071 1.00 0.00 3 SER A N 15
ATOM 9694 C CA . SER A 1 3 ? -21.530 -11.057 2.495 1.00 0.00 3 SER A CA 15
ATOM 9695 C C . SER A 1 3 ? -20.810 -9.920 3.214 1.00 0.00 3 SER A C 15
ATOM 9696 O O . SER A 1 3 ? -20.341 -8.971 2.586 1.00 0.00 3 SER A O 15
ATOM 9704 N N . GLY A 1 4 ? -20.726 -10.025 4.537 1.00 0.00 4 GLY A N 15
ATOM 9705 C CA . GLY A 1 4 ? -20.063 -9.000 5.322 1.00 0.00 4 GLY A CA 15
ATOM 9706 C C . GLY A 1 4 ? -19.279 -9.576 6.485 1.00 0.00 4 GLY A C 15
ATOM 9707 O O . GLY A 1 4 ? -19.829 -10.298 7.316 1.00 0.00 4 GLY A O 15
ATOM 9711 N N . SER A 1 5 ? -17.990 -9.259 6.542 1.00 0.00 5 SER A N 15
ATOM 9712 C CA . SER A 1 5 ? -17.127 -9.755 7.608 1.00 0.00 5 SER A CA 15
ATOM 9713 C C . SER A 1 5 ? -17.167 -8.825 8.816 1.00 0.00 5 SER A C 15
ATOM 9714 O O . SER A 1 5 ? -16.138 -8.536 9.426 1.00 0.00 5 SER A O 15
ATOM 9722 N N . SER A 1 6 ? -18.365 -8.359 9.157 1.00 0.00 6 SER A N 15
ATOM 9723 C CA . SER A 1 6 ? -18.541 -7.458 10.290 1.00 0.00 6 SER A CA 15
ATOM 9724 C C . SER A 1 6 ? -17.397 -6.452 10.366 1.00 0.00 6 SER A C 15
ATOM 9725 O O . SER A 1 6 ? -16.883 -6.159 11.445 1.00 0.00 6 SER A O 15
ATOM 9733 N N . GLY A 1 7 ? -17.002 -5.924 9.211 1.00 0.00 7 GLY A N 15
ATOM 9734 C CA . GLY A 1 7 ? -15.922 -4.955 9.168 1.00 0.00 7 GLY A CA 15
ATOM 9735 C C . GLY A 1 7 ? -14.884 -5.293 8.117 1.00 0.00 7 GLY A C 15
ATOM 9736 O O . GLY A 1 7 ? -15.220 -5.772 7.034 1.00 0.00 7 GLY A O 15
ATOM 9740 N N . ASN A 1 8 ? -13.619 -5.040 8.434 1.00 0.00 8 ASN A N 15
ATOM 9741 C CA . ASN A 1 8 ? -12.528 -5.317 7.507 1.00 0.00 8 ASN A CA 15
ATOM 9742 C C . ASN A 1 8 ? -11.250 -5.676 8.261 1.00 0.00 8 ASN A C 15
ATOM 9743 O O . ASN A 1 8 ? -11.027 -5.245 9.393 1.00 0.00 8 ASN A O 15
ATOM 9754 N N . PRO A 1 9 ? -10.391 -6.481 7.621 1.00 0.00 9 PRO A N 15
ATOM 9755 C CA . PRO A 1 9 ? -9.121 -6.914 8.211 1.00 0.00 9 PRO A CA 15
ATOM 9756 C C . PRO A 1 9 ? -8.117 -5.774 8.327 1.00 0.00 9 PRO A C 15
ATOM 9757 O O . PRO A 1 9 ? -7.288 -5.753 9.237 1.00 0.00 9 PRO A O 15
ATOM 9768 N N . HIS A 1 10 ? -8.196 -4.825 7.399 1.00 0.00 10 HIS A N 15
ATOM 9769 C CA . HIS A 1 10 ? -7.294 -3.679 7.398 1.00 0.00 10 HIS A CA 15
ATOM 9770 C C . HIS A 1 10 ? -7.994 -2.436 6.857 1.00 0.00 10 HIS A C 15
ATOM 9771 O O . HIS A 1 10 ? -9.137 -2.504 6.401 1.00 0.00 10 HIS A O 15
ATOM 9785 N N . LEU A 1 11 ? -7.302 -1.303 6.910 1.00 0.00 11 LEU A N 15
ATOM 9786 C CA . LEU A 1 11 ? -7.858 -0.045 6.426 1.00 0.00 11 LEU A CA 15
ATOM 9787 C C . LEU A 1 11 ? -6.766 1.007 6.267 1.00 0.00 11 LEU A C 15
ATOM 9788 O O . LEU A 1 11 ? -5.881 1.133 7.114 1.00 0.00 11 LEU A O 15
ATOM 9804 N N . LEU A 1 12 ? -6.834 1.763 5.176 1.00 0.00 12 LEU A N 15
ATOM 9805 C CA . LEU A 1 12 ? -5.851 2.808 4.906 1.00 0.00 12 LEU A CA 15
ATOM 9806 C C . LEU A 1 12 ? -4.444 2.223 4.828 1.00 0.00 12 LEU A C 15
ATOM 9807 O O . LEU A 1 12 ? -3.494 2.793 5.364 1.00 0.00 12 LEU A O 15
ATOM 9823 N N . VAL A 1 13 ? -4.318 1.085 4.154 1.00 0.00 13 VAL A N 15
ATOM 9824 C CA . VAL A 1 13 ? -3.026 0.426 4.003 1.00 0.00 13 VAL A CA 15
ATOM 9825 C C . VAL A 1 13 ? -2.743 0.100 2.541 1.00 0.00 13 VAL A C 15
ATOM 9826 O O . VAL A 1 13 ? -2.309 -1.004 2.211 1.00 0.00 13 VAL A O 15
ATOM 9839 N N . LYS A 1 14 ? -2.991 1.070 1.667 1.00 0.00 14 LYS A N 15
ATOM 9840 C CA . LYS A 1 14 ? -2.761 0.889 0.238 1.00 0.00 14 LYS A CA 15
ATOM 9841 C C . LYS A 1 14 ? -1.683 1.844 -0.265 1.00 0.00 14 LYS A C 15
ATOM 9842 O O . LYS A 1 14 ? -1.198 2.696 0.480 1.00 0.00 14 LYS A O 15
ATOM 9861 N N . TYR A 1 15 ? -1.314 1.698 -1.532 1.00 0.00 15 TYR A N 15
ATOM 9862 C CA . TYR A 1 15 ? -0.293 2.547 -2.134 1.00 0.00 15 TYR A CA 15
ATOM 9863 C C . TYR A 1 15 ? -0.792 3.157 -3.440 1.00 0.00 15 TYR A C 15
ATOM 9864 O O . TYR A 1 15 ? -1.908 2.881 -3.882 1.00 0.00 15 TYR A O 15
ATOM 9882 N N . HIS A 1 16 ? 0.043 3.990 -4.054 1.00 0.00 16 HIS A N 15
ATOM 9883 C CA . HIS A 1 16 ? -0.312 4.640 -5.311 1.00 0.00 16 HIS A CA 15
ATOM 9884 C C . HIS A 1 16 ? 0.681 4.273 -6.411 1.00 0.00 16 HIS A C 15
ATOM 9885 O O . HIS A 1 16 ? 1.892 4.395 -6.233 1.00 0.00 16 HIS A O 15
ATOM 9899 N N . SER A 1 17 ? 0.156 3.822 -7.547 1.00 0.00 17 SER A N 15
ATOM 9900 C CA . SER A 1 17 ? 0.995 3.434 -8.674 1.00 0.00 17 SER A CA 15
ATOM 9901 C C . SER A 1 17 ? 1.349 4.645 -9.531 1.00 0.00 17 SER A C 15
ATOM 9902 O O . SER A 1 17 ? 1.425 4.552 -10.756 1.00 0.00 17 SER A O 15
ATOM 9910 N N . GLY A 1 18 ? 1.564 5.784 -8.877 1.00 0.00 18 GLY A N 15
ATOM 9911 C CA . GLY A 1 18 ? 1.906 6.997 -9.595 1.00 0.00 18 GLY A CA 15
ATOM 9912 C C . GLY A 1 18 ? 2.364 8.108 -8.670 1.00 0.00 18 GLY A C 15
ATOM 9913 O O . GLY A 1 18 ? 2.878 7.846 -7.582 1.00 0.00 18 GLY A O 15
ATOM 9917 N N . PHE A 1 19 ? 2.178 9.350 -9.103 1.00 0.00 19 PHE A N 15
ATOM 9918 C CA . PHE A 1 19 ? 2.578 10.505 -8.307 1.00 0.00 19 PHE A CA 15
ATOM 9919 C C . PHE A 1 19 ? 1.486 11.570 -8.307 1.00 0.00 19 PHE A C 15
ATOM 9920 O O . PHE A 1 19 ? 0.416 11.379 -8.886 1.00 0.00 19 PHE A O 15
ATOM 9937 N N . PHE A 1 20 ? 1.762 12.693 -7.652 1.00 0.00 20 PHE A N 15
ATOM 9938 C CA . PHE A 1 20 ? 0.803 13.789 -7.574 1.00 0.00 20 PHE A CA 15
ATOM 9939 C C . PHE A 1 20 ? 1.369 15.053 -8.216 1.00 0.00 20 PHE A C 15
ATOM 9940 O O . PHE A 1 20 ? 2.166 15.768 -7.609 1.00 0.00 20 PHE A O 15
ATOM 9957 N N . VAL A 1 21 ? 0.951 15.322 -9.448 1.00 0.00 21 VAL A N 15
ATOM 9958 C CA . VAL A 1 21 ? 1.415 16.500 -10.173 1.00 0.00 21 VAL A CA 15
ATOM 9959 C C . VAL A 1 21 ? 0.241 17.313 -10.708 1.00 0.00 21 VAL A C 15
ATOM 9960 O O . VAL A 1 21 ? -0.739 16.756 -11.203 1.00 0.00 21 VAL A O 15
ATOM 9973 N N . ASP A 1 22 ? 0.348 18.633 -10.605 1.00 0.00 22 ASP A N 15
ATOM 9974 C CA . ASP A 1 22 ? -0.704 19.525 -11.080 1.00 0.00 22 ASP A CA 15
ATOM 9975 C C . ASP A 1 22 ? -1.939 19.428 -10.191 1.00 0.00 22 ASP A C 15
ATOM 9976 O O . ASP A 1 22 ? -3.069 19.445 -10.678 1.00 0.00 22 ASP A O 15
ATOM 9985 N N . GLY A 1 23 ? -1.717 19.326 -8.885 1.00 0.00 23 GLY A N 15
ATOM 9986 C CA . GLY A 1 23 ? -2.822 19.227 -7.949 1.00 0.00 23 GLY A CA 15
ATOM 9987 C C . GLY A 1 23 ? -3.713 18.033 -8.229 1.00 0.00 23 GLY A C 15
ATOM 9988 O O . GLY A 1 23 ? -4.935 18.117 -8.104 1.00 0.00 23 GLY A O 15
ATOM 9992 N N . LYS A 1 24 ? -3.101 16.916 -8.609 1.00 0.00 24 LYS A N 15
ATOM 9993 C CA . LYS A 1 24 ? -3.846 15.699 -8.907 1.00 0.00 24 LYS A CA 15
ATOM 9994 C C . LYS A 1 24 ? -2.899 14.530 -9.161 1.00 0.00 24 LYS A C 15
ATOM 9995 O O . LYS A 1 24 ? -1.744 14.725 -9.540 1.00 0.00 24 LYS A O 15
ATOM 10014 N N . PHE A 1 25 ? -3.395 13.316 -8.950 1.00 0.00 25 PHE A N 15
ATOM 10015 C CA . PHE A 1 25 ? -2.594 12.115 -9.156 1.00 0.00 25 PHE A CA 15
ATOM 10016 C C . PHE A 1 25 ? -2.545 11.741 -10.634 1.00 0.00 25 PHE A C 15
ATOM 10017 O O . PHE A 1 25 ? -3.340 12.232 -11.437 1.00 0.00 25 PHE A O 15
ATOM 10034 N N . LEU A 1 26 ? -1.609 10.867 -10.987 1.00 0.00 26 LEU A N 15
ATOM 10035 C CA . LEU A 1 26 ? -1.455 10.426 -12.369 1.00 0.00 26 LEU A CA 15
ATOM 10036 C C . LEU A 1 26 ? -1.941 8.990 -12.539 1.00 0.00 26 LEU A C 15
ATOM 10037 O O . LEU A 1 26 ? -2.528 8.639 -13.562 1.00 0.00 26 LEU A O 15
ATOM 10053 N N . CYS A 1 27 ? -1.693 8.164 -11.528 1.00 0.00 27 CYS A N 15
ATOM 10054 C CA . CYS A 1 27 ? -2.105 6.766 -11.563 1.00 0.00 27 CYS A CA 15
ATOM 10055 C C . CYS A 1 27 ? -3.626 6.648 -11.568 1.00 0.00 27 CYS A C 15
ATOM 10056 O O . CYS A 1 27 ? -4.209 6.017 -12.451 1.00 0.00 27 CYS A O 15
ATOM 10063 N N . CYS A 1 28 ? -4.266 7.258 -10.575 1.00 0.00 28 CYS A N 15
ATOM 10064 C CA . CYS A 1 28 ? -5.718 7.223 -10.464 1.00 0.00 28 CYS A CA 15
ATOM 10065 C C . CYS A 1 28 ? -6.331 8.546 -10.912 1.00 0.00 28 CYS A C 15
ATOM 10066 O O . CYS A 1 28 ? -7.412 8.573 -11.499 1.00 0.00 28 CYS A O 15
ATOM 10073 N N . GLN A 1 29 ? -5.631 9.641 -10.630 1.00 0.00 29 GLN A N 15
ATOM 10074 C CA . GLN A 1 29 ? -6.107 10.968 -11.004 1.00 0.00 29 GLN A CA 15
ATOM 10075 C C . GLN A 1 29 ? -7.402 11.308 -10.272 1.00 0.00 29 GLN A C 15
ATOM 10076 O O . GLN A 1 29 ? -8.355 11.799 -10.876 1.00 0.00 29 GLN A O 15
ATOM 10090 N N . GLN A 1 30 ? -7.427 11.043 -8.970 1.00 0.00 30 GLN A N 15
ATOM 10091 C CA . GLN A 1 30 ? -8.606 11.320 -8.157 1.00 0.00 30 GLN A CA 15
ATOM 10092 C C . GLN A 1 30 ? -8.699 12.805 -7.822 1.00 0.00 30 GLN A C 15
ATOM 10093 O O . GLN A 1 30 ? -7.848 13.598 -8.226 1.00 0.00 30 GLN A O 15
ATOM 10107 N N . SER A 1 31 ? -9.739 13.175 -7.081 1.00 0.00 31 SER A N 15
ATOM 10108 C CA . SER A 1 31 ? -9.946 14.567 -6.695 1.00 0.00 31 SER A CA 15
ATOM 10109 C C . SER A 1 31 ? -9.166 14.899 -5.426 1.00 0.00 31 SER A C 15
ATOM 10110 O O . SER A 1 31 ? -8.433 15.886 -5.374 1.00 0.00 31 SER A O 15
ATOM 10118 N N . CYS A 1 32 ? -9.331 14.067 -4.403 1.00 0.00 32 CYS A N 15
ATOM 10119 C CA . CYS A 1 32 ? -8.644 14.271 -3.133 1.00 0.00 32 CYS A CA 15
ATOM 10120 C C . CYS A 1 32 ? -7.135 14.367 -3.339 1.00 0.00 32 CYS A C 15
ATOM 10121 O O . CYS A 1 32 ? -6.606 13.920 -4.357 1.00 0.00 32 CYS A O 15
ATOM 10128 N N . LYS A 1 33 ? -6.447 14.953 -2.366 1.00 0.00 33 LYS A N 15
ATOM 10129 C CA . LYS A 1 33 ? -4.999 15.108 -2.439 1.00 0.00 33 LYS A CA 15
ATOM 10130 C C . LYS A 1 33 ? -4.292 13.955 -1.731 1.00 0.00 33 LYS A C 15
ATOM 10131 O O . LYS A 1 33 ? -3.250 13.483 -2.183 1.00 0.00 33 LYS A O 15
ATOM 10150 N N . ALA A 1 34 ? -4.869 13.507 -0.620 1.00 0.00 34 ALA A N 15
ATOM 10151 C CA . ALA A 1 34 ? -4.296 12.406 0.146 1.00 0.00 34 ALA A CA 15
ATOM 10152 C C . ALA A 1 34 ? -5.138 11.143 0.004 1.00 0.00 34 ALA A C 15
ATOM 10153 O O . ALA A 1 34 ? -5.219 10.334 0.929 1.00 0.00 34 ALA A O 15
ATOM 10160 N N . ALA A 1 35 ? -5.761 10.980 -1.158 1.00 0.00 35 ALA A N 15
ATOM 10161 C CA . ALA A 1 35 ? -6.595 9.814 -1.420 1.00 0.00 35 ALA A CA 15
ATOM 10162 C C . ALA A 1 35 ? -5.848 8.523 -1.104 1.00 0.00 35 ALA A C 15
ATOM 10163 O O . ALA A 1 35 ? -4.628 8.431 -1.248 1.00 0.00 35 ALA A O 15
ATOM 10170 N N . PRO A 1 36 ? -6.594 7.499 -0.662 1.00 0.00 36 PRO A N 15
ATOM 10171 C CA . PRO A 1 36 ? -6.022 6.193 -0.315 1.00 0.00 36 PRO A CA 15
ATOM 10172 C C . PRO A 1 36 ? -5.530 5.433 -1.542 1.00 0.00 36 PRO A C 15
ATOM 10173 O O . PRO A 1 36 ? -6.119 5.524 -2.619 1.00 0.00 36 PRO A O 15
ATOM 10184 N N . GLY A 1 37 ? -4.446 4.683 -1.371 1.00 0.00 37 GLY A N 15
ATOM 10185 C CA . GLY A 1 37 ? -3.894 3.917 -2.473 1.00 0.00 37 GLY A CA 15
ATOM 10186 C C . GLY A 1 37 ? -4.965 3.382 -3.403 1.00 0.00 37 GLY A C 15
ATOM 10187 O O . GLY A 1 37 ? -5.773 2.538 -3.011 1.00 0.00 37 GLY A O 15
ATOM 10191 N N . CYS A 1 38 ? -4.974 3.873 -4.637 1.00 0.00 38 CYS A N 15
ATOM 10192 C CA . CYS A 1 38 ? -5.956 3.442 -5.625 1.00 0.00 38 CYS A CA 15
ATOM 10193 C C . CYS A 1 38 ? -5.897 1.929 -5.826 1.00 0.00 38 CYS A C 15
ATOM 10194 O O . CYS A 1 38 ? -6.928 1.266 -5.942 1.00 0.00 38 CYS A O 15
ATOM 10201 N N . THR A 1 39 ? -4.682 1.391 -5.866 1.00 0.00 39 THR A N 15
ATOM 10202 C CA . THR A 1 39 ? -4.487 -0.041 -6.053 1.00 0.00 39 THR A CA 15
ATOM 10203 C C . THR A 1 39 ? -5.151 -0.838 -4.935 1.00 0.00 39 THR A C 15
ATOM 10204 O O . THR A 1 39 ? -4.616 -0.939 -3.830 1.00 0.00 39 THR A O 15
ATOM 10215 N N . LEU A 1 40 ? -6.316 -1.402 -5.229 1.00 0.00 40 LEU A N 15
ATOM 10216 C CA . LEU A 1 40 ? -7.053 -2.192 -4.247 1.00 0.00 40 LEU A CA 15
ATOM 10217 C C . LEU A 1 40 ? -7.545 -3.500 -4.858 1.00 0.00 40 LEU A C 15
ATOM 10218 O O . LEU A 1 40 ? -7.896 -3.552 -6.037 1.00 0.00 40 LEU A O 15
ATOM 10234 N N . TRP A 1 41 ? -7.569 -4.552 -4.048 1.00 0.00 41 TRP A N 15
ATOM 10235 C CA . TRP A 1 41 ? -8.021 -5.860 -4.509 1.00 0.00 41 TRP A CA 15
ATOM 10236 C C . TRP A 1 41 ? -9.340 -5.746 -5.263 1.00 0.00 41 TRP A C 15
ATOM 10237 O 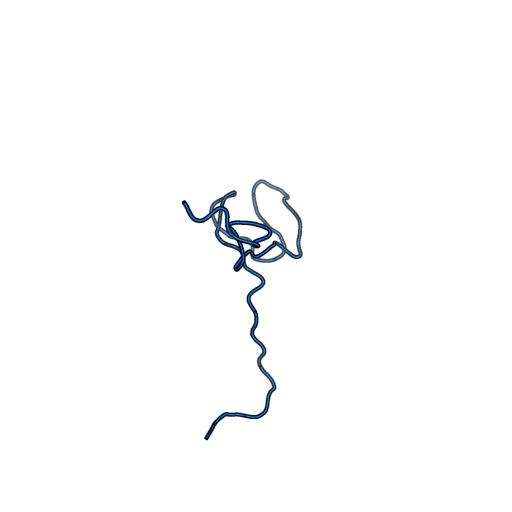O . TRP A 1 41 ? -9.443 -6.157 -6.419 1.00 0.00 41 TRP A O 15
ATOM 10258 N N . GLU A 1 42 ? -10.348 -5.185 -4.603 1.00 0.00 42 GLU A N 15
ATOM 10259 C CA . GLU A 1 42 ? -11.663 -5.018 -5.212 1.00 0.00 42 GLU A CA 15
ATOM 10260 C C . GLU A 1 42 ? -11.537 -4.727 -6.704 1.00 0.00 42 GLU A C 15
ATOM 10261 O O . GLU A 1 42 ? -11.015 -3.685 -7.102 1.00 0.00 42 GLU A O 15
ATOM 10273 N N . ALA A 1 43 ? -12.016 -5.655 -7.525 1.00 0.00 43 ALA A N 15
ATOM 10274 C CA . ALA A 1 43 ? -11.959 -5.497 -8.973 1.00 0.00 43 ALA A CA 15
ATOM 1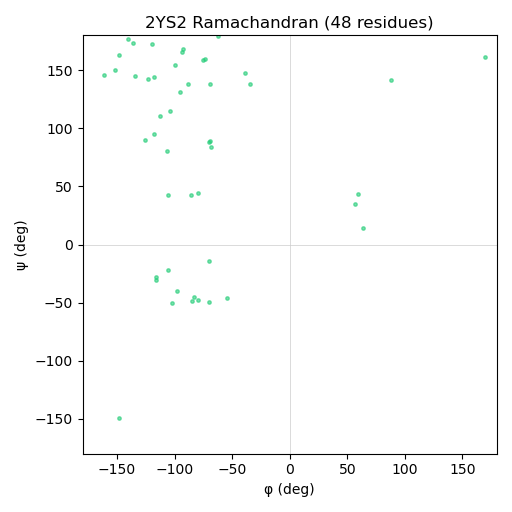0275 C C . ALA A 1 43 ? -13.053 -6.311 -9.658 1.00 0.00 43 ALA A C 15
ATOM 10276 O O . ALA A 1 43 ? -13.705 -7.145 -9.029 1.00 0.00 43 ALA A O 15
ATOM 10283 N N . TYR A 1 44 ? -13.249 -6.063 -10.948 1.00 0.00 44 TYR A N 15
ATOM 10284 C CA . TYR A 1 44 ? -14.265 -6.771 -11.716 1.00 0.00 44 TYR A CA 15
ATOM 10285 C C . TYR A 1 44 ? -13.699 -8.054 -12.318 1.00 0.00 44 TYR A C 15
ATOM 10286 O O . TYR A 1 44 ? -12.484 -8.231 -12.399 1.00 0.00 44 TYR A O 15
ATOM 10304 N N . SER A 1 45 ? -14.590 -8.946 -12.738 1.00 0.00 45 SER A N 15
ATOM 10305 C CA . SER A 1 45 ? -14.182 -10.215 -13.328 1.00 0.00 45 SER A CA 15
ATOM 10306 C C . SER A 1 45 ? -14.205 -10.138 -14.852 1.00 0.00 45 SER A C 15
ATOM 10307 O O . SER A 1 45 ? -15.245 -10.335 -15.479 1.00 0.00 45 SER A O 15
ATOM 10315 N N . GLY A 1 46 ? -13.049 -9.848 -15.442 1.00 0.00 46 GLY A N 15
ATOM 10316 C CA . GLY A 1 46 ? -12.957 -9.749 -16.887 1.00 0.00 46 GLY A CA 15
ATOM 10317 C C . GLY A 1 46 ? -12.618 -11.075 -17.539 1.00 0.00 46 GLY A C 15
ATOM 10318 O O . GLY A 1 46 ? -12.831 -12.144 -16.968 1.00 0.00 46 GLY A O 15
ATOM 10322 N N . PRO A 1 47 ? -12.076 -11.014 -18.764 1.00 0.00 47 PRO A N 15
ATOM 10323 C CA . PRO A 1 47 ? -11.696 -12.210 -19.522 1.00 0.00 47 PRO A CA 15
ATOM 10324 C C . PRO A 1 47 ? -10.490 -12.921 -18.917 1.00 0.00 47 PRO A C 15
ATOM 10325 O O . PRO A 1 47 ? -9.350 -12.673 -19.311 1.00 0.00 47 PRO A O 15
ATOM 10336 N N . SER A 1 48 ? -10.748 -13.804 -17.958 1.00 0.00 48 SER A N 15
ATOM 10337 C CA . SER A 1 48 ? -9.682 -14.547 -17.297 1.00 0.00 48 SER A CA 15
ATOM 10338 C C . SER A 1 48 ? -9.073 -15.580 -18.241 1.00 0.00 48 SER A C 15
ATOM 10339 O O . SER A 1 48 ? -7.857 -15.636 -18.417 1.00 0.00 48 SER A O 15
ATOM 10347 N N . SER A 1 49 ? -9.930 -16.397 -18.844 1.00 0.00 49 SER A N 15
ATOM 10348 C CA . SER A 1 49 ? -9.478 -17.432 -19.767 1.00 0.00 49 SER A CA 15
ATOM 10349 C C . SER A 1 49 ? -8.888 -16.813 -21.031 1.00 0.00 49 SER A C 15
ATOM 10350 O O . SER A 1 49 ? -9.569 -16.087 -21.755 1.00 0.00 49 SER A O 15
ATOM 10358 N N . GLY A 1 50 ? -7.617 -17.106 -21.288 1.00 0.00 50 GLY A N 15
ATOM 10359 C CA . GLY A 1 50 ? -6.956 -16.571 -22.464 1.00 0.00 50 GLY A CA 15
ATOM 10360 C C . GLY A 1 50 ? -5.512 -16.197 -22.197 1.00 0.00 50 GLY A C 15
ATOM 10361 O O . GLY A 1 50 ? -4.938 -15.433 -22.972 1.00 0.00 50 GLY A O 15
ATOM 10366 N N . GLY A 1 1 ? 8.707 14.439 18.421 1.00 0.00 1 GLY A N 16
ATOM 10367 C CA . GLY A 1 1 ? 9.024 13.845 19.707 1.00 0.00 1 GLY A CA 16
ATOM 10368 C C . GLY A 1 1 ? 9.481 12.405 19.584 1.00 0.00 1 GLY A C 16
ATOM 10369 O O . GLY A 1 1 ? 9.173 11.731 18.602 1.00 0.00 1 GLY A O 16
ATOM 10373 N N . SER A 1 2 ? 10.220 11.933 20.583 1.00 0.00 2 SER A N 16
ATOM 10374 C CA . SER A 1 2 ? 10.726 10.566 20.580 1.00 0.00 2 SER A CA 16
ATOM 10375 C C . SER A 1 2 ? 9.686 9.603 20.018 1.00 0.00 2 SER A C 16
ATOM 10376 O O . SER A 1 2 ? 8.493 9.731 20.292 1.00 0.00 2 SER A O 16
ATOM 10384 N N . SER A 1 3 ? 10.147 8.638 19.228 1.00 0.00 3 SER A N 16
ATOM 10385 C CA . SER A 1 3 ? 9.256 7.654 18.624 1.00 0.00 3 SER A CA 16
ATOM 10386 C C . SER A 1 3 ? 9.617 6.243 19.078 1.00 0.00 3 SER A C 16
ATOM 10387 O O . SER A 1 3 ? 10.751 5.977 19.474 1.00 0.00 3 SER A O 16
ATOM 10395 N N . GLY A 1 4 ? 8.642 5.340 19.016 1.00 0.00 4 GLY A N 16
ATOM 10396 C CA . GLY A 1 4 ? 8.875 3.968 19.423 1.00 0.00 4 GLY A CA 16
ATOM 10397 C C . GLY A 1 4 ? 8.476 2.969 18.354 1.00 0.00 4 GLY A C 16
ATOM 10398 O O . GLY A 1 4 ? 9.177 1.985 18.122 1.00 0.00 4 GLY A O 16
ATOM 10402 N N . SER A 1 5 ? 7.345 3.223 17.704 1.00 0.00 5 SER A N 16
ATOM 10403 C CA . SER A 1 5 ? 6.850 2.335 16.658 1.00 0.00 5 SER A CA 16
ATOM 10404 C C . SER A 1 5 ? 7.971 1.948 15.699 1.00 0.00 5 SER A C 16
ATOM 10405 O O . SER A 1 5 ? 8.567 2.804 15.045 1.00 0.00 5 SER A O 16
ATOM 10413 N N . SER A 1 6 ? 8.252 0.652 15.620 1.00 0.00 6 SER A N 16
ATOM 10414 C CA . SER A 1 6 ? 9.304 0.150 14.744 1.00 0.00 6 SER A CA 16
ATOM 10415 C C . SER A 1 6 ? 8.764 -0.928 13.808 1.00 0.00 6 SER A C 16
ATOM 10416 O O . SER A 1 6 ? 7.797 -1.618 14.130 1.00 0.00 6 SER A O 16
ATOM 10424 N N . GLY A 1 7 ? 9.395 -1.065 12.646 1.00 0.00 7 GLY A N 16
ATOM 10425 C CA . GLY A 1 7 ? 8.965 -2.059 11.681 1.00 0.00 7 GLY A CA 16
ATOM 10426 C C . GLY A 1 7 ? 8.016 -1.488 10.645 1.00 0.00 7 GLY A C 16
ATOM 10427 O O . GLY A 1 7 ? 7.507 -0.379 10.803 1.00 0.00 7 GLY A O 16
ATOM 10431 N N . ASN A 1 8 ? 7.778 -2.247 9.580 1.00 0.00 8 ASN A N 16
ATOM 10432 C CA . ASN A 1 8 ? 6.884 -1.810 8.514 1.00 0.00 8 ASN A CA 16
ATOM 10433 C C . ASN A 1 8 ? 5.655 -2.709 8.430 1.00 0.00 8 ASN A C 16
ATOM 10434 O O . ASN A 1 8 ? 5.574 -3.617 7.603 1.00 0.00 8 ASN A O 16
ATOM 10445 N N . PRO A 1 9 ? 4.673 -2.451 9.307 1.00 0.00 9 PRO A N 16
ATOM 10446 C CA . PRO A 1 9 ? 3.429 -3.225 9.352 1.00 0.00 9 PRO A CA 16
ATOM 10447 C C . PRO A 1 9 ? 2.544 -2.971 8.137 1.00 0.00 9 PRO A C 16
ATOM 10448 O O . PRO A 1 9 ? 1.437 -3.504 8.040 1.00 0.00 9 PRO A O 16
ATOM 10459 N N . HIS A 1 10 ? 3.037 -2.153 7.211 1.00 0.00 10 HIS A N 16
ATOM 10460 C CA . HIS A 1 10 ? 2.290 -1.828 6.002 1.00 0.00 10 HIS A CA 16
ATOM 10461 C C . HIS A 1 10 ? 2.966 -2.424 4.770 1.00 0.00 10 HIS A C 16
ATOM 10462 O O . HIS A 1 10 ? 3.056 -1.778 3.725 1.00 0.00 10 HIS A O 16
ATOM 10476 N N . LEU A 1 11 ? 3.440 -3.658 4.900 1.00 0.00 11 LEU A N 16
ATOM 10477 C CA . LEU A 1 11 ? 4.108 -4.341 3.798 1.00 0.00 11 LEU A CA 16
ATOM 10478 C C . LEU A 1 11 ? 3.218 -4.380 2.561 1.00 0.00 11 LEU A C 16
ATOM 10479 O O . LEU A 1 11 ? 3.611 -3.925 1.485 1.00 0.00 11 LEU A O 16
ATOM 10495 N N . LEU A 1 12 ? 2.017 -4.924 2.720 1.00 0.00 12 LEU A N 16
ATOM 10496 C CA . LEU A 1 12 ? 1.067 -5.019 1.616 1.00 0.00 12 LEU A CA 16
ATOM 10497 C C . LEU A 1 12 ? -0.202 -4.231 1.918 1.00 0.00 12 LEU A C 16
ATOM 10498 O O . LEU A 1 12 ? -1.028 -4.651 2.730 1.00 0.00 12 LEU A O 16
ATOM 10514 N N . VAL A 1 13 ? -0.353 -3.086 1.260 1.00 0.00 13 VAL A N 16
ATOM 10515 C CA . VAL A 1 13 ? -1.525 -2.240 1.456 1.00 0.00 13 VAL A CA 16
ATOM 10516 C C . VAL A 1 13 ? -1.767 -1.348 0.244 1.00 0.00 13 VAL A C 16
ATOM 10517 O O . VAL A 1 13 ? -0.868 -1.126 -0.568 1.00 0.00 13 VAL A O 16
ATOM 10530 N N . LYS A 1 14 ? -2.988 -0.837 0.127 1.00 0.00 14 LYS A N 16
ATOM 10531 C CA . LYS A 1 14 ? -3.351 0.035 -0.984 1.00 0.00 14 LYS A CA 16
ATOM 10532 C C . LYS A 1 14 ? -2.359 1.185 -1.120 1.00 0.00 14 LYS A C 16
ATOM 10533 O O . LYS A 1 14 ? -2.177 1.973 -0.192 1.00 0.00 14 LYS A O 16
ATOM 10552 N N . TYR A 1 15 ? -1.720 1.276 -2.282 1.00 0.00 15 TYR A N 16
ATOM 10553 C CA . TYR A 1 15 ? -0.746 2.330 -2.538 1.00 0.00 15 TYR A CA 16
ATOM 10554 C C . TYR A 1 15 ? -1.050 3.045 -3.851 1.00 0.00 15 TYR A C 16
ATOM 10555 O O . TYR A 1 15 ? -1.965 2.663 -4.582 1.00 0.00 15 TYR A O 16
ATOM 10573 N N . HIS A 1 16 ? -0.274 4.083 -4.145 1.00 0.00 16 HIS A N 16
ATOM 10574 C CA . HIS A 1 16 ? -0.458 4.853 -5.371 1.00 0.00 16 HIS A CA 16
ATOM 10575 C C . HIS A 1 16 ? 0.675 4.583 -6.356 1.00 0.00 16 HIS A C 16
ATOM 10576 O O . HIS A 1 16 ? 1.823 4.960 -6.116 1.00 0.00 16 HIS A O 16
ATOM 10590 N N . SER A 1 17 ? 0.346 3.927 -7.465 1.00 0.00 17 SER A N 16
ATOM 10591 C CA . SER A 1 17 ? 1.337 3.603 -8.484 1.00 0.00 17 SER A CA 16
ATOM 10592 C C . SER A 1 17 ? 1.583 4.797 -9.402 1.00 0.00 17 SER A C 16
ATOM 10593 O O . SER A 1 17 ? 1.718 4.643 -10.616 1.00 0.00 17 SER A O 16
ATOM 10601 N N . GLY A 1 18 ? 1.638 5.988 -8.813 1.00 0.00 18 GLY A N 16
ATOM 10602 C CA . GLY A 1 18 ? 1.866 7.191 -9.592 1.00 0.00 18 GLY A CA 16
ATOM 10603 C C . GLY A 1 18 ? 2.231 8.381 -8.727 1.00 0.00 18 GLY A C 16
ATOM 10604 O O . GLY A 1 18 ? 2.133 8.320 -7.501 1.00 0.00 18 GLY A O 16
ATOM 10608 N N . PHE A 1 19 ? 2.654 9.467 -9.365 1.00 0.00 19 PHE A N 16
ATOM 10609 C CA . PHE A 1 19 ? 3.037 10.676 -8.646 1.00 0.00 19 PHE A CA 16
ATOM 10610 C C . PHE A 1 19 ? 1.895 11.689 -8.636 1.00 0.00 19 PHE A C 16
ATOM 10611 O O . PHE A 1 19 ? 0.863 11.482 -9.274 1.00 0.00 19 PHE A O 16
ATOM 10628 N N . PHE A 1 20 ? 2.089 12.782 -7.905 1.00 0.00 20 PHE A N 16
ATOM 10629 C CA . PHE A 1 20 ? 1.075 13.826 -7.810 1.00 0.00 20 PHE A CA 16
ATOM 10630 C C . PHE A 1 20 ? 1.541 15.102 -8.505 1.00 0.00 20 PHE A C 16
ATOM 10631 O O . PHE A 1 20 ? 2.336 15.865 -7.958 1.00 0.00 20 PHE A O 16
ATOM 10648 N N . VAL A 1 21 ? 1.040 15.325 -9.716 1.00 0.00 21 VAL A N 16
ATOM 10649 C CA . VAL A 1 21 ? 1.405 16.508 -10.487 1.00 0.00 21 VAL A CA 16
ATOM 10650 C C . VAL A 1 21 ? 0.165 17.229 -11.005 1.00 0.00 21 VAL A C 16
ATOM 10651 O O . VAL A 1 21 ? -0.859 16.605 -11.282 1.00 0.00 21 VAL A O 16
ATOM 10664 N N . ASP A 1 22 ? 0.266 18.548 -11.134 1.00 0.00 22 ASP A N 16
ATOM 10665 C CA . ASP A 1 22 ? -0.848 19.355 -11.621 1.00 0.00 22 ASP A CA 16
ATOM 10666 C C . ASP A 1 22 ? -2.040 19.264 -10.674 1.00 0.00 22 ASP A C 16
ATOM 10667 O O . ASP A 1 22 ? -3.185 19.157 -11.111 1.00 0.00 22 ASP A O 16
ATOM 10676 N N . GLY A 1 23 ? -1.761 19.306 -9.375 1.00 0.00 23 GLY A N 16
ATOM 10677 C CA . GLY A 1 23 ? -2.822 19.226 -8.386 1.00 0.00 23 GLY A CA 16
ATOM 10678 C C . GLY A 1 23 ? -3.704 18.010 -8.580 1.00 0.00 23 GLY A C 16
ATOM 10679 O O . GLY A 1 23 ? -4.921 18.081 -8.404 1.00 0.00 23 GLY A O 16
ATOM 10683 N N . LYS A 1 24 ? -3.092 16.888 -8.946 1.00 0.00 24 LYS A N 16
ATOM 10684 C CA . LYS A 1 24 ? -3.829 15.650 -9.165 1.00 0.00 24 LYS A CA 16
ATOM 10685 C C . LYS A 1 24 ? -2.876 14.489 -9.430 1.00 0.00 24 LYS A C 16
ATOM 10686 O O . LYS A 1 24 ? -1.811 14.669 -10.021 1.00 0.00 24 LYS A O 16
ATOM 10705 N N . PHE A 1 25 ? -3.265 13.296 -8.991 1.00 0.00 25 PHE A N 16
ATOM 10706 C CA . PHE A 1 25 ? -2.445 12.107 -9.181 1.00 0.00 25 PHE A CA 16
ATOM 10707 C C . PHE A 1 25 ? -2.423 11.690 -10.650 1.00 0.00 25 PHE A C 16
ATOM 10708 O O . PHE A 1 25 ? -3.235 12.155 -11.451 1.00 0.00 25 PHE A O 16
ATOM 10725 N N . LEU A 1 26 ? -1.487 10.813 -10.995 1.00 0.00 26 LEU A N 16
ATOM 10726 C CA . LEU A 1 26 ? -1.358 10.333 -12.367 1.00 0.00 26 LEU A CA 16
ATOM 10727 C C . LEU A 1 26 ? -1.830 8.888 -12.486 1.00 0.00 26 LEU A C 16
ATOM 10728 O O . LEU A 1 26 ? -2.390 8.488 -13.507 1.00 0.00 26 LEU A O 16
ATOM 10744 N N . CYS A 1 27 ? -1.603 8.109 -11.433 1.00 0.00 27 CYS A N 16
ATOM 10745 C CA . CYS A 1 27 ? -2.006 6.708 -11.418 1.00 0.00 27 CYS A CA 16
ATOM 10746 C C . CYS A 1 27 ? -3.527 6.579 -11.414 1.00 0.00 27 CYS A C 16
ATOM 10747 O O . CYS A 1 27 ? -4.099 5.812 -12.189 1.00 0.00 27 CYS A O 16
ATOM 10754 N N . CYS A 1 28 ? -4.176 7.336 -10.536 1.00 0.00 28 CYS A N 16
ATOM 10755 C CA . CYS A 1 28 ? -5.630 7.309 -10.429 1.00 0.00 28 CYS A CA 16
ATOM 10756 C C . CYS A 1 28 ? -6.235 8.629 -10.898 1.00 0.00 28 CYS A C 16
ATOM 10757 O O . CYS A 1 28 ? -7.289 8.648 -11.533 1.00 0.00 28 CYS A O 16
ATOM 10764 N N . GLN A 1 29 ? -5.560 9.729 -10.582 1.00 0.00 29 GLN A N 16
ATOM 10765 C CA . GLN A 1 29 ? -6.032 11.052 -10.970 1.00 0.00 29 GLN A CA 16
ATOM 10766 C C . GLN A 1 29 ? -7.319 11.409 -10.236 1.00 0.00 29 GLN A C 16
ATOM 10767 O O . GLN A 1 29 ? -8.273 11.902 -10.838 1.00 0.00 29 GLN A O 16
ATOM 10781 N N . GLN A 1 30 ? -7.339 11.158 -8.931 1.00 0.00 30 GLN A N 16
ATOM 10782 C CA . GLN A 1 30 ? -8.512 11.452 -8.114 1.00 0.00 30 GLN A CA 16
ATOM 10783 C C . GLN A 1 30 ? -8.547 12.926 -7.724 1.00 0.00 30 GLN A C 16
ATOM 10784 O O . GLN A 1 30 ? -7.630 13.684 -8.040 1.00 0.00 30 GLN A O 16
ATOM 10798 N N . SER A 1 31 ? -9.611 13.325 -7.034 1.00 0.00 31 SER A N 16
ATOM 10799 C CA . SER A 1 31 ? -9.767 14.709 -6.604 1.00 0.00 31 SER A CA 16
ATOM 10800 C C . SER A 1 31 ? -9.623 14.828 -5.091 1.00 0.00 31 SER A C 16
ATOM 10801 O O . SER A 1 31 ? -10.412 15.503 -4.430 1.00 0.00 31 SER A O 16
ATOM 10809 N N . CYS A 1 32 ? -8.606 14.168 -4.547 1.00 0.00 32 CYS A N 16
ATOM 10810 C CA . CYS A 1 32 ? -8.354 14.196 -3.111 1.00 0.00 32 CYS A CA 16
ATOM 10811 C C . CYS A 1 32 ? -6.872 13.991 -2.814 1.00 0.00 32 CYS A C 16
ATOM 10812 O O . CYS A 1 32 ? -6.254 13.045 -3.303 1.00 0.00 32 CYS A O 16
ATOM 10819 N N . LYS A 1 33 ? -6.306 14.883 -2.008 1.00 0.00 33 LYS A N 16
ATOM 10820 C CA . LYS A 1 33 ? -4.897 14.802 -1.643 1.00 0.00 33 LYS A CA 16
ATOM 10821 C C . LYS A 1 33 ? -4.635 13.590 -0.755 1.00 0.00 33 LYS A C 16
ATOM 10822 O O . LYS A 1 33 ? -3.709 12.817 -0.999 1.00 0.00 33 LYS A O 16
ATOM 10841 N N . ALA A 1 34 ? -5.458 13.429 0.276 1.00 0.00 34 ALA A N 16
ATOM 10842 C CA . ALA A 1 34 ? -5.317 12.309 1.199 1.00 0.00 34 ALA A CA 16
ATOM 10843 C C . ALA A 1 34 ? -6.146 11.114 0.742 1.00 0.00 34 ALA A C 16
ATOM 10844 O O . ALA A 1 34 ? -6.741 10.410 1.559 1.00 0.00 34 ALA A O 16
ATOM 10851 N N . ALA A 1 35 ? -6.182 10.891 -0.567 1.00 0.00 35 ALA A N 16
ATOM 10852 C CA . ALA A 1 35 ? -6.938 9.779 -1.131 1.00 0.00 35 ALA A CA 16
ATOM 10853 C C . ALA A 1 35 ? -6.229 8.453 -0.886 1.00 0.00 35 ALA A C 16
ATOM 10854 O O . ALA A 1 35 ? -5.003 8.380 -0.814 1.00 0.00 35 ALA A O 16
ATOM 10861 N N . PRO A 1 36 ? -7.018 7.375 -0.752 1.00 0.00 36 PRO A N 16
ATOM 10862 C CA . PRO A 1 36 ? -6.486 6.030 -0.511 1.00 0.00 36 PRO A CA 16
ATOM 10863 C C . PRO A 1 36 ? -5.758 5.468 -1.729 1.00 0.00 36 PRO A C 16
ATOM 10864 O O . PRO A 1 36 ? -5.797 6.052 -2.811 1.00 0.00 36 PRO A O 16
ATOM 10875 N N . GLY A 1 37 ? -5.095 4.331 -1.543 1.00 0.00 37 GLY A N 16
ATOM 10876 C CA . GLY A 1 37 ? -4.368 3.710 -2.634 1.00 0.00 37 GLY A CA 16
ATOM 10877 C C . GLY A 1 37 ? -5.291 3.115 -3.681 1.00 0.00 37 GLY A C 16
ATOM 10878 O O . GLY A 1 37 ? -5.895 2.065 -3.462 1.00 0.00 37 GLY A O 16
ATOM 10882 N N . CYS A 1 38 ? -5.400 3.788 -4.821 1.00 0.00 38 CYS A N 16
ATOM 10883 C CA . CYS A 1 38 ? -6.257 3.323 -5.905 1.00 0.00 38 CYS A CA 16
ATOM 10884 C C . CYS A 1 38 ? -6.001 1.848 -6.206 1.00 0.00 38 CYS A C 16
ATOM 10885 O O . CYS A 1 38 ? -6.924 1.099 -6.526 1.00 0.00 38 CYS A O 16
ATOM 10892 N N . THR A 1 39 ? -4.740 1.439 -6.100 1.00 0.00 39 THR A N 16
ATOM 10893 C CA . THR A 1 39 ? -4.361 0.057 -6.361 1.00 0.00 39 THR A CA 16
ATOM 10894 C C . THR A 1 39 ? -4.250 -0.737 -5.064 1.00 0.00 39 THR A C 16
ATOM 10895 O O . THR A 1 39 ? -3.993 -0.174 -4.000 1.00 0.00 39 THR A O 16
ATOM 10906 N N . LEU A 1 40 ? -4.443 -2.048 -5.160 1.00 0.00 40 LEU A N 16
ATOM 10907 C CA . LEU A 1 40 ? -4.362 -2.920 -3.994 1.00 0.00 40 LEU A CA 16
ATOM 10908 C C . LEU A 1 40 ? -4.051 -4.355 -4.407 1.00 0.00 40 LEU A C 16
ATOM 10909 O O . LEU A 1 40 ? -3.999 -4.671 -5.595 1.00 0.00 40 LEU A O 16
ATOM 10925 N N . TRP A 1 41 ? -3.846 -5.218 -3.419 1.00 0.00 41 TRP A N 16
ATOM 10926 C CA . TRP A 1 41 ? -3.543 -6.621 -3.680 1.00 0.00 41 TRP A CA 16
ATOM 10927 C C . TRP A 1 41 ? -4.421 -7.168 -4.799 1.00 0.00 41 TRP A C 16
ATOM 10928 O O . TRP A 1 41 ? -5.593 -6.813 -4.910 1.00 0.00 41 TRP A O 16
ATOM 10949 N N . GLU A 1 42 ? -3.845 -8.036 -5.627 1.00 0.00 42 GLU A N 16
ATOM 10950 C CA . GLU A 1 42 ? -4.577 -8.632 -6.738 1.00 0.00 42 GLU A CA 16
ATOM 10951 C C . GLU A 1 42 ? -4.221 -10.107 -6.896 1.00 0.00 42 GLU A C 16
ATOM 10952 O O . GLU A 1 42 ? -3.076 -10.451 -7.188 1.00 0.00 42 GLU A O 16
ATOM 10964 N N . ALA A 1 43 ? -5.210 -10.973 -6.699 1.00 0.00 43 ALA A N 16
ATOM 10965 C CA . ALA A 1 43 ? -5.001 -12.410 -6.821 1.00 0.00 43 ALA A CA 16
ATOM 10966 C C . ALA A 1 43 ? -4.862 -12.823 -8.283 1.00 0.00 43 ALA A C 16
ATOM 10967 O O . ALA A 1 43 ? -3.882 -13.460 -8.668 1.00 0.00 43 ALA A O 16
ATOM 10974 N N . TYR A 1 44 ? -5.850 -12.457 -9.092 1.00 0.00 44 TYR A N 16
ATOM 10975 C CA . TYR A 1 44 ? -5.839 -12.792 -10.512 1.00 0.00 44 TYR A CA 16
ATOM 10976 C C . TYR A 1 44 ? -5.993 -11.539 -11.368 1.00 0.00 44 TYR A C 16
ATOM 10977 O O . TYR A 1 44 ? -6.948 -10.779 -11.211 1.00 0.00 44 TYR A O 16
ATOM 10995 N N . SER A 1 45 ? -5.045 -11.331 -12.277 1.00 0.00 45 SER A N 16
ATOM 10996 C CA . SER A 1 45 ? -5.072 -10.170 -13.158 1.00 0.00 45 SER A CA 16
ATOM 10997 C C . SER A 1 45 ? -5.816 -10.486 -14.452 1.00 0.00 45 SER A C 16
ATOM 10998 O O . SER A 1 45 ? -5.621 -11.543 -15.050 1.00 0.00 45 SER A O 16
ATOM 11006 N N . GLY A 1 46 ? -6.670 -9.560 -14.878 1.00 0.00 46 GLY A N 16
ATOM 11007 C CA . GLY A 1 46 ? -7.431 -9.758 -16.098 1.00 0.00 46 GLY A CA 16
ATOM 11008 C C . GLY A 1 46 ? -8.067 -8.477 -16.599 1.00 0.00 46 GLY A C 16
ATOM 11009 O O . GLY A 1 46 ? -8.511 -7.633 -15.820 1.00 0.00 46 GLY A O 16
ATOM 11013 N N . PRO A 1 47 ? -8.116 -8.317 -17.930 1.00 0.00 47 PRO A N 16
ATOM 11014 C CA . PRO A 1 47 ? -8.699 -7.132 -18.564 1.00 0.00 47 PRO A CA 16
ATOM 11015 C C . PRO A 1 47 ? -10.215 -7.074 -18.403 1.00 0.00 47 PRO A C 16
ATOM 11016 O O . PRO A 1 47 ? -10.957 -7.593 -19.236 1.00 0.00 47 PRO A O 16
ATOM 11027 N N . SER A 1 48 ? -10.667 -6.439 -17.326 1.00 0.00 48 SER A N 16
ATOM 11028 C CA . SER A 1 48 ? -12.094 -6.317 -17.054 1.00 0.00 48 SER A CA 16
ATOM 11029 C C . SER A 1 48 ? -12.643 -5.006 -17.611 1.00 0.00 48 SER A C 16
ATOM 11030 O O . SER A 1 48 ? -11.957 -3.984 -17.613 1.00 0.00 48 SER A O 16
ATOM 11038 N N . SER A 1 49 ? -13.885 -5.045 -18.083 1.00 0.00 49 SER A N 16
ATOM 11039 C CA . SER A 1 49 ? -14.526 -3.862 -18.646 1.00 0.00 49 SER A CA 16
ATOM 11040 C C . SER A 1 49 ? -16.041 -3.940 -18.490 1.00 0.00 49 SER A C 16
ATOM 11041 O O . SER A 1 49 ? -16.689 -4.830 -19.038 1.00 0.00 49 SER A O 16
ATOM 11049 N N . GLY A 1 50 ? -16.601 -2.997 -17.736 1.00 0.00 50 GLY A N 16
ATOM 11050 C CA . GLY A 1 50 ? -18.035 -2.976 -17.520 1.00 0.00 50 GLY A CA 16
ATOM 11051 C C . GLY A 1 50 ? -18.524 -1.639 -17.000 1.00 0.00 50 GLY A C 16
ATOM 11052 O O . GLY A 1 50 ? -18.531 -1.434 -15.786 1.00 0.00 50 GLY A O 16
ATOM 11057 N N . GLY A 1 1 ? 15.669 -0.924 27.175 1.00 0.00 1 GLY A N 17
ATOM 11058 C CA . GLY A 1 1 ? 14.880 -1.215 25.993 1.00 0.00 1 GLY A CA 17
ATOM 11059 C C . GLY A 1 1 ? 14.765 -2.702 25.724 1.00 0.00 1 GLY A C 17
ATOM 11060 O O . GLY A 1 1 ? 15.711 -3.456 25.954 1.00 0.00 1 GLY A O 17
ATOM 11064 N N . SER A 1 2 ? 13.605 -3.127 25.235 1.00 0.00 2 SER A N 17
ATOM 11065 C CA . SER A 1 2 ? 13.369 -4.536 24.940 1.00 0.00 2 SER A CA 17
ATOM 11066 C C . SER A 1 2 ? 14.319 -5.029 23.851 1.00 0.00 2 SER A C 17
ATOM 11067 O O . SER A 1 2 ? 14.808 -4.245 23.037 1.00 0.00 2 SER A O 17
ATOM 11075 N N . SER A 1 3 ? 14.575 -6.333 23.845 1.00 0.00 3 SER A N 17
ATOM 11076 C CA . SER A 1 3 ? 15.469 -6.932 22.861 1.00 0.00 3 SER A CA 17
ATOM 11077 C C . SER A 1 3 ? 15.019 -6.594 21.443 1.00 0.00 3 SER A C 17
ATOM 11078 O O . SER A 1 3 ? 14.085 -7.197 20.917 1.00 0.00 3 SER A O 17
ATOM 11086 N N . GLY A 1 4 ? 15.692 -5.625 20.830 1.00 0.00 4 GLY A N 17
ATOM 11087 C CA . GLY A 1 4 ? 15.347 -5.224 19.478 1.00 0.00 4 GLY A CA 17
ATOM 11088 C C . GLY A 1 4 ? 14.172 -4.268 19.439 1.00 0.00 4 GLY A C 17
ATOM 11089 O O . GLY A 1 4 ? 13.097 -4.574 19.955 1.00 0.00 4 GLY A O 17
ATOM 11093 N N . SER A 1 5 ? 14.376 -3.106 18.827 1.00 0.00 5 SER A N 17
ATOM 11094 C CA . SER A 1 5 ? 13.326 -2.100 18.728 1.00 0.00 5 SER A CA 17
ATOM 11095 C C . SER A 1 5 ? 12.288 -2.498 17.682 1.00 0.00 5 SER A C 17
ATOM 11096 O O . SER A 1 5 ? 12.522 -2.376 16.480 1.00 0.00 5 SER A O 17
ATOM 11104 N N . SER A 1 6 ? 11.140 -2.977 18.151 1.00 0.00 6 SER A N 17
ATOM 11105 C CA . SER A 1 6 ? 10.066 -3.398 17.257 1.00 0.00 6 SER A CA 17
ATOM 11106 C C . SER A 1 6 ? 9.082 -2.257 17.015 1.00 0.00 6 SER A C 17
ATOM 11107 O O . SER A 1 6 ? 8.120 -2.084 17.762 1.00 0.00 6 SER A O 17
ATOM 11115 N N . GLY A 1 7 ? 9.332 -1.482 15.965 1.00 0.00 7 GLY A N 17
ATOM 11116 C CA . GLY A 1 7 ? 8.460 -0.367 15.642 1.00 0.00 7 GLY A CA 17
ATOM 11117 C C . GLY A 1 7 ? 7.133 -0.818 15.065 1.00 0.00 7 GLY A C 17
ATOM 11118 O O . GLY A 1 7 ? 6.544 -1.792 15.532 1.00 0.00 7 GLY A O 17
ATOM 11122 N N . ASN A 1 8 ? 6.659 -0.106 14.049 1.00 0.00 8 ASN A N 17
ATOM 11123 C CA . ASN A 1 8 ? 5.391 -0.436 13.409 1.00 0.00 8 ASN A CA 17
ATOM 11124 C C . ASN A 1 8 ? 5.613 -0.931 11.982 1.00 0.00 8 ASN A C 17
ATOM 11125 O O . ASN A 1 8 ? 5.461 -0.189 11.011 1.00 0.00 8 ASN A O 17
ATOM 11136 N N . PRO A 1 9 ? 5.983 -2.214 11.851 1.00 0.00 9 PRO A N 17
ATOM 11137 C CA . PRO A 1 9 ? 6.233 -2.836 10.548 1.00 0.00 9 PRO A CA 17
ATOM 11138 C C . PRO A 1 9 ? 4.955 -3.020 9.738 1.00 0.00 9 PRO A C 17
ATOM 11139 O O . PRO A 1 9 ? 4.115 -3.858 10.067 1.00 0.00 9 PRO A O 17
ATOM 11150 N N . HIS A 1 10 ? 4.814 -2.232 8.677 1.00 0.00 10 HIS A N 17
ATOM 11151 C CA . HIS A 1 10 ? 3.637 -2.308 7.818 1.00 0.00 10 HIS A CA 17
ATOM 11152 C C . HIS A 1 10 ? 3.710 -3.529 6.905 1.00 0.00 10 HIS A C 17
ATOM 11153 O O . HIS A 1 10 ? 4.790 -3.924 6.465 1.00 0.00 10 HIS A O 17
ATOM 11167 N N . LEU A 1 11 ? 2.554 -4.120 6.625 1.00 0.00 11 LEU A N 17
ATOM 11168 C CA . LEU A 1 11 ? 2.486 -5.296 5.765 1.00 0.00 11 LEU A CA 17
ATOM 11169 C C . LEU A 1 11 ? 1.159 -5.346 5.014 1.00 0.00 11 LEU A C 17
ATOM 11170 O O . LEU A 1 11 ? 0.093 -5.157 5.602 1.00 0.00 11 LEU A O 17
ATOM 11186 N N . LEU A 1 12 ? 1.231 -5.604 3.713 1.00 0.00 12 LEU A N 17
ATOM 11187 C CA . LEU A 1 12 ? 0.035 -5.680 2.880 1.00 0.00 12 LEU A CA 17
ATOM 11188 C C . LEU A 1 12 ? -0.703 -4.347 2.863 1.00 0.00 12 LEU A C 17
ATOM 11189 O O . LEU A 1 12 ? -1.915 -4.292 3.069 1.00 0.00 12 LEU A O 17
ATOM 11205 N N . VAL A 1 13 ? 0.036 -3.270 2.612 1.00 0.00 13 VAL A N 17
ATOM 11206 C CA . VAL A 1 13 ? -0.547 -1.935 2.564 1.00 0.00 13 VAL A CA 17
ATOM 11207 C C . VAL A 1 13 ? -0.694 -1.451 1.125 1.00 0.00 13 VAL A C 17
ATOM 11208 O O . VAL A 1 13 ? 0.135 -1.757 0.268 1.00 0.00 13 VAL A O 17
ATOM 11221 N N . LYS A 1 14 ? -1.754 -0.693 0.867 1.00 0.00 14 LYS A N 17
ATOM 11222 C CA . LYS A 1 14 ? -2.010 -0.163 -0.467 1.00 0.00 14 LYS A CA 17
ATOM 11223 C C . LYS A 1 14 ? -1.089 1.013 -0.771 1.00 0.00 14 LYS A C 17
ATOM 11224 O O . LYS A 1 14 ? -0.590 1.675 0.139 1.00 0.00 14 LYS A O 17
ATOM 11243 N N . TYR A 1 15 ? -0.868 1.268 -2.056 1.00 0.00 15 TYR A N 17
ATOM 11244 C CA . TYR A 1 15 ? -0.005 2.364 -2.480 1.00 0.00 15 TYR A CA 17
ATOM 11245 C C . TYR A 1 15 ? -0.483 2.954 -3.803 1.00 0.00 15 TYR A C 17
ATOM 11246 O O . TYR A 1 15 ? -1.446 2.471 -4.400 1.00 0.00 15 TYR A O 17
ATOM 11264 N N . HIS A 1 16 ? 0.197 4.001 -4.257 1.00 0.00 16 HIS A N 17
ATOM 11265 C CA . HIS A 1 16 ? -0.157 4.658 -5.510 1.00 0.00 16 HIS A CA 17
ATOM 11266 C C . HIS A 1 16 ? 0.890 4.381 -6.584 1.00 0.00 16 HIS A C 17
ATOM 11267 O O . HIS A 1 16 ? 2.075 4.653 -6.394 1.00 0.00 16 HIS A O 17
ATOM 11281 N N . SER A 1 17 ? 0.445 3.835 -7.711 1.00 0.00 17 SER A N 17
ATOM 11282 C CA . SER A 1 17 ? 1.345 3.516 -8.814 1.00 0.00 17 SER A CA 17
ATOM 11283 C C . SER A 1 17 ? 1.564 4.734 -9.706 1.00 0.00 17 SER A C 17
ATOM 11284 O O . SER A 1 17 ? 1.747 4.606 -10.916 1.00 0.00 17 SER A O 17
ATOM 11292 N N . GLY A 1 18 ? 1.544 5.916 -9.099 1.00 0.00 18 GLY A N 17
ATOM 11293 C CA . GLY A 1 18 ? 1.743 7.141 -9.852 1.00 0.00 18 GLY A CA 17
ATOM 11294 C C . GLY A 1 18 ? 2.025 8.332 -8.958 1.00 0.00 18 GLY A C 17
ATOM 11295 O O . GLY A 1 18 ? 1.656 8.338 -7.783 1.00 0.00 18 GLY A O 17
ATOM 11299 N N . PHE A 1 19 ? 2.682 9.344 -9.513 1.00 0.00 19 PHE A N 17
ATOM 11300 C CA . PHE A 1 19 ? 3.017 10.545 -8.758 1.00 0.00 19 PHE A CA 17
ATOM 11301 C C . PHE A 1 19 ? 1.787 11.430 -8.570 1.00 0.00 19 PHE A C 17
ATOM 11302 O O . PHE A 1 19 ? 0.686 11.079 -8.993 1.00 0.00 19 PHE A O 17
ATOM 11319 N N . PHE A 1 20 ? 1.985 12.580 -7.934 1.00 0.00 20 PHE A N 17
ATOM 11320 C CA . PHE A 1 20 ? 0.893 13.515 -7.688 1.00 0.00 20 PHE A CA 17
ATOM 11321 C C . PHE A 1 20 ? 1.266 14.920 -8.151 1.00 0.00 20 PHE A C 17
ATOM 11322 O O . PHE A 1 20 ? 1.993 15.639 -7.464 1.00 0.00 20 PHE A O 17
ATOM 11339 N N . VAL A 1 21 ? 0.764 15.306 -9.319 1.00 0.00 21 VAL A N 17
ATOM 11340 C CA . VAL A 1 21 ? 1.045 16.625 -9.874 1.00 0.00 21 VAL A CA 17
ATOM 11341 C C . VAL A 1 21 ? -0.231 17.291 -10.378 1.00 0.00 21 VAL A C 17
ATOM 11342 O O . VAL A 1 21 ? -1.302 16.683 -10.381 1.00 0.00 21 VAL A O 17
ATOM 11355 N N . ASP A 1 22 ? -0.109 18.543 -10.804 1.00 0.00 22 ASP A N 17
ATOM 11356 C CA . ASP A 1 22 ? -1.252 19.293 -11.312 1.00 0.00 22 ASP A CA 17
ATOM 11357 C C . ASP A 1 22 ? -2.466 19.112 -10.406 1.00 0.00 22 ASP A C 17
ATOM 11358 O O . ASP A 1 22 ? -3.584 18.912 -10.881 1.00 0.00 22 ASP A O 17
ATOM 11367 N N . GLY A 1 23 ? -2.239 19.184 -9.098 1.00 0.00 23 GLY A N 17
ATOM 11368 C CA . GLY A 1 23 ? -3.322 19.026 -8.146 1.00 0.00 23 GLY A CA 17
ATOM 11369 C C . GLY A 1 23 ? -4.107 17.747 -8.368 1.00 0.00 23 GLY A C 17
ATOM 11370 O O . GLY A 1 23 ? -5.334 17.737 -8.269 1.00 0.00 23 GLY A O 17
ATOM 11374 N N . LYS A 1 24 ? -3.398 16.666 -8.672 1.00 0.00 24 LYS A N 17
ATOM 11375 C CA . LYS A 1 24 ? -4.034 15.375 -8.910 1.00 0.00 24 LYS A CA 17
ATOM 11376 C C . LYS A 1 24 ? -2.991 14.269 -9.034 1.00 0.00 24 LYS A C 17
ATOM 11377 O O . LYS A 1 24 ? -1.790 14.536 -9.072 1.00 0.00 24 LYS A O 17
ATOM 11396 N N . PHE A 1 25 ? -3.458 13.026 -9.099 1.00 0.00 25 PHE A N 17
ATOM 11397 C CA . PHE A 1 25 ? -2.565 11.880 -9.220 1.00 0.00 25 PHE A CA 17
ATOM 11398 C C . PHE A 1 25 ? -2.363 11.500 -10.685 1.00 0.00 25 PHE A C 17
ATOM 11399 O O . PHE A 1 25 ? -3.043 12.017 -11.572 1.00 0.00 25 PHE A O 17
ATOM 11416 N N . LEU A 1 26 ? -1.421 10.595 -10.929 1.00 0.00 26 LEU A N 17
ATOM 11417 C CA . LEU A 1 26 ? -1.127 10.147 -12.286 1.00 0.00 26 LEU A CA 17
ATOM 11418 C C . LEU A 1 26 ? -1.596 8.710 -12.497 1.00 0.00 26 LEU A C 17
ATOM 11419 O O . LEU A 1 26 ? -1.774 8.264 -13.632 1.00 0.00 26 LEU A O 17
ATOM 11435 N N . CYS A 1 27 ? -1.798 7.991 -11.399 1.00 0.00 27 CYS A N 17
ATOM 11436 C CA . CYS A 1 27 ? -2.249 6.606 -11.462 1.00 0.00 27 CYS A CA 17
ATOM 11437 C C . CYS A 1 27 ? -3.769 6.524 -11.373 1.00 0.00 27 CYS A C 17
ATOM 11438 O O . CYS A 1 27 ? -4.401 5.735 -12.075 1.00 0.00 27 CYS A O 17
ATOM 11445 N N . CYS A 1 28 ? -4.350 7.345 -10.505 1.00 0.00 28 CYS A N 17
ATOM 11446 C CA . CYS A 1 28 ? -5.796 7.367 -10.323 1.00 0.00 28 CYS A CA 17
ATOM 11447 C C . CYS A 1 28 ? -6.370 8.735 -10.681 1.00 0.00 28 CYS A C 17
ATOM 11448 O O . CYS A 1 28 ? -7.561 8.866 -10.959 1.00 0.00 28 CYS A O 17
ATOM 11455 N N . GLN A 1 29 ? -5.513 9.750 -10.671 1.00 0.00 29 GLN A N 17
ATOM 11456 C CA . GLN A 1 29 ? -5.934 11.109 -10.994 1.00 0.00 29 GLN A CA 17
ATOM 11457 C C . GLN A 1 29 ? -7.097 11.543 -10.109 1.00 0.00 29 GLN A C 17
ATOM 11458 O O . GLN A 1 29 ? -8.095 12.073 -10.596 1.00 0.00 29 GLN A O 17
ATOM 11472 N N . GLN A 1 30 ? -6.962 11.314 -8.807 1.00 0.00 30 GLN A N 17
ATOM 11473 C CA . GLN A 1 30 ? -8.003 11.680 -7.855 1.00 0.00 30 GLN A CA 17
ATOM 11474 C C . GLN A 1 30 ? -7.858 13.135 -7.423 1.00 0.00 30 GLN A C 17
ATOM 11475 O O . GLN A 1 30 ? -6.815 13.539 -6.909 1.00 0.00 30 GLN A O 17
ATOM 11489 N N . SER A 1 31 ? -8.911 13.918 -7.634 1.00 0.00 31 SER A N 17
ATOM 11490 C CA . SER A 1 31 ? -8.899 15.330 -7.271 1.00 0.00 31 SER A CA 17
ATOM 11491 C C . SER A 1 31 ? -8.344 15.524 -5.862 1.00 0.00 31 SER A C 17
ATOM 11492 O O . SER A 1 31 ? -7.509 16.397 -5.627 1.00 0.00 31 SER A O 17
ATOM 11500 N N . CYS A 1 32 ? -8.815 14.703 -4.930 1.00 0.00 32 CYS A N 17
ATOM 11501 C CA . CYS A 1 32 ? -8.368 14.782 -3.545 1.00 0.00 32 CYS A CA 17
ATOM 11502 C C . CYS A 1 32 ? -6.900 14.387 -3.423 1.00 0.00 32 CYS A C 17
ATOM 11503 O O . CYS A 1 32 ? -6.352 13.713 -4.296 1.00 0.00 32 CYS A O 17
ATOM 11510 N N . LYS A 1 33 ? -6.267 14.810 -2.335 1.00 0.00 33 LYS A N 17
ATOM 11511 C CA . LYS A 1 33 ? -4.862 14.500 -2.096 1.00 0.00 33 LYS A CA 17
ATOM 11512 C C . LYS A 1 33 ? -4.719 13.378 -1.072 1.00 0.00 33 LYS A C 17
ATOM 11513 O O . LYS A 1 33 ? -4.033 12.386 -1.316 1.00 0.00 33 LYS A O 17
ATOM 11532 N N . ALA A 1 34 ? -5.370 13.544 0.075 1.00 0.00 34 ALA A N 17
ATOM 11533 C CA . ALA A 1 34 ? -5.318 12.544 1.135 1.00 0.00 34 ALA A CA 17
ATOM 11534 C C . ALA A 1 34 ? -6.337 11.435 0.894 1.00 0.00 34 ALA A C 17
ATOM 11535 O O . ALA A 1 34 ? -6.952 10.929 1.831 1.00 0.00 34 ALA A O 17
ATOM 11542 N N . ALA A 1 35 ? -6.509 11.061 -0.371 1.00 0.00 35 ALA A N 17
ATOM 11543 C CA . ALA A 1 35 ? -7.451 10.011 -0.734 1.00 0.00 35 ALA A CA 17
ATOM 11544 C C . ALA A 1 35 ? -6.855 8.629 -0.489 1.00 0.00 35 ALA A C 17
ATOM 11545 O O . ALA A 1 35 ? -5.642 8.463 -0.363 1.00 0.00 35 ALA A O 17
ATOM 11552 N N . PRO A 1 36 ? -7.726 7.611 -0.421 1.00 0.00 36 PRO A N 17
ATOM 11553 C CA . PRO A 1 36 ? -7.307 6.225 -0.190 1.00 0.00 36 PRO A CA 17
ATOM 11554 C C . PRO A 1 36 ? -6.565 5.638 -1.386 1.00 0.00 36 PRO A C 17
ATOM 11555 O O . PRO A 1 36 ? -6.823 6.005 -2.531 1.00 0.00 36 PRO A O 17
ATOM 11566 N N . GLY A 1 37 ? -5.641 4.721 -1.111 1.00 0.00 37 GLY A N 17
ATOM 11567 C CA . GLY A 1 37 ? -4.877 4.097 -2.175 1.00 0.00 37 GLY A CA 17
ATOM 11568 C C . GLY A 1 37 ? -5.761 3.487 -3.244 1.00 0.00 37 GLY A C 17
ATOM 11569 O O . GLY A 1 37 ? -6.656 2.696 -2.945 1.00 0.00 37 GLY A O 17
ATOM 11573 N N . CYS A 1 38 ? -5.513 3.857 -4.496 1.00 0.00 38 CYS A N 17
ATOM 11574 C CA . CYS A 1 38 ? -6.295 3.344 -5.615 1.00 0.00 38 CYS A CA 17
ATOM 11575 C C . CYS A 1 38 ? -5.952 1.882 -5.892 1.00 0.00 38 CYS A C 17
ATOM 11576 O O . CYS A 1 38 ? -6.839 1.051 -6.088 1.00 0.00 38 CYS A O 17
ATOM 11583 N N . THR A 1 39 ? -4.659 1.576 -5.908 1.00 0.00 39 THR A N 17
ATOM 11584 C CA . THR A 1 39 ? -4.199 0.217 -6.162 1.00 0.00 39 THR A CA 17
ATOM 11585 C C . THR A 1 39 ? -4.774 -0.758 -5.141 1.00 0.00 39 THR A C 17
ATOM 11586 O O . THR A 1 39 ? -4.223 -0.932 -4.054 1.00 0.00 39 THR A O 17
ATOM 11597 N N . LEU A 1 40 ? -5.884 -1.394 -5.499 1.00 0.00 40 LEU A N 17
ATOM 11598 C CA . LEU A 1 40 ? -6.535 -2.354 -4.613 1.00 0.00 40 LEU A CA 17
ATOM 11599 C C . LEU A 1 40 ? -7.520 -3.225 -5.385 1.00 0.00 40 LEU A C 17
ATOM 11600 O O . LEU A 1 40 ? -8.032 -2.824 -6.430 1.00 0.00 40 LEU A O 17
ATOM 11616 N N . TRP A 1 41 ? -7.782 -4.418 -4.862 1.00 0.00 41 TRP A N 17
ATOM 11617 C CA . TRP A 1 41 ? -8.708 -5.345 -5.502 1.00 0.00 41 TRP A CA 17
ATOM 11618 C C . TRP A 1 41 ? -9.930 -5.588 -4.622 1.00 0.00 41 TRP A C 17
ATOM 11619 O O . TRP A 1 41 ? -9.886 -5.370 -3.411 1.00 0.00 41 TRP A O 17
ATOM 11640 N N . GLU A 1 42 ? -11.018 -6.038 -5.238 1.00 0.00 42 GLU A N 17
ATOM 11641 C CA . GLU A 1 42 ? -12.252 -6.308 -4.509 1.00 0.00 42 GLU A CA 17
ATOM 11642 C C . GLU A 1 42 ? -12.843 -7.654 -4.921 1.00 0.00 42 GLU A C 17
ATOM 11643 O O . GLU A 1 42 ? -12.347 -8.308 -5.838 1.00 0.00 42 GLU A O 17
ATOM 11655 N N . ALA A 1 43 ? -13.906 -8.061 -4.236 1.00 0.00 43 ALA A N 17
ATOM 11656 C CA . ALA A 1 43 ? -14.567 -9.326 -4.530 1.00 0.00 43 ALA A CA 17
ATOM 11657 C C . ALA A 1 43 ? -15.746 -9.123 -5.476 1.00 0.00 43 ALA A C 17
ATOM 11658 O O . ALA A 1 43 ? -16.807 -9.720 -5.296 1.00 0.00 43 ALA A O 17
ATOM 11665 N N . TYR A 1 44 ? -15.551 -8.279 -6.483 1.00 0.00 44 TYR A N 17
ATOM 11666 C CA . TYR A 1 44 ? -16.600 -7.995 -7.455 1.00 0.00 44 TYR A CA 17
ATOM 11667 C C . TYR A 1 44 ? -16.330 -8.715 -8.773 1.00 0.00 44 TYR A C 17
ATOM 11668 O O . TYR A 1 44 ? -15.231 -8.638 -9.321 1.00 0.00 44 TYR A O 17
ATOM 11686 N N . SER A 1 45 ? -17.341 -9.415 -9.276 1.00 0.00 45 SER A N 17
ATOM 11687 C CA . SER A 1 45 ? -17.214 -10.153 -10.528 1.00 0.00 45 SER A CA 17
ATOM 11688 C C . SER A 1 45 ? -17.878 -9.395 -11.673 1.00 0.00 45 SER A C 17
ATOM 11689 O O . SER A 1 45 ? -18.569 -9.984 -12.503 1.00 0.00 45 SER A O 17
ATOM 11697 N N . GLY A 1 46 ? -17.663 -8.083 -11.712 1.00 0.00 46 GLY A N 17
ATOM 11698 C CA . GLY A 1 46 ? -18.246 -7.266 -12.759 1.00 0.00 46 GLY A CA 17
ATOM 11699 C C . GLY A 1 46 ? -19.466 -6.501 -12.285 1.00 0.00 46 GLY A C 17
ATOM 11700 O O . GLY A 1 46 ? -20.606 -6.892 -12.536 1.00 0.00 46 GLY A O 17
ATOM 11704 N N . PRO A 1 47 ? -19.232 -5.384 -11.582 1.00 0.00 47 PRO A N 17
ATOM 11705 C CA . PRO A 1 47 ? -20.308 -4.539 -11.056 1.00 0.00 47 PRO A CA 17
ATOM 11706 C C . PRO A 1 47 ? -21.060 -3.804 -12.161 1.00 0.00 47 PRO A C 17
ATOM 11707 O O . PRO A 1 47 ? -22.289 -3.724 -12.141 1.00 0.00 47 PRO A O 17
ATOM 11718 N N . SER A 1 48 ? -20.315 -3.268 -13.122 1.00 0.00 48 SER A N 17
ATOM 11719 C CA . SER A 1 48 ? -20.911 -2.536 -14.233 1.00 0.00 48 SER A CA 17
ATOM 11720 C C . SER A 1 48 ? -21.274 -3.481 -15.374 1.00 0.00 48 SER A C 17
ATOM 11721 O O . SER A 1 48 ? -20.732 -4.581 -15.480 1.00 0.00 48 SER A O 17
ATOM 11729 N N . SER A 1 49 ? -22.197 -3.044 -16.226 1.00 0.00 49 SER A N 17
ATOM 11730 C CA . SER A 1 49 ? -22.637 -3.852 -17.356 1.00 0.00 49 SER A CA 17
ATOM 11731 C C . SER A 1 49 ? -21.443 -4.462 -18.086 1.00 0.00 49 SER A C 17
ATOM 11732 O O . SER A 1 49 ? -20.547 -3.750 -18.536 1.00 0.00 49 SER A O 17
ATOM 11740 N N . GLY A 1 50 ? -21.440 -5.787 -18.197 1.00 0.00 50 GLY A N 17
ATOM 11741 C CA . GLY A 1 50 ? -20.352 -6.472 -18.872 1.00 0.00 50 GLY A CA 17
ATOM 11742 C C . GLY A 1 50 ? -19.059 -6.426 -18.081 1.00 0.00 50 GLY A C 17
ATOM 11743 O O . GLY A 1 50 ? -18.737 -7.401 -17.403 1.00 0.00 50 GLY A O 17
ATOM 11748 N N . GLY A 1 1 ? -22.697 21.413 3.961 1.00 0.00 1 GLY A N 18
ATOM 11749 C CA . GLY A 1 1 ? -21.620 20.589 4.479 1.00 0.00 1 GLY A CA 18
ATOM 11750 C C . GLY A 1 1 ? -20.708 21.351 5.419 1.00 0.00 1 GLY A C 18
ATOM 11751 O O . GLY A 1 1 ? -20.738 22.581 5.463 1.00 0.00 1 GLY A O 18
ATOM 11755 N N . SER A 1 2 ? -19.896 20.620 6.175 1.00 0.00 2 SER A N 18
ATOM 11756 C CA . SER A 1 2 ? -18.974 21.235 7.124 1.00 0.00 2 SER A CA 18
ATOM 11757 C C . SER A 1 2 ? -17.940 20.223 7.609 1.00 0.00 2 SER A C 18
ATOM 11758 O O . SER A 1 2 ? -18.283 19.222 8.239 1.00 0.00 2 SER A O 18
ATOM 11766 N N . SER A 1 3 ? -16.673 20.492 7.311 1.00 0.00 3 SER A N 18
ATOM 11767 C CA . SER A 1 3 ? -15.588 19.605 7.714 1.00 0.00 3 SER A CA 18
ATOM 11768 C C . SER A 1 3 ? -14.480 20.385 8.416 1.00 0.00 3 SER A C 18
ATOM 11769 O O . SER A 1 3 ? -13.646 21.016 7.769 1.00 0.00 3 SER A O 18
ATOM 11777 N N . GLY A 1 4 ? -14.480 20.336 9.744 1.00 0.00 4 GLY A N 18
ATOM 11778 C CA . GLY A 1 4 ? -13.472 21.041 10.513 1.00 0.00 4 GLY A CA 18
ATOM 11779 C C . GLY A 1 4 ? -12.517 20.099 11.219 1.00 0.00 4 GLY A C 18
ATOM 11780 O O . GLY A 1 4 ? -12.393 20.133 12.444 1.00 0.00 4 GLY A O 18
ATOM 11784 N N . SER A 1 5 ? -11.841 19.254 10.447 1.00 0.00 5 SER A N 18
ATOM 11785 C CA . SER A 1 5 ? -10.898 18.294 11.007 1.00 0.00 5 SER A CA 18
ATOM 11786 C C . SER A 1 5 ? -9.480 18.577 10.518 1.00 0.00 5 SER A C 18
ATOM 11787 O O . SER A 1 5 ? -9.284 19.151 9.447 1.00 0.00 5 SER A O 18
ATOM 11795 N N . SER A 1 6 ? -8.495 18.172 11.313 1.00 0.00 6 SER A N 18
ATOM 11796 C CA . SER A 1 6 ? -7.095 18.385 10.964 1.00 0.00 6 SER A CA 18
ATOM 11797 C C . SER A 1 6 ? -6.522 17.166 10.248 1.00 0.00 6 SER A C 18
ATOM 11798 O O . SER A 1 6 ? -5.991 17.274 9.143 1.00 0.00 6 SER A O 18
ATOM 11806 N N . GLY A 1 7 ? -6.633 16.006 10.887 1.00 0.00 7 GLY A N 18
ATOM 11807 C CA . GLY A 1 7 ? -6.121 14.782 10.297 1.00 0.00 7 GLY A CA 18
ATOM 11808 C C . GLY A 1 7 ? -7.202 13.737 10.103 1.00 0.00 7 GLY A C 18
ATOM 11809 O O . GLY A 1 7 ? -7.838 13.306 11.064 1.00 0.00 7 GLY A O 18
ATOM 11813 N N . ASN A 1 8 ? -7.410 13.327 8.856 1.00 0.00 8 ASN A N 18
ATOM 11814 C CA . ASN A 1 8 ? -8.422 12.327 8.540 1.00 0.00 8 ASN A CA 18
ATOM 11815 C C . ASN A 1 8 ? -7.937 10.927 8.906 1.00 0.00 8 ASN A C 18
ATOM 11816 O O . ASN A 1 8 ? -6.757 10.601 8.784 1.00 0.00 8 ASN A O 18
ATOM 11827 N N . PRO A 1 9 ? -8.870 10.078 9.364 1.00 0.00 9 PRO A N 18
ATOM 11828 C CA . PRO A 1 9 ? -8.562 8.700 9.756 1.00 0.00 9 PRO A CA 18
ATOM 11829 C C . PRO A 1 9 ? -8.210 7.822 8.560 1.00 0.00 9 PRO A C 18
ATOM 11830 O O . PRO A 1 9 ? -8.907 7.832 7.544 1.00 0.00 9 PRO A O 18
ATOM 11841 N N . HIS A 1 10 ? -7.127 7.063 8.687 1.00 0.00 10 HIS A N 18
ATOM 11842 C CA . HIS A 1 10 ? -6.685 6.178 7.616 1.00 0.00 10 HIS A CA 18
ATOM 11843 C C . HIS A 1 10 ? -7.604 4.966 7.497 1.00 0.00 10 HIS A C 18
ATOM 11844 O O . HIS A 1 10 ? -7.923 4.315 8.493 1.00 0.00 10 HIS A O 18
ATOM 11858 N N . LEU A 1 11 ? -8.028 4.669 6.273 1.00 0.00 11 LEU A N 18
ATOM 11859 C CA . LEU A 1 11 ? -8.912 3.535 6.024 1.00 0.00 11 LEU A CA 18
ATOM 11860 C C . LEU A 1 11 ? -8.809 3.074 4.574 1.00 0.00 11 LEU A C 18
ATOM 11861 O O . LEU A 1 11 ? -8.747 3.889 3.654 1.00 0.00 11 LEU A O 18
ATOM 11877 N N . LEU A 1 12 ? -8.794 1.760 4.377 1.00 0.00 12 LEU A N 18
ATOM 11878 C CA . LEU A 1 12 ? -8.701 1.187 3.039 1.00 0.00 12 LEU A CA 18
ATOM 11879 C C . LEU A 1 12 ? -7.580 1.846 2.242 1.00 0.00 12 LEU A C 18
ATOM 11880 O O . LEU A 1 12 ? -7.747 2.169 1.066 1.00 0.00 12 LEU A O 18
ATOM 11896 N N . VAL A 1 13 ? -6.436 2.041 2.890 1.00 0.00 13 VAL A N 18
ATOM 11897 C CA . VAL A 1 13 ? -5.285 2.658 2.241 1.00 0.00 13 VAL A CA 18
ATOM 11898 C C . VAL A 1 13 ? -4.202 1.626 1.947 1.00 0.00 13 VAL A C 18
ATOM 11899 O O . VAL A 1 13 ? -3.904 0.767 2.777 1.00 0.00 13 VAL A O 18
ATOM 11912 N N . LYS A 1 14 ? -3.613 1.717 0.759 1.00 0.00 14 LYS A N 18
ATOM 11913 C CA . LYS A 1 14 ? -2.560 0.794 0.353 1.00 0.00 14 LYS A CA 18
ATOM 11914 C C . LYS A 1 14 ? -1.358 1.549 -0.201 1.00 0.00 14 LYS A C 18
ATOM 11915 O O . LYS A 1 14 ? -0.318 1.647 0.451 1.00 0.00 14 LYS A O 18
ATOM 11934 N N . TYR A 1 15 ? -1.504 2.082 -1.410 1.00 0.00 15 TYR A N 18
ATOM 11935 C CA . TYR A 1 15 ? -0.430 2.829 -2.052 1.00 0.00 15 TYR A CA 18
ATOM 11936 C C . TYR A 1 15 ? -0.901 3.436 -3.370 1.00 0.00 15 TYR A C 18
ATOM 11937 O O . TYR A 1 15 ? -2.028 3.200 -3.808 1.00 0.00 15 TYR A O 18
ATOM 11955 N N . HIS A 1 16 ? -0.029 4.218 -3.999 1.00 0.00 16 HIS A N 18
ATOM 11956 C CA . HIS A 1 16 ? -0.354 4.859 -5.269 1.00 0.00 16 HIS A CA 18
ATOM 11957 C C . HIS A 1 16 ? 0.735 4.595 -6.304 1.00 0.00 16 HIS A C 18
ATOM 11958 O O . HIS A 1 16 ? 1.880 5.014 -6.136 1.00 0.00 16 HIS A O 18
ATOM 11972 N N . SER A 1 17 ? 0.369 3.897 -7.375 1.00 0.00 17 SER A N 18
ATOM 11973 C CA . SER A 1 17 ? 1.317 3.573 -8.436 1.00 0.00 17 SER A CA 18
ATOM 11974 C C . SER A 1 17 ? 1.449 4.733 -9.419 1.00 0.00 17 SER A C 18
ATOM 11975 O O . SER A 1 17 ? 1.491 4.531 -10.632 1.00 0.00 17 SER A O 18
ATOM 11983 N N . GLY A 1 18 ? 1.511 5.949 -8.884 1.00 0.00 18 GLY A N 18
ATOM 11984 C CA . GLY A 1 18 ? 1.638 7.124 -9.728 1.00 0.00 18 GLY A CA 18
ATOM 11985 C C . GLY A 1 18 ? 2.125 8.337 -8.961 1.00 0.00 18 GLY A C 18
ATOM 11986 O O . GLY A 1 18 ? 2.219 8.309 -7.734 1.00 0.00 18 GLY A O 18
ATOM 11990 N N . PHE A 1 19 ? 2.436 9.407 -9.686 1.00 0.00 19 PHE A N 18
ATOM 11991 C CA . PHE A 1 19 ? 2.920 10.635 -9.067 1.00 0.00 19 PHE A CA 18
ATOM 11992 C C . PHE A 1 19 ? 1.777 11.624 -8.857 1.00 0.00 19 PHE A C 18
ATOM 11993 O O . PHE A 1 19 ? 0.685 11.452 -9.399 1.00 0.00 19 PHE A O 18
ATOM 12010 N N . PHE A 1 20 ? 2.036 12.660 -8.068 1.00 0.00 20 PHE A N 18
ATOM 12011 C CA . PHE A 1 20 ? 1.030 13.677 -7.784 1.00 0.00 20 PHE A CA 18
ATOM 12012 C C . PHE A 1 20 ? 1.385 14.998 -8.461 1.00 0.00 20 PHE A C 18
ATOM 12013 O O . PHE A 1 20 ? 2.306 15.697 -8.038 1.00 0.00 20 PHE A O 18
ATOM 12030 N N . VAL A 1 21 ? 0.648 15.332 -9.516 1.00 0.00 21 VAL A N 18
ATOM 12031 C CA . VAL A 1 21 ? 0.884 16.568 -10.252 1.00 0.00 21 VAL A CA 18
ATOM 12032 C C . VAL A 1 21 ? -0.425 17.299 -10.532 1.00 0.00 21 VAL A C 18
ATOM 12033 O O . VAL A 1 21 ? -1.453 16.674 -10.792 1.00 0.00 21 VAL A O 18
ATOM 12046 N N . ASP A 1 22 ? -0.379 18.626 -10.479 1.00 0.00 22 ASP A N 18
ATOM 12047 C CA . ASP A 1 22 ? -1.561 19.441 -10.730 1.00 0.00 22 ASP A CA 18
ATOM 12048 C C . ASP A 1 22 ? -2.655 19.141 -9.710 1.00 0.00 22 ASP A C 18
ATOM 12049 O O . ASP A 1 22 ? -3.831 19.043 -10.058 1.00 0.00 22 ASP A O 18
ATOM 12058 N N . GLY A 1 23 ? -2.259 18.994 -8.450 1.00 0.00 23 GLY A N 18
ATOM 12059 C CA . GLY A 1 23 ? -3.218 18.705 -7.400 1.00 0.00 23 GLY A CA 18
ATOM 12060 C C . GLY A 1 23 ? -4.040 17.465 -7.692 1.00 0.00 23 GLY A C 18
ATOM 12061 O O . GLY A 1 23 ? -5.249 17.444 -7.461 1.00 0.00 23 GLY A O 18
ATOM 12065 N N . LYS A 1 24 ? -3.383 16.428 -8.201 1.00 0.00 24 LYS A N 18
ATOM 12066 C CA . LYS A 1 24 ? -4.059 15.178 -8.525 1.00 0.00 24 LYS A CA 18
ATOM 12067 C C . LYS A 1 24 ? -3.053 14.099 -8.912 1.00 0.00 24 LYS A C 18
ATOM 12068 O O . LYS A 1 24 ? -2.058 14.376 -9.581 1.00 0.00 24 LYS A O 18
ATOM 12087 N N . PHE A 1 25 ? -3.320 12.868 -8.488 1.00 0.00 25 PHE A N 18
ATOM 12088 C CA . PHE A 1 25 ? -2.437 11.747 -8.791 1.00 0.00 25 PHE A CA 18
ATOM 12089 C C . PHE A 1 25 ? -2.408 11.468 -10.290 1.00 0.00 25 PHE A C 18
ATOM 12090 O O . PHE A 1 25 ? -3.282 11.917 -11.035 1.00 0.00 25 PHE A O 18
ATOM 12107 N N . LEU A 1 26 ? -1.398 10.725 -10.728 1.00 0.00 26 LEU A N 18
ATOM 12108 C CA . LEU A 1 26 ? -1.253 10.385 -12.140 1.00 0.00 26 LEU A CA 18
ATOM 12109 C C . LEU A 1 26 ? -1.643 8.932 -12.392 1.00 0.00 26 LEU A C 18
ATOM 12110 O O . LEU A 1 26 ? -1.704 8.485 -13.539 1.00 0.00 26 LEU A O 18
ATOM 12126 N N . CYS A 1 27 ? -1.906 8.199 -11.316 1.00 0.00 27 CYS A N 18
ATOM 12127 C CA . CYS A 1 27 ? -2.290 6.797 -11.420 1.00 0.00 27 CYS A CA 18
ATOM 12128 C C . CYS A 1 27 ? -3.808 6.651 -11.466 1.00 0.00 27 CYS A C 18
ATOM 12129 O O . CYS A 1 27 ? -4.354 5.997 -12.355 1.00 0.00 27 CYS A O 18
ATOM 12136 N N . CYS A 1 28 ? -4.486 7.266 -10.502 1.00 0.00 28 CYS A N 18
ATOM 12137 C CA . CYS A 1 28 ? -5.940 7.206 -10.429 1.00 0.00 28 CYS A CA 18
ATOM 12138 C C . CYS A 1 28 ? -6.565 8.490 -10.967 1.00 0.00 28 CYS A C 18
ATOM 12139 O O . CYS A 1 28 ? -7.755 8.530 -11.276 1.00 0.00 28 CYS A O 18
ATOM 12146 N N . GLN A 1 29 ? -5.752 9.536 -11.076 1.00 0.00 29 GLN A N 18
ATOM 12147 C CA . GLN A 1 29 ? -6.225 10.822 -11.575 1.00 0.00 29 GLN A CA 18
ATOM 12148 C C . GLN A 1 29 ? -7.420 11.314 -10.766 1.00 0.00 29 GLN A C 18
ATOM 12149 O O . GLN A 1 29 ? -8.453 11.680 -11.327 1.00 0.00 29 GLN A O 18
ATOM 12163 N N . GLN A 1 30 ? -7.272 11.320 -9.446 1.00 0.00 30 GLN A N 18
ATOM 12164 C CA . GLN A 1 30 ? -8.341 11.766 -8.559 1.00 0.00 30 GLN A CA 18
ATOM 12165 C C . GLN A 1 30 ? -8.160 13.233 -8.185 1.00 0.00 30 GLN A C 18
ATOM 12166 O O . GLN A 1 30 ? -7.103 13.819 -8.419 1.00 0.00 30 GLN A O 18
ATOM 12180 N N . SER A 1 31 ? -9.198 13.822 -7.600 1.00 0.00 31 SER A N 18
ATOM 12181 C CA . SER A 1 31 ? -9.156 15.222 -7.196 1.00 0.00 31 SER A CA 18
ATOM 12182 C C . SER A 1 31 ? -8.925 15.347 -5.693 1.00 0.00 31 SER A C 18
ATOM 12183 O O . SER A 1 31 ? -9.546 16.174 -5.024 1.00 0.00 31 SER A O 18
ATOM 12191 N N . CYS A 1 32 ? -8.028 14.519 -5.168 1.00 0.00 32 CYS A N 18
ATOM 12192 C CA . CYS A 1 32 ? -7.714 14.535 -3.743 1.00 0.00 32 CYS A CA 18
ATOM 12193 C C . CYS A 1 32 ? -6.260 14.141 -3.504 1.00 0.00 32 CYS A C 18
ATOM 12194 O O . CYS A 1 32 ? -5.747 13.207 -4.120 1.00 0.00 32 CYS A O 18
ATOM 12201 N N . LYS A 1 33 ? -5.599 14.859 -2.601 1.00 0.00 33 LYS A N 18
ATOM 12202 C CA . LYS A 1 33 ? -4.205 14.585 -2.277 1.00 0.00 33 LYS A CA 18
ATOM 12203 C C . LYS A 1 33 ? -4.092 13.423 -1.295 1.00 0.00 33 LYS A C 18
ATOM 12204 O O . LYS A 1 33 ? -3.252 12.540 -1.458 1.00 0.00 33 LYS A O 18
ATOM 12223 N N . ALA A 1 34 ? -4.947 13.430 -0.277 1.00 0.00 34 ALA A N 18
ATOM 12224 C CA . ALA A 1 34 ? -4.946 12.374 0.728 1.00 0.00 34 ALA A CA 18
ATOM 12225 C C . ALA A 1 34 ? -5.911 11.255 0.351 1.00 0.00 34 ALA A C 18
ATOM 12226 O O . ALA A 1 34 ? -6.619 10.720 1.203 1.00 0.00 34 ALA A O 18
ATOM 12233 N N . ALA A 1 35 ? -5.935 10.908 -0.931 1.00 0.00 35 ALA A N 18
ATOM 12234 C CA . ALA A 1 35 ? -6.812 9.852 -1.422 1.00 0.00 35 ALA A CA 18
ATOM 12235 C C . ALA A 1 35 ? -6.273 8.475 -1.052 1.00 0.00 35 ALA A C 18
ATOM 12236 O O . ALA A 1 35 ? -5.064 8.258 -0.965 1.00 0.00 35 ALA A O 18
ATOM 12243 N N . PRO A 1 36 ? -7.189 7.520 -0.828 1.00 0.00 36 PRO A N 18
ATOM 12244 C CA . PRO A 1 36 ? -6.827 6.147 -0.465 1.00 0.00 36 PRO A CA 18
ATOM 12245 C C . PRO A 1 36 ? -6.179 5.392 -1.621 1.00 0.00 36 PRO A C 18
ATOM 12246 O O . PRO A 1 36 ? -6.344 5.758 -2.784 1.00 0.00 36 PRO A O 18
ATOM 12257 N N . GLY A 1 37 ? -5.442 4.335 -1.293 1.00 0.00 37 GLY A N 18
ATOM 12258 C CA . GLY A 1 37 ? -4.780 3.546 -2.315 1.00 0.00 37 GLY A CA 18
ATOM 12259 C C . GLY A 1 37 ? -5.720 3.143 -3.435 1.00 0.00 37 GLY A C 18
ATOM 12260 O O . GLY A 1 37 ? -6.648 2.363 -3.227 1.00 0.00 37 GLY A O 18
ATOM 12264 N N . CYS A 1 38 ? -5.479 3.680 -4.627 1.00 0.00 38 CYS A N 18
ATOM 12265 C CA . CYS A 1 38 ? -6.312 3.374 -5.784 1.00 0.00 38 CYS A CA 18
ATOM 12266 C C . CYS A 1 38 ? -5.992 1.988 -6.334 1.00 0.00 38 CYS A C 18
ATOM 12267 O O . CYS A 1 38 ? -6.867 1.299 -6.860 1.00 0.00 38 CYS A O 18
ATOM 12274 N N . THR A 1 39 ? -4.731 1.584 -6.209 1.00 0.00 39 THR A N 18
ATOM 12275 C CA . THR A 1 39 ? -4.294 0.282 -6.694 1.00 0.00 39 THR A CA 18
ATOM 12276 C C . THR A 1 39 ? -4.307 -0.754 -5.575 1.00 0.00 39 THR A C 18
ATOM 12277 O O . THR A 1 39 ? -3.986 -0.447 -4.426 1.00 0.00 39 THR A O 18
ATOM 12288 N N . LEU A 1 40 ? -4.680 -1.982 -5.917 1.00 0.00 40 LEU A N 18
ATOM 12289 C CA . LEU A 1 40 ? -4.734 -3.065 -4.941 1.00 0.00 40 LEU A CA 18
ATOM 12290 C C . LEU A 1 40 ? -3.491 -3.944 -5.033 1.00 0.00 40 LEU A C 18
ATOM 12291 O O . LEU A 1 40 ? -2.830 -3.994 -6.070 1.00 0.00 40 LEU A O 18
ATOM 12307 N N . TRP A 1 41 ? -3.182 -4.638 -3.944 1.00 0.00 41 TRP A N 18
ATOM 12308 C CA . TRP A 1 41 ? -2.019 -5.518 -3.903 1.00 0.00 41 TRP A CA 18
ATOM 12309 C C . TRP A 1 41 ? -1.961 -6.399 -5.145 1.00 0.00 41 TRP A C 18
ATOM 12310 O O . TRP A 1 41 ? -0.917 -6.513 -5.788 1.00 0.00 41 TRP A O 18
ATOM 12331 N N . GLU A 1 42 ? -3.087 -7.022 -5.479 1.00 0.00 42 GLU A N 18
ATOM 12332 C CA . GLU A 1 42 ? -3.161 -7.894 -6.646 1.00 0.00 42 GLU A CA 18
ATOM 12333 C C . GLU A 1 42 ? -3.343 -7.079 -7.923 1.00 0.00 42 GLU A C 18
ATOM 12334 O O . GLU A 1 42 ? -4.134 -7.439 -8.794 1.00 0.00 42 GLU A O 18
ATOM 12346 N N . ALA A 1 43 ? -2.604 -5.980 -8.027 1.00 0.00 43 ALA A N 18
ATOM 12347 C CA . ALA A 1 43 ? -2.683 -5.114 -9.197 1.00 0.00 43 ALA A CA 18
ATOM 12348 C C . ALA A 1 43 ? -2.780 -5.932 -10.479 1.00 0.00 43 ALA A C 18
ATOM 12349 O O . ALA A 1 43 ? -1.934 -6.787 -10.748 1.00 0.00 43 ALA A O 18
ATOM 12356 N N . TYR A 1 44 ? -3.815 -5.667 -11.268 1.00 0.00 44 TYR A N 18
ATOM 12357 C CA . TYR A 1 44 ? -4.024 -6.383 -12.521 1.00 0.00 44 TYR A CA 18
ATOM 12358 C C . TYR A 1 44 ? -3.198 -5.765 -13.646 1.00 0.00 44 TYR A C 18
ATOM 12359 O O . TYR A 1 44 ? -2.314 -6.411 -14.209 1.00 0.00 44 TYR A O 18
ATOM 12377 N N . SER A 1 45 ? -3.493 -4.508 -13.965 1.00 0.00 45 SER A N 18
ATOM 12378 C CA . SER A 1 45 ? -2.780 -3.803 -15.024 1.00 0.00 45 SER A CA 18
ATOM 12379 C C . SER A 1 45 ? -1.273 -3.997 -14.887 1.00 0.00 45 SER A C 18
ATOM 12380 O O . SER A 1 45 ? -0.623 -3.345 -14.072 1.00 0.00 45 SER A O 18
ATOM 12388 N N . GLY A 1 46 ? -0.723 -4.899 -15.694 1.00 0.00 46 GLY A N 18
ATOM 12389 C CA . GLY A 1 46 ? 0.704 -5.165 -15.649 1.00 0.00 46 GLY A CA 18
ATOM 12390 C C . GLY A 1 46 ? 1.234 -5.711 -16.959 1.00 0.00 46 GLY A C 18
ATOM 12391 O O . GLY A 1 46 ? 0.631 -5.535 -18.019 1.00 0.00 46 GLY A O 18
ATOM 12395 N N . PRO A 1 47 ? 2.390 -6.388 -16.898 1.00 0.00 47 PRO A N 18
ATOM 12396 C CA . PRO A 1 47 ? 3.028 -6.973 -18.081 1.00 0.00 47 PRO A CA 18
ATOM 12397 C C . PRO A 1 47 ? 2.248 -8.162 -18.632 1.00 0.00 47 PRO A C 18
ATOM 12398 O O . PRO A 1 47 ? 2.664 -8.795 -19.602 1.00 0.00 47 PRO A O 18
ATOM 12409 N N . SER A 1 48 ? 1.112 -8.460 -18.007 1.00 0.00 48 SER A N 18
ATOM 12410 C CA . SER A 1 48 ? 0.276 -9.576 -18.433 1.00 0.00 48 SER A CA 18
ATOM 12411 C C . SER A 1 48 ? 0.318 -9.738 -19.949 1.00 0.00 48 SER A C 18
ATOM 12412 O O . SER A 1 48 ? 0.134 -8.775 -20.693 1.00 0.00 48 SER A O 18
ATOM 12420 N N . SER A 1 49 ? 0.564 -10.965 -20.400 1.00 0.00 49 SER A N 18
ATOM 12421 C CA . SER A 1 49 ? 0.635 -11.255 -21.826 1.00 0.00 49 SER A CA 18
ATOM 12422 C C . SER A 1 49 ? -0.549 -12.113 -22.266 1.00 0.00 49 SER A C 18
ATOM 12423 O O . SER A 1 49 ? -1.182 -11.841 -23.286 1.00 0.00 49 SER A O 18
ATOM 12431 N N . GLY A 1 50 ? -0.841 -13.151 -21.489 1.00 0.00 50 GLY A N 18
ATOM 12432 C CA . GLY A 1 50 ? -1.945 -14.033 -21.813 1.00 0.00 50 GLY A CA 18
ATOM 12433 C C . GLY A 1 50 ? -1.480 -15.368 -22.358 1.00 0.00 50 GLY A C 18
ATOM 12434 O O . GLY A 1 50 ? -2.093 -15.880 -23.294 1.00 0.00 50 GLY A O 18
ATOM 12439 N N . GLY A 1 1 ? 25.784 4.962 -0.199 1.00 0.00 1 GLY A N 19
ATOM 12440 C CA . GLY A 1 1 ? 24.692 4.042 -0.459 1.00 0.00 1 GLY A CA 19
ATOM 12441 C C . GLY A 1 1 ? 24.293 3.252 0.772 1.00 0.00 1 GLY A C 19
ATOM 12442 O O . GLY A 1 1 ? 23.449 3.692 1.553 1.00 0.00 1 GLY A O 19
ATOM 12446 N N . SER A 1 2 ? 24.900 2.082 0.944 1.00 0.00 2 SER A N 19
ATOM 12447 C CA . SER A 1 2 ? 24.599 1.226 2.086 1.00 0.00 2 SER A CA 19
ATOM 12448 C C . SER A 1 2 ? 23.103 1.231 2.389 1.00 0.00 2 SER A C 19
ATOM 12449 O O . SER A 1 2 ? 22.694 1.277 3.549 1.00 0.00 2 SER A O 19
ATOM 12457 N N . SER A 1 3 ? 22.293 1.182 1.337 1.00 0.00 3 SER A N 19
ATOM 12458 C CA . SER A 1 3 ? 20.842 1.185 1.488 1.00 0.00 3 SER A CA 19
ATOM 12459 C C . SER A 1 3 ? 20.382 -0.004 2.328 1.00 0.00 3 SER A C 19
ATOM 12460 O O . SER A 1 3 ? 19.683 0.161 3.327 1.00 0.00 3 SER A O 19
ATOM 12468 N N . GLY A 1 4 ? 20.781 -1.203 1.914 1.00 0.00 4 GLY A N 19
ATOM 12469 C CA . GLY A 1 4 ? 20.400 -2.402 2.638 1.00 0.00 4 GLY A CA 19
ATOM 12470 C C . GLY A 1 4 ? 19.108 -3.004 2.124 1.00 0.00 4 GLY A C 19
ATOM 12471 O O . GLY A 1 4 ? 18.296 -2.314 1.508 1.00 0.00 4 GLY A O 19
ATOM 12475 N N . SER A 1 5 ? 18.917 -4.295 2.375 1.00 0.00 5 SER A N 19
ATOM 12476 C CA . SER A 1 5 ? 17.716 -4.992 1.928 1.00 0.00 5 SER A CA 19
ATOM 12477 C C . SER A 1 5 ? 16.466 -4.366 2.540 1.00 0.00 5 SER A C 19
ATOM 12478 O O . SER A 1 5 ? 15.469 -4.148 1.853 1.00 0.00 5 SER A O 19
ATOM 12486 N N . SER A 1 6 ? 16.529 -4.080 3.837 1.00 0.00 6 SER A N 19
ATOM 12487 C CA . SER A 1 6 ? 15.402 -3.483 4.543 1.00 0.00 6 SER A CA 19
ATOM 12488 C C . SER A 1 6 ? 15.283 -1.997 4.219 1.00 0.00 6 SER A C 19
ATOM 12489 O O . SER A 1 6 ? 16.048 -1.177 4.725 1.00 0.00 6 SER A O 19
ATOM 12497 N N . GLY A 1 7 ? 14.316 -1.658 3.372 1.00 0.00 7 GLY A N 19
ATOM 12498 C CA . GLY A 1 7 ? 14.113 -0.272 2.995 1.00 0.00 7 GLY A CA 19
ATOM 12499 C C . GLY A 1 7 ? 13.071 0.417 3.852 1.00 0.00 7 GLY A C 19
ATOM 12500 O O . GLY A 1 7 ? 13.215 0.498 5.071 1.00 0.00 7 GLY A O 19
ATOM 12504 N N . ASN A 1 8 ? 12.017 0.916 3.214 1.00 0.00 8 ASN A N 19
ATOM 12505 C CA . ASN A 1 8 ? 10.946 1.603 3.927 1.00 0.00 8 ASN A CA 19
ATOM 12506 C C . ASN A 1 8 ? 9.735 0.691 4.099 1.00 0.00 8 ASN A C 19
ATOM 12507 O O . ASN A 1 8 ? 9.404 -0.114 3.229 1.00 0.00 8 ASN A O 19
ATOM 12518 N N . PRO A 1 9 ? 9.056 0.820 5.250 1.00 0.00 9 PRO A N 19
ATOM 12519 C CA . PRO A 1 9 ? 7.871 0.018 5.563 1.00 0.00 9 PRO A CA 19
ATOM 12520 C C . PRO A 1 9 ? 6.672 0.393 4.700 1.00 0.00 9 PRO A C 19
ATOM 12521 O O . PRO A 1 9 ? 6.815 1.071 3.681 1.00 0.00 9 PRO A O 19
ATOM 12532 N N . HIS A 1 10 ? 5.489 -0.052 5.112 1.00 0.00 10 HIS A N 19
ATOM 12533 C CA . HIS A 1 10 ? 4.263 0.239 4.376 1.00 0.00 10 HIS A CA 19
ATOM 12534 C C . HIS A 1 10 ? 4.473 0.052 2.876 1.00 0.00 10 HIS A C 19
ATOM 12535 O O . HIS A 1 10 ? 4.054 0.885 2.072 1.00 0.00 10 HIS A O 19
ATOM 12549 N N . LEU A 1 11 ? 5.125 -1.044 2.508 1.00 0.00 11 LEU A N 19
ATOM 12550 C CA . LEU A 1 11 ? 5.392 -1.340 1.104 1.00 0.00 11 LEU A CA 19
ATOM 12551 C C . LEU A 1 11 ? 4.302 -2.232 0.518 1.00 0.00 11 LEU A C 19
ATOM 12552 O O . LEU A 1 11 ? 3.770 -1.956 -0.558 1.00 0.00 11 LEU A O 19
ATOM 12568 N N . LEU A 1 12 ? 3.971 -3.301 1.234 1.00 0.00 12 LEU A N 19
ATOM 12569 C CA . LEU A 1 12 ? 2.941 -4.233 0.787 1.00 0.00 12 LEU A CA 19
ATOM 12570 C C . LEU A 1 12 ? 1.558 -3.772 1.237 1.00 0.00 12 LEU A C 19
ATOM 12571 O O . LEU A 1 12 ? 0.760 -4.565 1.737 1.00 0.00 12 LEU A O 19
ATOM 12587 N N . VAL A 1 13 ? 1.280 -2.486 1.051 1.00 0.00 13 VAL A N 19
ATOM 12588 C CA . VAL A 1 13 ? -0.009 -1.920 1.434 1.00 0.00 13 VAL A CA 19
ATOM 12589 C C . VAL A 1 13 ? -0.577 -1.045 0.322 1.00 0.00 13 VAL A C 19
ATOM 12590 O O . VAL A 1 13 ? 0.113 -0.179 -0.216 1.00 0.00 13 VAL A O 19
ATOM 12603 N N . LYS A 1 14 ? -1.840 -1.276 -0.018 1.00 0.00 14 LYS A N 19
ATOM 12604 C CA . LYS A 1 14 ? -2.504 -0.509 -1.065 1.00 0.00 14 LYS A CA 19
ATOM 12605 C C . LYS A 1 14 ? -2.017 0.936 -1.073 1.00 0.00 14 LYS A C 19
ATOM 12606 O O . LYS A 1 14 ? -2.170 1.658 -0.087 1.00 0.00 14 LYS A O 19
ATOM 12625 N N . TYR A 1 15 ? -1.431 1.353 -2.189 1.00 0.00 15 TYR A N 19
ATOM 12626 C CA . TYR A 1 15 ? -0.921 2.712 -2.324 1.00 0.00 15 TYR A CA 19
ATOM 12627 C C . TYR A 1 15 ? -1.102 3.224 -3.750 1.00 0.00 15 TYR A C 19
ATOM 12628 O O . TYR A 1 15 ? -1.621 2.517 -4.614 1.00 0.00 15 TYR A O 19
ATOM 12646 N N . HIS A 1 16 ? -0.669 4.458 -3.988 1.00 0.00 16 HIS A N 19
ATOM 12647 C CA . HIS A 1 16 ? -0.782 5.065 -5.309 1.00 0.00 16 HIS A CA 19
ATOM 12648 C C . HIS A 1 16 ? 0.482 4.821 -6.130 1.00 0.00 16 HIS A C 19
ATOM 12649 O O . HIS A 1 16 ? 1.553 5.335 -5.806 1.00 0.00 16 HIS A O 19
ATOM 12663 N N . SER A 1 17 ? 0.349 4.032 -7.191 1.00 0.00 17 SER A N 19
ATOM 12664 C CA . SER A 1 17 ? 1.480 3.715 -8.054 1.00 0.00 17 SER A CA 19
ATOM 12665 C C . SER A 1 17 ? 1.747 4.849 -9.039 1.00 0.00 17 SER A C 19
ATOM 12666 O O . SER A 1 17 ? 1.983 4.616 -10.223 1.00 0.00 17 SER A O 19
ATOM 12674 N N . GLY A 1 18 ? 1.707 6.081 -8.538 1.00 0.00 18 GLY A N 19
ATOM 12675 C CA . GLY A 1 18 ? 1.945 7.234 -9.386 1.00 0.00 18 GLY A CA 19
ATOM 12676 C C . GLY A 1 18 ? 2.465 8.427 -8.608 1.00 0.00 18 GLY A C 19
ATOM 12677 O O . GLY A 1 18 ? 3.160 8.269 -7.605 1.00 0.00 18 GLY A O 19
ATOM 12681 N N . PHE A 1 19 ? 2.129 9.626 -9.073 1.00 0.00 19 PHE A N 19
ATOM 12682 C CA . PHE A 1 19 ? 2.569 10.851 -8.416 1.00 0.00 19 PHE A CA 19
ATOM 12683 C C . PHE A 1 19 ? 1.483 11.921 -8.477 1.00 0.00 19 PHE A C 19
ATOM 12684 O O . PHE A 1 19 ? 0.439 11.727 -9.101 1.00 0.00 19 PHE A O 19
ATOM 12701 N N . PHE A 1 20 ? 1.737 13.052 -7.825 1.00 0.00 20 PHE A N 19
ATOM 12702 C CA . PHE A 1 20 ? 0.781 14.152 -7.804 1.00 0.00 20 PHE A CA 19
ATOM 12703 C C . PHE A 1 20 ? 1.288 15.330 -8.632 1.00 0.00 20 PHE A C 19
ATOM 12704 O O . PHE A 1 20 ? 2.150 16.090 -8.187 1.00 0.00 20 PHE A O 19
ATOM 12721 N N . VAL A 1 21 ? 0.747 15.475 -9.837 1.00 0.00 21 VAL A N 19
ATOM 12722 C CA . VAL A 1 21 ? 1.144 16.560 -10.727 1.00 0.00 21 VAL A CA 19
ATOM 12723 C C . VAL A 1 21 ? -0.071 17.328 -11.233 1.00 0.00 21 VAL A C 19
ATOM 12724 O O . VAL A 1 21 ? -1.125 16.744 -11.487 1.00 0.00 21 VAL A O 19
ATOM 12737 N N . ASP A 1 22 ? 0.083 18.640 -11.379 1.00 0.00 22 ASP A N 19
ATOM 12738 C CA . ASP A 1 22 ? -1.003 19.488 -11.857 1.00 0.00 22 ASP A CA 19
ATOM 12739 C C . ASP A 1 22 ? -2.182 19.459 -10.890 1.00 0.00 22 ASP A C 19
ATOM 12740 O O . ASP A 1 22 ? -3.339 19.426 -11.306 1.00 0.00 22 ASP A O 19
ATOM 12749 N N . GLY A 1 23 ? -1.880 19.471 -9.595 1.00 0.00 23 GLY A N 19
ATOM 12750 C CA . GLY A 1 23 ? -2.925 19.445 -8.589 1.00 0.00 23 GLY A CA 19
ATOM 12751 C C . GLY A 1 23 ? -3.807 18.218 -8.701 1.00 0.00 23 GLY A C 19
ATOM 12752 O O . GLY A 1 23 ? -5.014 18.287 -8.467 1.00 0.00 23 GLY A O 19
ATOM 12756 N N . LYS A 1 24 ? -3.206 17.090 -9.064 1.00 0.00 24 LYS A N 19
ATOM 12757 C CA . LYS A 1 24 ? -3.944 15.842 -9.209 1.00 0.00 24 LYS A CA 19
ATOM 12758 C C . LYS A 1 24 ? -2.991 14.657 -9.341 1.00 0.00 24 LYS A C 19
ATOM 12759 O O . LYS A 1 24 ? -1.787 14.835 -9.526 1.00 0.00 24 LYS A O 19
ATOM 12778 N N . PHE A 1 25 ? -3.538 13.450 -9.246 1.00 0.00 25 PHE A N 19
ATOM 12779 C CA . PHE A 1 25 ? -2.736 12.237 -9.356 1.00 0.00 25 PHE A CA 19
ATOM 12780 C C . PHE A 1 25 ? -2.589 11.812 -10.814 1.00 0.00 25 PHE A C 19
ATOM 12781 O O . PHE A 1 25 ? -3.200 12.399 -11.708 1.00 0.00 25 PHE A O 19
ATOM 12798 N N . LEU A 1 26 ? -1.773 10.790 -11.046 1.00 0.00 26 LEU A N 19
ATOM 12799 C CA . LEU A 1 26 ? -1.544 10.286 -12.396 1.00 0.00 26 LEU A CA 19
ATOM 12800 C C . LEU A 1 26 ? -1.891 8.804 -12.490 1.00 0.00 26 LEU A C 19
ATOM 12801 O O . LEU A 1 26 ? -2.067 8.265 -13.583 1.00 0.00 26 LEU A O 19
ATOM 12817 N N . CYS A 1 27 ? -1.990 8.151 -11.337 1.00 0.00 27 CYS A N 19
ATOM 12818 C CA . CYS A 1 27 ? -2.319 6.730 -11.288 1.00 0.00 27 CYS A CA 19
ATOM 12819 C C . CYS A 1 27 ? -3.828 6.519 -11.362 1.00 0.00 27 CYS A C 19
ATOM 12820 O O . CYS A 1 27 ? -4.309 5.649 -12.090 1.00 0.00 27 CYS A O 19
ATOM 12827 N N . CYS A 1 28 ? -4.571 7.319 -10.606 1.00 0.00 28 CYS A N 19
ATOM 12828 C CA . CYS A 1 28 ? -6.025 7.220 -10.586 1.00 0.00 28 CYS A CA 19
ATOM 12829 C C . CYS A 1 28 ? -6.666 8.589 -10.802 1.00 0.00 28 CYS A C 19
ATOM 12830 O O . CYS A 1 28 ? -7.809 8.817 -10.409 1.00 0.00 28 CYS A O 19
ATOM 12837 N N . GLN A 1 29 ? -5.921 9.493 -11.429 1.00 0.00 29 GLN A N 19
ATOM 12838 C CA . GLN A 1 29 ? -6.417 10.837 -11.697 1.00 0.00 29 GLN A CA 19
ATOM 12839 C C . GLN A 1 29 ? -7.276 11.342 -10.541 1.00 0.00 29 GLN A C 19
ATOM 12840 O O . GLN A 1 29 ? -8.267 12.040 -10.752 1.00 0.00 29 GLN A O 19
ATOM 12854 N N . GLN A 1 30 ? -6.889 10.981 -9.321 1.00 0.00 30 GLN A N 19
ATOM 12855 C CA . GLN A 1 30 ? -7.625 11.396 -8.134 1.00 0.00 30 GLN A CA 19
ATOM 12856 C C . GLN A 1 30 ? -7.158 12.768 -7.655 1.00 0.00 30 GLN A C 19
ATOM 12857 O O . GLN A 1 30 ? -5.961 13.048 -7.618 1.00 0.00 30 GLN A O 19
ATOM 12871 N N . SER A 1 31 ? -8.113 13.618 -7.292 1.00 0.00 31 SER A N 19
ATOM 12872 C CA . SER A 1 31 ? -7.800 14.961 -6.820 1.00 0.00 31 SER A CA 19
ATOM 12873 C C . SER A 1 31 ? -7.982 15.063 -5.309 1.00 0.00 31 SER A C 19
ATOM 12874 O O . SER A 1 31 ? -8.582 16.013 -4.807 1.00 0.00 31 SER A O 19
ATOM 12882 N N . CYS A 1 32 ? -7.458 14.076 -4.589 1.00 0.00 32 CYS A N 19
ATOM 12883 C CA . CYS A 1 32 ? -7.562 14.052 -3.135 1.00 0.00 32 CYS A CA 19
ATOM 12884 C C . CYS A 1 32 ? -6.266 13.548 -2.505 1.00 0.00 32 CYS A C 19
ATOM 12885 O O . CYS A 1 32 ? -5.916 12.374 -2.634 1.00 0.00 32 CYS A O 19
ATOM 12892 N N . LYS A 1 33 ? -5.559 14.443 -1.824 1.00 0.00 33 LYS A N 19
ATOM 12893 C CA . LYS A 1 33 ? -4.303 14.090 -1.173 1.00 0.00 33 LYS A CA 19
ATOM 12894 C C . LYS A 1 33 ? -4.503 12.936 -0.195 1.00 0.00 33 LYS A C 19
ATOM 12895 O O . LYS A 1 33 ? -3.623 12.089 -0.033 1.00 0.00 33 LYS A O 19
ATOM 12914 N N . ALA A 1 34 ? -5.663 12.908 0.452 1.00 0.00 34 ALA A N 19
ATOM 12915 C CA . ALA A 1 34 ? -5.977 11.856 1.411 1.00 0.00 34 ALA A CA 19
ATOM 12916 C C . ALA A 1 34 ? -6.935 10.834 0.807 1.00 0.00 34 ALA A C 19
ATOM 12917 O O . ALA A 1 34 ? -7.945 10.481 1.416 1.00 0.00 34 ALA A O 19
ATOM 12924 N N . ALA A 1 35 ? -6.610 10.361 -0.392 1.00 0.00 35 ALA A N 19
ATOM 12925 C CA . ALA A 1 35 ? -7.441 9.378 -1.075 1.00 0.00 35 ALA A CA 19
ATOM 12926 C C . ALA A 1 35 ? -6.919 7.963 -0.845 1.00 0.00 35 ALA A C 19
ATOM 12927 O O . ALA A 1 35 ? -5.725 7.740 -0.649 1.00 0.00 35 ALA A O 19
ATOM 12934 N N . PRO A 1 36 ? -7.835 6.983 -0.869 1.00 0.00 36 PRO A N 19
ATOM 12935 C CA . PRO A 1 36 ? -7.490 5.573 -0.664 1.00 0.00 36 PRO A CA 19
ATOM 12936 C C . PRO A 1 36 ? -6.698 4.995 -1.831 1.00 0.00 36 PRO A C 19
ATOM 12937 O O . PRO A 1 36 ? -7.059 5.180 -2.992 1.00 0.00 36 PRO A O 19
ATOM 12948 N N . GLY A 1 37 ? -5.613 4.292 -1.515 1.00 0.00 37 GLY A N 19
ATOM 12949 C CA . GLY A 1 37 ? -4.787 3.696 -2.549 1.00 0.00 37 GLY A CA 19
ATOM 12950 C C . GLY A 1 37 ? -5.609 3.054 -3.649 1.00 0.00 37 GLY A C 19
ATOM 12951 O O . GLY A 1 37 ? -6.327 2.082 -3.411 1.00 0.00 37 GLY A O 19
ATOM 12955 N N . CYS A 1 38 ? -5.505 3.598 -4.857 1.00 0.00 38 CYS A N 19
ATOM 12956 C CA . CYS A 1 38 ? -6.245 3.074 -5.998 1.00 0.00 38 CYS A CA 19
ATOM 12957 C C . CYS A 1 38 ? -5.848 1.630 -6.287 1.00 0.00 38 CYS A C 19
ATOM 12958 O O . CYS A 1 38 ? -6.691 0.795 -6.619 1.00 0.00 38 CYS A O 19
ATOM 12965 N N . THR A 1 39 ? -4.557 1.340 -6.158 1.00 0.00 39 THR A N 19
ATOM 12966 C CA . THR A 1 39 ? -4.046 -0.003 -6.407 1.00 0.00 39 THR A CA 19
ATOM 12967 C C . THR A 1 39 ? -4.461 -0.962 -5.297 1.00 0.00 39 THR A C 19
ATOM 12968 O O . THR A 1 39 ? -3.761 -1.105 -4.293 1.00 0.00 39 THR A O 19
ATOM 12979 N N . LEU A 1 40 ? -5.601 -1.618 -5.484 1.00 0.00 40 LEU A N 19
ATOM 12980 C CA . LEU A 1 40 ? -6.108 -2.566 -4.498 1.00 0.00 40 LEU A CA 19
ATOM 12981 C C . LEU A 1 40 ? -6.206 -3.969 -5.089 1.00 0.00 40 LEU A C 19
ATOM 12982 O O . LEU A 1 40 ? -6.363 -4.950 -4.363 1.00 0.00 40 LEU A O 19
ATOM 12998 N N . TRP A 1 41 ? -6.109 -4.054 -6.411 1.00 0.00 41 TRP A N 19
ATOM 12999 C CA . TRP A 1 41 ? -6.184 -5.337 -7.102 1.00 0.00 41 TRP A CA 19
ATOM 13000 C C . TRP A 1 41 ? -4.792 -5.918 -7.324 1.00 0.00 41 TRP A C 19
ATOM 13001 O O . TRP A 1 41 ? -4.470 -6.377 -8.420 1.00 0.00 41 TRP A O 19
ATOM 13022 N N . GLU A 1 42 ? -3.971 -5.894 -6.279 1.00 0.00 42 GLU A N 19
ATOM 13023 C CA . GLU A 1 42 ? -2.613 -6.418 -6.364 1.00 0.00 42 GLU A CA 19
ATOM 13024 C C . GLU A 1 42 ? -2.594 -7.925 -6.118 1.00 0.00 42 GLU A C 19
ATOM 13025 O O . GLU A 1 42 ? -1.654 -8.457 -5.530 1.00 0.00 42 GLU A O 19
ATOM 13037 N N . ALA A 1 43 ? -3.641 -8.605 -6.573 1.00 0.00 43 ALA A N 19
ATOM 13038 C CA . ALA A 1 43 ? -3.746 -10.049 -6.404 1.00 0.00 43 ALA A CA 19
ATOM 13039 C C . ALA A 1 43 ? -3.830 -10.754 -7.753 1.00 0.00 43 ALA A C 19
ATOM 13040 O O . ALA A 1 43 ? -4.682 -11.620 -7.960 1.00 0.00 43 ALA A O 19
ATOM 13047 N N . TYR A 1 44 ? -2.943 -10.380 -8.668 1.00 0.00 44 TYR A N 19
ATOM 13048 C CA . TYR A 1 44 ? -2.920 -10.974 -9.999 1.00 0.00 44 TYR A CA 19
ATOM 13049 C C . TYR A 1 44 ? -2.102 -12.262 -10.006 1.00 0.00 44 TYR A C 19
ATOM 13050 O O . TYR A 1 44 ? -0.910 -12.251 -10.315 1.00 0.00 44 TYR A O 19
ATOM 13068 N N . SER A 1 45 ? -2.751 -13.370 -9.664 1.00 0.00 45 SER A N 19
ATOM 13069 C CA . SER A 1 45 ? -2.086 -14.666 -9.628 1.00 0.00 45 SER A CA 19
ATOM 13070 C C . SER A 1 45 ? -1.688 -15.113 -11.031 1.00 0.00 45 SER A C 19
ATOM 13071 O O . SER A 1 45 ? -0.504 -15.233 -11.345 1.00 0.00 45 SER A O 19
ATOM 13079 N N . GLY A 1 46 ? -2.687 -15.358 -11.874 1.00 0.00 46 GLY A N 19
ATOM 13080 C CA . GLY A 1 46 ? -2.422 -15.788 -13.234 1.00 0.00 46 GLY A CA 19
ATOM 13081 C C . GLY A 1 46 ? -3.618 -16.469 -13.870 1.00 0.00 46 GLY A C 19
ATOM 13082 O O . GLY A 1 46 ? -4.424 -17.111 -13.196 1.00 0.00 46 GLY A O 19
ATOM 13086 N N . PRO A 1 47 ? -3.745 -16.331 -15.198 1.00 0.00 47 PRO A N 19
ATOM 13087 C CA . PRO A 1 47 ? -4.849 -16.930 -15.953 1.00 0.00 47 PRO A CA 19
ATOM 13088 C C . PRO A 1 47 ? -4.746 -18.450 -16.023 1.00 0.00 47 PRO A C 19
ATOM 13089 O O . PRO A 1 47 ? -5.612 -19.115 -16.592 1.00 0.00 47 PRO A O 19
ATOM 13100 N N . SER A 1 48 ? -3.684 -18.995 -15.438 1.00 0.00 48 SER A N 19
ATOM 13101 C CA . SER A 1 48 ? -3.467 -20.436 -15.437 1.00 0.00 48 SER A CA 19
ATOM 13102 C C . SER A 1 48 ? -4.793 -21.185 -15.347 1.00 0.00 48 SER A C 19
ATOM 13103 O O . SER A 1 48 ? -5.569 -20.985 -14.413 1.00 0.00 48 SER A O 19
ATOM 13111 N N . SER A 1 49 ? -5.045 -22.049 -16.325 1.00 0.00 49 SER A N 19
ATOM 13112 C CA . SER A 1 49 ? -6.278 -22.825 -16.361 1.00 0.00 49 SER A CA 19
ATOM 13113 C C . SER A 1 49 ? -6.580 -23.428 -14.992 1.00 0.00 49 SER A C 19
ATOM 13114 O O . SER A 1 49 ? -5.684 -23.602 -14.167 1.00 0.00 49 SER A O 19
ATOM 13122 N N . GLY A 1 50 ? -7.849 -23.746 -14.759 1.00 0.00 50 GLY A N 19
ATOM 13123 C CA . GLY A 1 50 ? -8.248 -24.325 -13.489 1.00 0.00 50 GLY A CA 19
ATOM 13124 C C . GLY A 1 50 ? -8.044 -25.827 -13.449 1.00 0.00 50 GLY A C 19
ATOM 13125 O O . GLY A 1 50 ? -6.898 -26.276 -13.454 1.00 0.00 50 GLY A O 19
ATOM 13130 N N . GLY A 1 1 ? -5.552 -19.248 7.354 1.00 0.00 1 GLY A N 20
ATOM 13131 C CA . GLY A 1 1 ? -5.072 -17.892 7.545 1.00 0.00 1 GLY A CA 20
ATOM 13132 C C . GLY A 1 1 ? -6.129 -16.853 7.225 1.00 0.00 1 GLY A C 20
ATOM 13133 O O . GLY A 1 1 ? -5.898 -15.953 6.416 1.00 0.00 1 GLY A O 20
ATOM 13137 N N . SER A 1 2 ? -7.290 -16.977 7.859 1.00 0.00 2 SER A N 20
ATOM 13138 C CA . SER A 1 2 ? -8.387 -16.044 7.632 1.00 0.00 2 SER A CA 20
ATOM 13139 C C . SER A 1 2 ? -7.944 -14.609 7.899 1.00 0.00 2 SER A C 20
ATOM 13140 O O . SER A 1 2 ? -7.990 -13.758 7.010 1.00 0.00 2 SER A O 20
ATOM 13148 N N . SER A 1 3 ? -7.514 -14.347 9.129 1.00 0.00 3 SER A N 20
ATOM 13149 C CA . SER A 1 3 ? -7.066 -13.015 9.515 1.00 0.00 3 SER A CA 20
ATOM 13150 C C . SER A 1 3 ? -5.732 -13.083 10.252 1.00 0.00 3 SER A C 20
ATOM 13151 O O . SER A 1 3 ? -5.485 -14.006 11.028 1.00 0.00 3 SER A O 20
ATOM 13159 N N . GLY A 1 4 ? -4.874 -12.098 10.002 1.00 0.00 4 GLY A N 20
ATOM 13160 C CA . GLY A 1 4 ? -3.575 -12.065 10.649 1.00 0.00 4 GLY A CA 20
ATOM 13161 C C . GLY A 1 4 ? -3.675 -11.791 12.136 1.00 0.00 4 GLY A C 20
ATOM 13162 O O . GLY A 1 4 ? -4.491 -12.395 12.832 1.00 0.00 4 GLY A O 20
ATOM 13166 N N . SER A 1 5 ? -2.841 -10.879 12.625 1.00 0.00 5 SER A N 20
ATOM 13167 C CA . SER A 1 5 ? -2.834 -10.532 14.042 1.00 0.00 5 SER A CA 20
ATOM 13168 C C . SER A 1 5 ? -1.963 -9.305 14.297 1.00 0.00 5 SER A C 20
ATOM 13169 O O . SER A 1 5 ? -0.864 -9.187 13.753 1.00 0.00 5 SER A O 20
ATOM 13177 N N . SER A 1 6 ? -2.460 -8.395 15.126 1.00 0.00 6 SER A N 20
ATOM 13178 C CA . SER A 1 6 ? -1.730 -7.175 15.451 1.00 0.00 6 SER A CA 20
ATOM 13179 C C . SER A 1 6 ? -0.298 -7.495 15.869 1.00 0.00 6 SER A C 20
ATOM 13180 O O . SER A 1 6 ? -0.063 -8.078 16.927 1.00 0.00 6 SER A O 20
ATOM 13188 N N . GLY A 1 7 ? 0.657 -7.108 15.028 1.00 0.00 7 GLY A N 20
ATOM 13189 C CA . GLY A 1 7 ? 2.055 -7.361 15.327 1.00 0.00 7 GLY A CA 20
ATOM 13190 C C . GLY A 1 7 ? 2.946 -7.194 14.113 1.00 0.00 7 GLY A C 20
ATOM 13191 O O . GLY A 1 7 ? 3.893 -6.410 14.133 1.00 0.00 7 GLY A O 20
ATOM 13195 N N . ASN A 1 8 ? 2.644 -7.934 13.051 1.00 0.00 8 ASN A N 20
ATOM 13196 C CA . ASN A 1 8 ? 3.427 -7.866 11.823 1.00 0.00 8 ASN A CA 20
ATOM 13197 C C . ASN A 1 8 ? 3.497 -6.435 11.301 1.00 0.00 8 ASN A C 20
ATOM 13198 O O . ASN A 1 8 ? 2.526 -5.680 11.355 1.00 0.00 8 ASN A O 20
ATOM 13209 N N . PRO A 1 9 ? 4.672 -6.050 10.783 1.00 0.00 9 PRO A N 20
ATOM 13210 C CA . PRO A 1 9 ? 4.898 -4.708 10.242 1.00 0.00 9 PRO A CA 20
ATOM 13211 C C . PRO A 1 9 ? 4.138 -4.472 8.941 1.00 0.00 9 PRO A C 20
ATOM 13212 O O . PRO A 1 9 ? 3.599 -5.407 8.347 1.00 0.00 9 PRO A O 20
ATOM 13223 N N . HIS A 1 10 ? 4.098 -3.218 8.502 1.00 0.00 10 HIS A N 20
ATOM 13224 C CA . HIS A 1 10 ? 3.403 -2.861 7.270 1.00 0.00 10 HIS A CA 20
ATOM 13225 C C . HIS A 1 10 ? 3.696 -3.873 6.168 1.00 0.00 10 HIS A C 20
ATOM 13226 O O . HIS A 1 10 ? 4.851 -4.227 5.927 1.00 0.00 10 HIS A O 20
ATOM 13240 N N . LEU A 1 11 ? 2.645 -4.337 5.502 1.00 0.00 11 LEU A N 20
ATOM 13241 C CA . LEU A 1 11 ? 2.790 -5.310 4.424 1.00 0.00 11 LEU A CA 20
ATOM 13242 C C . LEU A 1 11 ? 1.577 -5.283 3.499 1.00 0.00 11 LEU A C 20
ATOM 13243 O O . LEU A 1 11 ? 0.438 -5.170 3.954 1.00 0.00 11 LEU A O 20
ATOM 13259 N N . LEU A 1 12 ? 1.829 -5.389 2.199 1.00 0.00 12 LEU A N 20
ATOM 13260 C CA . LEU A 1 12 ? 0.758 -5.378 1.208 1.00 0.00 12 LEU A CA 20
ATOM 13261 C C . LEU A 1 12 ? -0.232 -4.253 1.489 1.00 0.00 12 LEU A C 20
ATOM 13262 O O . LEU A 1 12 ? -1.446 -4.449 1.427 1.00 0.00 12 LEU A O 20
ATOM 13278 N N . VAL A 1 13 ? 0.295 -3.071 1.795 1.00 0.00 13 VAL A N 20
ATOM 13279 C CA . VAL A 1 13 ? -0.542 -1.912 2.081 1.00 0.00 13 VAL A CA 20
ATOM 13280 C C . VAL A 1 13 ? -0.904 -1.166 0.802 1.00 0.00 13 VAL A C 20
ATOM 13281 O O . VAL A 1 13 ? -0.048 -0.914 -0.047 1.00 0.00 13 VAL A O 20
ATOM 13294 N N . LYS A 1 14 ? -2.178 -0.814 0.670 1.00 0.00 14 LYS A N 20
ATOM 13295 C CA . LYS A 1 14 ? -2.655 -0.095 -0.506 1.00 0.00 14 LYS A CA 20
ATOM 13296 C C . LYS A 1 14 ? -1.840 1.173 -0.735 1.00 0.00 14 LYS A C 20
ATOM 13297 O O . LYS A 1 14 ? -1.797 2.058 0.121 1.00 0.00 14 LYS A O 20
ATOM 13316 N N . TYR A 1 15 ? -1.198 1.258 -1.895 1.00 0.00 15 TYR A N 20
ATOM 13317 C CA . TYR A 1 15 ? -0.384 2.418 -2.236 1.00 0.00 15 TYR A CA 20
ATOM 13318 C C . TYR A 1 15 ? -0.789 2.989 -3.591 1.00 0.00 15 TYR A C 20
ATOM 13319 O O . TYR A 1 15 ? -1.580 2.388 -4.320 1.00 0.00 15 TYR A O 20
ATOM 13337 N N . HIS A 1 16 ? -0.239 4.152 -3.925 1.00 0.00 16 HIS A N 20
ATOM 13338 C CA . HIS A 1 16 ? -0.541 4.804 -5.194 1.00 0.00 16 HIS A CA 20
ATOM 13339 C C . HIS A 1 16 ? 0.573 4.562 -6.208 1.00 0.00 16 HIS A C 20
ATOM 13340 O O . HIS A 1 16 ? 1.725 4.927 -5.976 1.00 0.00 16 HIS A O 20
ATOM 13354 N N . SER A 1 17 ? 0.221 3.946 -7.331 1.00 0.00 17 SER A N 20
ATOM 13355 C CA . SER A 1 17 ? 1.193 3.653 -8.378 1.00 0.00 17 SER A CA 20
ATOM 13356 C C . SER A 1 17 ? 1.405 4.865 -9.279 1.00 0.00 17 SER A C 20
ATOM 13357 O O . SER A 1 17 ? 1.505 4.738 -10.499 1.00 0.00 17 SER A O 20
ATOM 13365 N N . GLY A 1 18 ? 1.472 6.044 -8.668 1.00 0.00 18 GLY A N 20
ATOM 13366 C CA . GLY A 1 18 ? 1.671 7.265 -9.428 1.00 0.00 18 GLY A CA 20
ATOM 13367 C C . GLY A 1 18 ? 2.068 8.436 -8.552 1.00 0.00 18 GLY A C 20
ATOM 13368 O O . GLY A 1 18 ? 2.383 8.260 -7.374 1.00 0.00 18 GLY A O 20
ATOM 13372 N N . PHE A 1 19 ? 2.056 9.634 -9.127 1.00 0.00 19 PHE A N 20
ATOM 13373 C CA . PHE A 1 19 ? 2.419 10.839 -8.391 1.00 0.00 19 PHE A CA 20
ATOM 13374 C C . PHE A 1 19 ? 1.257 11.826 -8.357 1.00 0.00 19 PHE A C 20
ATOM 13375 O O . PHE A 1 19 ? 0.278 11.676 -9.087 1.00 0.00 19 PHE A O 20
ATOM 13392 N N . PHE A 1 20 ? 1.373 12.838 -7.503 1.00 0.00 20 PHE A N 20
ATOM 13393 C CA . PHE A 1 20 ? 0.333 13.851 -7.370 1.00 0.00 20 PHE A CA 20
ATOM 13394 C C . PHE A 1 20 ? 0.850 15.221 -7.797 1.00 0.00 20 PHE A C 20
ATOM 13395 O O . PHE A 1 20 ? 1.378 15.980 -6.983 1.00 0.00 20 PHE A O 20
ATOM 13412 N N . VAL A 1 21 ? 0.696 15.533 -9.080 1.00 0.00 21 VAL A N 20
ATOM 13413 C CA . VAL A 1 21 ? 1.147 16.811 -9.616 1.00 0.00 21 VAL A CA 20
ATOM 13414 C C . VAL A 1 21 ? -0.015 17.596 -10.216 1.00 0.00 21 VAL A C 20
ATOM 13415 O O . VAL A 1 21 ? -0.942 17.016 -10.782 1.00 0.00 21 VAL A O 20
ATOM 13428 N N . ASP A 1 22 ? 0.043 18.917 -10.089 1.00 0.00 22 ASP A N 20
ATOM 13429 C CA . ASP A 1 22 ? -1.003 19.783 -10.621 1.00 0.00 22 ASP A CA 20
ATOM 13430 C C . ASP A 1 22 ? -2.312 19.582 -9.863 1.00 0.00 22 ASP A C 20
ATOM 13431 O O . ASP A 1 22 ? -3.395 19.777 -10.411 1.00 0.00 22 ASP A O 20
ATOM 13440 N N . GLY A 1 23 ? -2.202 19.188 -8.597 1.00 0.00 23 GLY A N 20
ATOM 13441 C CA . GLY A 1 23 ? -3.384 18.966 -7.785 1.00 0.00 23 GLY A CA 20
ATOM 13442 C C . GLY A 1 23 ? -4.196 17.775 -8.255 1.00 0.00 23 GLY A C 20
ATOM 13443 O O . GLY A 1 23 ? -5.424 17.779 -8.171 1.00 0.00 23 GLY A O 20
ATOM 13447 N N . LYS A 1 24 ? -3.509 16.753 -8.755 1.00 0.00 24 LYS A N 20
ATOM 13448 C CA . LYS A 1 24 ? -4.174 15.550 -9.242 1.00 0.00 24 LYS A CA 20
ATOM 13449 C C . LYS A 1 24 ? -3.199 14.379 -9.308 1.00 0.00 24 LYS A C 20
ATOM 13450 O O . LYS A 1 24 ? -1.989 14.572 -9.435 1.00 0.00 24 LYS A O 20
ATOM 13469 N N . PHE A 1 25 ? -3.732 13.165 -9.221 1.00 0.00 25 PHE A N 20
ATOM 13470 C CA . PHE A 1 25 ? -2.908 11.963 -9.272 1.00 0.00 25 PHE A CA 20
ATOM 13471 C C . PHE A 1 25 ? -2.733 11.483 -10.710 1.00 0.00 25 PHE A C 20
ATOM 13472 O O . PHE A 1 25 ? -3.537 11.804 -11.586 1.00 0.00 25 PHE A O 20
ATOM 13489 N N . LEU A 1 26 ? -1.675 10.716 -10.945 1.00 0.00 26 LEU A N 20
ATOM 13490 C CA . LEU A 1 26 ? -1.392 10.192 -12.277 1.00 0.00 26 LEU A CA 20
ATOM 13491 C C . LEU A 1 26 ? -1.686 8.696 -12.348 1.00 0.00 26 LEU A C 20
ATOM 13492 O O . LEU A 1 26 ? -1.514 8.068 -13.393 1.00 0.00 26 LEU A O 20
ATOM 13508 N N . CYS A 1 27 ? -2.129 8.132 -11.230 1.00 0.00 27 CYS A N 20
ATOM 13509 C CA . CYS A 1 27 ? -2.449 6.711 -11.165 1.00 0.00 27 CYS A CA 20
ATOM 13510 C C . CYS A 1 27 ? -3.959 6.491 -11.187 1.00 0.00 27 CYS A C 20
ATOM 13511 O O . CYS A 1 27 ? -4.469 5.701 -11.982 1.00 0.00 27 CYS A O 20
ATOM 13518 N N . CYS A 1 28 ? -4.667 7.196 -10.312 1.00 0.00 28 CYS A N 20
ATOM 13519 C CA . CYS A 1 28 ? -6.118 7.078 -10.231 1.00 0.00 28 CYS A CA 20
ATOM 13520 C C . CYS A 1 28 ? -6.790 8.409 -10.556 1.00 0.00 28 CYS A C 20
ATOM 13521 O O . CYS A 1 28 ? -7.964 8.613 -10.249 1.00 0.00 28 CYS A O 20
ATOM 13528 N N . GLN A 1 29 ? -6.037 9.309 -11.180 1.00 0.00 29 GLN A N 20
ATOM 13529 C CA . GLN A 1 29 ? -6.559 10.620 -11.547 1.00 0.00 29 GLN A CA 20
ATOM 13530 C C . GLN A 1 29 ? -7.455 11.176 -10.445 1.00 0.00 29 GLN A C 20
ATOM 13531 O O . GLN A 1 29 ? -8.396 11.922 -10.715 1.00 0.00 29 GLN A O 20
ATOM 13545 N N . GLN A 1 30 ? -7.154 10.809 -9.203 1.00 0.00 30 GLN A N 20
ATOM 13546 C CA . GLN A 1 30 ? -7.933 11.272 -8.061 1.00 0.00 30 GLN A CA 20
ATOM 13547 C C . GLN A 1 30 ? -7.576 12.712 -7.706 1.00 0.00 30 GLN A C 20
ATOM 13548 O O . GLN A 1 30 ? -6.411 13.034 -7.475 1.00 0.00 30 GLN A O 20
ATOM 13562 N N . SER A 1 31 ? -8.587 13.574 -7.665 1.00 0.00 31 SER A N 20
ATOM 13563 C CA . SER A 1 31 ? -8.379 14.981 -7.343 1.00 0.00 31 SER A CA 20
ATOM 13564 C C . SER A 1 31 ? -7.770 15.136 -5.953 1.00 0.00 31 SER A C 20
ATOM 13565 O O . SER A 1 31 ? -6.920 15.997 -5.727 1.00 0.00 31 SER A O 20
ATOM 13573 N N . CYS A 1 32 ? -8.211 14.294 -5.024 1.00 0.00 32 CYS A N 20
ATOM 13574 C CA . CYS A 1 32 ? -7.713 14.335 -3.655 1.00 0.00 32 CYS A CA 20
ATOM 13575 C C . CYS A 1 32 ? -6.217 14.033 -3.611 1.00 0.00 32 CYS A C 20
ATOM 13576 O O . CYS A 1 32 ? -5.752 13.056 -4.199 1.00 0.00 32 CYS A O 20
ATOM 13583 N N . LYS A 1 33 ? -5.468 14.878 -2.911 1.00 0.00 33 LYS A N 20
ATOM 13584 C CA . LYS A 1 33 ? -4.026 14.702 -2.788 1.00 0.00 33 LYS A CA 20
ATOM 13585 C C . LYS A 1 33 ? -3.697 13.497 -1.913 1.00 0.00 33 LYS A C 20
ATOM 13586 O O . LYS A 1 33 ? -2.787 12.727 -2.217 1.00 0.00 33 LYS A O 20
ATOM 13605 N N . ALA A 1 34 ? -4.445 13.339 -0.826 1.00 0.00 34 ALA A N 20
ATOM 13606 C CA . ALA A 1 34 ? -4.234 12.226 0.091 1.00 0.00 34 ALA A CA 20
ATOM 13607 C C . ALA A 1 34 ? -5.353 11.196 -0.030 1.00 0.00 34 ALA A C 20
ATOM 13608 O O . ALA A 1 34 ? -5.776 10.606 0.963 1.00 0.00 34 ALA A O 20
ATOM 13615 N N . ALA A 1 35 ? -5.829 10.987 -1.254 1.00 0.00 35 ALA A N 20
ATOM 13616 C CA . ALA A 1 35 ? -6.897 10.028 -1.504 1.00 0.00 35 ALA A CA 20
ATOM 13617 C C . ALA A 1 35 ? -6.474 8.618 -1.107 1.00 0.00 35 ALA A C 20
ATOM 13618 O O . ALA A 1 35 ? -5.295 8.335 -0.891 1.00 0.00 35 ALA A O 20
ATOM 13625 N N . PRO A 1 36 ? -7.456 7.711 -1.006 1.00 0.00 36 PRO A N 20
ATOM 13626 C CA . PRO A 1 36 ? -7.209 6.314 -0.635 1.00 0.00 36 PRO A CA 20
ATOM 13627 C C . PRO A 1 36 ? -6.476 5.544 -1.727 1.00 0.00 36 PRO A C 20
ATOM 13628 O O . PRO A 1 36 ? -6.858 5.590 -2.896 1.00 0.00 36 PRO A O 20
ATOM 13639 N N . GLY A 1 37 ? -5.420 4.835 -1.340 1.00 0.00 37 GLY A N 20
ATOM 13640 C CA . GLY A 1 37 ? -4.650 4.064 -2.299 1.00 0.00 37 GLY A CA 20
ATOM 13641 C C . GLY A 1 37 ? -5.530 3.342 -3.300 1.00 0.00 37 GLY A C 20
ATOM 13642 O O . GLY A 1 37 ? -6.394 2.552 -2.922 1.00 0.00 37 GLY A O 20
ATOM 13646 N N . CYS A 1 38 ? -5.309 3.613 -4.582 1.00 0.00 38 CYS A N 20
ATOM 13647 C CA . CYS A 1 38 ? -6.089 2.987 -5.642 1.00 0.00 38 CYS A CA 20
ATOM 13648 C C . CYS A 1 38 ? -5.659 1.537 -5.849 1.00 0.00 38 CYS A C 20
ATOM 13649 O O . CYS A 1 38 ? -6.483 0.665 -6.126 1.00 0.00 38 CYS A O 20
ATOM 13656 N N . THR A 1 39 ? -4.361 1.285 -5.711 1.00 0.00 39 THR A N 20
ATOM 13657 C CA . THR A 1 39 ? -3.820 -0.057 -5.882 1.00 0.00 39 THR A CA 20
ATOM 13658 C C . THR A 1 39 ? -4.212 -0.961 -4.719 1.00 0.00 39 THR A C 20
ATOM 13659 O O . THR A 1 39 ? -3.502 -1.043 -3.717 1.00 0.00 39 THR A O 20
ATOM 13670 N N . LEU A 1 40 ? -5.347 -1.638 -4.860 1.00 0.00 40 LEU A N 20
ATOM 13671 C CA . LEU A 1 40 ? -5.834 -2.538 -3.820 1.00 0.00 40 LEU A CA 20
ATOM 13672 C C . LEU A 1 40 ? -6.261 -3.876 -4.415 1.00 0.00 40 LEU A C 20
ATOM 13673 O O . LEU A 1 40 ? -6.528 -3.978 -5.612 1.00 0.00 40 LEU A O 20
ATOM 13689 N N . TRP A 1 41 ? -6.324 -4.899 -3.570 1.00 0.00 41 TRP A N 20
ATOM 13690 C CA . TRP A 1 41 ? -6.720 -6.232 -4.012 1.00 0.00 41 TRP A CA 20
ATOM 13691 C C . TRP A 1 41 ? -6.252 -6.493 -5.439 1.00 0.00 41 TRP A C 20
ATOM 13692 O O . TRP A 1 41 ? -7.042 -6.883 -6.298 1.00 0.00 41 TRP A O 20
ATOM 13713 N N . GLU A 1 42 ? -4.964 -6.278 -5.683 1.00 0.00 42 GLU A N 20
ATOM 13714 C CA . GLU A 1 42 ? -4.392 -6.491 -7.008 1.00 0.00 42 GLU A CA 20
ATOM 13715 C C . GLU A 1 42 ? -3.393 -7.645 -6.989 1.00 0.00 42 GLU A C 20
ATOM 13716 O O . GLU A 1 42 ? -2.356 -7.592 -7.652 1.00 0.00 42 GLU A O 20
ATOM 13728 N N . ALA A 1 43 ? -3.712 -8.685 -6.227 1.00 0.00 43 ALA A N 20
ATOM 13729 C CA . ALA A 1 43 ? -2.845 -9.851 -6.123 1.00 0.00 43 ALA A CA 20
ATOM 13730 C C . ALA A 1 43 ? -3.021 -10.774 -7.324 1.00 0.00 43 ALA A C 20
ATOM 13731 O O . ALA A 1 43 ? -2.042 -11.205 -7.937 1.00 0.00 43 ALA A O 20
ATOM 13738 N N . TYR A 1 44 ? -4.271 -11.075 -7.655 1.00 0.00 44 TYR A N 20
ATOM 13739 C CA . TYR A 1 44 ? -4.574 -11.950 -8.781 1.00 0.00 44 TYR A CA 20
ATOM 13740 C C . TYR A 1 44 ? -3.795 -11.530 -10.023 1.00 0.00 44 TYR A C 20
ATOM 13741 O O . TYR A 1 44 ? -3.943 -10.411 -10.514 1.00 0.00 44 TYR A O 20
ATOM 13759 N N . SER A 1 45 ? -2.963 -12.437 -10.527 1.00 0.00 45 SER A N 20
ATOM 13760 C CA . SER A 1 45 ? -2.156 -12.160 -11.709 1.00 0.00 45 SER A CA 20
ATOM 13761 C C . SER A 1 45 ? -3.021 -12.150 -12.967 1.00 0.00 45 SER A C 20
ATOM 13762 O O . SER A 1 45 ? -4.230 -12.367 -12.903 1.00 0.00 45 SER A O 20
ATOM 13770 N N . GLY A 1 46 ? -2.390 -11.896 -14.109 1.00 0.00 46 GLY A N 20
ATOM 13771 C CA . GLY A 1 46 ? -3.117 -11.861 -15.365 1.00 0.00 46 GLY A CA 20
ATOM 13772 C C . GLY A 1 46 ? -3.764 -13.191 -15.697 1.00 0.00 46 GLY A C 20
ATOM 13773 O O . GLY A 1 46 ? -3.242 -14.258 -15.372 1.00 0.00 46 GLY A O 20
ATOM 13777 N N . PRO A 1 47 ? -4.929 -13.137 -16.359 1.00 0.00 47 PRO A N 20
ATOM 13778 C CA . PRO A 1 47 ? -5.675 -14.339 -16.748 1.00 0.00 47 PRO A CA 20
ATOM 13779 C C . PRO A 1 47 ? -4.973 -15.124 -17.850 1.00 0.00 47 PRO A C 20
ATOM 13780 O O . PRO A 1 47 ? -5.055 -16.351 -17.899 1.00 0.00 47 PRO A O 20
ATOM 13791 N N . SER A 1 48 ? -4.283 -14.409 -18.734 1.00 0.00 48 SER A N 20
ATOM 13792 C CA . SER A 1 48 ? -3.570 -15.040 -19.838 1.00 0.00 48 SER A CA 20
ATOM 13793 C C . SER A 1 48 ? -2.088 -14.674 -19.807 1.00 0.00 48 SER A C 20
ATOM 13794 O O . SER A 1 48 ? -1.685 -13.733 -19.125 1.00 0.00 48 SER A O 20
ATOM 13802 N N . SER A 1 49 ? -1.285 -15.427 -20.550 1.00 0.00 49 SER A N 20
ATOM 13803 C CA . SER A 1 49 ? 0.152 -15.186 -20.607 1.00 0.00 49 SER A CA 20
ATOM 13804 C C . SER A 1 49 ? 0.744 -15.094 -19.203 1.00 0.00 49 SER A C 20
ATOM 13805 O O . SER A 1 49 ? 1.586 -14.243 -18.926 1.00 0.00 49 SER A O 20
ATOM 13813 N N . GLY A 1 50 ? 0.293 -15.980 -18.319 1.00 0.00 50 GLY A N 20
ATOM 13814 C CA . GLY A 1 50 ? 0.787 -15.984 -16.954 1.00 0.00 50 GLY A CA 20
ATOM 13815 C C . GLY A 1 50 ? 1.962 -16.923 -16.765 1.00 0.00 50 GLY A C 20
ATOM 13816 O O . GLY A 1 50 ? 3.053 -16.459 -16.438 1.00 0.00 50 GLY A O 20
#

Radius of gyration: 16.66 Å; Cα contacts (8 Å, |Δi|>4): 37; chains: 1; bounding box: 22×41×46 Å

Nearest PDB structures (foldseek):
  2ys2-assembly1_A  TM=5.845E-01  e=7.892E-07  Homo sapiens
  2e6i-assembly1_A  TM=5.336E-01  e=6.804E-03  Homo sapiens
  2ys2-assembly1_A  TM=5.522E-01  e=6.335E-07  Homo sapiens
  2e6i-assembly1_A  TM=5.489E-01  e=9.520E-03  Homo sapiens
  2ys2-assembly1_A  TM=5.978E-01  e=2.704E-07  Homo sapiens

Secondary structure (DSSP, 8-state):
------S-S--S----SS-EETTEESSS--SSSS------S--SSS----

Organism: Homo sapiens (NCBI:txid9606)